Protein AF-A0A2E0WB86-F1 (afdb_monomer_lite)

Structure (mmCIF, N/CA/C/O backbone):
data_AF-A0A2E0WB86-F1
#
_entry.id   AF-A0A2E0WB86-F1
#
loop_
_atom_site.group_PDB
_atom_site.id
_atom_site.type_symbol
_atom_site.label_atom_id
_atom_site.label_alt_id
_atom_site.label_comp_id
_atom_site.label_asym_id
_atom_site.label_entity_id
_atom_site.label_seq_id
_atom_site.pdbx_PDB_ins_code
_atom_site.Cartn_x
_atom_site.Cartn_y
_atom_site.Cartn_z
_atom_site.occupancy
_atom_site.B_iso_or_equiv
_atom_site.auth_seq_id
_atom_site.auth_comp_id
_atom_site.auth_asym_id
_atom_site.auth_atom_id
_atom_site.pdbx_PDB_model_num
ATOM 1 N N . MET A 1 1 ? -30.553 -17.498 54.692 1.00 31.78 1 MET A N 1
ATOM 2 C CA . MET A 1 1 ? -30.313 -17.462 56.159 1.00 31.78 1 MET A CA 1
ATOM 3 C C . MET A 1 1 ? -30.747 -16.095 56.693 1.00 31.78 1 MET A C 1
ATOM 5 O O . MET A 1 1 ? -31.137 -15.266 55.881 1.00 31.78 1 MET A O 1
ATOM 9 N N . GLN A 1 2 ? -30.784 -15.882 58.012 1.00 31.53 2 GLN A N 1
ATOM 10 C CA . GLN A 1 2 ? -31.289 -14.647 58.645 1.00 31.53 2 GLN A CA 1
ATOM 11 C C . GLN A 1 2 ? -30.164 -13.761 59.216 1.00 31.53 2 GLN A C 1
ATOM 13 O O . GLN A 1 2 ? -29.021 -14.202 59.299 1.00 31.53 2 GLN A O 1
ATOM 18 N N . CYS A 1 3 ? -30.570 -12.569 59.682 1.00 25.78 3 CYS A N 1
ATOM 19 C CA . CYS A 1 3 ? -29.806 -11.513 60.366 1.00 25.78 3 CYS A CA 1
ATOM 20 C C . CYS A 1 3 ? -29.010 -10.561 59.445 1.00 25.78 3 CYS A C 1
ATOM 22 O O . CYS A 1 3 ? -28.331 -11.015 58.535 1.00 25.78 3 CYS A O 1
ATOM 24 N N . LEU A 1 4 ? -29.042 -9.235 59.649 1.00 28.69 4 LEU A N 1
ATOM 25 C CA . LEU A 1 4 ? -29.891 -8.422 60.548 1.00 28.69 4 LEU A CA 1
ATOM 26 C C . LEU A 1 4 ? -30.034 -6.980 59.998 1.00 28.69 4 LEU A C 1
ATOM 28 O O . LEU A 1 4 ? -29.258 -6.558 59.149 1.00 28.69 4 LEU A O 1
ATOM 32 N N . SER A 1 5 ? -31.035 -6.234 60.470 1.00 32.50 5 SER A N 1
ATOM 33 C CA . SER A 1 5 ? -31.425 -4.894 59.987 1.00 32.50 5 SER A CA 1
ATOM 34 C C . SER A 1 5 ? -31.181 -3.783 61.018 1.00 32.50 5 SER A C 1
ATOM 36 O O . SER A 1 5 ? -31.161 -4.105 62.202 1.00 32.50 5 SER A O 1
ATOM 38 N N . LEU A 1 6 ? -31.121 -2.512 60.570 1.00 29.22 6 LEU A N 1
ATOM 39 C CA . LEU A 1 6 ? -31.465 -1.211 61.225 1.00 29.22 6 LEU A CA 1
ATOM 40 C C . LEU A 1 6 ? -30.646 -0.075 60.543 1.00 29.22 6 LEU A C 1
ATOM 42 O O . LEU A 1 6 ? -29.539 -0.340 60.098 1.00 29.22 6 LEU A O 1
ATOM 46 N N . GLY A 1 7 ? -31.074 1.192 60.419 1.00 26.95 7 GLY A N 1
ATOM 47 C CA . GLY A 1 7 ? -32.365 1.828 60.723 1.00 26.95 7 GLY A CA 1
ATOM 48 C C . GLY A 1 7 ? -32.404 3.335 60.338 1.00 26.95 7 GLY A C 1
ATOM 49 O O . GLY A 1 7 ? -31.455 4.069 60.577 1.00 26.95 7 GLY A O 1
ATOM 50 N N . THR A 1 8 ? -33.515 3.773 59.735 1.00 27.72 8 THR A N 1
ATOM 51 C CA . THR A 1 8 ? -33.939 5.143 59.308 1.00 27.72 8 THR A CA 1
ATOM 52 C C . THR A 1 8 ? -34.270 6.132 60.462 1.00 27.72 8 THR A C 1
ATOM 54 O O . THR A 1 8 ? -34.317 5.649 61.594 1.00 27.72 8 THR A O 1
ATOM 57 N N . PRO A 1 9 ? -34.730 7.410 60.257 1.00 51.69 9 PRO A N 1
ATOM 58 C CA . PRO A 1 9 ? -34.671 8.379 59.118 1.00 51.69 9 PRO A CA 1
ATOM 59 C C . PRO A 1 9 ? -34.401 9.874 59.524 1.00 51.69 9 PRO A C 1
ATOM 61 O O . PRO A 1 9 ? -34.306 10.206 60.702 1.00 51.69 9 PRO A O 1
ATOM 64 N N . ALA A 1 10 ? -34.467 10.813 58.559 1.00 26.28 10 ALA A N 1
ATOM 65 C CA . ALA A 1 10 ? -34.878 12.221 58.774 1.00 26.28 10 ALA A CA 1
ATOM 66 C C . ALA A 1 10 ? -35.797 12.750 57.628 1.00 26.28 10 ALA A C 1
ATOM 68 O O . ALA A 1 10 ? -35.904 12.111 56.583 1.00 26.28 10 ALA A O 1
ATOM 69 N N . LYS A 1 11 ? -36.511 13.875 57.834 1.00 29.16 11 LYS A N 1
ATOM 70 C CA . LYS A 1 11 ? -37.524 14.506 56.932 1.00 29.16 11 LYS A CA 1
ATOM 71 C C . LYS A 1 11 ? -37.555 16.047 57.137 1.00 29.16 11 LYS A C 1
ATOM 73 O O . LYS A 1 11 ? -36.843 16.506 58.020 1.00 29.16 11 LYS A O 1
ATOM 78 N N . VAL A 1 12 ? -38.487 16.765 56.457 1.00 29.05 12 VAL A N 1
ATOM 79 C CA . VAL A 1 12 ? -38.992 18.161 56.725 1.00 29.05 12 VAL A CA 1
ATOM 80 C C . VAL A 1 12 ? -38.151 19.285 56.060 1.00 29.05 12 VAL A C 1
ATOM 82 O O . VAL A 1 12 ? -36.944 19.277 56.240 1.00 29.05 12 VAL A O 1
ATOM 85 N N . LEU A 1 13 ? -38.668 20.289 55.305 1.00 28.12 13 LEU A N 1
ATOM 86 C CA . LEU A 1 13 ? -40.004 20.600 54.710 1.00 28.12 13 LEU A CA 1
ATOM 87 C C . LEU A 1 13 ? -39.909 21.696 53.596 1.00 28.12 13 LEU A C 1
ATOM 89 O O . LEU A 1 13 ? -38.903 22.392 53.531 1.00 28.12 13 LEU A O 1
ATOM 93 N N . GLY A 1 14 ? -40.995 21.940 52.831 1.00 25.36 14 GLY A N 1
ATOM 94 C CA . GLY A 1 14 ? -41.225 23.130 51.962 1.00 25.36 14 GLY A CA 1
ATOM 95 C C . GLY A 1 14 ? -41.751 22.751 50.558 1.00 25.36 14 GLY A C 1
ATOM 96 O O . GLY A 1 14 ? -41.005 22.149 49.805 1.00 25.36 14 GLY A O 1
ATOM 97 N N . ILE A 1 15 ? -43.038 22.841 50.168 1.00 28.41 15 ILE A N 1
ATOM 98 C CA . ILE A 1 15 ? -44.017 23.962 50.080 1.00 28.41 15 ILE A CA 1
ATOM 99 C C . ILE A 1 15 ? -43.671 24.967 48.947 1.00 28.41 15 ILE A C 1
ATOM 101 O O . ILE A 1 15 ? -42.661 25.642 49.060 1.00 28.41 15 ILE A O 1
ATOM 105 N N . GLY A 1 16 ? -44.480 25.171 47.885 1.00 25.06 16 GLY A N 1
ATOM 106 C CA . GLY A 1 16 ? -45.662 24.411 47.421 1.00 25.06 16 GLY A CA 1
ATOM 107 C C . GLY A 1 16 ? -46.564 25.104 46.360 1.00 25.06 16 GLY A C 1
ATOM 108 O O . GLY A 1 16 ? -46.485 26.304 46.150 1.00 25.06 16 GLY A O 1
ATOM 109 N N . CYS A 1 17 ? -47.490 24.322 45.776 1.00 26.31 17 CYS A N 1
ATOM 110 C CA . CYS A 1 17 ? -48.859 24.676 45.320 1.00 26.31 17 CYS A CA 1
ATOM 111 C C . CYS A 1 17 ? -49.172 25.843 44.333 1.00 26.31 17 CYS A C 1
ATOM 113 O O . CYS A 1 17 ? -49.431 26.951 44.783 1.00 26.31 17 CYS A O 1
ATOM 115 N N . HIS A 1 18 ? -49.511 25.515 43.069 1.00 27.70 18 HIS A N 1
ATOM 116 C CA . HIS A 1 18 ? -50.850 25.673 42.410 1.00 27.70 18 HIS A CA 1
ATOM 117 C C . HIS A 1 18 ? -50.767 25.209 40.929 1.00 27.70 18 HIS A C 1
ATOM 119 O O . HIS A 1 18 ? -49.760 25.454 40.287 1.00 27.70 18 HIS A O 1
ATOM 125 N N . ARG A 1 19 ? -51.649 24.368 40.352 1.00 29.84 19 ARG A N 1
ATOM 126 C CA . ARG A 1 19 ? -53.124 24.364 40.132 1.00 29.84 19 ARG A CA 1
ATOM 127 C C . ARG A 1 19 ? -53.631 25.234 38.958 1.00 29.84 19 ARG A C 1
ATOM 129 O O . ARG A 1 19 ? -53.851 26.425 39.118 1.00 29.84 19 ARG A O 1
ATOM 136 N N . GLY A 1 20 ? -53.994 24.564 37.856 1.00 27.72 20 GLY A N 1
ATOM 137 C CA . GLY A 1 20 ? -54.897 25.021 36.780 1.00 27.72 20 GLY A CA 1
ATOM 138 C C . GLY A 1 20 ? -55.613 23.806 36.147 1.00 27.72 20 GLY A C 1
ATOM 139 O O . GLY A 1 20 ? -55.050 22.713 36.173 1.00 27.72 20 GLY A O 1
ATOM 140 N N . THR A 1 21 ? -56.874 23.917 35.683 1.00 30.95 21 THR A N 1
ATOM 141 C CA . THR A 1 21 ? -57.730 22.723 35.425 1.00 30.95 21 THR A CA 1
ATOM 142 C C . THR A 1 21 ? -58.799 22.839 34.315 1.00 30.95 21 THR A C 1
ATOM 144 O O . THR A 1 21 ? -59.614 23.755 34.362 1.00 30.95 21 THR A O 1
ATOM 147 N N . LYS A 1 22 ? -58.918 21.776 33.490 1.00 31.95 22 LYS A N 1
ATOM 148 C CA . LYS A 1 22 ? -60.128 21.203 32.820 1.00 31.95 22 LYS A CA 1
ATOM 149 C C . LYS A 1 22 ? -61.032 22.046 31.877 1.00 31.95 22 LYS A C 1
ATOM 151 O O . LYS A 1 22 ? -61.789 22.888 32.353 1.00 31.95 22 LYS A O 1
ATOM 156 N N . ARG A 1 23 ? -61.189 21.556 30.625 1.00 27.53 23 ARG A N 1
ATOM 157 C CA . ARG A 1 23 ? -62.429 21.041 29.938 1.00 27.53 23 ARG A CA 1
ATOM 158 C C . ARG A 1 23 ? -62.036 20.419 28.566 1.00 27.53 23 ARG A C 1
ATOM 160 O O . ARG A 1 23 ? -61.088 20.937 27.999 1.00 27.53 23 ARG A O 1
ATOM 167 N N . VAL A 1 24 ? -62.566 19.328 27.973 1.00 31.27 24 VAL A N 1
ATOM 168 C CA . VAL A 1 24 ? -63.649 18.318 28.209 1.00 31.27 24 VAL A CA 1
ATOM 169 C C . VAL A 1 24 ? -64.940 18.469 27.356 1.00 31.27 24 VAL A C 1
ATOM 171 O O . VAL A 1 24 ? -65.569 19.521 27.409 1.00 31.27 24 VAL A O 1
ATOM 174 N N . HIS A 1 25 ? -65.357 17.347 26.718 1.00 34.38 25 HIS A N 1
ATOM 175 C CA . HIS A 1 25 ? -66.559 17.040 25.880 1.00 34.38 25 HIS A CA 1
ATOM 176 C C . HIS A 1 25 ? -66.527 17.449 24.387 1.00 34.38 25 HIS A C 1
ATOM 178 O O . HIS A 1 25 ? -66.042 18.532 24.091 1.00 34.38 25 HIS A O 1
ATOM 184 N N . ASN A 1 26 ? -67.069 16.698 23.398 1.00 30.22 26 ASN A N 1
ATOM 185 C CA . ASN A 1 26 ? -67.575 15.295 23.224 1.00 30.22 26 ASN A CA 1
ATOM 186 C C . ASN A 1 26 ? -67.546 14.975 21.688 1.00 30.22 26 ASN A C 1
ATOM 188 O O . ASN A 1 26 ? -67.597 15.929 20.922 1.00 30.22 26 ASN A O 1
ATOM 192 N N . GLY A 1 27 ? -67.342 13.750 21.151 1.00 28.61 27 GLY A N 1
ATOM 193 C CA . GLY A 1 27 ? -68.252 12.565 21.074 1.00 28.61 27 GLY A CA 1
ATOM 194 C C . GLY A 1 27 ? -69.237 12.649 19.869 1.00 28.61 27 GLY A C 1
ATOM 195 O O . GLY A 1 27 ? -69.566 13.790 19.545 1.00 28.61 27 GLY A O 1
ATOM 196 N N . PRO A 1 28 ? -69.771 11.570 19.214 1.00 51.47 28 PRO A N 1
ATOM 197 C CA . PRO A 1 28 ? -69.693 10.093 19.421 1.00 51.47 28 PRO A CA 1
ATOM 198 C C . PRO A 1 28 ? -69.164 9.275 18.181 1.00 51.47 28 PRO A C 1
ATOM 200 O O . PRO A 1 28 ? -69.098 9.820 17.087 1.00 51.47 28 PRO A O 1
ATOM 203 N N . VAL A 1 29 ? -68.589 8.056 18.273 1.00 32.72 29 VAL A N 1
ATOM 204 C CA . VAL A 1 29 ? -69.119 6.653 18.419 1.00 32.72 29 VAL A CA 1
ATOM 205 C C . VAL A 1 29 ? -69.996 6.076 17.277 1.00 32.72 29 VAL A C 1
ATOM 207 O O . VAL A 1 29 ? -71.126 6.524 17.104 1.00 32.72 29 VAL A O 1
ATOM 210 N N . VAL A 1 30 ? -69.521 4.980 16.642 1.00 28.62 30 VAL A N 1
ATOM 211 C CA . VAL A 1 30 ? -70.274 3.810 16.095 1.00 28.62 30 VAL A CA 1
ATOM 212 C C . VAL A 1 30 ? -69.381 2.546 16.232 1.00 28.62 30 VAL A C 1
ATOM 214 O O . VAL A 1 30 ? -68.161 2.679 16.184 1.00 28.62 30 VAL A O 1
ATOM 217 N N . ASP A 1 31 ? -69.961 1.347 16.401 1.00 34.06 31 ASP A N 1
ATOM 218 C CA . ASP A 1 31 ? -69.295 0.083 16.799 1.00 34.06 31 ASP A CA 1
ATOM 219 C C . ASP A 1 31 ? -69.550 -1.118 15.841 1.00 34.06 31 ASP A C 1
ATOM 221 O O . ASP A 1 31 ? -70.699 -1.309 15.448 1.00 34.06 31 ASP A O 1
ATOM 225 N N . ILE A 1 32 ? -68.536 -2.004 15.660 1.00 35.03 32 ILE A N 1
ATOM 226 C CA . ILE A 1 32 ? -68.638 -3.505 15.551 1.00 35.03 32 ILE A CA 1
ATOM 227 C C . ILE A 1 32 ? -69.342 -4.081 14.264 1.00 35.03 32 ILE A C 1
ATOM 229 O O . ILE A 1 32 ? -70.044 -3.313 13.611 1.00 35.03 32 ILE A O 1
ATOM 233 N N . PRO A 1 33 ? -69.207 -5.374 13.802 1.00 47.34 33 PRO A N 1
ATOM 234 C CA . PRO A 1 33 ? -68.505 -6.592 14.300 1.00 47.34 33 PRO A CA 1
ATOM 235 C C . PRO A 1 33 ? -67.547 -7.345 13.315 1.00 47.34 33 PRO A C 1
ATOM 237 O O . PRO A 1 33 ? -67.449 -7.036 12.132 1.00 47.34 33 PRO A O 1
ATOM 240 N N . LEU A 1 34 ? -66.927 -8.440 13.803 1.00 41.31 34 LEU A N 1
ATOM 241 C CA . LEU A 1 34 ? -66.387 -9.588 13.025 1.00 41.31 34 LEU A CA 1
ATOM 242 C C . LEU A 1 34 ? -67.428 -10.730 12.905 1.00 41.31 34 LEU A C 1
ATOM 244 O O . LEU A 1 34 ? -68.248 -10.867 13.816 1.00 41.31 34 LEU A O 1
ATOM 248 N N . PRO A 1 35 ? -67.374 -11.604 11.868 1.00 48.62 35 PRO A N 1
ATOM 249 C CA . PRO A 1 35 ? -67.274 -13.054 12.165 1.00 48.62 35 PRO A CA 1
ATOM 250 C C . PRO A 1 35 ? -66.593 -13.984 11.112 1.00 48.62 35 PRO A C 1
ATOM 252 O O . PRO A 1 35 ? -66.731 -13.803 9.911 1.00 48.62 35 PRO A O 1
ATOM 255 N N . LEU A 1 36 ? -65.935 -15.033 11.638 1.00 33.34 36 LEU A N 1
ATOM 256 C CA . LEU A 1 36 ? -65.839 -16.477 11.266 1.00 33.34 36 LEU A CA 1
ATOM 257 C C . LEU A 1 36 ? -66.093 -17.039 9.823 1.00 33.34 36 LEU A C 1
ATOM 259 O O . LEU A 1 36 ? -66.898 -16.553 9.041 1.00 33.34 36 LEU A O 1
ATOM 263 N N . THR A 1 37 ? -65.437 -18.182 9.542 1.00 37.56 37 THR A N 1
ATOM 264 C CA . THR A 1 37 ? -65.433 -19.036 8.311 1.00 37.56 37 THR A CA 1
ATOM 265 C C . THR A 1 37 ? -66.414 -20.246 8.416 1.00 37.56 37 THR A C 1
ATOM 267 O O . THR A 1 37 ? -67.167 -20.256 9.394 1.00 37.56 37 THR A O 1
ATOM 270 N N . PRO A 1 38 ? -66.432 -21.327 7.566 1.00 54.91 38 PRO A N 1
ATOM 271 C CA . PRO A 1 38 ? -65.878 -21.664 6.217 1.00 54.91 38 PRO A CA 1
ATOM 272 C C . PRO A 1 38 ? -67.043 -22.136 5.256 1.00 54.91 38 PRO A C 1
ATOM 274 O O . PRO A 1 38 ? -68.085 -21.490 5.349 1.00 54.91 38 PRO A O 1
ATOM 277 N N . PRO A 1 39 ? -67.064 -23.242 4.433 1.00 59.91 39 PRO A N 1
ATOM 278 C CA . PRO A 1 39 ? -66.083 -24.074 3.672 1.00 59.91 39 PRO A CA 1
ATOM 279 C C . PRO A 1 39 ? -66.494 -24.381 2.170 1.00 59.91 39 PRO A C 1
ATOM 281 O O . PRO A 1 39 ? -67.358 -23.716 1.618 1.00 59.91 39 PRO A O 1
ATOM 284 N N . VAL A 1 40 ? -65.949 -25.472 1.567 1.00 29.69 40 VAL A N 1
ATOM 285 C CA . VAL A 1 40 ? -66.294 -26.211 0.293 1.00 29.69 40 VAL A CA 1
ATOM 286 C C . VAL A 1 40 ? -65.530 -25.788 -0.990 1.00 29.69 40 VAL A C 1
ATOM 288 O O . VAL A 1 40 ? -65.597 -24.625 -1.349 1.00 29.69 40 VAL A O 1
ATOM 291 N N . ARG A 1 41 ? -64.820 -26.605 -1.810 1.00 32.69 41 ARG A N 1
ATOM 292 C CA . ARG A 1 41 ? -64.335 -28.025 -1.890 1.00 32.69 41 ARG A CA 1
ATOM 293 C C . ARG A 1 41 ? -64.776 -28.752 -3.183 1.00 32.69 41 ARG A C 1
ATOM 295 O O . ARG A 1 41 ? -65.912 -29.206 -3.253 1.00 32.69 41 ARG A O 1
ATOM 302 N N . LEU A 1 42 ? -63.836 -29.039 -4.098 1.00 26.20 42 LEU A N 1
ATOM 303 C CA . LEU A 1 42 ? -63.855 -30.233 -4.971 1.00 26.20 42 LEU A CA 1
ATOM 304 C C . LEU A 1 42 ? -62.432 -30.628 -5.438 1.00 26.20 42 LEU A C 1
ATOM 306 O O . LEU A 1 42 ? -61.539 -29.790 -5.497 1.00 26.20 42 LEU A O 1
ATOM 310 N N . VAL A 1 43 ? -62.227 -31.931 -5.662 1.00 31.12 43 VAL A N 1
ATOM 311 C CA . VAL A 1 43 ? -60.961 -32.696 -5.833 1.00 31.12 43 VAL A CA 1
ATOM 312 C C . VAL A 1 43 ? -61.366 -33.936 -6.674 1.00 31.12 43 VAL A C 1
ATOM 314 O O . VAL A 1 43 ? -62.470 -34.419 -6.393 1.00 31.12 43 VAL A O 1
ATOM 317 N N . PRO A 1 44 ? -60.622 -34.462 -7.690 1.00 52.72 44 PRO A N 1
ATOM 318 C CA . PRO A 1 44 ? -59.355 -35.212 -7.493 1.00 52.72 44 PRO A CA 1
ATOM 319 C C . PRO A 1 44 ? -58.371 -35.185 -8.708 1.00 52.72 44 PRO A C 1
ATOM 321 O O . PRO A 1 44 ? -58.582 -34.392 -9.615 1.00 52.72 44 PRO A O 1
ATOM 324 N N . ASN A 1 45 ? -57.260 -35.941 -8.837 1.00 28.53 45 ASN A N 1
ATOM 325 C CA . ASN A 1 45 ? -56.682 -37.160 -8.209 1.00 28.53 45 ASN A CA 1
ATOM 326 C C . ASN A 1 45 ? -55.123 -37.011 -8.165 1.00 28.53 45 ASN A C 1
ATOM 328 O O . ASN A 1 45 ? -54.576 -36.379 -9.057 1.00 28.53 45 ASN A O 1
ATOM 332 N N . VAL A 1 46 ? -54.364 -37.402 -7.118 1.00 28.64 46 VAL A N 1
ATOM 333 C CA . VAL A 1 46 ? -53.858 -38.770 -6.770 1.00 28.64 46 VAL A CA 1
ATOM 334 C C . VAL A 1 46 ? -52.840 -39.312 -7.809 1.00 28.64 46 VAL A C 1
ATOM 336 O O . VAL A 1 46 ? -53.164 -39.325 -8.986 1.00 28.64 46 VAL A O 1
ATOM 339 N N . ARG A 1 47 ? -51.623 -39.803 -7.473 1.00 26.00 47 ARG A N 1
ATOM 340 C CA . ARG A 1 47 ? -51.108 -40.453 -6.232 1.00 26.00 47 ARG A CA 1
ATOM 341 C C . ARG A 1 47 ? -49.602 -40.180 -5.950 1.00 26.00 47 ARG A C 1
ATOM 343 O O . ARG A 1 47 ? -48.874 -39.754 -6.833 1.00 26.00 47 ARG A O 1
ATOM 350 N N . ARG A 1 48 ? -49.138 -40.496 -4.726 1.00 27.30 48 ARG A N 1
ATOM 351 C CA . ARG A 1 48 ? -47.715 -40.581 -4.294 1.00 27.30 48 ARG A CA 1
ATOM 352 C C . ARG A 1 48 ? -47.035 -41.884 -4.769 1.00 27.30 48 ARG A C 1
ATOM 354 O O . ARG A 1 48 ? -47.764 -42.860 -4.927 1.00 27.30 48 ARG A O 1
ATOM 361 N N . HIS A 1 49 ? -45.692 -41.941 -4.818 1.00 27.44 49 HIS A N 1
ATOM 362 C CA . HIS A 1 49 ? -44.856 -42.834 -3.967 1.00 27.44 49 HIS A CA 1
ATOM 363 C C . HIS A 1 49 ? -43.336 -42.800 -4.280 1.00 27.44 49 HIS A C 1
ATOM 365 O O . HIS A 1 49 ? -42.928 -43.068 -5.403 1.00 27.44 49 HIS A O 1
ATOM 371 N N . SER A 1 50 ? -42.508 -42.594 -3.247 1.00 33.19 50 SER A N 1
ATOM 372 C CA . SER A 1 50 ? -41.138 -43.149 -3.099 1.00 33.19 50 SER A CA 1
ATOM 373 C C . SER A 1 50 ? -41.230 -44.633 -2.639 1.00 33.19 50 SER A C 1
ATOM 375 O O . SER A 1 50 ? -42.339 -44.994 -2.209 1.00 33.19 50 SER A O 1
ATOM 377 N N . PRO A 1 51 ? -40.166 -45.496 -2.641 1.00 39.69 51 PRO A N 1
ATOM 378 C CA . PRO A 1 51 ? -38.789 -45.184 -2.177 1.00 39.69 51 PRO A CA 1
ATOM 379 C C . PRO A 1 51 ? -37.580 -45.990 -2.773 1.00 39.69 51 PRO A C 1
ATOM 381 O O . PRO A 1 51 ? -37.758 -46.912 -3.554 1.00 39.69 51 PRO A O 1
ATOM 384 N N . SER A 1 52 ? -36.360 -45.634 -2.320 1.00 25.11 52 SER A N 1
ATOM 385 C CA . SER A 1 52 ? -35.176 -46.459 -1.914 1.00 25.11 52 SER A CA 1
ATOM 386 C C . SER A 1 52 ? -34.715 -47.760 -2.627 1.00 25.11 52 SER A C 1
ATOM 388 O O . SER A 1 52 ? -35.535 -48.594 -2.987 1.00 25.11 52 SER A O 1
ATOM 390 N N . MET A 1 53 ? -33.396 -48.040 -2.499 1.00 24.58 53 MET A N 1
ATOM 391 C CA . MET A 1 53 ? -32.687 -49.344 -2.668 1.00 24.58 53 MET A CA 1
ATOM 392 C C . MET A 1 53 ? -32.452 -49.833 -4.121 1.00 24.58 53 MET A C 1
ATOM 394 O O . MET A 1 53 ? -33.269 -49.566 -4.990 1.00 24.58 53 MET A O 1
ATOM 398 N N . SER A 1 54 ? -31.388 -50.587 -4.470 1.00 23.72 54 SER A N 1
ATOM 399 C CA . SER A 1 54 ? -30.102 -50.928 -3.801 1.00 23.72 54 SER A CA 1
ATOM 400 C C . SER A 1 54 ? -29.135 -51.644 -4.788 1.00 23.72 54 SER A C 1
ATOM 402 O O . SER A 1 54 ? -29.575 -52.165 -5.808 1.00 23.72 54 SER A O 1
ATOM 404 N N . THR A 1 55 ? -27.856 -51.793 -4.404 1.00 24.58 55 THR A N 1
ATOM 405 C CA . THR A 1 55 ? -26.883 -52.844 -4.822 1.00 24.58 55 THR A CA 1
ATOM 406 C C . THR A 1 55 ? -26.405 -52.956 -6.284 1.00 24.58 55 THR A C 1
ATOM 408 O O . THR A 1 55 ? -27.021 -53.599 -7.125 1.00 24.58 55 THR A O 1
ATOM 411 N N . SER A 1 56 ? -25.178 -52.471 -6.498 1.00 27.27 56 SER A N 1
ATOM 412 C CA . SER A 1 56 ? -23.981 -53.224 -6.935 1.00 27.27 56 SER A CA 1
ATOM 413 C C . SER A 1 56 ? -24.110 -54.526 -7.756 1.00 27.27 56 SER A C 1
ATOM 415 O O . SER A 1 56 ? -24.580 -55.537 -7.238 1.00 27.27 56 SER A O 1
ATOM 417 N N . ALA A 1 57 ? -23.436 -54.581 -8.918 1.00 24.80 57 ALA A N 1
ATOM 418 C CA . ALA A 1 57 ? -22.825 -55.814 -9.446 1.00 24.80 57 ALA A CA 1
ATOM 419 C C . ALA A 1 57 ? -21.560 -55.542 -10.299 1.00 24.80 57 ALA A C 1
ATOM 421 O O . ALA A 1 57 ? -21.548 -54.710 -11.197 1.00 24.80 57 ALA A O 1
ATOM 422 N N . HIS A 1 58 ? -20.492 -56.262 -9.958 1.00 27.55 58 HIS A N 1
ATOM 423 C CA . HIS A 1 58 ? -19.097 -56.194 -10.426 1.00 27.55 58 HIS A CA 1
ATOM 424 C C . HIS A 1 58 ? -18.851 -57.064 -11.698 1.00 27.55 58 HIS A C 1
ATOM 426 O O . HIS A 1 58 ? -19.793 -57.705 -12.151 1.00 27.55 58 HIS A O 1
ATOM 432 N N . ILE A 1 59 ? -17.576 -57.216 -12.141 1.00 27.44 59 ILE A N 1
ATOM 433 C CA . ILE A 1 59 ? -17.038 -58.314 -13.022 1.00 27.44 59 ILE A CA 1
ATOM 434 C C . ILE A 1 59 ? -17.452 -58.232 -14.524 1.00 27.44 59 ILE A C 1
ATOM 436 O O . ILE A 1 59 ? -18.622 -58.043 -14.813 1.00 27.44 59 ILE A O 1
ATOM 440 N N . THR A 1 60 ? -16.626 -58.382 -15.585 1.00 27.56 60 THR A N 1
ATOM 441 C CA . THR A 1 60 ? -15.166 -58.581 -15.888 1.00 27.56 60 THR A CA 1
ATOM 442 C C . THR A 1 60 ? -14.927 -58.199 -17.380 1.00 27.56 60 THR A C 1
ATOM 444 O O . THR A 1 60 ? -15.906 -58.050 -18.098 1.00 27.56 60 THR A O 1
ATOM 447 N N . GLY A 1 61 ? -13.727 -58.083 -17.982 1.00 26.14 61 GLY A N 1
ATOM 448 C CA . GLY A 1 61 ? -12.331 -58.207 -17.515 1.00 26.14 61 GLY A CA 1
ATOM 449 C C . GLY A 1 61 ? -11.397 -58.964 -18.503 1.00 26.14 61 GLY A C 1
ATOM 450 O O . GLY A 1 61 ? -11.770 -60.031 -18.981 1.00 26.14 61 GLY A O 1
ATOM 451 N N . LYS A 1 62 ? -10.142 -58.486 -18.681 1.00 28.23 62 LYS A N 1
ATOM 452 C CA . LYS A 1 62 ? -9.013 -59.071 -19.481 1.00 28.23 62 LYS A CA 1
ATOM 453 C C . LYS A 1 62 ? -9.148 -58.940 -21.033 1.00 28.23 62 LYS A C 1
ATOM 455 O O . LYS A 1 62 ? -10.235 -58.651 -21.506 1.00 28.23 62 LYS A O 1
ATOM 460 N N . SER A 1 63 ? -8.103 -59.088 -21.878 1.00 26.98 63 SER A N 1
ATOM 461 C CA . SER A 1 63 ? -6.741 -59.645 -21.668 1.00 26.98 63 SER A CA 1
ATOM 462 C C . SER A 1 63 ? -5.634 -59.177 -22.661 1.00 26.98 63 SER A C 1
ATOM 464 O O . SER A 1 63 ? -5.893 -59.218 -23.857 1.00 26.98 63 SER A O 1
ATOM 466 N N . VAL A 1 64 ? -4.379 -59.019 -22.167 1.00 26.86 64 VAL A N 1
ATOM 467 C CA . VAL A 1 64 ? -3.094 -59.540 -22.765 1.00 26.86 64 VAL A CA 1
ATOM 468 C C . VAL A 1 64 ? -2.565 -58.836 -24.059 1.00 26.86 64 VAL A C 1
ATOM 470 O O . VAL A 1 64 ? -3.362 -58.372 -24.857 1.00 26.86 64 VAL A O 1
ATOM 473 N N . ARG A 1 65 ? -1.251 -58.640 -24.344 1.00 26.58 65 ARG A N 1
ATOM 474 C CA . ARG A 1 65 ? 0.007 -59.393 -24.047 1.00 26.58 65 ARG A CA 1
ATOM 475 C C . ARG A 1 65 ? 1.257 -58.474 -23.885 1.00 26.58 65 ARG A C 1
ATOM 477 O O . ARG A 1 65 ? 1.442 -57.597 -24.712 1.00 26.58 65 ARG A O 1
ATOM 484 N N . GLU A 1 66 ? 1.991 -58.481 -22.760 1.00 28.25 66 GLU A N 1
ATOM 485 C CA . GLU A 1 66 ? 3.278 -59.178 -22.424 1.00 28.25 66 GLU A CA 1
ATOM 486 C C . GLU A 1 66 ? 4.544 -58.910 -23.287 1.00 28.25 66 GLU A C 1
ATOM 488 O O . GLU A 1 66 ? 4.573 -59.292 -24.454 1.00 28.25 66 GLU A O 1
ATOM 493 N N . THR A 1 67 ? 5.656 -58.456 -22.663 1.00 25.20 67 THR A N 1
ATOM 494 C CA . THR A 1 67 ? 6.968 -59.180 -22.583 1.00 25.20 67 THR A CA 1
ATOM 495 C C . THR A 1 67 ? 8.004 -58.512 -21.627 1.00 25.20 67 THR A C 1
ATOM 497 O O . THR A 1 67 ? 7.897 -57.329 -21.328 1.00 25.20 67 THR A O 1
ATOM 500 N N . HIS A 1 68 ? 8.990 -59.286 -21.126 1.00 29.39 68 HIS A N 1
ATOM 501 C CA . HIS A 1 68 ? 10.102 -58.926 -20.194 1.00 29.39 68 HIS A CA 1
ATOM 502 C C . HIS A 1 68 ? 11.443 -59.553 -20.688 1.00 29.39 68 HIS A C 1
ATOM 504 O O . HIS A 1 68 ? 11.348 -60.470 -21.512 1.00 29.39 68 HIS A O 1
ATOM 510 N N . PRO A 1 69 ? 12.667 -59.111 -20.272 1.00 42.25 69 PRO A N 1
ATOM 511 C CA . PRO A 1 69 ? 13.353 -59.445 -18.980 1.00 42.25 69 PRO A CA 1
ATOM 512 C C . PRO A 1 69 ? 14.057 -58.222 -18.293 1.00 42.25 69 PRO A C 1
ATOM 514 O O . PRO A 1 69 ? 14.171 -57.178 -18.920 1.00 42.25 69 PRO A O 1
ATOM 517 N N . PHE A 1 70 ? 14.374 -58.156 -16.979 1.00 26.05 70 PHE A N 1
ATOM 518 C CA . PHE A 1 70 ? 15.429 -58.825 -16.152 1.00 26.05 70 PHE A CA 1
ATOM 519 C C . PHE A 1 70 ? 16.874 -58.685 -16.707 1.00 26.05 70 PHE A C 1
ATOM 521 O O . PHE A 1 70 ? 17.059 -58.896 -17.898 1.00 26.05 70 PHE A O 1
ATOM 528 N N . GLN A 1 71 ? 17.955 -58.361 -15.962 1.00 26.95 71 GLN A N 1
ATOM 529 C CA . GLN A 1 71 ? 18.341 -58.426 -14.515 1.00 26.95 71 GLN A CA 1
ATOM 530 C C . GLN A 1 71 ? 19.276 -57.205 -14.148 1.00 26.95 71 GLN A C 1
ATOM 532 O O . GLN A 1 71 ? 19.379 -56.330 -14.998 1.00 26.95 71 GLN A O 1
ATOM 537 N N . SER A 1 72 ? 19.985 -56.965 -13.014 1.00 24.48 72 SER A N 1
ATOM 538 C CA . SER A 1 72 ? 20.338 -57.625 -11.714 1.00 24.48 72 SER A CA 1
ATOM 539 C C . SER A 1 72 ? 20.880 -56.580 -10.663 1.00 24.48 72 SER A C 1
ATOM 541 O O . SER A 1 72 ? 20.720 -55.384 -10.867 1.00 24.48 72 SER A O 1
ATOM 543 N N . PHE A 1 73 ? 21.523 -57.009 -9.553 1.00 30.30 73 PHE A N 1
ATOM 544 C CA . PHE A 1 73 ? 22.109 -56.243 -8.400 1.00 30.30 73 PHE A CA 1
ATOM 545 C C . PHE A 1 73 ? 23.593 -56.681 -8.139 1.00 30.30 73 PHE A C 1
ATOM 547 O O . PHE A 1 73 ? 23.918 -57.729 -8.709 1.00 30.30 73 PHE A O 1
ATOM 554 N N . PRO A 1 74 ? 24.504 -56.010 -7.346 1.00 36.75 74 PRO A N 1
ATOM 555 C CA . PRO A 1 74 ? 24.376 -55.798 -5.867 1.00 36.75 74 PRO A CA 1
ATOM 556 C C . PRO A 1 74 ? 25.176 -54.653 -5.133 1.00 36.75 74 PRO A C 1
ATOM 558 O O . PRO A 1 74 ? 26.074 -54.051 -5.701 1.00 36.75 74 PRO A O 1
ATOM 561 N N . SER A 1 75 ? 24.836 -54.427 -3.839 1.00 26.28 75 SER A N 1
ATOM 562 C CA . SER A 1 75 ? 25.635 -54.100 -2.597 1.00 26.28 75 SER A CA 1
ATOM 563 C C . SER A 1 75 ? 26.972 -53.291 -2.632 1.00 26.28 75 SER A C 1
ATOM 565 O O . SER A 1 75 ? 27.720 -53.411 -3.587 1.00 26.28 75 SER A O 1
ATOM 567 N N . SER A 1 76 ? 27.467 -52.566 -1.602 1.00 25.75 76 SER A N 1
ATOM 568 C CA . SER A 1 76 ? 27.290 -52.569 -0.118 1.00 25.75 76 SER A CA 1
ATOM 569 C C . SER A 1 76 ? 27.969 -51.342 0.559 1.00 25.75 76 SER A C 1
ATOM 571 O O . SER A 1 76 ? 28.954 -50.855 0.009 1.00 25.75 76 SER A O 1
ATOM 573 N N . GLY A 1 77 ? 27.602 -50.955 1.798 1.00 25.03 77 GLY A N 1
ATOM 574 C CA . GLY A 1 77 ? 28.444 -50.099 2.674 1.00 25.03 77 GLY A CA 1
ATOM 575 C C . GLY A 1 77 ? 27.751 -49.565 3.949 1.00 25.03 77 GLY A C 1
ATOM 576 O O . GLY A 1 77 ? 26.611 -49.122 3.868 1.00 25.03 77 GLY A O 1
ATOM 577 N N . GLU A 1 78 ? 28.422 -49.601 5.112 1.00 27.50 78 GLU A N 1
ATOM 578 C CA . GLU A 1 78 ? 27.894 -49.178 6.437 1.00 27.50 78 GLU A CA 1
ATOM 579 C C . GLU A 1 78 ? 28.477 -47.830 6.951 1.00 27.50 78 GLU A C 1
ATOM 581 O O . GLU A 1 78 ? 29.534 -47.406 6.479 1.00 27.50 78 GLU A O 1
ATOM 586 N N . PRO A 1 79 ? 27.819 -47.142 7.918 1.00 35.94 79 PRO A N 1
ATOM 587 C CA . PRO A 1 79 ? 28.212 -45.809 8.408 1.00 35.94 79 PRO A CA 1
ATOM 588 C C . PRO A 1 79 ? 29.107 -45.817 9.669 1.00 35.94 79 PRO A C 1
ATOM 590 O O . PRO A 1 79 ? 28.999 -46.711 10.507 1.00 35.94 79 PRO A O 1
ATOM 593 N N . ILE A 1 80 ? 29.920 -44.763 9.879 1.00 24.20 80 ILE A N 1
ATOM 594 C CA . ILE A 1 80 ? 30.716 -44.567 11.114 1.00 24.20 80 ILE A CA 1
ATOM 595 C C . ILE A 1 80 ? 30.649 -43.118 11.656 1.00 24.20 80 ILE A C 1
ATOM 597 O O . ILE A 1 80 ? 31.191 -42.191 11.069 1.00 24.20 80 ILE A O 1
ATOM 601 N N . VAL A 1 81 ? 29.983 -42.998 12.812 1.00 21.88 81 VAL A N 1
ATOM 602 C CA . VAL A 1 81 ? 30.186 -42.153 14.022 1.00 21.88 81 VAL A CA 1
ATOM 603 C C . VAL A 1 81 ? 30.956 -40.803 13.964 1.00 21.88 81 VAL A C 1
ATOM 605 O O . VAL A 1 81 ? 32.070 -40.689 13.466 1.00 21.88 81 VAL A O 1
ATOM 608 N N . LEU A 1 82 ? 30.365 -39.810 14.651 1.00 27.12 82 LEU A N 1
ATOM 609 C CA . LEU A 1 82 ? 30.827 -38.435 14.955 1.00 27.12 82 LEU A CA 1
ATOM 610 C C . LEU A 1 82 ? 32.148 -38.337 15.768 1.00 27.12 82 LEU A C 1
ATOM 612 O O . LEU A 1 82 ? 32.545 -39.292 16.436 1.00 27.12 82 LEU A O 1
ATOM 616 N N . PRO A 1 83 ? 32.750 -37.130 15.871 1.00 26.89 83 PRO A N 1
ATOM 617 C CA . PRO A 1 83 ? 32.580 -36.380 17.130 1.00 26.89 83 PRO A CA 1
ATOM 618 C C . PRO A 1 83 ? 32.347 -34.856 16.979 1.00 26.89 83 PRO A C 1
ATOM 620 O O . PRO A 1 83 ? 32.517 -34.259 15.923 1.00 26.89 83 PRO A O 1
ATOM 623 N N . SER A 1 84 ? 31.947 -34.217 18.084 1.00 23.39 84 SER A N 1
ATOM 624 C CA . SER A 1 84 ? 31.464 -32.825 18.169 1.00 23.39 84 SER A CA 1
ATOM 625 C C . SER A 1 84 ? 32.530 -31.750 18.445 1.00 23.39 84 SER A C 1
ATOM 627 O O . SER A 1 84 ? 33.489 -32.025 19.171 1.00 23.39 84 SER A O 1
ATOM 629 N N . ARG A 1 85 ? 32.230 -30.477 18.119 1.00 22.64 85 ARG A N 1
ATOM 630 C CA . ARG A 1 85 ? 32.550 -29.309 18.982 1.00 22.64 85 ARG A CA 1
ATOM 631 C C . ARG A 1 85 ? 31.574 -28.130 18.777 1.00 22.64 85 ARG A C 1
ATOM 633 O O . ARG A 1 85 ? 30.558 -28.297 18.117 1.00 22.64 85 ARG A O 1
ATOM 640 N N . ARG A 1 86 ? 31.777 -27.016 19.499 1.00 21.91 86 ARG A N 1
ATOM 641 C CA . ARG A 1 86 ? 30.731 -26.042 19.894 1.00 21.91 86 ARG A CA 1
ATOM 642 C C . ARG A 1 86 ? 30.885 -24.635 19.290 1.00 21.91 86 ARG A C 1
ATOM 644 O O . ARG A 1 86 ? 31.998 -24.133 19.255 1.00 21.91 86 ARG A O 1
ATOM 651 N N . ARG A 1 87 ? 29.724 -23.978 19.115 1.00 23.64 87 ARG A N 1
ATOM 652 C CA . ARG A 1 87 ? 29.435 -22.521 19.189 1.00 23.64 87 ARG A CA 1
ATOM 653 C C . ARG A 1 87 ? 30.163 -21.562 18.228 1.00 23.64 87 ARG A C 1
ATOM 655 O O . ARG A 1 87 ? 31.321 -21.230 18.434 1.00 23.64 87 ARG A O 1
ATOM 662 N N . GLY A 1 88 ? 29.358 -20.929 17.377 1.00 23.22 88 GLY A N 1
ATOM 663 C CA . GLY A 1 88 ? 29.455 -19.519 16.987 1.00 23.22 88 GLY A CA 1
ATOM 664 C C . GLY A 1 88 ? 28.024 -18.991 16.815 1.00 23.22 88 GLY A C 1
ATOM 665 O O . GLY A 1 88 ? 27.185 -19.724 16.299 1.00 23.22 88 GLY A O 1
ATOM 666 N N . THR A 1 89 ? 27.701 -17.799 17.320 1.00 26.28 89 THR A N 1
ATOM 667 C CA . THR A 1 89 ? 26.341 -17.225 17.249 1.00 26.28 89 THR A CA 1
ATOM 668 C C . THR A 1 89 ? 26.335 -15.972 16.386 1.00 26.28 89 THR A C 1
ATOM 670 O O . THR A 1 89 ? 26.871 -14.952 16.811 1.00 26.28 89 THR A O 1
ATOM 673 N N . GLY A 1 90 ? 25.682 -16.042 15.228 1.00 23.72 90 GLY A N 1
ATOM 674 C CA . GLY A 1 90 ? 25.259 -14.886 14.438 1.00 23.72 90 GLY A CA 1
ATOM 675 C C . GLY A 1 90 ? 23.739 -14.912 14.284 1.00 23.72 90 GLY A C 1
ATOM 676 O O . GLY A 1 90 ? 23.161 -15.989 14.136 1.00 23.72 90 GLY A O 1
ATOM 677 N N . LYS A 1 91 ? 23.088 -13.749 14.373 1.00 23.50 91 LYS A N 1
ATOM 678 C CA . LYS A 1 91 ? 21.677 -13.580 14.001 1.00 23.50 91 LYS A CA 1
ATOM 679 C C . LYS A 1 91 ? 21.631 -12.899 12.639 1.00 23.50 91 LYS A C 1
ATOM 681 O O . LYS A 1 91 ? 21.958 -11.722 12.550 1.00 23.50 91 LYS A O 1
ATOM 686 N N . GLU A 1 92 ? 21.187 -13.616 11.619 1.00 25.00 92 GLU A N 1
ATOM 687 C CA . GLU A 1 92 ? 20.724 -13.003 10.374 1.00 25.00 92 GLU A CA 1
ATOM 688 C C . GLU A 1 92 ? 19.263 -12.572 10.557 1.00 25.00 92 GLU A C 1
ATOM 690 O O . GLU A 1 92 ? 18.482 -13.267 11.212 1.00 25.00 92 GLU A O 1
ATOM 695 N N . SER A 1 93 ? 18.897 -11.409 10.016 1.00 23.92 93 SER A N 1
ATOM 696 C CA . SER A 1 93 ? 17.574 -10.807 10.200 1.00 23.92 93 SER A CA 1
ATOM 697 C C . SER A 1 93 ? 16.929 -10.499 8.852 1.00 23.92 93 SER A C 1
ATOM 699 O O . SER A 1 93 ? 16.897 -9.350 8.418 1.00 23.92 93 SER A O 1
ATOM 701 N N . LEU A 1 94 ? 16.393 -11.528 8.190 1.00 24.41 94 LEU A N 1
ATOM 702 C CA . LEU A 1 94 ? 15.541 -11.326 7.019 1.00 24.41 94 LEU A CA 1
ATOM 703 C C . LEU A 1 94 ? 14.228 -10.661 7.453 1.00 24.41 94 LEU A C 1
ATOM 705 O O . LEU A 1 94 ? 13.425 -11.275 8.161 1.00 24.41 94 LEU A O 1
ATOM 709 N N . MET A 1 95 ? 13.982 -9.440 6.976 1.00 23.11 95 MET A N 1
ATOM 710 C CA . MET A 1 95 ? 12.638 -8.866 6.978 1.00 23.11 95 MET A CA 1
ATOM 711 C C . MET A 1 95 ? 11.804 -9.558 5.897 1.00 23.11 95 MET A C 1
ATOM 713 O O . MET A 1 95 ? 11.950 -9.299 4.707 1.00 23.11 95 MET A O 1
ATOM 717 N N . GLY A 1 96 ? 10.934 -10.464 6.330 1.00 23.36 96 GLY A N 1
ATOM 718 C CA . GLY A 1 96 ? 9.874 -11.051 5.519 1.00 23.36 96 GLY A CA 1
ATOM 719 C C . GLY A 1 96 ? 8.631 -11.179 6.387 1.00 23.36 96 GLY A C 1
ATOM 720 O O . GLY A 1 96 ? 8.715 -11.714 7.496 1.00 23.36 96 GLY A O 1
ATOM 721 N N . VAL A 1 97 ? 7.500 -10.653 5.909 1.00 23.23 97 VAL A N 1
ATOM 722 C CA . VAL A 1 97 ? 6.243 -10.608 6.669 1.00 23.23 97 VAL A CA 1
ATOM 723 C C . VAL A 1 97 ? 5.825 -12.028 7.052 1.00 23.23 97 VAL A C 1
ATOM 725 O O . VAL A 1 97 ? 5.620 -12.884 6.193 1.00 23.23 97 VAL A O 1
ATOM 728 N N . LYS A 1 98 ? 5.712 -12.292 8.357 1.00 23.53 98 LYS A N 1
ATOM 729 C CA . LYS A 1 98 ? 5.227 -13.567 8.892 1.00 23.53 98 LYS A CA 1
ATOM 730 C C . LYS A 1 98 ? 3.850 -13.376 9.503 1.00 23.53 98 LYS A C 1
ATOM 732 O O . LYS A 1 98 ? 3.701 -12.589 10.432 1.00 23.53 98 LYS A O 1
ATOM 737 N N . ALA A 1 99 ? 2.887 -14.165 9.033 1.00 22.30 99 ALA A N 1
ATOM 738 C CA . ALA A 1 99 ? 1.600 -14.318 9.697 1.00 22.30 99 ALA A CA 1
ATOM 739 C C . ALA A 1 99 ? 1.804 -14.711 11.173 1.00 22.30 99 ALA A C 1
ATOM 741 O O . ALA A 1 99 ? 2.593 -15.612 11.486 1.00 22.30 99 ALA A O 1
ATOM 742 N N . VAL A 1 100 ? 1.106 -14.022 12.077 1.00 22.48 100 VAL A N 1
ATOM 743 C CA . VAL A 1 100 ? 1.248 -14.213 13.525 1.00 22.48 100 VAL A CA 1
ATOM 744 C C . VAL A 1 100 ? 0.651 -15.561 13.920 1.00 22.48 100 VAL A C 1
ATOM 746 O O . VAL A 1 100 ? -0.556 -15.778 13.855 1.00 22.48 100 VAL A O 1
ATOM 749 N N . LYS A 1 101 ? 1.511 -16.490 14.343 1.00 21.88 101 LYS A N 1
ATOM 750 C CA . LYS A 1 101 ? 1.106 -17.825 14.787 1.00 21.88 101 LYS A CA 1
ATOM 751 C C . LYS A 1 101 ? 1.077 -17.860 16.315 1.00 21.88 101 LYS A C 1
ATOM 753 O O . LYS A 1 101 ? 2.130 -17.965 16.942 1.00 21.88 101 LYS A O 1
ATOM 758 N N . PHE A 1 102 ? -0.121 -17.744 16.894 1.00 19.94 102 PHE A N 1
ATOM 759 C CA . PHE A 1 102 ? -0.346 -17.757 18.345 1.00 19.94 102 PHE A CA 1
ATOM 760 C C . PHE A 1 102 ? 0.364 -18.936 19.027 1.00 19.94 102 PHE A C 1
ATOM 762 O O . PHE A 1 102 ? 0.212 -20.088 18.617 1.00 19.94 102 PHE A O 1
ATOM 769 N N . CYS A 1 103 ? 1.133 -18.647 20.081 1.00 21.36 103 CYS A N 1
ATOM 770 C CA . CYS A 1 103 ? 1.823 -19.663 20.872 1.00 21.36 103 CYS A CA 1
ATOM 771 C C . CYS A 1 103 ? 2.048 -19.167 22.312 1.00 21.36 103 CYS A C 1
ATOM 773 O O . CYS A 1 103 ? 2.988 -18.424 22.592 1.00 21.36 103 CYS A O 1
ATOM 775 N N . SER A 1 104 ? 1.154 -19.554 23.221 1.00 21.73 104 SER A N 1
ATOM 776 C CA . SER A 1 104 ? 1.162 -19.139 24.629 1.00 21.73 104 SER A CA 1
ATOM 777 C C . SER A 1 104 ? 2.338 -19.751 25.403 1.00 21.73 104 SER A C 1
ATOM 779 O O . SER A 1 104 ? 2.586 -20.953 25.300 1.00 21.73 104 SER A O 1
ATOM 781 N N . VAL A 1 105 ? 3.022 -18.965 26.243 1.00 21.39 105 VAL A N 1
ATOM 782 C CA . VAL A 1 105 ? 4.060 -19.462 27.169 1.00 21.39 105 VAL A CA 1
ATOM 783 C C . VAL A 1 105 ? 3.853 -18.872 28.565 1.00 21.39 105 VAL A C 1
ATOM 785 O O . VAL A 1 105 ? 3.602 -17.682 28.722 1.00 21.39 105 VAL A O 1
ATOM 788 N N . SER A 1 106 ? 3.927 -19.727 29.586 1.00 21.20 106 SER A N 1
ATOM 789 C CA . SER A 1 106 ? 3.556 -19.407 30.969 1.00 21.20 106 SER A CA 1
ATOM 790 C C . SER A 1 106 ? 4.617 -18.618 31.748 1.00 21.20 106 SER A C 1
ATOM 792 O O . SER A 1 106 ? 5.820 -18.764 31.531 1.00 21.20 106 SER A O 1
ATOM 794 N N . VAL A 1 107 ? 4.154 -17.854 32.741 1.00 20.55 107 VAL A N 1
ATOM 795 C CA . VAL A 1 107 ? 4.982 -17.112 33.706 1.00 20.55 107 VAL A CA 1
ATOM 796 C C . VAL A 1 107 ? 5.856 -18.050 34.549 1.00 20.55 107 VAL A C 1
ATOM 798 O O . VAL A 1 107 ? 5.352 -19.000 35.149 1.00 20.55 107 VAL A O 1
ATOM 801 N N . ILE A 1 108 ? 7.145 -17.721 34.694 1.00 21.16 108 ILE A N 1
ATOM 802 C CA . ILE A 1 108 ? 8.018 -18.236 35.762 1.00 21.16 108 ILE A CA 1
ATOM 803 C C . ILE A 1 108 ? 8.754 -17.054 36.404 1.00 21.16 108 ILE A C 1
ATOM 805 O O . ILE A 1 108 ? 9.349 -16.228 35.717 1.00 21.16 108 ILE A O 1
ATOM 809 N N . THR A 1 109 ? 8.705 -16.969 37.733 1.00 24.47 109 THR A N 1
ATOM 810 C CA . THR A 1 109 ? 9.291 -15.880 38.523 1.00 24.47 109 THR A CA 1
ATOM 811 C C . THR A 1 109 ? 10.788 -16.066 38.787 1.00 24.47 109 THR A C 1
ATOM 813 O O . THR A 1 109 ? 11.259 -17.163 39.084 1.00 24.47 109 THR A O 1
ATOM 816 N N . GLY A 1 110 ? 11.537 -14.959 38.767 1.00 21.14 110 GLY A N 1
ATOM 817 C CA . GLY A 1 110 ? 12.937 -14.904 39.189 1.00 21.14 110 GLY A CA 1
ATOM 818 C C . GLY A 1 110 ? 13.375 -13.462 39.446 1.00 21.14 110 GLY A C 1
ATOM 819 O O . GLY A 1 110 ? 13.347 -12.640 38.539 1.00 21.14 110 GLY A O 1
ATOM 820 N N . ALA A 1 111 ? 13.764 -13.146 40.681 1.00 21.69 111 ALA A N 1
ATOM 821 C CA . ALA A 1 111 ? 14.217 -11.813 41.092 1.00 21.69 111 ALA A CA 1
ATOM 822 C C . ALA A 1 111 ? 15.707 -11.831 41.459 1.00 21.69 111 ALA A C 1
ATOM 824 O O . ALA A 1 111 ? 16.169 -12.862 41.942 1.00 21.69 111 ALA A O 1
ATOM 825 N N . VAL A 1 112 ? 16.418 -10.694 41.333 1.00 19.94 112 VAL A N 1
ATOM 826 C CA . VAL A 1 112 ? 17.533 -10.300 42.231 1.00 19.94 112 VAL A CA 1
ATOM 827 C C . VAL A 1 112 ? 18.025 -8.852 41.981 1.00 19.94 112 VAL A C 1
ATOM 829 O O . VAL A 1 112 ? 18.458 -8.523 40.887 1.00 19.94 112 VAL A O 1
ATOM 832 N N . VAL A 1 113 ? 17.996 -8.046 43.057 1.00 21.44 113 VAL A N 1
ATOM 833 C CA . VAL A 1 113 ? 18.880 -6.908 43.441 1.00 21.44 113 VAL A CA 1
ATOM 834 C C . VAL A 1 113 ? 19.022 -5.657 42.539 1.00 21.44 113 VAL A C 1
ATOM 836 O O . VAL A 1 113 ? 19.373 -5.718 41.369 1.00 21.44 113 VAL A O 1
ATOM 839 N N . MET A 1 114 ? 18.871 -4.483 43.176 1.00 21.03 114 MET A N 1
ATOM 840 C CA . MET A 1 114 ? 19.186 -3.144 42.642 1.00 21.03 114 MET A CA 1
ATOM 841 C C . MET A 1 114 ? 20.645 -2.721 42.898 1.00 21.03 114 MET A C 1
ATOM 843 O O . MET A 1 114 ? 21.258 -3.151 43.875 1.00 21.03 114 MET A O 1
ATOM 847 N N . ALA A 1 115 ? 21.127 -1.738 42.132 1.00 21.94 115 ALA A N 1
ATOM 848 C CA . ALA A 1 115 ? 22.207 -0.832 42.532 1.00 21.94 115 ALA A CA 1
ATOM 849 C C . ALA A 1 115 ? 21.762 0.628 42.312 1.00 21.94 115 ALA A C 1
ATOM 851 O O . ALA A 1 115 ? 21.006 0.904 41.385 1.00 21.94 115 ALA A O 1
ATOM 852 N N . VAL A 1 116 ? 22.201 1.553 43.173 1.00 22.64 116 VAL A N 1
ATOM 853 C CA . VAL A 1 116 ? 21.777 2.968 43.179 1.00 22.64 116 VAL A CA 1
ATOM 854 C C . VAL A 1 116 ? 23.005 3.875 43.131 1.00 22.64 116 VAL A C 1
ATOM 856 O O . VAL A 1 116 ? 23.966 3.635 43.859 1.00 22.64 116 VAL A O 1
ATOM 859 N N . MET A 1 117 ? 22.946 4.949 42.339 1.00 21.86 117 MET A N 1
ATOM 860 C CA . MET A 1 117 ? 23.849 6.102 42.439 1.00 21.86 117 MET A CA 1
ATOM 861 C C . MET A 1 117 ? 23.049 7.408 42.346 1.00 21.86 117 MET A C 1
ATOM 863 O O . MET A 1 117 ? 21.998 7.453 41.712 1.00 21.86 117 MET A O 1
ATOM 867 N N . THR A 1 118 ? 23.532 8.457 43.013 1.00 22.42 118 THR A N 1
ATOM 868 C CA . THR A 1 118 ? 22.838 9.746 43.191 1.00 22.42 118 THR A CA 1
ATOM 869 C C . THR A 1 118 ? 23.589 10.900 42.515 1.00 22.42 118 THR A C 1
ATOM 871 O O . THR A 1 118 ? 24.819 10.919 42.594 1.00 22.42 118 THR A O 1
ATOM 874 N N . PRO A 1 119 ? 22.895 11.892 41.924 1.00 27.14 119 PRO A N 1
ATOM 875 C CA . PRO A 1 119 ? 23.522 13.080 41.337 1.00 27.14 119 PRO A CA 1
ATOM 876 C C . PRO A 1 119 ? 23.957 14.108 42.400 1.00 27.14 119 PRO A C 1
ATOM 878 O O . PRO A 1 119 ? 23.497 14.070 43.542 1.00 27.14 119 PRO A O 1
ATOM 881 N N . GLY A 1 120 ? 24.812 15.062 42.011 1.00 22.47 120 GLY A N 1
ATOM 882 C CA . GLY A 1 120 ? 25.266 16.175 42.856 1.00 22.47 120 GLY A CA 1
ATOM 883 C C . GLY A 1 120 ? 25.397 17.490 42.077 1.00 22.47 120 GLY A C 1
ATOM 884 O O . GLY A 1 120 ? 25.704 17.479 40.889 1.00 22.47 120 GLY A O 1
ATOM 885 N N . THR A 1 121 ? 25.148 18.620 42.746 1.00 26.47 121 THR A N 1
ATOM 886 C CA . THR A 1 121 ? 24.966 19.954 42.135 1.00 26.47 121 THR A CA 1
ATOM 887 C C . THR A 1 121 ? 25.958 21.004 42.649 1.00 26.47 121 THR A C 1
ATOM 889 O O . THR A 1 121 ? 26.020 21.225 43.858 1.00 26.47 121 THR A O 1
ATOM 892 N N . VAL A 1 122 ? 26.628 21.724 41.741 1.00 23.75 122 VAL A N 1
ATOM 893 C CA . VAL A 1 122 ? 27.315 23.025 41.949 1.00 23.75 122 VAL A CA 1
ATOM 894 C C . VAL A 1 122 ? 27.300 23.783 40.599 1.00 23.75 122 VAL A C 1
ATOM 896 O O . VAL A 1 122 ? 27.070 23.167 39.564 1.00 23.75 122 VAL A O 1
ATOM 899 N N . ALA A 1 123 ? 27.640 25.069 40.530 1.00 24.61 123 ALA A N 1
ATOM 900 C CA . ALA A 1 123 ? 26.736 26.215 40.693 1.00 24.61 123 ALA A CA 1
ATOM 901 C C . ALA A 1 123 ? 27.410 27.480 40.103 1.00 24.61 123 ALA A C 1
ATOM 903 O O . ALA A 1 123 ? 28.636 27.572 40.092 1.00 24.61 123 ALA A O 1
ATOM 904 N N . SER A 1 124 ? 26.633 28.447 39.605 1.00 27.91 124 SER A N 1
ATOM 905 C CA . SER A 1 124 ? 27.164 29.625 38.893 1.00 27.91 124 SER A CA 1
ATOM 906 C C . SER A 1 124 ? 27.819 30.669 39.811 1.00 27.91 124 SER A C 1
ATOM 908 O O . SER A 1 124 ? 27.384 30.876 40.943 1.00 27.91 124 SER A O 1
ATOM 910 N N . GLY A 1 125 ? 28.797 31.414 39.283 1.00 22.95 125 GLY A N 1
ATOM 911 C CA . GLY A 1 125 ? 29.360 32.604 39.929 1.00 22.95 125 GLY A CA 1
ATOM 912 C C . GLY A 1 125 ? 30.122 33.489 38.938 1.00 22.95 125 GLY A C 1
ATOM 913 O O . GLY A 1 125 ? 30.888 32.978 38.129 1.00 22.95 125 GLY A O 1
ATOM 914 N N . ALA A 1 126 ? 29.911 34.806 39.004 1.00 27.31 126 ALA A N 1
ATOM 915 C CA . ALA A 1 126 ? 30.546 35.800 38.134 1.00 27.31 126 ALA A CA 1
ATOM 916 C C . ALA A 1 126 ? 31.226 36.907 38.961 1.00 27.31 126 ALA A C 1
ATOM 918 O O . ALA A 1 126 ? 30.739 37.270 40.033 1.00 27.31 126 ALA A O 1
ATOM 919 N N . ILE A 1 127 ? 32.341 37.448 38.459 1.00 24.67 127 ILE A N 1
ATOM 920 C CA . ILE A 1 127 ? 33.106 38.564 39.046 1.00 24.67 127 ILE A CA 1
ATOM 921 C C . ILE A 1 127 ? 33.609 39.451 37.894 1.00 24.67 127 ILE A C 1
ATOM 923 O O . ILE A 1 127 ? 33.999 38.926 36.856 1.00 24.67 127 ILE A O 1
ATOM 927 N N . SER A 1 128 ? 33.619 40.780 38.065 1.00 27.17 128 SER A N 1
ATOM 928 C CA . SER A 1 128 ? 34.034 41.735 37.021 1.00 27.17 128 SER A CA 1
ATOM 929 C C . SER A 1 128 ? 34.911 42.881 37.541 1.00 27.17 128 SER A C 1
ATOM 931 O O . SER A 1 128 ? 34.537 43.540 38.509 1.00 27.17 128 SER A O 1
ATOM 933 N N . THR A 1 129 ? 35.993 43.180 36.817 1.00 25.06 129 THR A N 1
ATOM 934 C CA . THR A 1 129 ? 36.817 44.415 36.818 1.00 25.06 129 THR A CA 1
ATOM 935 C C . THR A 1 129 ? 37.728 44.347 35.582 1.00 25.06 129 THR A C 1
ATOM 937 O O . THR A 1 129 ? 38.188 43.253 35.278 1.00 25.06 129 THR A O 1
ATOM 940 N N . SER A 1 130 ? 38.096 45.410 34.862 1.00 24.69 130 SER A N 1
ATOM 941 C CA . SER A 1 130 ? 37.697 46.832 34.859 1.00 24.69 130 SER A CA 1
ATOM 942 C C . SER A 1 130 ? 38.235 47.475 33.565 1.00 24.69 130 SER A C 1
ATOM 944 O O . SER A 1 130 ? 39.264 47.024 33.071 1.00 24.69 130 SER A O 1
ATOM 946 N N . LEU A 1 131 ? 37.602 48.530 33.035 1.00 32.41 131 LEU A N 1
ATOM 947 C CA . LEU A 1 131 ? 38.115 49.235 31.847 1.00 32.41 131 LEU A CA 1
ATOM 948 C C . LEU A 1 131 ? 39.366 50.082 32.141 1.00 32.41 131 LEU A C 1
ATOM 950 O O . LEU A 1 131 ? 39.414 50.770 33.158 1.00 32.41 131 LEU A O 1
ATOM 954 N N . ASP A 1 132 ? 40.268 50.145 31.160 1.00 25.31 132 ASP A N 1
ATOM 955 C CA . ASP A 1 132 ? 40.915 51.393 30.728 1.00 25.31 132 ASP A CA 1
ATOM 956 C C . ASP A 1 132 ? 41.079 51.363 29.188 1.00 25.31 132 ASP A C 1
ATOM 958 O O . ASP A 1 132 ? 40.880 50.318 28.566 1.00 25.31 132 ASP A O 1
ATOM 962 N N . SER A 1 133 ? 41.359 52.502 28.551 1.00 31.03 133 SER A N 1
ATOM 963 C CA . SER A 1 133 ? 41.210 52.715 27.097 1.00 31.03 133 SER A CA 1
ATOM 964 C C . SER A 1 133 ? 42.490 53.233 26.426 1.00 31.03 133 SER A C 1
ATOM 966 O O . SER A 1 133 ? 43.178 54.066 27.011 1.00 31.03 133 SER A O 1
ATOM 968 N N . GLY A 1 134 ? 42.818 52.791 25.197 1.00 24.61 134 GLY A N 1
ATOM 969 C CA . GLY A 1 134 ? 44.092 53.207 24.572 1.00 24.61 134 GLY A CA 1
ATOM 970 C C . GLY A 1 134 ? 44.303 53.037 23.060 1.00 24.61 134 GLY A C 1
ATOM 971 O O . GLY A 1 134 ? 44.922 53.917 22.467 1.00 24.61 134 GLY A O 1
ATOM 972 N N . THR A 1 135 ? 43.803 51.982 22.407 1.00 24.16 135 THR A N 1
ATOM 973 C CA . THR A 1 135 ? 43.962 51.794 20.945 1.00 24.16 135 THR A CA 1
ATOM 974 C C . THR A 1 135 ? 42.905 50.842 20.389 1.00 24.16 135 THR A C 1
ATOM 976 O O . THR A 1 135 ? 42.610 49.832 21.020 1.00 24.16 135 THR A O 1
ATOM 979 N N . GLN A 1 136 ? 42.376 51.118 19.191 1.00 28.48 136 GLN A N 1
ATOM 980 C CA . GLN A 1 136 ? 41.632 50.112 18.427 1.00 28.48 136 GLN A CA 1
ATOM 981 C C . GLN A 1 136 ? 42.621 49.181 17.719 1.00 28.48 136 GLN A C 1
ATOM 983 O O . GLN A 1 136 ? 43.150 49.510 16.660 1.00 28.48 136 GLN A O 1
ATOM 988 N N . ALA A 1 137 ? 42.868 48.022 18.324 1.00 26.33 137 ALA A N 1
ATOM 989 C CA . ALA A 1 137 ? 43.130 46.815 17.551 1.00 26.33 137 ALA A CA 1
ATOM 990 C C . ALA A 1 137 ? 41.781 46.278 17.043 1.00 26.33 137 ALA A C 1
ATOM 992 O O . ALA A 1 137 ? 40.776 46.419 17.744 1.00 26.33 137 ALA A O 1
ATOM 993 N N . SER A 1 138 ? 41.758 45.673 15.854 1.00 33.41 138 SER A N 1
ATOM 994 C CA . SER A 1 138 ? 40.617 44.845 15.450 1.00 33.41 138 SER A CA 1
ATOM 995 C C . SER A 1 138 ? 40.557 43.616 16.363 1.00 33.41 138 SER A C 1
ATOM 997 O O . SER A 1 138 ? 41.596 43.040 16.695 1.00 33.41 138 SER A O 1
ATOM 999 N N . SER A 1 139 ? 39.363 43.263 16.828 1.00 31.62 139 SER A N 1
ATOM 1000 C CA . SER A 1 139 ? 39.131 42.149 17.745 1.00 31.62 139 SER A CA 1
ATOM 1001 C C . SER A 1 139 ? 38.966 40.842 16.973 1.00 31.62 139 SER A C 1
ATOM 1003 O O . SER A 1 139 ? 37.844 40.418 16.719 1.00 31.62 139 SER A O 1
ATOM 1005 N N . THR A 1 140 ? 40.073 40.176 16.631 1.00 45.19 140 THR A N 1
ATOM 1006 C CA . THR A 1 140 ? 40.021 38.812 16.077 1.00 45.19 140 THR A CA 1
ATOM 1007 C C . THR A 1 140 ? 39.222 37.890 16.998 1.00 45.19 140 THR A C 1
ATOM 1009 O O . THR A 1 140 ? 39.481 37.788 18.202 1.00 45.19 140 THR A O 1
ATOM 1012 N N . ALA A 1 141 ? 38.214 37.233 16.431 1.00 51.72 141 ALA A N 1
ATOM 1013 C CA . ALA A 1 141 ? 37.157 36.581 17.181 1.00 51.72 141 ALA A CA 1
ATOM 1014 C C . ALA A 1 141 ? 37.515 35.126 17.515 1.00 51.72 141 ALA A C 1
ATOM 1016 O O . ALA A 1 141 ? 37.002 34.179 16.935 1.00 51.72 141 ALA A O 1
ATOM 1017 N N . GLY A 1 142 ? 38.394 34.954 18.501 1.00 66.00 142 GLY A N 1
ATOM 1018 C CA . GLY A 1 142 ? 38.357 33.793 19.396 1.00 66.00 142 GLY A CA 1
ATOM 1019 C C . GLY A 1 142 ? 38.782 32.418 18.865 1.00 66.00 142 GLY A C 1
ATOM 1020 O O . GLY A 1 142 ? 38.740 31.484 19.663 1.00 66.00 142 GLY A O 1
ATOM 1021 N N . VAL A 1 143 ? 39.213 32.262 17.608 1.00 84.06 143 VAL A N 1
ATOM 1022 C CA . VAL A 1 143 ? 39.886 31.023 17.164 1.00 84.06 143 VAL A CA 1
ATOM 1023 C C . VAL A 1 143 ? 41.239 30.903 17.876 1.00 84.06 143 VAL A C 1
ATOM 1025 O O . VAL A 1 143 ? 42.013 31.860 17.932 1.00 84.06 143 VAL A O 1
ATOM 1028 N N . VAL A 1 144 ? 41.523 29.732 18.445 1.00 85.38 144 VAL A N 1
ATOM 1029 C CA . VAL A 1 144 ? 42.742 29.433 19.210 1.00 85.38 144 VAL A CA 1
ATOM 1030 C C . VAL A 1 144 ? 43.529 28.338 18.498 1.00 85.38 144 VAL A C 1
ATOM 1032 O O . VAL A 1 144 ? 42.994 27.251 18.287 1.00 85.38 144 VAL A O 1
ATOM 1035 N N . ASN A 1 145 ? 44.806 28.592 18.183 1.00 86.31 145 ASN A N 1
ATOM 1036 C CA . ASN A 1 145 ? 45.655 27.664 17.419 1.00 86.31 145 ASN A CA 1
ATOM 1037 C C . ASN A 1 145 ? 44.998 27.288 16.072 1.00 86.31 145 ASN A C 1
ATOM 1039 O O . ASN A 1 145 ? 44.797 26.112 15.776 1.00 86.31 145 ASN A O 1
ATOM 1043 N N . GLY A 1 146 ? 44.568 28.299 15.310 1.00 80.62 146 GLY A N 1
ATOM 1044 C CA . GLY A 1 146 ? 44.119 28.144 13.917 1.00 80.62 146 GLY A CA 1
ATOM 1045 C C . GLY A 1 146 ? 45.280 28.134 12.914 1.00 80.62 146 GLY A C 1
ATOM 1046 O O . GLY A 1 146 ? 45.118 27.643 11.808 1.00 80.62 146 GLY A O 1
ATOM 1047 N N . ASP A 1 147 ? 46.430 28.633 13.364 1.00 82.25 147 ASP A N 1
ATOM 1048 C CA . ASP A 1 147 ? 47.775 28.661 12.776 1.00 82.25 147 ASP A CA 1
ATOM 1049 C C . ASP A 1 147 ? 48.626 27.424 13.135 1.00 82.25 147 ASP A C 1
ATOM 1051 O O . ASP A 1 147 ? 49.802 27.366 12.807 1.00 82.25 147 ASP A O 1
ATOM 1055 N N . PHE A 1 148 ? 48.067 26.502 13.934 1.00 89.81 148 PHE A N 1
ATOM 1056 C CA . PHE A 1 148 ? 48.616 25.224 14.427 1.00 89.81 148 PHE A CA 1
ATOM 1057 C C . PHE A 1 148 ? 50.063 25.175 15.010 1.00 89.81 148 PHE A C 1
ATOM 1059 O O . PHE A 1 148 ? 50.499 24.136 15.528 1.00 89.81 148 PHE A O 1
ATOM 1066 N N . GLU A 1 149 ? 50.768 26.308 15.074 1.00 85.69 149 GLU A N 1
ATOM 1067 C CA . GLU A 1 149 ? 52.159 26.496 15.516 1.00 85.69 149 GLU A CA 1
ATOM 1068 C C . GLU A 1 149 ? 52.437 26.127 16.985 1.00 85.69 149 GLU A C 1
ATOM 1070 O O . GLU A 1 149 ? 53.594 26.017 17.403 1.00 85.69 149 GLU A O 1
ATOM 1075 N N . THR A 1 150 ? 51.416 25.837 17.806 1.00 78.81 150 THR A N 1
ATOM 1076 C CA . THR A 1 150 ? 51.651 25.274 19.155 1.00 78.81 150 THR A CA 1
ATOM 1077 C C . THR A 1 150 ? 52.203 23.841 19.130 1.00 78.81 150 THR A C 1
ATOM 1079 O O . THR A 1 150 ? 52.475 23.264 20.189 1.00 78.81 150 THR A O 1
ATOM 1082 N N . ARG A 1 151 ? 52.413 23.271 17.934 1.00 78.62 151 ARG A N 1
ATOM 1083 C CA . ARG A 1 151 ? 52.885 21.899 17.687 1.00 78.62 151 ARG A CA 1
ATOM 1084 C C . ARG A 1 151 ? 51.894 20.845 18.188 1.00 78.62 151 ARG A C 1
ATOM 1086 O O . ARG A 1 151 ? 52.268 19.757 18.634 1.00 78.62 151 ARG A O 1
ATOM 1093 N N . SER A 1 152 ? 50.608 21.180 18.104 1.00 81.25 152 SER A N 1
ATOM 1094 C CA . SER A 1 152 ? 49.473 20.305 18.377 1.00 81.25 152 SER A CA 1
ATOM 1095 C C . SER A 1 152 ? 48.249 20.768 17.585 1.00 81.25 152 SER A C 1
ATOM 1097 O O . SER A 1 152 ? 48.115 21.950 17.288 1.00 81.25 152 SER A O 1
ATOM 1099 N N . VAL A 1 153 ? 47.311 19.857 17.316 1.00 83.06 153 VAL A N 1
ATOM 1100 C CA . VAL A 1 153 ? 45.948 20.244 16.905 1.00 83.06 153 VAL A CA 1
ATOM 1101 C C . VAL A 1 153 ? 45.111 20.745 18.092 1.00 83.06 153 VAL A C 1
ATOM 1103 O O . VAL A 1 153 ? 44.117 21.429 17.898 1.00 83.06 153 VAL A O 1
ATOM 1106 N N . SER A 1 154 ? 45.516 20.468 19.338 1.00 80.69 154 SER A N 1
ATOM 1107 C CA . SER A 1 154 ? 44.851 20.987 20.543 1.00 80.69 154 SER A CA 1
ATOM 1108 C C . SER A 1 154 ? 44.895 22.530 20.580 1.00 80.69 154 SER A C 1
ATOM 1110 O O . SER A 1 154 ? 45.978 23.085 20.403 1.00 80.69 154 SER A O 1
ATOM 1112 N N . PRO A 1 155 ? 43.779 23.241 20.850 1.00 80.94 155 PRO A N 1
ATOM 1113 C CA . PRO A 1 155 ? 42.566 22.763 21.511 1.00 80.94 155 PRO A CA 1
ATOM 1114 C C . PRO A 1 155 ? 41.419 22.372 20.564 1.00 80.94 155 PRO A C 1
ATOM 1116 O O . PRO A 1 155 ? 40.291 22.228 21.033 1.00 80.94 155 PRO A O 1
ATOM 1119 N N . TRP A 1 156 ? 41.670 22.181 19.263 1.00 91.75 156 TRP A N 1
ATOM 1120 C CA . TRP A 1 156 ? 40.686 21.541 18.388 1.00 91.75 156 TRP A CA 1
ATOM 1121 C C . TRP A 1 156 ? 40.442 20.091 18.831 1.00 91.75 156 TRP A C 1
ATOM 1123 O O . TRP A 1 156 ? 41.354 19.371 19.245 1.00 91.75 156 TRP A O 1
ATOM 1133 N N . ILE A 1 157 ? 39.184 19.676 18.744 1.00 89.06 157 ILE A N 1
ATOM 1134 C CA . ILE A 1 157 ? 38.703 18.327 19.025 1.00 89.06 157 ILE A CA 1
ATOM 1135 C C . ILE A 1 157 ? 38.741 17.545 17.713 1.00 89.06 157 ILE A C 1
ATOM 1137 O O . ILE A 1 157 ? 38.131 17.972 16.735 1.00 89.06 157 ILE A O 1
ATOM 1141 N N . ASP A 1 158 ? 39.433 16.406 17.696 1.00 91.31 158 ASP A N 1
ATOM 1142 C CA . ASP A 1 158 ? 39.326 15.437 16.602 1.00 91.31 158 ASP A CA 1
ATOM 1143 C C . ASP A 1 158 ? 38.004 14.663 16.743 1.00 91.31 158 ASP A C 1
ATOM 1145 O O . ASP A 1 158 ? 37.787 13.960 17.732 1.00 91.31 158 ASP A O 1
ATOM 1149 N N . ASP A 1 159 ? 37.120 14.844 15.762 1.00 91.38 159 ASP A N 1
ATOM 1150 C CA . ASP A 1 159 ? 35.821 14.171 15.605 1.00 91.38 159 ASP A CA 1
ATOM 1151 C C . ASP A 1 159 ? 35.830 13.286 14.340 1.00 91.38 159 ASP A C 1
ATOM 1153 O O . ASP A 1 159 ? 34.808 13.044 13.694 1.00 91.38 159 ASP A O 1
ATOM 1157 N N . SER A 1 160 ? 37.020 12.825 13.933 1.00 90.38 160 SER A N 1
ATOM 1158 C CA . SER A 1 160 ? 37.179 11.894 12.818 1.00 90.38 160 SER A CA 1
ATOM 1159 C C . SER A 1 160 ? 36.477 10.560 13.090 1.00 90.38 160 SER A C 1
ATOM 1161 O O . SER A 1 160 ? 36.443 10.038 14.205 1.00 90.38 160 SER A O 1
ATOM 1163 N N . THR A 1 161 ? 35.916 9.981 12.033 1.00 80.88 161 THR A N 1
ATOM 1164 C CA . THR A 1 161 ? 35.096 8.761 12.074 1.00 80.88 161 THR A CA 1
ATOM 1165 C C . THR A 1 161 ? 35.735 7.635 11.261 1.00 80.88 161 THR A C 1
ATOM 1167 O O . THR A 1 161 ? 36.612 7.879 10.436 1.00 80.88 161 THR A O 1
ATOM 1170 N N . GLY A 1 162 ? 35.300 6.387 11.466 1.00 88.25 162 GLY A N 1
ATOM 1171 C CA . GLY A 1 162 ? 35.836 5.231 10.731 1.00 88.25 162 GLY A CA 1
ATOM 1172 C C . GLY A 1 162 ? 37.340 5.044 10.960 1.00 88.25 162 GLY A C 1
ATOM 1173 O O . GLY A 1 162 ? 37.799 5.074 12.101 1.00 88.25 162 GLY A O 1
ATOM 1174 N N . ASN A 1 163 ? 38.098 4.863 9.877 1.00 87.19 163 ASN A N 1
ATOM 1175 C CA . ASN A 1 163 ? 39.564 4.814 9.879 1.00 87.19 163 ASN A CA 1
ATOM 1176 C C . ASN A 1 163 ? 40.227 6.149 9.462 1.00 87.19 163 ASN A C 1
ATOM 1178 O O . ASN A 1 163 ? 41.417 6.167 9.147 1.00 87.19 163 ASN A O 1
ATOM 1182 N N . ALA A 1 164 ? 39.477 7.256 9.427 1.00 92.88 164 ALA A N 1
ATOM 1183 C CA . ALA A 1 164 ? 40.017 8.582 9.124 1.00 92.88 164 ALA A CA 1
ATOM 1184 C C . ALA A 1 164 ? 40.756 9.198 10.324 1.00 92.88 164 ALA A C 1
ATOM 1186 O O . ALA A 1 164 ? 40.625 8.732 11.456 1.00 92.88 164 ALA A O 1
ATOM 1187 N N . SER A 1 165 ? 41.531 10.260 10.088 1.00 90.12 165 SER A N 1
ATOM 1188 C CA . SER A 1 165 ? 42.242 10.966 11.165 1.00 90.12 165 SER A CA 1
ATOM 1189 C C . SER A 1 165 ? 42.565 12.424 10.838 1.00 90.12 165 SER A C 1
ATOM 1191 O O . SER A 1 165 ? 42.772 12.775 9.672 1.00 90.12 165 SER A O 1
ATOM 1193 N N . ALA A 1 166 ? 42.686 13.246 11.883 1.00 92.06 166 ALA A N 1
ATOM 1194 C CA . ALA A 1 166 ? 43.316 14.558 11.826 1.00 92.06 166 ALA A CA 1
ATOM 1195 C C . ALA A 1 166 ? 44.696 14.503 12.505 1.00 92.06 166 ALA A C 1
ATOM 1197 O O . ALA A 1 166 ? 44.821 14.101 13.660 1.00 92.06 166 ALA A O 1
ATOM 1198 N N . ASN A 1 167 ? 45.753 14.899 11.796 1.00 88.56 167 ASN A N 1
ATOM 1199 C CA . ASN A 1 167 ? 47.122 14.917 12.321 1.00 88.56 167 ASN A CA 1
ATOM 1200 C C . ASN A 1 167 ? 47.783 16.271 12.061 1.00 88.56 167 ASN A C 1
ATOM 1202 O O . ASN A 1 167 ? 47.384 16.998 11.159 1.00 88.56 167 ASN A O 1
ATOM 1206 N N . LEU A 1 168 ? 48.836 16.584 12.812 1.00 90.38 168 LEU A N 1
ATOM 1207 C CA . LEU A 1 168 ? 49.711 17.712 12.501 1.00 90.38 168 LEU A CA 1
ATOM 1208 C C . LEU A 1 168 ? 50.842 17.264 11.562 1.00 90.38 168 LEU A C 1
ATOM 1210 O O . LEU A 1 168 ? 51.401 16.181 11.755 1.00 90.38 168 LEU A O 1
ATOM 1214 N N . ILE A 1 169 ? 51.218 18.109 10.603 1.00 88.25 169 ILE A N 1
ATOM 1215 C CA . ILE A 1 169 ? 52.443 17.974 9.801 1.00 88.25 169 ILE A CA 1
ATOM 1216 C C . ILE A 1 169 ? 53.339 19.208 10.009 1.00 88.25 169 ILE A C 1
ATOM 1218 O O . ILE A 1 169 ? 52.812 20.285 10.245 1.00 88.25 169 ILE A O 1
ATOM 1222 N N . GLU A 1 170 ? 54.668 19.055 9.948 1.00 85.81 170 GLU A N 1
ATOM 1223 C CA . GLU A 1 170 ? 55.652 20.161 9.952 1.00 85.81 170 GLU A CA 1
ATOM 1224 C C . GLU A 1 170 ? 56.322 20.196 8.568 1.00 85.81 170 GLU A C 1
ATOM 1226 O O . GLU A 1 170 ? 56.984 19.224 8.186 1.00 85.81 170 GLU A O 1
ATOM 1231 N N . GLU A 1 171 ? 56.158 21.280 7.804 1.00 70.94 171 GLU A N 1
ATOM 1232 C CA . GLU A 1 171 ? 56.751 21.445 6.469 1.00 70.94 171 GLU A CA 1
ATOM 1233 C C . GLU A 1 171 ? 57.514 22.770 6.363 1.00 70.94 171 GLU A C 1
ATOM 1235 O O . GLU A 1 171 ? 56.997 23.835 6.668 1.00 70.94 171 GLU A O 1
ATOM 1240 N N . ALA A 1 172 ? 58.792 22.698 5.968 1.00 71.31 172 ALA A N 1
ATOM 1241 C CA . ALA A 1 172 ? 59.761 23.811 5.928 1.00 71.31 172 ALA A CA 1
ATOM 1242 C C . ALA A 1 172 ? 60.013 24.584 7.251 1.00 71.31 172 ALA A C 1
ATOM 1244 O O . ALA A 1 172 ? 61.039 25.262 7.353 1.00 71.31 172 ALA A O 1
ATOM 1245 N N . GLY A 1 173 ? 59.161 24.429 8.265 1.00 69.38 173 GLY A N 1
ATOM 1246 C CA . GLY A 1 173 ? 59.220 25.092 9.568 1.00 69.38 173 GLY A CA 1
ATOM 1247 C C . GLY A 1 173 ? 57.843 25.492 10.114 1.00 69.38 173 GLY A C 1
ATOM 1248 O O . GLY A 1 173 ? 57.749 25.656 11.328 1.00 69.38 173 GLY A O 1
ATOM 1249 N N . ASP A 1 174 ? 56.831 25.591 9.242 1.00 75.62 174 ASP A N 1
ATOM 1250 C CA . ASP A 1 174 ? 55.416 25.817 9.579 1.00 75.62 174 ASP A CA 1
ATOM 1251 C C . ASP A 1 174 ? 54.713 24.489 9.916 1.00 75.62 174 ASP A C 1
ATOM 1253 O O . ASP A 1 174 ? 55.166 23.414 9.493 1.00 75.62 174 ASP A O 1
ATOM 1257 N N . HIS A 1 175 ? 53.596 24.551 10.649 1.00 84.12 175 HIS A N 1
ATOM 1258 C CA . HIS A 1 175 ? 52.788 23.384 11.012 1.00 84.12 175 HIS A CA 1
ATOM 1259 C C . HIS A 1 175 ? 51.331 23.531 10.570 1.00 84.12 175 HIS A C 1
ATOM 1261 O O . HIS A 1 175 ? 50.660 24.441 11.026 1.00 84.12 175 HIS A O 1
ATOM 1267 N N . ALA A 1 176 ? 50.806 22.562 9.813 1.00 89.56 176 ALA A N 1
ATOM 1268 C CA . ALA A 1 176 ? 49.421 22.566 9.326 1.00 89.56 176 ALA A CA 1
ATOM 1269 C C . ALA A 1 176 ? 48.628 21.331 9.791 1.00 89.56 176 ALA A C 1
ATOM 1271 O O . ALA A 1 176 ? 49.198 20.270 10.087 1.00 89.56 176 ALA A O 1
ATOM 1272 N N . ALA A 1 177 ? 47.295 21.427 9.802 1.00 92.31 177 ALA A N 1
ATOM 1273 C CA . ALA A 1 177 ? 46.409 20.298 10.078 1.00 92.31 177 ALA A CA 1
ATOM 1274 C C . ALA A 1 177 ? 46.157 19.458 8.813 1.00 92.31 177 ALA A C 1
ATOM 1276 O O . ALA A 1 177 ? 45.442 19.866 7.900 1.00 92.31 177 ALA A O 1
ATOM 1277 N N . LEU A 1 178 ? 46.707 18.244 8.778 1.00 95.31 178 LEU A N 1
ATOM 1278 C CA . LEU A 1 178 ? 46.439 17.233 7.759 1.00 95.31 178 LEU A CA 1
ATOM 1279 C C . LEU A 1 178 ? 45.176 16.437 8.117 1.00 95.31 178 LEU A C 1
ATOM 1281 O O . LEU A 1 178 ? 45.202 15.578 9.003 1.00 95.31 178 LEU A O 1
ATOM 1285 N N . LEU A 1 179 ? 44.092 16.669 7.376 1.00 97.06 179 LEU A N 1
ATOM 1286 C CA . LEU A 1 179 ? 42.909 15.810 7.392 1.00 97.06 179 LEU A CA 1
ATOM 1287 C C . LEU A 1 179 ? 43.080 14.677 6.370 1.00 97.06 179 LEU A C 1
ATOM 1289 O O . LEU A 1 179 ? 43.264 14.919 5.175 1.00 97.06 179 LEU A O 1
ATOM 1293 N N . ALA A 1 180 ? 43.000 13.433 6.842 1.00 95.44 180 ALA A N 1
ATOM 1294 C CA . ALA A 1 180 ? 43.128 12.220 6.038 1.00 95.44 180 ALA A CA 1
ATOM 1295 C C . ALA A 1 180 ? 41.831 11.385 6.130 1.00 95.44 180 ALA A C 1
ATOM 1297 O O . ALA A 1 180 ? 41.668 10.627 7.094 1.00 95.44 180 ALA A O 1
ATOM 1298 N N . PRO A 1 181 ? 40.881 11.543 5.185 1.00 91.19 181 PRO A N 1
ATOM 1299 C CA . PRO A 1 181 ? 39.653 10.748 5.142 1.00 91.19 181 PRO A CA 1
ATOM 1300 C C . PRO A 1 181 ? 39.921 9.281 4.761 1.00 91.19 181 PRO A C 1
ATOM 1302 O O . PRO A 1 181 ? 40.971 8.938 4.221 1.00 91.19 181 PRO A O 1
ATOM 1305 N N . ALA A 1 182 ? 38.940 8.415 5.016 1.00 89.12 182 ALA A N 1
ATOM 1306 C CA . ALA A 1 182 ? 38.964 6.987 4.687 1.00 89.12 182 ALA A CA 1
ATOM 1307 C C . ALA A 1 182 ? 37.673 6.569 3.956 1.00 89.12 182 ALA A C 1
ATOM 1309 O O . ALA A 1 182 ? 36.717 7.339 3.886 1.00 89.12 182 ALA A O 1
ATOM 1310 N N . ASP A 1 183 ? 37.591 5.345 3.429 1.00 83.81 183 ASP A N 1
ATOM 1311 C CA . ASP A 1 183 ? 36.382 4.856 2.731 1.00 83.81 183 ASP A CA 1
ATOM 1312 C C . ASP A 1 183 ? 35.145 4.737 3.642 1.00 83.81 183 ASP A C 1
ATOM 1314 O O . ASP A 1 183 ? 34.000 4.835 3.184 1.00 83.81 183 ASP A O 1
ATOM 1318 N N . ASP A 1 184 ? 35.372 4.554 4.944 1.00 81.19 184 ASP A N 1
ATOM 1319 C CA . ASP A 1 184 ? 34.353 4.443 5.988 1.00 81.19 184 ASP A CA 1
ATOM 1320 C C . ASP A 1 184 ? 34.230 5.701 6.872 1.00 81.19 184 ASP A C 1
ATOM 1322 O O . ASP A 1 184 ? 33.310 5.777 7.689 1.00 81.19 184 ASP A O 1
ATOM 1326 N N . GLY A 1 185 ? 35.107 6.696 6.690 1.00 81.00 185 GLY A N 1
ATOM 1327 C CA . GLY A 1 185 ? 35.390 7.719 7.698 1.00 81.00 185 GLY A CA 1
ATOM 1328 C C . GLY A 1 185 ? 35.636 9.130 7.164 1.00 81.00 185 GLY A C 1
ATOM 1329 O O . GLY A 1 185 ? 36.450 9.330 6.263 1.00 81.00 185 GLY A O 1
ATOM 1330 N N . ASN A 1 186 ? 34.944 10.120 7.732 1.00 92.81 186 ASN A N 1
ATOM 1331 C CA . ASN A 1 186 ? 35.269 11.539 7.547 1.00 92.81 186 ASN A CA 1
ATOM 1332 C C . ASN A 1 186 ? 36.424 11.911 8.487 1.00 92.81 186 ASN A C 1
ATOM 1334 O O . ASN A 1 186 ? 36.377 11.526 9.655 1.00 92.81 186 ASN A O 1
ATOM 1338 N N . ALA A 1 187 ? 37.387 12.713 8.031 1.00 94.44 187 ALA A N 1
ATOM 1339 C CA . ALA A 1 187 ? 38.329 13.388 8.928 1.00 94.44 187 ALA A CA 1
ATOM 1340 C C . ALA A 1 187 ? 37.754 14.755 9.328 1.00 94.44 187 ALA A C 1
ATOM 1342 O O . ALA A 1 187 ? 37.328 15.502 8.443 1.00 94.44 187 ALA A O 1
ATOM 1343 N N . ARG A 1 188 ? 37.710 15.083 10.627 1.00 96.25 188 ARG A N 1
ATOM 1344 C CA . ARG A 1 188 ? 37.066 16.311 11.135 1.00 96.25 188 ARG A CA 1
ATOM 1345 C C . ARG A 1 188 ? 37.792 16.874 12.360 1.00 96.25 188 ARG A C 1
ATOM 1347 O O . ARG A 1 188 ? 37.990 16.159 13.335 1.00 96.25 188 ARG A O 1
ATOM 1354 N N . LEU A 1 189 ? 38.108 18.168 12.337 1.00 95.50 189 LEU A N 1
ATOM 1355 C CA . LEU A 1 189 ? 38.484 18.951 13.522 1.00 95.50 189 LEU A CA 1
ATOM 1356 C C . LEU A 1 189 ? 37.350 19.914 13.889 1.00 95.50 189 LEU A C 1
ATOM 1358 O O . LEU A 1 189 ? 36.692 20.452 13.000 1.00 95.50 189 LEU A O 1
ATOM 1362 N N . ILE A 1 190 ? 37.131 20.146 15.185 1.00 95.31 190 ILE A N 1
ATOM 1363 C CA . ILE A 1 190 ? 36.074 21.019 15.721 1.00 95.31 190 ILE A CA 1
ATOM 1364 C C . ILE A 1 190 ? 36.628 21.953 16.805 1.00 95.31 190 ILE A C 1
ATOM 1366 O O . ILE A 1 190 ? 37.381 21.514 17.672 1.00 95.31 190 ILE A O 1
ATOM 1370 N N . GLN A 1 191 ? 36.206 23.218 16.829 1.00 91.88 191 GLN A N 1
ATOM 1371 C CA . GLN A 1 191 ? 36.455 24.138 17.940 1.00 91.88 191 GLN A CA 1
ATOM 1372 C C . GLN A 1 191 ? 35.227 25.011 18.226 1.00 91.88 191 GLN A C 1
ATOM 1374 O O . GLN A 1 191 ? 34.621 25.566 17.313 1.00 91.88 191 GLN A O 1
ATOM 1379 N N . VAL A 1 192 ? 34.861 25.152 19.504 1.00 91.75 192 VAL A N 1
ATOM 1380 C CA . VAL A 1 192 ? 33.790 26.067 19.931 1.00 91.75 192 VAL A CA 1
ATOM 1381 C C . VAL A 1 192 ? 34.390 27.435 20.249 1.00 91.75 192 VAL A C 1
ATOM 1383 O O . VAL A 1 192 ? 35.306 27.533 21.066 1.00 91.75 192 VAL A O 1
ATOM 1386 N N . VAL A 1 193 ? 33.870 28.478 19.604 1.00 88.94 193 VAL A N 1
ATOM 1387 C CA . VAL A 1 193 ? 34.413 29.843 19.597 1.00 88.94 193 VAL A CA 1
ATOM 1388 C C . VAL A 1 193 ? 33.342 30.846 20.061 1.00 88.94 193 VAL A C 1
ATOM 1390 O O . VAL A 1 193 ? 32.204 30.782 19.587 1.00 88.94 193 VAL A O 1
ATOM 1393 N N . PRO A 1 194 ? 33.657 31.774 20.988 1.00 86.12 194 PRO A N 1
ATOM 1394 C CA . PRO A 1 194 ? 32.718 32.799 21.441 1.00 86.12 194 PRO A CA 1
ATOM 1395 C C . PRO A 1 194 ? 32.526 33.899 20.386 1.00 86.12 194 PRO A C 1
ATOM 1397 O O . PRO A 1 194 ? 33.487 34.348 19.765 1.00 86.12 194 PRO A O 1
ATOM 1400 N N . VAL A 1 195 ? 31.291 34.382 20.234 1.00 89.31 195 VAL A N 1
ATOM 1401 C CA . VAL A 1 195 ? 30.909 35.414 19.252 1.00 89.31 195 VAL A CA 1
ATOM 1402 C C . VAL A 1 195 ? 29.907 36.419 19.821 1.00 89.31 195 VAL A C 1
ATOM 1404 O O . VAL A 1 195 ? 29.224 36.165 20.812 1.00 89.31 195 VAL A O 1
ATOM 1407 N N . SER A 1 196 ? 29.797 37.571 19.165 1.00 85.81 196 SER A N 1
ATOM 1408 C CA . SER A 1 196 ? 28.738 38.553 19.390 1.00 85.81 196 SER A CA 1
ATOM 1409 C C . SER A 1 196 ? 27.453 38.141 18.662 1.00 85.81 196 SER A C 1
ATOM 1411 O O . SER A 1 196 ? 27.494 37.619 17.547 1.00 85.81 196 SER A O 1
ATOM 1413 N N . SER A 1 197 ? 26.297 38.413 19.268 1.00 85.19 197 SER A N 1
ATOM 1414 C CA . SER A 1 197 ? 24.980 38.191 18.655 1.00 85.19 197 SER A CA 1
ATOM 1415 C C . SER A 1 197 ? 24.614 39.291 17.650 1.00 85.19 197 SER A C 1
ATOM 1417 O O . SER A 1 197 ? 24.994 40.441 17.866 1.00 85.19 197 SER A O 1
ATOM 1419 N N . ASP A 1 198 ? 23.815 38.977 16.624 1.00 82.44 198 ASP A N 1
ATOM 1420 C CA . ASP A 1 198 ? 23.424 39.913 15.546 1.00 82.44 198 ASP A CA 1
ATOM 1421 C C . ASP A 1 198 ? 24.628 40.621 14.885 1.00 82.44 198 ASP A C 1
ATOM 1423 O O . ASP A 1 198 ? 24.611 41.815 14.582 1.00 82.44 198 ASP A O 1
ATOM 1427 N N . THR A 1 199 ? 25.716 39.870 14.704 1.00 83.69 199 THR A N 1
ATOM 1428 C CA . THR A 1 199 ? 27.002 40.351 14.186 1.00 83.69 199 THR A CA 1
ATOM 1429 C C . THR A 1 199 ? 27.401 39.548 12.951 1.00 83.69 199 THR A C 1
ATOM 1431 O O . THR A 1 199 ? 27.126 38.353 12.855 1.00 83.69 199 THR A O 1
ATOM 1434 N N . GLU A 1 200 ? 27.991 40.224 11.969 1.00 86.94 200 GLU A N 1
ATOM 1435 C CA . GLU A 1 200 ? 28.439 39.631 10.707 1.00 86.94 200 GLU A CA 1
ATOM 1436 C C . GLU A 1 200 ? 29.922 39.270 10.788 1.00 86.94 200 GLU A C 1
ATOM 1438 O O . GLU A 1 200 ? 30.737 40.071 11.252 1.00 86.94 200 GLU A O 1
ATOM 1443 N N . TYR A 1 201 ? 30.232 38.051 10.359 1.00 85.94 201 TYR A N 1
ATOM 1444 C CA . TYR A 1 201 ? 31.507 37.376 10.526 1.00 85.94 201 TYR A CA 1
ATOM 1445 C C . TYR A 1 201 ? 32.024 36.816 9.201 1.00 85.94 201 TYR A C 1
ATOM 1447 O O . TYR A 1 201 ? 31.253 36.333 8.368 1.00 85.94 201 TYR A O 1
ATOM 1455 N N . PHE A 1 202 ? 33.346 36.817 9.068 1.00 87.44 202 PHE A N 1
ATOM 1456 C CA . PHE A 1 202 ? 34.088 36.175 7.990 1.00 87.44 202 PHE A CA 1
ATOM 1457 C C . PHE A 1 202 ? 34.983 35.093 8.601 1.00 87.44 202 PHE A C 1
ATOM 1459 O O . PHE A 1 202 ? 35.761 35.385 9.510 1.00 87.44 202 PHE A O 1
ATOM 1466 N N . LEU A 1 203 ? 34.840 33.854 8.129 1.00 91.06 203 LEU A N 1
ATOM 1467 C CA . LEU A 1 203 ? 35.675 32.707 8.490 1.00 91.06 203 LEU A CA 1
ATOM 1468 C C . LEU A 1 203 ? 36.562 32.347 7.296 1.00 91.06 203 LEU A C 1
ATOM 1470 O O . LEU A 1 203 ? 36.045 32.018 6.230 1.00 91.06 203 LEU A O 1
ATOM 1474 N N . ASP A 1 204 ? 37.875 32.406 7.474 1.00 89.38 204 ASP A N 1
ATOM 1475 C CA . ASP A 1 204 ? 38.872 32.155 6.430 1.00 89.38 204 ASP A CA 1
ATOM 1476 C C . ASP A 1 204 ? 39.882 31.084 6.874 1.00 89.38 204 ASP A C 1
ATOM 1478 O O . ASP A 1 204 ? 40.011 30.819 8.072 1.00 89.38 204 ASP A O 1
ATOM 1482 N N . ALA A 1 205 ? 40.554 30.445 5.914 1.00 89.00 205 ALA A N 1
ATOM 1483 C CA . ALA A 1 205 ? 41.589 29.432 6.139 1.00 89.00 205 ALA A CA 1
ATOM 1484 C C . ALA A 1 205 ? 42.391 29.156 4.855 1.00 89.00 205 ALA A C 1
ATOM 1486 O O . ALA A 1 205 ? 41.834 29.104 3.756 1.00 89.00 205 ALA A O 1
ATOM 1487 N N . ALA A 1 206 ? 43.684 28.867 4.991 1.00 86.19 206 ALA A N 1
ATOM 1488 C CA . ALA A 1 206 ? 44.480 28.290 3.914 1.00 86.19 206 ALA A CA 1
ATOM 1489 C C . ALA A 1 206 ? 44.125 26.802 3.728 1.00 86.19 206 ALA A C 1
ATOM 1491 O O . ALA A 1 206 ? 44.004 26.063 4.704 1.00 86.19 206 ALA A O 1
ATOM 1492 N N . ILE A 1 207 ? 43.967 26.343 2.478 1.00 88.81 207 ILE A N 1
ATOM 1493 C CA . ILE A 1 207 ? 43.640 24.944 2.148 1.00 88.81 207 ILE A CA 1
ATOM 1494 C C . ILE A 1 207 ? 44.530 24.450 0.996 1.00 88.81 207 ILE A C 1
ATOM 1496 O O . ILE A 1 207 ? 44.477 24.993 -0.107 1.00 88.81 207 ILE A O 1
ATOM 1500 N N . GLU A 1 208 ? 45.292 23.371 1.212 1.00 88.69 208 GLU A N 1
ATOM 1501 C CA . GLU A 1 208 ? 46.075 22.691 0.166 1.00 88.69 208 GLU A CA 1
ATOM 1502 C C . GLU A 1 208 ? 45.580 21.250 -0.043 1.00 88.69 208 GLU A C 1
ATOM 1504 O O . GLU A 1 208 ? 45.727 20.383 0.822 1.00 88.69 208 GLU A O 1
ATOM 1509 N N . SER A 1 209 ? 45.012 20.961 -1.218 1.00 87.19 209 SER A N 1
ATOM 1510 C CA . SER A 1 209 ? 44.582 19.600 -1.564 1.00 87.19 209 SER A CA 1
ATOM 1511 C C . SER A 1 209 ? 45.771 18.684 -1.864 1.00 87.19 209 SER A C 1
ATOM 1513 O O . SER A 1 209 ? 46.593 18.964 -2.735 1.00 87.19 209 SER A O 1
ATOM 1515 N N . ARG A 1 210 ? 45.800 17.520 -1.206 1.00 85.50 210 ARG A N 1
ATOM 1516 C CA . ARG A 1 210 ? 46.735 16.410 -1.458 1.00 85.50 210 ARG A CA 1
ATOM 1517 C C . ARG A 1 210 ? 45.977 15.143 -1.868 1.00 85.50 210 ARG A C 1
ATOM 1519 O O . ARG A 1 210 ? 46.252 14.050 -1.374 1.00 85.50 210 ARG A O 1
ATOM 1526 N N . GLY A 1 211 ? 44.984 15.312 -2.744 1.00 74.12 211 GLY A N 1
ATOM 1527 C CA . GLY A 1 211 ? 44.110 14.251 -3.268 1.00 74.12 211 GLY A CA 1
ATOM 1528 C C . GLY A 1 211 ? 42.714 14.193 -2.635 1.00 74.12 211 GLY A C 1
ATOM 1529 O O . GLY A 1 211 ? 41.804 13.623 -3.231 1.00 74.12 211 GLY A O 1
ATOM 1530 N N . ALA A 1 212 ? 42.510 14.834 -1.480 1.00 84.94 212 ALA A N 1
ATOM 1531 C CA . ALA A 1 212 ? 41.183 15.104 -0.928 1.00 84.94 212 ALA A CA 1
ATOM 1532 C C . ALA A 1 212 ? 40.870 16.609 -0.964 1.00 84.94 212 ALA A C 1
ATOM 1534 O O . ALA A 1 212 ? 41.770 17.450 -0.948 1.00 84.94 212 ALA A O 1
ATOM 1535 N N . THR A 1 213 ? 39.586 16.947 -0.988 1.00 89.62 213 THR A N 1
ATOM 1536 C CA . THR A 1 213 ? 39.063 18.301 -0.765 1.00 89.62 213 THR A CA 1
ATOM 1537 C C . THR A 1 213 ? 38.465 18.425 0.634 1.00 89.62 213 THR A C 1
ATOM 1539 O O . THR A 1 213 ? 37.831 17.491 1.141 1.00 89.62 213 THR A O 1
ATOM 1542 N N . ALA A 1 214 ? 38.681 19.591 1.243 1.00 88.06 214 ALA A N 1
ATOM 1543 C CA . ALA A 1 214 ? 38.075 19.994 2.503 1.00 88.06 214 ALA A CA 1
ATOM 1544 C C . ALA A 1 214 ? 36.863 20.901 2.275 1.00 88.06 214 ALA A C 1
ATOM 1546 O O . ALA A 1 214 ? 36.743 21.559 1.242 1.00 88.06 214 ALA A O 1
ATOM 1547 N N . VAL A 1 215 ? 36.028 20.983 3.303 1.00 92.50 215 VAL A N 1
ATOM 1548 C CA . VAL A 1 215 ? 35.150 22.118 3.572 1.00 92.50 215 VAL A CA 1
ATOM 1549 C C . VAL A 1 215 ? 35.505 22.704 4.937 1.00 92.50 215 VAL A C 1
ATOM 1551 O O . VAL A 1 215 ? 35.889 21.977 5.859 1.00 92.50 215 VAL A O 1
ATOM 1554 N N . VAL A 1 216 ? 35.360 24.017 5.068 1.00 93.50 216 VAL A N 1
ATOM 1555 C CA . VAL A 1 216 ? 35.433 24.746 6.338 1.00 93.50 216 VAL A CA 1
ATOM 1556 C C . VAL A 1 216 ? 34.055 25.331 6.609 1.00 93.50 216 VAL A C 1
ATOM 1558 O O . VAL A 1 216 ? 33.386 25.816 5.693 1.00 93.50 216 VAL A O 1
ATOM 1561 N N . GLY A 1 217 ? 33.596 25.242 7.854 1.00 91.00 217 GLY A N 1
ATOM 1562 C CA . GLY A 1 217 ? 32.229 25.602 8.190 1.00 91.00 217 GLY A CA 1
ATOM 1563 C C . GLY A 1 217 ? 32.013 26.027 9.631 1.00 91.00 217 GLY A C 1
ATOM 1564 O O . GLY A 1 217 ? 32.859 25.864 10.509 1.00 91.00 217 GLY A O 1
ATOM 1565 N N . VAL A 1 218 ? 30.828 26.585 9.850 1.00 92.12 218 VAL A N 1
ATOM 1566 C CA . VAL A 1 218 ? 30.327 27.088 11.124 1.00 92.12 218 VAL A CA 1
ATOM 1567 C C . VAL A 1 218 ? 28.959 26.485 11.421 1.00 92.12 218 VAL A C 1
ATOM 1569 O O . VAL A 1 218 ? 28.172 26.190 10.520 1.00 92.12 218 VAL A O 1
ATOM 1572 N N . LYS A 1 219 ? 28.664 26.294 12.702 1.00 91.31 219 LYS A N 1
ATOM 1573 C CA . LYS A 1 219 ? 27.403 25.760 13.199 1.00 91.31 219 LYS A CA 1
ATOM 1574 C C . LYS A 1 219 ? 26.977 26.465 14.483 1.00 91.31 219 LYS A C 1
ATOM 1576 O O . LYS A 1 219 ? 27.803 26.956 15.249 1.00 91.31 219 LYS A O 1
ATOM 1581 N N . GLY A 1 220 ? 25.669 26.556 14.702 1.00 82.06 220 GLY A N 1
ATOM 1582 C CA . GLY A 1 220 ? 25.064 27.267 15.828 1.00 82.06 220 GLY A CA 1
ATOM 1583 C C . GLY A 1 220 ? 24.765 28.748 15.565 1.00 82.06 220 GLY A C 1
ATOM 1584 O O . GLY A 1 220 ? 24.039 29.356 16.351 1.00 82.06 220 GLY A O 1
ATOM 1585 N N . HIS A 1 221 ? 25.275 29.334 14.473 1.00 83.25 221 HIS A N 1
ATOM 1586 C CA . HIS A 1 221 ? 25.344 30.792 14.303 1.00 83.25 221 HIS A CA 1
ATOM 1587 C C . HIS A 1 221 ? 23.982 31.504 14.315 1.00 83.25 221 HIS A C 1
ATOM 1589 O O . HIS A 1 221 ? 23.880 32.576 14.908 1.00 83.25 221 HIS A O 1
ATOM 1595 N N . GLN A 1 222 ? 22.923 30.920 13.744 1.00 77.12 222 GLN A N 1
ATOM 1596 C CA . GLN A 1 222 ? 21.556 31.464 13.828 1.00 77.12 222 GLN A CA 1
ATOM 1597 C C . GLN A 1 222 ? 20.620 30.665 14.750 1.00 77.12 222 GLN A C 1
ATOM 1599 O O . GLN A 1 222 ? 19.445 31.000 14.893 1.00 77.12 222 GLN A O 1
ATOM 1604 N N . GLY A 1 223 ? 21.160 29.665 15.446 1.00 52.78 223 GLY A N 1
ATOM 1605 C CA . GLY A 1 223 ? 20.448 28.738 16.321 1.00 52.78 223 GLY A CA 1
ATOM 1606 C C . GLY A 1 223 ? 21.162 27.386 16.354 1.00 52.78 223 GLY A C 1
ATOM 1607 O O . GLY A 1 223 ? 21.871 27.042 15.412 1.00 52.78 223 GLY A O 1
ATOM 1608 N N . LYS A 1 224 ? 20.975 26.603 17.425 1.00 52.12 224 LYS A N 1
ATOM 1609 C CA . LYS A 1 224 ? 21.804 25.427 17.782 1.00 52.12 224 LYS A CA 1
ATOM 1610 C C . LYS A 1 224 ? 22.096 24.418 16.651 1.00 52.12 224 LYS A C 1
ATOM 1612 O O . LYS A 1 224 ? 23.139 23.771 16.695 1.00 52.12 224 LYS A O 1
ATOM 1617 N N . TRP A 1 225 ? 21.191 24.263 15.686 1.00 44.22 225 TRP A N 1
ATOM 1618 C CA . TRP A 1 225 ? 21.325 23.303 14.583 1.00 44.22 225 TRP A CA 1
ATOM 1619 C C . TRP A 1 225 ? 21.750 23.918 13.245 1.00 44.22 225 TRP A C 1
ATOM 1621 O O . TRP A 1 225 ? 22.227 23.174 12.395 1.00 44.22 225 TRP A O 1
ATOM 1631 N N . THR A 1 226 ? 21.652 25.244 13.095 1.00 62.53 226 THR A N 1
ATOM 1632 C CA . THR A 1 226 ? 22.022 25.953 11.856 1.00 62.53 226 THR A CA 1
ATOM 1633 C C . THR A 1 226 ? 23.472 25.671 11.488 1.00 62.53 226 THR A C 1
ATOM 1635 O O . THR A 1 226 ? 24.343 25.762 12.356 1.00 62.53 226 THR A O 1
ATOM 1638 N N . GLN A 1 227 ? 23.735 25.313 10.232 1.00 77.75 227 GLN A N 1
ATOM 1639 C CA . GLN A 1 227 ? 25.061 24.921 9.751 1.00 77.75 227 GLN A CA 1
ATOM 1640 C C . GLN A 1 227 ? 25.323 25.493 8.353 1.00 77.75 227 GLN A C 1
ATOM 1642 O O . GLN A 1 227 ? 24.470 25.420 7.472 1.00 77.75 227 GLN A O 1
ATOM 1647 N N . LEU A 1 228 ? 26.528 26.025 8.150 1.00 78.75 228 LEU A N 1
ATOM 1648 C CA . LEU A 1 228 ? 27.011 26.549 6.877 1.00 78.75 228 LEU A CA 1
ATOM 1649 C C . LEU A 1 228 ? 28.449 26.061 6.645 1.00 78.75 228 LEU A C 1
ATOM 1651 O O . LEU A 1 228 ? 29.253 26.075 7.574 1.00 78.75 228 LEU A O 1
ATOM 1655 N N . GLU A 1 229 ? 28.779 25.639 5.426 1.00 84.12 229 GLU A N 1
ATOM 1656 C CA . GLU A 1 229 ? 30.121 25.191 5.022 1.00 84.12 229 GLU A CA 1
ATOM 1657 C C . GLU A 1 229 ? 30.432 25.612 3.582 1.00 84.12 229 GLU A C 1
ATOM 1659 O O . GLU A 1 229 ? 29.523 25.799 2.773 1.00 84.12 229 GLU A O 1
ATOM 1664 N N . SER A 1 230 ? 31.720 25.760 3.265 1.00 79.75 230 SER A N 1
ATOM 1665 C CA . SER A 1 230 ? 32.205 26.033 1.911 1.00 79.75 230 SER A CA 1
ATOM 1666 C C . SER A 1 230 ? 33.596 25.435 1.677 1.00 79.75 230 SER A C 1
ATOM 1668 O O . SER A 1 230 ? 34.367 25.235 2.616 1.00 79.75 230 SER A O 1
ATOM 1670 N N . ALA A 1 231 ? 33.916 25.166 0.409 1.00 73.06 231 ALA A N 1
ATOM 1671 C CA . ALA A 1 231 ? 35.276 24.894 -0.071 1.00 73.06 231 ALA A CA 1
ATOM 1672 C C . ALA A 1 231 ? 35.936 26.137 -0.713 1.00 73.06 231 ALA A C 1
ATOM 1674 O O . ALA A 1 231 ? 37.125 26.119 -1.017 1.00 73.06 231 ALA A O 1
ATOM 1675 N N . GLU A 1 232 ? 35.168 27.213 -0.914 1.00 78.44 232 GLU A N 1
ATOM 1676 C CA . GLU A 1 232 ? 35.625 28.531 -1.371 1.00 78.44 232 GLU A CA 1
ATOM 1677 C C . GLU A 1 232 ? 35.510 29.521 -0.196 1.00 78.44 232 GLU A C 1
ATOM 1679 O O . GLU A 1 232 ? 34.435 29.653 0.396 1.00 78.44 232 GLU A O 1
ATOM 1684 N N . LEU A 1 233 ? 36.611 30.183 0.171 1.00 83.44 233 LEU A N 1
ATOM 1685 C CA . LEU A 1 233 ? 36.728 31.046 1.357 1.00 83.44 233 LEU A CA 1
ATOM 1686 C C . LEU A 1 233 ? 37.128 32.487 0.967 1.00 83.44 233 LEU A C 1
ATOM 1688 O O . LEU A 1 233 ? 37.686 32.675 -0.119 1.00 83.44 233 LEU A O 1
ATOM 1692 N N . PRO A 1 234 ? 36.831 33.511 1.799 1.00 82.94 234 PRO A N 1
ATOM 1693 C CA . PRO A 1 234 ? 36.220 33.450 3.135 1.00 82.94 234 PRO A CA 1
ATOM 1694 C C . PRO A 1 234 ? 34.711 33.153 3.144 1.00 82.94 234 PRO A C 1
ATOM 1696 O O . PRO A 1 234 ? 33.929 33.684 2.353 1.00 82.94 234 PRO A O 1
ATOM 1699 N N . LEU A 1 235 ? 34.280 32.353 4.119 1.00 86.06 235 LEU A N 1
ATOM 1700 C CA . LEU A 1 235 ? 32.881 32.047 4.398 1.00 86.06 235 LEU A CA 1
ATOM 1701 C C . LEU A 1 235 ? 32.236 33.174 5.219 1.00 86.06 235 LEU A C 1
ATOM 1703 O O . LEU A 1 235 ? 32.575 33.383 6.384 1.00 86.06 235 LEU A O 1
ATOM 1707 N N . THR A 1 236 ? 31.280 33.888 4.623 1.00 89.88 236 THR A N 1
ATOM 1708 C CA . THR A 1 236 ? 30.551 34.984 5.288 1.00 89.88 236 THR A CA 1
ATOM 1709 C C . THR A 1 236 ? 29.265 34.477 5.940 1.00 89.88 236 THR A C 1
ATOM 1711 O O . THR A 1 236 ? 28.464 33.809 5.286 1.00 89.88 236 THR A O 1
ATOM 1714 N N . PHE A 1 237 ? 29.021 34.828 7.205 1.00 88.38 237 PHE A N 1
ATOM 1715 C CA . PHE A 1 237 ? 27.777 34.502 7.911 1.00 88.38 237 PHE A CA 1
ATOM 1716 C C . PHE A 1 237 ? 27.410 35.559 8.962 1.00 88.38 237 PHE A C 1
ATOM 1718 O O . PHE A 1 237 ? 28.263 36.270 9.482 1.00 88.38 237 PHE A O 1
ATOM 1725 N N . ARG A 1 238 ? 26.126 35.644 9.328 1.00 89.94 238 ARG A N 1
ATOM 1726 C CA . ARG A 1 238 ? 25.640 36.511 10.419 1.00 89.94 238 ARG A CA 1
ATOM 1727 C C . ARG A 1 238 ? 25.101 35.672 11.573 1.00 89.94 238 ARG A C 1
ATOM 1729 O O . ARG A 1 238 ? 24.433 34.665 11.322 1.00 89.94 238 ARG A O 1
ATOM 1736 N N . THR A 1 239 ? 25.363 36.076 12.814 1.00 86.56 239 THR A N 1
ATOM 1737 C CA . THR A 1 239 ? 24.797 35.441 14.015 1.00 86.56 239 THR A CA 1
ATOM 1738 C C . THR A 1 239 ? 23.375 35.931 14.312 1.00 86.56 239 THR A C 1
ATOM 1740 O O . THR A 1 239 ? 23.026 37.066 13.995 1.00 86.56 239 THR A O 1
ATOM 1743 N N . SER A 1 240 ? 22.540 35.108 14.954 1.00 77.56 240 SER A N 1
ATOM 1744 C CA . SER A 1 240 ? 21.224 35.540 15.460 1.00 77.56 240 SER A CA 1
ATOM 1745 C C . SER A 1 240 ? 21.344 36.351 16.752 1.00 77.56 240 SER A C 1
ATOM 1747 O O . SER A 1 240 ? 22.303 36.216 17.518 1.00 77.56 240 SER A O 1
ATOM 1749 N N . ALA A 1 241 ? 20.316 37.147 17.054 1.00 70.38 241 ALA A N 1
ATOM 1750 C CA . ALA A 1 241 ? 20.146 37.743 18.375 1.00 70.38 241 ALA A CA 1
ATOM 1751 C C . ALA A 1 241 ? 20.082 36.645 19.459 1.00 70.38 241 ALA A C 1
ATOM 1753 O O . ALA A 1 241 ? 19.286 35.713 19.364 1.00 70.38 241 ALA A O 1
ATOM 1754 N N . GLY A 1 242 ? 20.919 36.758 20.495 1.00 69.44 242 GLY A N 1
ATOM 1755 C CA . GLY A 1 242 ? 21.029 35.772 21.577 1.00 69.44 242 GLY A CA 1
ATOM 1756 C C . GLY A 1 242 ? 22.030 34.626 21.358 1.00 69.44 242 GLY A C 1
ATOM 1757 O O . GLY A 1 242 ? 22.241 33.860 22.295 1.00 69.44 242 GLY A O 1
ATOM 1758 N N . VAL A 1 243 ? 22.679 34.513 20.192 1.00 83.50 243 VAL A N 1
ATOM 1759 C CA . VAL A 1 243 ? 23.794 33.564 19.987 1.00 83.50 243 VAL A CA 1
ATOM 1760 C C . VAL A 1 243 ? 25.101 34.184 20.487 1.00 83.50 243 VAL A C 1
ATOM 1762 O O . VAL A 1 243 ? 25.449 35.288 20.078 1.00 83.50 243 VAL A O 1
ATOM 1765 N N . THR A 1 244 ? 25.813 33.483 21.375 1.00 85.25 244 THR A N 1
ATOM 1766 C CA . THR A 1 244 ? 27.070 33.957 21.997 1.00 85.25 244 THR A CA 1
ATOM 1767 C C . THR A 1 244 ? 28.269 33.024 21.794 1.00 85.25 244 THR A C 1
ATOM 1769 O O . THR A 1 244 ? 29.376 33.330 22.229 1.00 85.25 244 THR A O 1
ATOM 1772 N N . GLU A 1 245 ? 28.057 31.869 21.166 1.00 86.69 245 GLU A N 1
ATOM 1773 C CA . GLU A 1 245 ? 29.078 30.867 20.846 1.00 86.69 245 GLU A CA 1
ATOM 1774 C C . GLU A 1 245 ? 28.664 30.091 19.588 1.00 86.69 245 GLU A C 1
ATOM 1776 O O . GLU A 1 245 ? 27.472 29.965 19.297 1.00 86.69 245 GLU A O 1
ATOM 1781 N N . ILE A 1 246 ? 29.651 29.596 18.843 1.00 90.81 246 ILE A N 1
ATOM 1782 C CA . ILE A 1 246 ? 29.495 28.813 17.608 1.00 90.81 246 ILE A CA 1
ATOM 1783 C C . ILE A 1 246 ? 30.483 27.646 17.583 1.00 90.81 246 ILE A C 1
ATOM 1785 O O . ILE A 1 246 ? 31.539 27.703 18.204 1.00 90.81 246 ILE A O 1
ATOM 1789 N N . GLU A 1 247 ? 30.156 26.597 16.836 1.00 94.06 247 GLU A N 1
ATOM 1790 C CA . GLU A 1 247 ? 31.034 25.465 16.530 1.00 94.06 247 GLU A CA 1
ATOM 1791 C C . GLU A 1 247 ? 31.652 25.695 15.139 1.00 94.06 247 GLU A C 1
ATOM 1793 O O . GLU A 1 247 ? 30.936 25.654 14.142 1.00 94.06 247 GLU A O 1
ATOM 1798 N N . ILE A 1 248 ? 32.960 25.946 15.054 1.00 95.44 248 ILE A N 1
ATOM 1799 C CA . ILE A 1 248 ? 33.713 25.922 13.790 1.00 95.44 248 ILE A CA 1
ATOM 1800 C C . ILE A 1 248 ? 34.221 24.499 13.565 1.00 95.44 248 ILE A C 1
ATOM 1802 O O . ILE A 1 248 ? 34.671 23.844 14.507 1.00 95.44 248 ILE A O 1
ATOM 1806 N N . TYR A 1 249 ? 34.173 24.020 12.326 1.00 95.75 249 TYR A N 1
ATOM 1807 C CA . TYR A 1 249 ? 34.707 22.715 11.952 1.00 95.75 249 TYR A CA 1
ATOM 1808 C C . TYR A 1 249 ? 35.430 22.748 10.605 1.00 95.75 249 TYR A C 1
ATOM 1810 O O . TYR A 1 249 ? 35.071 23.480 9.683 1.00 95.75 249 TYR A O 1
ATOM 1818 N N . LEU A 1 250 ? 36.455 21.906 10.512 1.00 97.12 250 LEU A N 1
ATOM 1819 C CA . LEU A 1 250 ? 37.278 21.666 9.332 1.00 97.12 250 LEU A CA 1
ATOM 1820 C C . LEU A 1 250 ? 37.061 20.197 8.961 1.00 97.12 250 LEU A C 1
ATOM 1822 O O . LEU A 1 250 ? 37.241 19.339 9.828 1.00 97.12 250 LEU A O 1
ATOM 1826 N N . GLN A 1 251 ? 36.639 19.876 7.736 1.00 96.19 251 GLN A N 1
ATOM 1827 C CA . GLN A 1 251 ? 36.228 18.506 7.408 1.00 96.19 251 GLN A CA 1
ATOM 1828 C C . GLN A 1 251 ? 36.636 18.056 6.003 1.00 96.19 251 GLN A C 1
ATOM 1830 O O . GLN A 1 251 ? 36.352 18.726 5.015 1.00 96.19 251 GLN A O 1
ATOM 1835 N N . ALA A 1 252 ? 37.197 16.849 5.907 1.00 94.69 252 ALA A N 1
ATOM 1836 C CA . ALA A 1 252 ? 37.353 16.109 4.660 1.00 94.69 252 ALA A CA 1
ATOM 1837 C C . ALA A 1 252 ? 36.386 14.913 4.646 1.00 94.69 252 ALA A C 1
ATOM 1839 O O . ALA A 1 252 ? 36.416 14.049 5.528 1.00 94.69 252 ALA A O 1
ATOM 1840 N N . TRP A 1 253 ? 35.509 14.864 3.642 1.00 90.00 253 TRP A N 1
ATOM 1841 C CA . TRP A 1 253 ? 34.509 13.804 3.490 1.00 90.00 253 TRP A CA 1
ATOM 1842 C C . TRP A 1 253 ? 35.139 12.450 3.123 1.00 90.00 253 TRP A C 1
ATOM 1844 O O . TRP A 1 253 ? 36.148 12.394 2.415 1.00 90.00 253 TRP A O 1
ATOM 1854 N N . LYS A 1 254 ? 34.519 11.363 3.597 1.00 84.81 254 LYS A N 1
ATOM 1855 C CA . LYS A 1 254 ? 34.901 9.967 3.327 1.00 84.81 254 LYS A CA 1
ATOM 1856 C C . LYS A 1 254 ? 34.877 9.585 1.844 1.00 84.81 254 LYS A C 1
ATOM 1858 O O . LYS A 1 254 ? 34.194 10.223 1.048 1.00 84.81 254 LYS A O 1
ATOM 1863 N N . ARG A 1 255 ? 35.559 8.483 1.503 1.00 82.06 255 ARG A N 1
ATOM 1864 C CA . ARG A 1 255 ? 35.726 7.950 0.128 1.00 82.06 255 ARG A CA 1
ATOM 1865 C C . ARG A 1 255 ? 36.478 8.897 -0.826 1.00 82.06 255 ARG A C 1
ATOM 1867 O O . ARG A 1 255 ? 36.305 8.823 -2.039 1.00 82.06 255 ARG A O 1
ATOM 1874 N N . GLN A 1 256 ? 37.327 9.771 -0.281 1.00 90.38 256 GLN A N 1
ATOM 1875 C CA . GLN A 1 256 ? 38.314 10.555 -1.033 1.00 90.38 256 GLN A CA 1
ATOM 1876 C C . GLN A 1 256 ? 39.705 9.922 -0.888 1.00 90.38 256 GLN A C 1
ATOM 1878 O O . GLN A 1 256 ? 40.027 9.373 0.164 1.00 90.38 256 GLN A O 1
ATOM 1883 N N . THR A 1 257 ? 40.544 10.000 -1.925 1.00 77.81 257 THR A N 1
ATOM 1884 C CA . THR A 1 257 ? 41.850 9.318 -1.959 1.00 77.81 257 THR A CA 1
ATOM 1885 C C . THR A 1 257 ? 43.005 10.305 -1.809 1.00 77.81 257 THR A C 1
ATOM 1887 O O . THR A 1 257 ? 43.462 10.898 -2.781 1.00 77.81 257 THR A O 1
ATOM 1890 N N . GLY A 1 258 ? 43.510 10.445 -0.585 1.00 85.00 258 GLY A N 1
ATOM 1891 C CA . GLY A 1 258 ? 44.623 11.334 -0.260 1.00 85.00 258 GLY A CA 1
ATOM 1892 C C . GLY A 1 258 ? 44.380 12.052 1.059 1.00 85.00 258 GLY A C 1
ATOM 1893 O O . GLY A 1 258 ? 43.727 11.515 1.950 1.00 85.00 258 GLY A O 1
ATOM 1894 N N . GLY A 1 259 ? 44.889 13.274 1.172 1.00 89.69 259 GLY A N 1
ATOM 1895 C CA . GLY A 1 259 ? 44.608 14.161 2.297 1.00 89.69 259 GLY A CA 1
ATOM 1896 C C . GLY A 1 259 ? 44.403 15.603 1.852 1.00 89.69 259 GLY A C 1
ATOM 1897 O O . GLY A 1 259 ? 44.384 15.905 0.656 1.00 89.69 259 GLY A O 1
ATOM 1898 N N . VAL A 1 260 ? 44.255 16.491 2.823 1.00 94.19 260 VAL A N 1
ATOM 1899 C CA . VAL A 1 260 ? 44.166 17.941 2.631 1.00 94.19 260 VAL A CA 1
ATOM 1900 C C . VAL A 1 260 ? 44.794 18.631 3.837 1.00 94.19 260 VAL A C 1
ATOM 1902 O O . VAL A 1 260 ? 44.543 18.221 4.972 1.00 94.19 260 VAL A O 1
ATOM 1905 N N . LEU A 1 261 ? 45.650 19.623 3.592 1.00 91.88 261 LEU A N 1
ATOM 1906 C CA . LEU A 1 261 ? 46.179 20.497 4.637 1.00 91.88 261 LEU A CA 1
ATOM 1907 C C . LEU A 1 261 ? 45.240 21.683 4.826 1.00 91.88 261 LEU A C 1
ATOM 1909 O O . LEU A 1 261 ? 44.726 22.218 3.842 1.00 91.88 261 LEU A O 1
ATOM 1913 N N . ILE A 1 262 ? 45.040 22.081 6.078 1.00 92.81 262 ILE A N 1
ATOM 1914 C CA . ILE A 1 262 ? 44.291 23.275 6.464 1.00 92.81 262 ILE A CA 1
ATOM 1915 C C . ILE A 1 262 ? 45.112 24.031 7.509 1.00 92.81 262 ILE A C 1
ATOM 1917 O O . ILE A 1 262 ? 45.651 23.413 8.431 1.00 92.81 262 ILE A O 1
ATOM 1921 N N . ASP A 1 263 ? 45.214 25.344 7.344 1.00 87.25 263 ASP A N 1
ATOM 1922 C CA . ASP A 1 263 ? 46.042 26.231 8.165 1.00 87.25 263 ASP A CA 1
ATOM 1923 C C . ASP A 1 263 ? 45.457 27.657 8.201 1.00 87.25 263 ASP A C 1
ATOM 1925 O O . ASP A 1 263 ? 44.451 27.922 7.537 1.00 87.25 263 ASP A O 1
ATOM 1929 N N . ASP A 1 264 ? 46.067 28.573 8.957 1.00 87.69 264 ASP A N 1
ATOM 1930 C CA . ASP A 1 264 ? 45.696 29.999 9.044 1.00 87.69 264 ASP A CA 1
ATOM 1931 C C . ASP A 1 264 ? 44.181 30.237 9.291 1.00 87.69 264 ASP A C 1
ATOM 1933 O O . ASP A 1 264 ? 43.557 31.141 8.731 1.00 87.69 264 ASP A O 1
ATOM 1937 N N . VAL A 1 265 ? 43.549 29.410 10.135 1.00 92.38 265 VAL A N 1
ATOM 1938 C CA . VAL A 1 265 ? 42.099 29.483 10.389 1.00 92.38 265 VAL A CA 1
ATOM 1939 C C . VAL A 1 265 ? 41.753 30.716 11.235 1.00 92.38 265 VAL A C 1
ATOM 1941 O O . VAL A 1 265 ? 42.067 30.777 12.427 1.00 92.38 265 VAL A O 1
ATOM 1944 N N . VAL A 1 266 ? 41.056 31.688 10.641 1.00 86.56 266 VAL A N 1
ATOM 1945 C CA . VAL A 1 266 ? 40.770 33.005 11.240 1.00 86.56 266 VAL A CA 1
ATOM 1946 C C . VAL A 1 266 ? 39.278 33.337 11.191 1.00 86.56 266 VAL A C 1
ATOM 1948 O O . VAL A 1 266 ? 38.612 33.131 10.182 1.00 86.56 266 VAL A O 1
ATOM 1951 N N . LEU A 1 267 ? 38.763 33.924 12.278 1.00 89.44 267 LEU A N 1
ATOM 1952 C CA . LEU A 1 267 ? 37.424 34.517 12.352 1.00 89.44 267 LEU A CA 1
ATOM 1953 C C . LEU A 1 267 ? 37.521 36.022 12.671 1.00 89.44 267 LEU A C 1
ATOM 1955 O O . LEU A 1 267 ? 38.151 36.407 13.663 1.00 89.44 267 LEU A O 1
ATOM 1959 N N . SER A 1 268 ? 36.875 36.875 11.873 1.00 80.94 268 SER A N 1
ATOM 1960 C CA . SER A 1 268 ? 36.816 38.335 12.078 1.00 80.94 268 SER A CA 1
ATOM 1961 C C . SER A 1 268 ? 35.390 38.885 11.988 1.00 80.94 268 SER A C 1
ATOM 1963 O O . SER A 1 268 ? 34.570 38.367 11.232 1.00 80.94 268 SER A O 1
ATOM 1965 N N . ASP A 1 269 ? 35.082 39.940 12.752 1.00 77.62 269 ASP A N 1
ATOM 1966 C CA . ASP A 1 269 ? 33.806 40.659 12.689 1.00 77.62 269 ASP A CA 1
ATOM 1967 C C . ASP A 1 269 ? 33.868 41.936 11.834 1.00 77.62 269 ASP A C 1
ATOM 1969 O O . ASP A 1 269 ? 34.824 42.711 11.878 1.00 77.62 269 ASP A O 1
ATOM 1973 N N . GLY A 1 270 ? 32.802 42.172 11.059 1.00 59.34 270 GLY A N 1
ATOM 1974 C CA . GLY A 1 270 ? 32.412 43.477 10.499 1.00 59.34 270 GLY A CA 1
ATOM 1975 C C . GLY A 1 270 ? 33.400 44.224 9.586 1.00 59.34 270 GLY A C 1
ATOM 1976 O O . GLY A 1 270 ? 33.075 45.320 9.127 1.00 59.34 270 GLY A O 1
ATOM 1977 N N . THR A 1 271 ? 34.583 43.674 9.315 1.00 43.53 271 THR A N 1
ATOM 1978 C CA . THR A 1 271 ? 35.629 44.289 8.489 1.00 43.53 271 THR A CA 1
ATOM 1979 C C . THR A 1 271 ? 36.389 43.229 7.699 1.00 43.53 271 THR A C 1
ATOM 1981 O O . THR A 1 271 ? 36.902 42.269 8.270 1.00 43.53 271 THR A O 1
ATOM 1984 N N . GLU A 1 272 ? 36.475 43.444 6.386 1.00 39.41 272 GLU A N 1
ATOM 1985 C CA . GLU A 1 272 ? 37.265 42.647 5.442 1.00 39.41 272 GLU A CA 1
ATOM 1986 C C . GLU A 1 272 ? 38.733 42.559 5.917 1.00 39.41 272 GLU A C 1
ATOM 1988 O O . GLU A 1 272 ? 39.327 43.601 6.235 1.00 39.41 272 GLU A O 1
ATOM 1993 N N . PRO A 1 273 ? 39.332 41.355 6.013 1.00 39.56 273 PRO A N 1
ATOM 1994 C CA . PRO A 1 273 ? 40.736 41.223 6.382 1.00 39.56 273 PRO A CA 1
ATOM 1995 C C . PRO A 1 273 ? 41.627 41.876 5.310 1.00 39.56 273 PRO A C 1
ATOM 1997 O O . PRO A 1 273 ? 41.304 41.829 4.121 1.00 39.56 273 PRO A O 1
ATOM 2000 N N . PRO A 1 274 ? 42.758 42.502 5.685 1.00 35.03 274 PRO A N 1
ATOM 2001 C CA . PRO A 1 274 ? 43.672 43.061 4.697 1.00 35.03 274 PRO A CA 1
ATOM 2002 C C . PRO A 1 274 ? 44.213 41.932 3.800 1.00 35.03 274 PRO A C 1
ATOM 2004 O O . PRO A 1 274 ? 44.615 40.895 4.332 1.00 35.03 274 PRO A O 1
ATOM 2007 N N . PRO A 1 275 ? 44.264 42.114 2.466 1.00 40.12 275 PRO A N 1
ATOM 2008 C CA . PRO A 1 275 ? 44.698 41.059 1.555 1.00 40.12 275 PRO A CA 1
ATOM 2009 C C . PRO A 1 275 ? 46.133 40.608 1.873 1.00 40.12 275 PRO A C 1
ATOM 2011 O O . PRO A 1 275 ? 46.955 41.444 2.276 1.00 40.12 275 PRO A O 1
ATOM 2014 N N . PRO A 1 276 ? 46.457 39.314 1.681 1.00 34.06 276 PRO A N 1
ATOM 2015 C CA . PRO A 1 276 ? 47.726 38.737 2.108 1.00 34.06 276 PRO A CA 1
ATOM 2016 C C . PRO A 1 276 ? 48.921 39.496 1.524 1.00 34.06 276 PRO A C 1
ATOM 2018 O O . PRO A 1 276 ? 49.014 39.752 0.321 1.00 34.06 276 PRO A O 1
ATOM 2021 N N . SER A 1 277 ? 49.845 39.878 2.407 1.00 30.25 277 SER A N 1
ATOM 2022 C CA . SER A 1 277 ? 51.037 40.644 2.041 1.00 30.25 277 SER A CA 1
ATOM 2023 C C . SER A 1 277 ? 51.947 39.804 1.130 1.00 30.25 277 SER A C 1
ATOM 2025 O O . SER A 1 277 ? 52.237 38.658 1.473 1.00 30.25 277 SER A O 1
ATOM 2027 N N . PRO A 1 278 ? 52.430 40.329 -0.012 1.00 28.92 278 PRO A N 1
ATOM 2028 C CA . PRO A 1 278 ? 53.146 39.526 -1.001 1.00 28.92 278 PRO A CA 1
ATOM 2029 C C . PRO A 1 278 ? 54.541 39.097 -0.516 1.00 28.92 278 PRO A C 1
ATOM 2031 O O . PRO A 1 278 ? 55.518 39.847 -0.610 1.00 28.92 278 PRO A O 1
ATOM 2034 N N . THR A 1 279 ? 54.637 37.856 -0.039 1.00 28.19 279 THR A N 1
ATOM 2035 C CA . THR A 1 279 ? 55.895 37.140 0.226 1.00 28.19 279 THR A CA 1
ATOM 2036 C C . THR A 1 279 ? 56.674 36.946 -1.093 1.00 28.19 279 THR A C 1
ATOM 2038 O O . THR A 1 279 ? 56.065 36.657 -2.125 1.00 28.19 279 THR A O 1
ATOM 2041 N N . PRO A 1 280 ? 58.003 37.181 -1.132 1.00 27.98 280 PRO A N 1
ATOM 2042 C CA . PRO A 1 280 ? 58.672 37.581 -2.373 1.00 27.98 280 PRO A CA 1
ATOM 2043 C C . PRO A 1 280 ? 58.998 36.437 -3.344 1.00 27.98 280 PRO A C 1
ATOM 2045 O O . PRO A 1 280 ? 59.666 35.464 -2.993 1.00 27.98 280 PRO A O 1
ATOM 2048 N N . THR A 1 281 ? 58.643 36.633 -4.616 1.00 30.44 281 THR A N 1
ATOM 2049 C CA . THR A 1 281 ? 59.059 35.783 -5.742 1.00 30.44 281 THR A CA 1
ATOM 2050 C C . THR A 1 281 ? 60.585 35.819 -5.949 1.00 30.44 281 THR A C 1
ATOM 2052 O O . THR A 1 281 ? 61.147 36.913 -6.045 1.00 30.44 281 THR A O 1
ATOM 2055 N N . PRO A 1 282 ? 61.277 34.669 -6.079 1.00 30.91 282 PRO A N 1
ATOM 2056 C CA . PRO A 1 282 ? 62.696 34.629 -6.440 1.00 30.91 282 PRO A CA 1
ATOM 2057 C C . PRO A 1 282 ? 62.949 34.955 -7.928 1.00 30.91 282 PRO A C 1
ATOM 2059 O O . PRO A 1 282 ? 62.107 34.706 -8.790 1.00 30.91 282 PRO A O 1
ATOM 2062 N N . ASP A 1 283 ? 64.136 35.498 -8.226 1.00 30.06 283 ASP A N 1
ATOM 2063 C CA . ASP A 1 283 ? 64.524 36.040 -9.543 1.00 30.06 283 ASP A CA 1
ATOM 2064 C C . ASP A 1 283 ? 64.501 35.016 -10.711 1.00 30.06 283 ASP A C 1
ATOM 2066 O O . ASP A 1 283 ? 65.043 33.910 -10.584 1.00 30.06 283 ASP A O 1
ATOM 2070 N N . PRO A 1 284 ? 63.990 35.387 -11.906 1.00 33.22 284 PRO A N 1
ATOM 2071 C CA . PRO A 1 284 ? 64.009 34.533 -13.093 1.00 33.22 284 PRO A CA 1
ATOM 2072 C C . PRO A 1 284 ? 65.370 34.554 -13.817 1.00 33.22 284 PRO A C 1
ATOM 2074 O O . PRO A 1 284 ? 65.823 35.583 -14.324 1.00 33.22 284 PRO A O 1
ATOM 2077 N N . THR A 1 285 ? 66.012 33.391 -13.967 1.00 29.19 285 THR A N 1
ATOM 2078 C CA . THR A 1 285 ? 67.317 33.280 -14.656 1.00 29.19 285 THR A CA 1
ATOM 2079 C C . THR A 1 285 ? 67.187 33.189 -16.189 1.00 29.19 285 THR A C 1
ATOM 2081 O O . THR A 1 285 ? 67.275 32.120 -16.778 1.00 29.19 285 THR A O 1
ATOM 2084 N N . ALA A 1 286 ? 67.016 34.362 -16.807 1.00 27.78 286 ALA A N 1
ATOM 2085 C CA . ALA A 1 286 ? 67.584 34.826 -18.086 1.00 27.78 286 ALA A CA 1
ATOM 2086 C C . ALA A 1 286 ? 67.589 33.955 -19.382 1.00 27.78 286 ALA A C 1
ATOM 2088 O O . ALA A 1 286 ? 68.319 32.973 -19.502 1.00 27.78 286 ALA A O 1
ATOM 2089 N N . THR A 1 287 ? 67.057 34.570 -20.460 1.00 29.73 287 THR A N 1
ATOM 2090 C CA . THR A 1 287 ? 67.364 34.367 -21.912 1.00 29.73 287 THR A CA 1
ATOM 2091 C C . THR A 1 287 ? 66.927 33.038 -22.576 1.00 29.73 287 THR A C 1
ATOM 2093 O O . THR A 1 287 ? 66.818 32.016 -21.918 1.00 29.73 287 THR A O 1
ATOM 2096 N N . VAL A 1 288 ? 66.616 32.969 -23.886 1.00 29.34 288 VAL A N 1
ATOM 2097 C CA . VAL A 1 288 ? 67.058 33.768 -25.063 1.00 29.34 288 VAL A CA 1
ATOM 2098 C C . VAL A 1 288 ? 65.888 34.177 -25.995 1.00 29.34 288 VAL A C 1
ATOM 2100 O O . VAL A 1 288 ? 64.974 33.393 -26.220 1.00 29.34 288 VAL A O 1
ATOM 2103 N N . GLU A 1 289 ? 65.974 35.371 -26.600 1.00 35.25 289 GLU A N 1
ATOM 2104 C CA . GLU A 1 289 ? 65.120 35.899 -27.695 1.00 35.25 289 GLU A CA 1
ATOM 2105 C C . GLU A 1 289 ? 65.887 35.837 -29.049 1.00 35.25 289 GLU A C 1
ATOM 2107 O O . GLU A 1 289 ? 67.125 35.845 -29.012 1.00 35.25 289 GLU A O 1
ATOM 2112 N N . PRO A 1 290 ? 65.238 35.783 -30.241 1.00 36.97 290 PRO A N 1
ATOM 2113 C CA . PRO A 1 290 ? 64.973 37.051 -30.953 1.00 36.97 290 PRO A CA 1
ATOM 2114 C C . PRO A 1 290 ? 63.733 37.129 -31.894 1.00 36.97 290 PRO A C 1
ATOM 2116 O O . PRO A 1 290 ? 63.462 36.237 -32.696 1.00 36.97 290 PRO A O 1
ATOM 2119 N N . SER A 1 291 ? 63.082 38.296 -31.845 1.00 29.17 291 SER A N 1
ATOM 2120 C CA . SER A 1 291 ? 62.463 39.157 -32.887 1.00 29.17 291 SER A CA 1
ATOM 2121 C C . SER A 1 291 ? 62.829 38.975 -34.389 1.00 29.17 291 SER A C 1
ATOM 2123 O O . SER A 1 291 ? 63.899 38.427 -34.669 1.00 29.17 291 SER A O 1
ATOM 2125 N N . PRO A 1 292 ? 62.108 39.611 -35.369 1.00 46.34 292 PRO A N 1
ATOM 2126 C CA . PRO A 1 292 ? 60.839 40.388 -35.301 1.00 46.34 292 PRO A CA 1
ATOM 2127 C C . PRO A 1 292 ? 59.806 40.176 -36.467 1.00 46.34 292 PRO A C 1
ATOM 2129 O O . PRO A 1 292 ? 59.979 39.358 -37.365 1.00 46.34 292 PRO A O 1
ATOM 2132 N N . GLU A 1 293 ? 58.743 40.999 -36.423 1.00 38.19 293 GLU A N 1
ATOM 2133 C CA . GLU A 1 293 ? 57.638 41.314 -37.375 1.00 38.19 293 GLU A CA 1
ATOM 2134 C C . GLU A 1 293 ? 58.053 41.783 -38.814 1.00 38.19 293 GLU A C 1
ATOM 2136 O O . GLU A 1 293 ? 59.247 42.044 -39.007 1.00 38.19 293 GLU A O 1
ATOM 2141 N N . PRO A 1 294 ? 57.142 41.930 -39.836 1.00 41.12 294 PRO A N 1
ATOM 2142 C CA . PRO A 1 294 ? 56.155 43.050 -39.891 1.00 41.12 294 PRO A CA 1
ATOM 2143 C C . PRO A 1 294 ? 54.792 42.888 -40.663 1.00 41.12 294 PRO A C 1
ATOM 2145 O O . PRO A 1 294 ? 54.766 42.563 -41.848 1.00 41.12 294 PRO A O 1
ATOM 2148 N N . THR A 1 295 ? 53.681 43.261 -40.001 1.00 30.97 295 THR A N 1
ATOM 2149 C CA . THR A 1 295 ? 52.688 44.343 -40.315 1.00 30.97 295 THR A CA 1
ATOM 2150 C C . THR A 1 295 ? 51.899 44.504 -41.664 1.00 30.97 295 THR A C 1
ATOM 2152 O O . THR A 1 295 ? 52.440 44.352 -42.754 1.00 30.97 295 THR A O 1
ATOM 2155 N N . LEU A 1 296 ? 50.666 45.074 -41.547 1.00 30.69 296 LEU A N 1
ATOM 2156 C CA . LEU A 1 296 ? 49.775 45.768 -42.547 1.00 30.69 296 LEU A CA 1
ATOM 2157 C C . LEU A 1 296 ? 48.839 44.883 -43.436 1.00 30.69 296 LEU A C 1
ATOM 2159 O O . LEU A 1 296 ? 49.202 43.762 -43.755 1.00 30.69 296 LEU A O 1
ATOM 2163 N N . THR A 1 297 ? 47.629 45.272 -43.916 1.00 29.36 297 THR A N 1
ATOM 2164 C CA . THR A 1 297 ? 46.787 46.516 -43.852 1.00 29.36 297 THR A CA 1
ATOM 2165 C C . THR A 1 297 ? 45.264 46.201 -44.023 1.00 29.36 297 THR A C 1
ATOM 2167 O O . THR A 1 297 ? 44.917 45.051 -44.263 1.00 29.36 297 THR A O 1
ATOM 2170 N N . ALA A 1 298 ? 44.353 47.198 -43.954 1.00 30.81 298 ALA A N 1
ATOM 2171 C CA . ALA A 1 298 ? 42.874 47.038 -43.986 1.00 30.81 298 ALA A CA 1
ATOM 2172 C C . ALA A 1 298 ? 42.144 47.561 -45.265 1.00 30.81 298 ALA A C 1
ATOM 2174 O O . ALA A 1 298 ? 42.725 48.320 -46.040 1.00 30.81 298 ALA A O 1
ATOM 2175 N N . GLY A 1 299 ? 40.850 47.217 -45.447 1.00 28.06 299 GLY A N 1
ATOM 2176 C CA . GLY A 1 299 ? 39.940 47.712 -46.513 1.00 28.06 299 GLY A CA 1
ATOM 2177 C C . GLY A 1 299 ? 38.438 47.359 -46.284 1.00 28.06 299 GLY A C 1
ATOM 2178 O O . GLY A 1 299 ? 38.184 46.515 -45.428 1.00 28.06 299 GLY A O 1
ATOM 2179 N N . PRO A 1 300 ? 37.440 48.006 -46.950 1.00 46.34 300 PRO A N 1
ATOM 2180 C CA . PRO A 1 300 ? 36.113 48.252 -46.330 1.00 46.34 300 PRO A CA 1
ATOM 2181 C C . PRO A 1 300 ? 34.819 47.833 -47.099 1.00 46.34 300 PRO A C 1
ATOM 2183 O O . PRO A 1 300 ? 34.868 47.548 -48.289 1.00 46.34 300 PRO A O 1
ATOM 2186 N N . SER A 1 301 ? 33.679 47.886 -46.369 1.00 36.34 301 SER A N 1
ATOM 2187 C CA . SER A 1 301 ? 32.249 48.226 -46.696 1.00 36.34 301 SER A CA 1
ATOM 2188 C C . SER A 1 301 ? 31.764 48.404 -48.163 1.00 36.34 301 SER A C 1
ATOM 2190 O O . SER A 1 301 ? 32.535 48.926 -48.970 1.00 36.34 301 SER A O 1
ATOM 2192 N N . PRO A 1 302 ? 30.459 48.157 -48.502 1.00 38.38 302 PRO A N 1
ATOM 2193 C CA . PRO A 1 302 ? 29.294 48.752 -47.793 1.00 38.38 302 PRO A CA 1
ATOM 2194 C C . PRO A 1 302 ? 27.936 47.977 -47.746 1.00 38.38 302 PRO A C 1
ATOM 2196 O O . PRO A 1 302 ? 27.763 46.922 -48.346 1.00 38.38 302 PRO A O 1
ATOM 2199 N N . GLU A 1 303 ? 26.963 48.590 -47.054 1.00 39.12 303 GLU A N 1
ATOM 2200 C CA . GLU A 1 303 ? 25.507 48.297 -46.957 1.00 39.12 303 GLU A CA 1
ATOM 2201 C C . GLU A 1 303 ? 24.715 48.697 -48.240 1.00 39.12 303 GLU A C 1
ATOM 2203 O O . GLU A 1 303 ? 25.246 49.490 -49.031 1.00 39.12 303 GLU A O 1
ATOM 2208 N N . PRO A 1 304 ? 23.470 48.203 -48.488 1.00 32.94 304 PRO A N 1
ATOM 2209 C CA . PRO A 1 304 ? 22.265 48.976 -48.082 1.00 32.94 304 PRO A CA 1
ATOM 2210 C C . PRO A 1 304 ? 20.948 48.180 -47.799 1.00 32.94 304 PRO A C 1
ATOM 2212 O O . PRO A 1 304 ? 20.774 47.041 -48.225 1.00 32.94 304 PRO A O 1
ATOM 2215 N N . SER A 1 305 ? 19.966 48.855 -47.181 1.00 27.75 305 SER A N 1
ATOM 2216 C CA . SER A 1 305 ? 18.534 48.472 -47.002 1.00 27.75 305 SER A CA 1
ATOM 2217 C C . SER A 1 305 ? 17.597 49.296 -47.948 1.00 27.75 305 SER A C 1
ATOM 2219 O O . SER A 1 305 ? 18.152 50.147 -48.656 1.00 27.75 305 SER A O 1
ATOM 2221 N N . PRO A 1 306 ? 16.230 49.202 -47.990 1.00 54.09 306 PRO A N 1
ATOM 2222 C CA . PRO A 1 306 ? 15.258 48.296 -47.324 1.00 54.09 306 PRO A CA 1
ATOM 2223 C C . PRO A 1 306 ? 14.061 47.772 -48.207 1.00 54.09 306 PRO A C 1
ATOM 2225 O O . PRO A 1 306 ? 13.948 48.112 -49.381 1.00 54.09 306 PRO A O 1
ATOM 2228 N N . SER A 1 307 ? 13.095 47.086 -47.556 1.00 29.19 307 SER A N 1
ATOM 2229 C CA . SER A 1 307 ? 11.624 47.033 -47.837 1.00 29.19 307 SER A CA 1
ATOM 2230 C C . SER A 1 307 ? 11.027 46.057 -48.883 1.00 29.19 307 SER A C 1
ATOM 2232 O O . SER A 1 307 ? 11.162 46.266 -50.085 1.00 29.19 307 SER A O 1
ATOM 2234 N N . ASP A 1 308 ? 10.283 45.028 -48.431 1.00 28.73 308 ASP A N 1
ATOM 2235 C CA . ASP A 1 308 ? 8.792 44.987 -48.393 1.00 28.73 308 ASP A CA 1
ATOM 2236 C C . ASP A 1 308 ? 8.263 43.646 -47.793 1.00 28.73 308 ASP A C 1
ATOM 2238 O O . ASP A 1 308 ? 9.016 42.681 -47.658 1.00 28.73 308 ASP A O 1
ATOM 2242 N N . GLU A 1 309 ? 6.992 43.589 -47.359 1.00 31.20 309 GLU A N 1
ATOM 2243 C CA . GLU A 1 309 ? 6.414 42.495 -46.537 1.00 31.20 309 GLU A CA 1
ATOM 2244 C C . GLU A 1 309 ? 6.055 41.185 -47.294 1.00 31.20 309 GLU A C 1
ATOM 2246 O O . GLU A 1 309 ? 5.641 41.227 -48.457 1.00 31.20 309 GLU A O 1
ATOM 2251 N N . PRO A 1 310 ? 6.106 40.007 -46.628 1.00 35.06 310 PRO A N 1
ATOM 2252 C CA . PRO A 1 310 ? 5.617 38.737 -47.170 1.00 35.06 310 PRO A CA 1
ATOM 2253 C C . PRO A 1 310 ? 4.105 38.522 -46.952 1.00 35.06 310 PRO A C 1
ATOM 2255 O O . PRO A 1 310 ? 3.523 38.964 -45.965 1.00 35.06 310 PRO A O 1
ATOM 2258 N N . THR A 1 311 ? 3.474 37.745 -47.839 1.00 29.45 311 THR A N 1
ATOM 2259 C CA . THR A 1 311 ? 2.101 37.227 -47.647 1.00 29.45 311 THR A CA 1
ATOM 2260 C C . THR A 1 311 ? 2.143 35.794 -47.110 1.00 29.45 311 THR A C 1
ATOM 2262 O O . THR A 1 311 ? 3.010 35.015 -47.502 1.00 29.45 311 THR A O 1
ATOM 2265 N N . SER A 1 312 ? 1.243 35.452 -46.185 1.00 30.05 312 SER A N 1
ATOM 2266 C CA . SER A 1 312 ? 1.326 34.228 -45.377 1.00 30.05 312 SER A CA 1
ATOM 2267 C C . SER A 1 312 ? 0.670 32.988 -46.003 1.00 30.05 312 SER A C 1
ATOM 2269 O O . SER A 1 312 ? -0.416 33.051 -46.580 1.00 30.05 312 SER A O 1
ATOM 2271 N N . ASP A 1 313 ? 1.319 31.834 -45.811 1.00 29.55 313 ASP A N 1
ATOM 2272 C CA . ASP A 1 313 ? 0.766 30.495 -46.048 1.00 29.55 313 ASP A CA 1
ATOM 2273 C C . ASP A 1 313 ? 0.164 29.954 -44.731 1.00 29.55 313 ASP A C 1
ATOM 2275 O O . ASP A 1 313 ? 0.889 29.844 -43.738 1.00 29.55 313 ASP A O 1
ATOM 2279 N N . PRO A 1 314 ? -1.141 29.626 -44.670 1.00 35.53 314 PRO A N 1
ATOM 2280 C CA . PRO A 1 314 ? -1.823 29.236 -43.436 1.00 35.53 314 PRO A CA 1
ATOM 2281 C C . PRO A 1 314 ? -1.662 27.741 -43.082 1.00 35.53 314 PRO A C 1
ATOM 2283 O O . PRO A 1 314 ? -2.608 27.128 -42.585 1.00 35.53 314 PRO A O 1
ATOM 2286 N N . SER A 1 315 ? -0.504 27.128 -43.363 1.00 36.25 315 SER A N 1
ATOM 2287 C CA . SER A 1 315 ? -0.266 25.688 -43.133 1.00 36.25 315 SER A CA 1
ATOM 2288 C C . SER A 1 315 ? 0.988 25.324 -42.319 1.00 36.25 315 SER A C 1
ATOM 2290 O O . SER A 1 315 ? 1.178 24.149 -41.998 1.00 36.25 315 SER A O 1
ATOM 2292 N N . ALA A 1 316 ? 1.808 26.299 -41.914 1.00 35.94 316 ALA A N 1
ATOM 2293 C CA . ALA A 1 316 ? 2.924 26.080 -40.987 1.00 35.94 316 ALA A CA 1
ATOM 2294 C C . ALA A 1 316 ? 2.485 26.251 -39.511 1.00 35.94 316 ALA A C 1
ATOM 2296 O O . ALA A 1 316 ? 1.703 27.160 -39.221 1.00 35.94 316 ALA A O 1
ATOM 2297 N N . PRO A 1 317 ? 2.987 25.434 -38.558 1.00 38.53 317 PRO A N 1
ATOM 2298 C CA . PRO A 1 317 ? 2.810 25.702 -37.131 1.00 38.53 317 PRO A CA 1
ATOM 2299 C C . PRO A 1 317 ? 3.575 26.971 -36.729 1.00 38.53 317 PRO A C 1
ATOM 2301 O O . PRO A 1 317 ? 4.626 27.272 -37.297 1.00 38.53 317 PRO A O 1
ATOM 2304 N N . ALA A 1 318 ? 3.068 27.700 -35.732 1.00 43.38 318 ALA A N 1
ATOM 2305 C CA . ALA A 1 318 ? 3.721 28.908 -35.238 1.00 43.38 318 ALA A CA 1
ATOM 2306 C C . ALA A 1 318 ? 5.112 28.581 -34.663 1.00 43.38 318 ALA A C 1
ATOM 2308 O O . ALA A 1 318 ? 5.250 27.797 -33.719 1.00 43.38 318 ALA A O 1
ATOM 2309 N N . ALA A 1 319 ? 6.144 29.179 -35.258 1.00 57.53 319 ALA A N 1
ATOM 2310 C CA . ALA A 1 319 ? 7.502 29.143 -34.738 1.00 57.53 319 ALA A CA 1
ATOM 2311 C C . ALA A 1 319 ? 7.682 30.214 -33.653 1.00 57.53 319 ALA A C 1
ATOM 2313 O O . ALA A 1 319 ? 7.059 31.275 -33.699 1.00 57.53 319 ALA A O 1
ATOM 2314 N N . LEU A 1 320 ? 8.553 29.929 -32.691 1.00 67.19 320 LEU A N 1
ATOM 2315 C CA . LEU A 1 320 ? 8.980 30.884 -31.668 1.00 67.19 320 LEU A CA 1
ATOM 2316 C C . LEU A 1 320 ? 9.908 31.945 -32.306 1.00 67.19 320 LEU A C 1
ATOM 2318 O O . LEU A 1 320 ? 10.692 31.589 -33.187 1.00 67.19 320 LEU A O 1
ATOM 2322 N N . ASP A 1 321 ? 9.852 33.216 -31.878 1.00 67.00 321 ASP A N 1
ATOM 2323 C CA . ASP A 1 321 ? 10.687 34.317 -32.424 1.00 67.00 321 ASP A CA 1
ATOM 2324 C C . ASP A 1 321 ? 12.153 34.222 -31.953 1.00 67.00 321 ASP A C 1
ATOM 2326 O O . ASP A 1 321 ? 12.655 35.053 -31.195 1.00 67.00 321 ASP A O 1
ATOM 2330 N N . LEU A 1 322 ? 12.836 33.157 -32.379 1.00 76.69 322 LEU A N 1
ATOM 2331 C CA . LEU A 1 322 ? 14.263 32.953 -32.164 1.00 76.69 322 LEU A CA 1
ATOM 2332 C C . LEU A 1 322 ? 15.064 33.709 -33.221 1.00 76.69 322 LEU A C 1
ATOM 2334 O O . LEU A 1 322 ? 15.067 33.354 -34.403 1.00 76.69 322 LEU A O 1
ATOM 2338 N N . ARG A 1 323 ? 15.788 34.742 -32.796 1.00 78.00 323 ARG A N 1
ATOM 2339 C CA . ARG A 1 323 ? 16.503 35.636 -33.715 1.00 78.00 323 ARG A CA 1
ATOM 2340 C C . ARG A 1 323 ? 17.913 35.128 -33.967 1.00 78.00 323 ARG A C 1
ATOM 2342 O O . ARG A 1 323 ? 18.612 34.763 -33.022 1.00 78.00 323 ARG A O 1
ATOM 2349 N N . ASN A 1 324 ? 18.320 35.102 -35.242 1.00 82.88 324 ASN A N 1
ATOM 2350 C CA . ASN A 1 324 ? 19.612 34.558 -35.686 1.00 82.88 324 ASN A CA 1
ATOM 2351 C C . ASN A 1 324 ? 19.867 33.139 -35.113 1.00 82.88 324 ASN A C 1
ATOM 2353 O O . ASN A 1 324 ? 20.949 32.810 -34.632 1.00 82.88 324 ASN A O 1
ATOM 2357 N N . ALA A 1 325 ? 18.827 32.297 -35.100 1.00 82.50 325 ALA A N 1
ATOM 2358 C CA . ALA A 1 325 ? 18.854 30.959 -34.498 1.00 82.50 325 ALA A CA 1
ATOM 2359 C C . ALA A 1 325 ? 19.720 29.944 -35.272 1.00 82.50 325 ALA A C 1
ATOM 2361 O O . ALA A 1 325 ? 20.027 28.874 -34.762 1.00 82.50 325 ALA A O 1
ATOM 2362 N N . ASN A 1 326 ? 20.090 30.287 -36.504 1.00 81.00 326 ASN A N 1
ATOM 2363 C CA . ASN A 1 326 ? 20.962 29.562 -37.429 1.00 81.00 326 ASN A CA 1
ATOM 2364 C C . ASN A 1 326 ? 22.353 30.220 -37.570 1.00 81.00 326 ASN A C 1
ATOM 2366 O O . ASN A 1 326 ? 23.061 29.938 -38.532 1.00 81.00 326 ASN A O 1
ATOM 2370 N N . PHE A 1 327 ? 22.675 31.179 -36.692 1.00 85.00 327 PHE A N 1
ATOM 2371 C CA . PHE A 1 327 ? 23.967 31.866 -36.559 1.00 85.00 327 PHE A CA 1
ATOM 2372 C C . PHE A 1 327 ? 24.569 32.480 -37.843 1.00 85.00 327 PHE A C 1
ATOM 2374 O O . PHE A 1 327 ? 25.758 32.813 -37.868 1.00 85.00 327 PHE A O 1
ATOM 2381 N N . SER A 1 328 ? 23.777 32.683 -38.906 1.00 78.62 328 SER A N 1
ATOM 2382 C CA . SER A 1 328 ? 24.247 33.243 -40.185 1.00 78.62 328 SER A CA 1
ATOM 2383 C C . SER A 1 328 ? 24.829 34.643 -40.039 1.00 78.62 328 SER A C 1
ATOM 2385 O O . SER A 1 328 ? 25.777 34.990 -40.740 1.00 78.62 328 SER A O 1
ATOM 2387 N N . ASP A 1 329 ? 24.304 35.412 -39.087 1.00 80.94 329 ASP A N 1
ATOM 2388 C CA . ASP A 1 329 ? 24.697 36.791 -38.802 1.00 80.94 329 ASP A CA 1
ATOM 2389 C C . ASP A 1 329 ? 25.630 36.859 -37.575 1.00 80.94 329 ASP A C 1
ATOM 2391 O O . ASP A 1 329 ? 25.686 37.831 -36.818 1.00 80.94 329 ASP A O 1
ATOM 2395 N N . GLY A 1 330 ? 26.393 35.783 -37.350 1.00 80.19 330 GLY A N 1
ATOM 2396 C CA . GLY A 1 330 ? 27.332 35.669 -36.242 1.00 80.19 330 GLY A CA 1
ATOM 2397 C C . GLY A 1 330 ? 26.613 35.412 -34.918 1.00 80.19 330 GLY A C 1
ATOM 2398 O O . GLY A 1 330 ? 25.730 34.563 -34.825 1.00 80.19 330 GLY A O 1
ATOM 2399 N N . ARG A 1 331 ? 26.986 36.163 -33.876 1.00 79.38 331 ARG A N 1
ATOM 2400 C CA . ARG A 1 331 ? 26.310 36.152 -32.563 1.00 79.38 331 ARG A CA 1
ATOM 2401 C C . ARG A 1 331 ? 25.339 37.322 -32.374 1.00 79.38 331 ARG A C 1
ATOM 2403 O O . ARG A 1 331 ? 25.053 37.680 -31.234 1.00 79.38 331 ARG A O 1
ATOM 2410 N N . ASP A 1 332 ? 24.850 37.950 -33.445 1.00 75.38 332 ASP A N 1
ATOM 2411 C CA . ASP A 1 332 ? 23.820 38.975 -33.258 1.00 75.38 332 ASP A CA 1
ATOM 2412 C C . ASP A 1 332 ? 22.571 38.368 -32.595 1.00 75.38 332 ASP A C 1
ATOM 2414 O O . ASP A 1 332 ? 22.276 37.183 -32.767 1.00 75.38 332 ASP A O 1
ATOM 2418 N N . HIS A 1 333 ? 21.907 39.156 -31.751 1.00 76.31 333 HIS A N 1
ATOM 2419 C CA . HIS A 1 333 ? 20.865 38.735 -30.806 1.00 76.31 333 HIS A CA 1
ATOM 2420 C C . HIS A 1 333 ? 21.231 37.611 -29.799 1.00 76.31 333 HIS A C 1
ATOM 2422 O O . HIS A 1 333 ? 20.361 37.210 -29.023 1.00 76.31 333 HIS A O 1
ATOM 2428 N N . TRP A 1 334 ? 22.488 37.150 -29.716 1.00 85.88 334 TRP A N 1
ATOM 2429 C CA . TRP A 1 334 ? 22.947 36.141 -28.743 1.00 85.88 334 TRP A CA 1
ATOM 2430 C C . TRP A 1 334 ? 24.060 36.682 -27.831 1.00 85.88 334 TRP A C 1
ATOM 2432 O O . TRP A 1 334 ? 25.221 36.826 -28.218 1.00 85.88 334 TRP A O 1
ATOM 2442 N N . GLN A 1 335 ? 23.718 36.955 -26.571 1.00 85.69 335 GLN A N 1
ATOM 2443 C CA . GLN A 1 335 ? 24.653 37.447 -25.557 1.00 85.69 335 GLN A CA 1
ATOM 2444 C C . GLN A 1 335 ? 25.655 36.354 -25.159 1.00 85.69 335 GLN A C 1
ATOM 2446 O O . GLN A 1 335 ? 25.291 35.189 -25.018 1.00 85.69 335 GLN A O 1
ATOM 2451 N N . ASN A 1 336 ? 26.921 36.715 -24.933 1.00 86.38 336 ASN A N 1
ATOM 2452 C CA . ASN A 1 336 ? 27.932 35.771 -24.452 1.00 86.38 336 ASN A CA 1
ATOM 2453 C C . ASN A 1 336 ? 27.820 35.589 -22.931 1.00 86.38 336 ASN A C 1
ATOM 2455 O O . ASN A 1 336 ? 28.124 36.516 -22.187 1.00 86.38 336 ASN A O 1
ATOM 2459 N N . GLY A 1 337 ? 27.437 34.392 -22.488 1.00 80.75 337 GLY A N 1
ATOM 2460 C CA . GLY A 1 337 ? 27.392 33.994 -21.077 1.00 80.75 337 GLY A CA 1
ATOM 2461 C C . GLY A 1 337 ? 28.598 33.169 -20.612 1.00 80.75 337 GLY A C 1
ATOM 2462 O O . GLY A 1 337 ? 28.583 32.670 -19.491 1.00 80.75 337 GLY A O 1
ATOM 2463 N N . SER A 1 338 ? 29.604 32.967 -21.470 1.00 83.75 338 SER A N 1
ATOM 2464 C CA . SER A 1 338 ? 30.795 32.159 -21.160 1.00 83.75 338 SER A CA 1
ATOM 2465 C C . SER A 1 338 ? 31.636 32.760 -20.027 1.00 83.75 338 SER A C 1
ATOM 2467 O O . SER A 1 338 ? 31.877 33.968 -20.015 1.00 83.75 338 SER A O 1
ATOM 2469 N N . HIS A 1 339 ? 32.132 31.921 -19.115 1.00 78.94 339 HIS A N 1
ATOM 2470 C CA . HIS A 1 339 ? 32.954 32.328 -17.963 1.00 78.94 339 HIS A CA 1
ATOM 2471 C C . HIS A 1 339 ? 34.122 31.354 -17.711 1.00 78.94 339 HIS A C 1
ATOM 2473 O O . HIS A 1 339 ? 34.265 30.359 -18.413 1.00 78.94 339 HIS A O 1
ATOM 2479 N N . GLY A 1 340 ? 34.987 31.628 -16.724 1.00 68.94 340 GLY A N 1
ATOM 2480 C CA . GLY A 1 340 ? 36.059 30.699 -16.312 1.00 68.94 340 GLY A CA 1
ATOM 2481 C C . GLY A 1 340 ? 37.136 30.423 -17.375 1.00 68.94 340 GLY A C 1
ATOM 2482 O O . GLY A 1 340 ? 37.761 29.367 -17.372 1.00 68.94 340 GLY A O 1
ATOM 2483 N N . GLY A 1 341 ? 37.328 31.344 -18.324 1.00 73.88 341 GLY A N 1
ATOM 2484 C CA . GLY A 1 341 ? 38.243 31.179 -19.461 1.00 73.88 341 GLY A CA 1
ATOM 2485 C C . GLY A 1 341 ? 37.645 30.447 -20.669 1.00 73.88 341 GLY A C 1
ATOM 2486 O O . GLY A 1 341 ? 38.263 30.447 -21.731 1.00 73.88 341 GLY A O 1
ATOM 2487 N N . ALA A 1 342 ? 36.437 29.889 -20.548 1.00 88.38 342 ALA A N 1
ATOM 2488 C CA . ALA A 1 342 ? 35.700 29.340 -21.679 1.00 88.38 342 ALA A CA 1
ATOM 2489 C C . ALA A 1 342 ? 35.238 30.431 -22.654 1.00 88.38 342 ALA A C 1
ATOM 2491 O O . ALA A 1 342 ? 35.102 31.609 -22.308 1.00 88.38 342 ALA A O 1
ATOM 2492 N N . SER A 1 343 ? 34.955 30.030 -23.891 1.00 86.56 343 SER A N 1
ATOM 2493 C CA . SER A 1 343 ? 34.572 30.945 -24.965 1.00 86.56 343 SER A CA 1
ATOM 2494 C C . SER A 1 343 ? 33.497 30.371 -25.880 1.00 86.56 343 SER A C 1
ATOM 2496 O O . SER A 1 343 ? 33.430 29.174 -26.138 1.00 86.56 343 SER A O 1
ATOM 2498 N N . ALA A 1 344 ? 32.673 31.268 -26.412 1.00 90.56 344 ALA A N 1
ATOM 2499 C CA . ALA A 1 344 ? 31.739 30.988 -27.487 1.00 90.56 344 ALA A CA 1
ATOM 2500 C C . ALA A 1 344 ? 32.093 31.877 -28.682 1.00 90.56 344 ALA A C 1
ATOM 2502 O O . ALA A 1 344 ? 32.284 33.087 -28.521 1.00 90.56 344 ALA A O 1
ATOM 2503 N N . THR A 1 345 ? 32.158 31.305 -29.876 1.00 88.56 345 THR A N 1
ATOM 2504 C CA . THR A 1 345 ? 32.389 32.019 -31.139 1.00 88.56 345 THR A CA 1
ATOM 2505 C C . THR A 1 345 ? 31.399 31.536 -32.192 1.00 88.56 345 THR A C 1
ATOM 2507 O O . THR A 1 345 ? 30.792 30.481 -32.046 1.00 88.56 345 THR A O 1
ATOM 2510 N N . VAL A 1 346 ? 31.204 32.318 -33.250 1.00 86.50 346 VAL A N 1
ATOM 2511 C CA . VAL A 1 346 ? 30.507 31.863 -34.458 1.00 86.50 346 VAL A CA 1
ATOM 2512 C C . VAL A 1 346 ? 31.435 32.121 -35.631 1.00 86.50 346 VAL A C 1
ATOM 2514 O O . VAL A 1 346 ? 31.988 33.217 -35.734 1.00 86.50 346 VAL A O 1
ATOM 2517 N N . ASP A 1 347 ? 31.598 31.122 -36.492 1.00 81.31 347 ASP A N 1
ATOM 2518 C CA . ASP A 1 347 ? 32.303 31.234 -37.768 1.00 81.31 347 ASP A CA 1
ATOM 2519 C C . ASP A 1 347 ? 31.510 30.492 -38.851 1.00 81.31 347 ASP A C 1
ATOM 2521 O O . ASP A 1 347 ? 30.920 29.449 -38.580 1.00 81.31 347 ASP A O 1
ATOM 2525 N N . ALA A 1 348 ? 31.456 31.057 -40.058 1.00 78.94 348 ALA A N 1
ATOM 2526 C CA . ALA A 1 348 ? 30.745 30.525 -41.228 1.00 78.94 348 ALA A CA 1
ATOM 2527 C C . ALA A 1 348 ? 29.284 30.041 -41.007 1.00 78.94 348 ALA A C 1
ATOM 2529 O O . ALA A 1 348 ? 28.789 29.236 -41.794 1.00 78.94 348 ALA A O 1
ATOM 2530 N N . GLY A 1 349 ? 28.584 30.540 -39.979 1.00 78.88 349 GLY A N 1
ATOM 2531 C CA . GLY A 1 349 ? 27.224 30.115 -39.613 1.00 78.88 349 GLY A CA 1
ATOM 2532 C C . GLY A 1 349 ? 27.141 29.026 -38.534 1.00 78.88 349 GLY A C 1
ATOM 2533 O O . GLY A 1 349 ? 26.052 28.548 -38.254 1.00 78.88 349 GLY A O 1
ATOM 2534 N N . VAL A 1 350 ? 28.261 28.636 -37.913 1.00 85.75 350 VAL A N 1
ATOM 2535 C CA . VAL A 1 350 ? 28.315 27.579 -36.889 1.00 85.75 350 VAL A CA 1
ATOM 2536 C C . VAL A 1 350 ? 28.709 28.161 -35.533 1.00 85.75 350 VAL A C 1
ATOM 2538 O O . VAL A 1 350 ? 29.810 28.697 -35.369 1.00 85.75 350 VAL A O 1
ATOM 2541 N N . LEU A 1 351 ? 27.840 28.008 -34.531 1.00 90.12 351 LEU A N 1
ATOM 2542 C CA . LEU A 1 351 ? 28.151 28.305 -33.134 1.00 90.12 351 LEU A CA 1
ATOM 2543 C C . LEU A 1 351 ? 29.127 27.257 -32.592 1.00 90.12 351 LEU A C 1
ATOM 2545 O O . LEU A 1 351 ? 28.837 26.065 -32.541 1.00 90.12 351 LEU A O 1
ATOM 2549 N N . THR A 1 352 ? 30.290 27.728 -32.161 1.00 89.75 352 THR A N 1
ATOM 2550 C CA . THR A 1 352 ? 31.375 26.933 -31.589 1.00 89.75 352 THR A CA 1
ATOM 2551 C C . THR A 1 352 ? 31.494 27.268 -30.103 1.00 89.75 352 THR A C 1
ATOM 2553 O O . THR A 1 352 ? 31.763 28.414 -29.734 1.00 89.75 352 THR A O 1
ATOM 2556 N N . LEU A 1 353 ? 31.272 26.273 -29.246 1.00 90.50 353 LEU A N 1
ATOM 2557 C CA . LEU A 1 353 ? 31.347 26.376 -27.790 1.00 90.50 353 LEU A CA 1
ATOM 2558 C C . LEU A 1 353 ? 32.603 25.644 -27.314 1.00 90.50 353 LEU A C 1
ATOM 2560 O O . LEU A 1 353 ? 32.709 24.428 -27.442 1.00 90.50 353 LEU A O 1
ATOM 2564 N N . ASN A 1 354 ? 33.555 26.408 -26.786 1.00 89.75 354 ASN A N 1
ATOM 2565 C CA . ASN A 1 354 ? 34.852 25.942 -26.313 1.00 89.75 354 ASN A CA 1
ATOM 2566 C C . ASN A 1 354 ? 34.908 26.095 -24.778 1.00 89.75 354 ASN A C 1
ATOM 2568 O O . ASN A 1 354 ? 35.266 27.181 -24.295 1.00 89.75 354 ASN A O 1
ATOM 2572 N N . PRO A 1 355 ? 34.458 25.078 -24.013 1.00 86.62 355 PRO A N 1
ATOM 2573 C CA . PRO A 1 355 ? 34.554 25.059 -22.555 1.00 86.62 355 PRO A CA 1
ATOM 2574 C C . PRO A 1 355 ? 36.017 25.021 -22.083 1.00 86.62 355 PRO A C 1
ATOM 2576 O O . PRO A 1 355 ? 36.954 24.930 -22.872 1.00 86.62 355 PRO A O 1
ATOM 2579 N N . SER A 1 356 ? 36.220 25.125 -20.774 1.00 84.31 356 SER A N 1
ATOM 2580 C CA . SER A 1 356 ? 37.517 24.927 -20.121 1.00 84.31 356 SER A CA 1
ATOM 2581 C C . SER A 1 356 ? 37.326 24.145 -18.823 1.00 84.31 356 SER A C 1
ATOM 2583 O O . SER A 1 356 ? 36.208 24.044 -18.313 1.00 84.31 356 SER A O 1
ATOM 2585 N N . ASP A 1 357 ? 38.405 23.637 -18.225 1.00 77.88 357 ASP A N 1
ATOM 2586 C CA . ASP A 1 357 ? 38.330 22.917 -16.942 1.00 77.88 357 ASP A CA 1
ATOM 2587 C C . ASP A 1 357 ? 37.683 23.764 -15.822 1.00 77.88 357 ASP A C 1
ATOM 2589 O O . ASP A 1 357 ? 36.984 23.243 -14.954 1.00 77.88 357 ASP A O 1
ATOM 2593 N N . GLY A 1 358 ? 37.844 25.092 -15.884 1.00 63.62 358 GLY A N 1
ATOM 2594 C CA . GLY A 1 358 ? 37.240 26.055 -14.956 1.00 63.62 358 GLY A CA 1
ATOM 2595 C C . GLY A 1 358 ? 35.971 26.766 -15.452 1.00 63.62 358 GLY A C 1
ATOM 2596 O O . GLY A 1 358 ? 35.412 27.572 -14.706 1.00 63.62 358 GLY A O 1
ATOM 2597 N N . GLY A 1 359 ? 35.508 26.530 -16.685 1.00 75.75 359 GLY A N 1
ATOM 2598 C CA . GLY A 1 359 ? 34.575 27.433 -17.366 1.00 75.75 359 GLY A CA 1
ATOM 2599 C C . GLY A 1 359 ? 33.560 26.771 -18.297 1.00 75.75 359 GLY A C 1
ATOM 2600 O O . GLY A 1 359 ? 33.899 25.946 -19.141 1.00 75.75 359 GLY A O 1
ATOM 2601 N N . THR A 1 360 ? 32.299 27.185 -18.176 1.00 87.06 360 THR A N 1
ATOM 2602 C CA . THR A 1 360 ? 31.215 26.800 -19.090 1.00 87.06 360 THR A CA 1
ATOM 2603 C C . THR A 1 360 ? 31.167 27.796 -20.252 1.00 87.06 360 THR A C 1
ATOM 2605 O O . THR A 1 360 ? 31.123 29.011 -20.035 1.00 87.06 360 THR A O 1
ATOM 2608 N N . ALA A 1 361 ? 31.149 27.299 -21.490 1.00 88.75 361 ALA A N 1
ATOM 2609 C CA . ALA A 1 361 ? 30.914 28.114 -22.682 1.00 88.75 361 ALA A CA 1
ATOM 2610 C C . ALA A 1 361 ? 29.403 28.259 -22.896 1.00 88.75 361 ALA A C 1
ATOM 2612 O O . ALA A 1 361 ? 28.717 27.249 -23.002 1.00 88.75 361 ALA A O 1
ATOM 2613 N N . ARG A 1 362 ? 28.865 29.484 -22.961 1.00 91.62 362 ARG A N 1
ATOM 2614 C CA . ARG A 1 362 ? 27.409 29.738 -23.024 1.00 91.62 362 ARG A CA 1
ATOM 2615 C C . ARG A 1 362 ? 27.067 30.932 -23.913 1.00 91.62 362 ARG A C 1
ATOM 2617 O O . ARG A 1 362 ? 27.744 31.960 -23.865 1.00 91.62 362 ARG A O 1
ATOM 2624 N N . VAL A 1 363 ? 25.964 30.831 -24.651 1.00 88.19 363 VAL A N 1
ATOM 2625 C CA . VAL A 1 363 ? 25.253 31.966 -25.267 1.00 88.19 363 VAL A CA 1
ATOM 2626 C C . VAL A 1 363 ? 23.808 32.034 -24.775 1.00 88.19 363 VAL A C 1
ATOM 2628 O O . VAL A 1 363 ? 23.230 31.008 -24.419 1.00 88.19 363 VAL A O 1
ATOM 2631 N N . ILE A 1 364 ? 23.242 33.241 -24.711 1.00 90.31 364 ILE A N 1
ATOM 2632 C CA . ILE A 1 364 ? 21.956 33.540 -24.061 1.00 90.31 364 ILE A CA 1
ATOM 2633 C C . ILE A 1 364 ? 21.114 34.474 -24.945 1.00 90.31 364 ILE A C 1
ATOM 2635 O O . ILE A 1 364 ? 21.630 35.463 -25.465 1.00 90.31 364 ILE A O 1
ATOM 2639 N N . GLN A 1 365 ? 19.817 34.202 -25.067 1.00 88.50 365 GLN A N 1
ATOM 2640 C CA . GLN A 1 365 ? 18.820 35.057 -25.716 1.00 88.50 365 GLN A CA 1
ATOM 2641 C C . GLN A 1 365 ? 17.575 35.137 -24.818 1.00 88.50 365 GLN A C 1
ATOM 2643 O O . GLN A 1 365 ? 17.131 34.123 -24.288 1.00 88.50 365 GLN A O 1
ATOM 2648 N N . GLN A 1 366 ? 17.011 36.333 -24.631 1.00 87.62 366 GLN A N 1
ATOM 2649 C CA . GLN A 1 366 ? 15.672 36.473 -24.041 1.00 87.62 366 GLN A CA 1
ATOM 2650 C C . GLN A 1 366 ? 14.642 36.287 -25.155 1.00 87.62 366 GLN A C 1
ATOM 2652 O O . GLN A 1 366 ? 14.811 36.846 -26.241 1.00 87.62 366 GLN A O 1
ATOM 2657 N N . VAL A 1 367 ? 13.624 35.465 -24.909 1.00 87.88 367 VAL A N 1
ATOM 2658 C CA . VAL A 1 367 ? 12.688 34.996 -25.936 1.00 87.88 367 VAL A CA 1
ATOM 2659 C C . VAL A 1 367 ? 11.254 35.199 -25.468 1.00 87.88 367 VAL A C 1
ATOM 2661 O O . VAL A 1 367 ? 10.853 34.688 -24.422 1.00 87.88 367 VAL A O 1
ATOM 2664 N N . THR A 1 368 ? 10.469 35.928 -26.260 1.00 86.81 368 THR A N 1
ATOM 2665 C CA . THR A 1 368 ? 9.034 36.125 -26.021 1.00 86.81 368 THR A CA 1
ATOM 2666 C C . THR A 1 368 ? 8.273 34.816 -26.221 1.00 86.81 368 THR A C 1
ATOM 2668 O O . THR A 1 368 ? 8.451 34.146 -27.234 1.00 86.81 368 THR A O 1
ATOM 2671 N N . VAL A 1 369 ? 7.398 34.476 -25.276 1.00 85.62 369 VAL A N 1
ATOM 2672 C CA . VAL A 1 369 ? 6.570 33.261 -25.280 1.00 85.62 369 VAL A CA 1
ATOM 2673 C C . VAL A 1 369 ? 5.100 33.594 -25.028 1.00 85.62 369 VAL A C 1
ATOM 2675 O O . VAL A 1 369 ? 4.764 34.623 -24.442 1.00 85.62 369 VAL A O 1
ATOM 2678 N N . GLU A 1 370 ? 4.214 32.703 -25.455 1.00 82.56 370 GLU A N 1
ATOM 2679 C CA . GLU A 1 370 ? 2.805 32.719 -25.076 1.00 82.56 370 GLU A CA 1
ATOM 2680 C C . GLU A 1 370 ? 2.627 32.111 -23.672 1.00 82.56 370 GLU A C 1
ATOM 2682 O O . GLU A 1 370 ? 3.232 31.072 -23.380 1.00 82.56 370 GLU A O 1
ATOM 2687 N N . PRO A 1 371 ? 1.786 32.703 -22.807 1.00 80.69 371 PRO A N 1
ATOM 2688 C CA . PRO A 1 371 ? 1.418 32.104 -21.529 1.00 80.69 371 PRO A CA 1
ATOM 2689 C C . PRO A 1 371 ? 0.617 30.803 -21.672 1.00 80.69 371 PRO A C 1
ATOM 2691 O O . PRO A 1 371 ? -0.273 30.702 -22.514 1.00 80.69 371 PRO A O 1
ATOM 2694 N N . ASN A 1 372 ? 0.841 29.854 -20.762 1.00 74.19 372 ASN A N 1
ATOM 2695 C CA . ASN A 1 372 ? 0.145 28.566 -20.658 1.00 74.19 372 ASN A CA 1
ATOM 2696 C C . ASN A 1 372 ? 0.244 27.681 -21.918 1.00 74.19 372 ASN A C 1
ATOM 2698 O O . ASN A 1 372 ? -0.652 26.872 -22.192 1.00 74.19 372 ASN A O 1
ATOM 2702 N N . SER A 1 373 ? 1.355 27.797 -22.643 1.00 81.69 373 SER A N 1
ATOM 2703 C CA . SER A 1 373 ? 1.643 27.098 -23.896 1.00 81.69 373 SER A CA 1
AT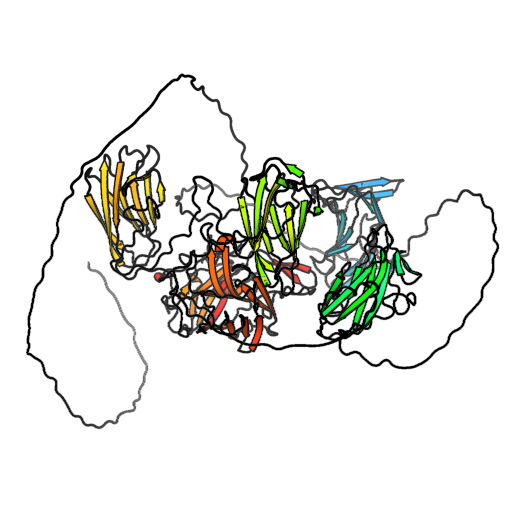OM 2704 C C . SER A 1 373 ? 2.801 26.109 -23.742 1.00 81.69 373 SER A C 1
ATOM 2706 O O . SER A 1 373 ? 3.764 26.342 -23.009 1.00 81.69 373 SER A O 1
ATOM 2708 N N . ASP A 1 374 ? 2.710 24.985 -24.450 1.00 80.50 374 ASP A N 1
ATOM 2709 C CA . ASP A 1 374 ? 3.808 24.023 -24.577 1.00 80.50 374 ASP A CA 1
ATOM 2710 C C . ASP A 1 374 ? 4.747 24.449 -25.708 1.00 80.50 374 ASP A C 1
ATOM 2712 O O . ASP A 1 374 ? 4.299 24.971 -26.729 1.00 80.50 374 ASP A O 1
ATOM 2716 N N . TYR A 1 375 ? 6.036 24.162 -25.563 1.00 82.00 375 TYR A N 1
ATOM 2717 C CA . TYR A 1 375 ? 7.064 24.448 -26.557 1.00 82.00 375 TYR A CA 1
ATOM 2718 C C . TYR A 1 375 ? 8.027 23.275 -26.710 1.00 82.00 375 TYR A C 1
ATOM 2720 O O . TYR A 1 375 ? 8.402 22.628 -25.730 1.00 82.00 375 TYR A O 1
ATOM 2728 N N . THR A 1 376 ? 8.479 23.050 -27.945 1.00 80.62 376 THR A N 1
ATOM 2729 C CA . THR A 1 376 ? 9.563 22.106 -28.253 1.00 80.62 376 THR A CA 1
ATOM 2730 C C . THR A 1 376 ? 10.710 22.836 -28.936 1.00 80.62 376 THR A C 1
ATOM 2732 O O . THR A 1 376 ? 10.495 23.484 -29.961 1.00 80.62 376 THR A O 1
ATOM 2735 N N . ILE A 1 377 ? 11.924 22.702 -28.401 1.00 84.62 377 ILE A N 1
ATOM 2736 C CA . ILE A 1 377 ? 13.164 23.235 -28.975 1.00 84.62 377 ILE A CA 1
ATOM 2737 C C . ILE A 1 377 ? 14.082 22.077 -29.379 1.00 84.62 377 ILE A C 1
ATOM 2739 O O . ILE A 1 377 ? 14.283 21.145 -28.604 1.00 84.62 377 ILE A O 1
ATOM 2743 N N . PHE A 1 378 ? 14.660 22.159 -30.575 1.00 80.81 378 PHE A N 1
ATOM 2744 C CA . PHE A 1 378 ? 15.614 21.216 -31.159 1.00 80.81 378 PHE A CA 1
ATOM 2745 C C . PHE A 1 378 ? 16.955 21.910 -31.408 1.00 80.81 378 PHE A C 1
ATOM 2747 O O . PHE A 1 378 ? 16.977 23.007 -31.969 1.00 80.81 378 PHE A O 1
ATOM 2754 N N . LEU A 1 379 ? 18.051 21.257 -31.019 1.00 84.69 379 LEU A N 1
ATOM 2755 C CA . LEU A 1 379 ? 19.427 21.711 -31.222 1.00 84.69 379 LEU A CA 1
ATOM 2756 C C . LEU A 1 379 ? 20.085 20.894 -32.344 1.00 84.69 379 LEU A C 1
ATOM 2758 O O . LEU A 1 379 ? 20.338 19.701 -32.179 1.00 84.69 379 LEU A O 1
ATOM 2762 N N . ASP A 1 380 ? 20.373 21.531 -33.477 1.00 81.19 380 ASP A N 1
ATOM 2763 C CA . ASP A 1 380 ? 21.020 20.888 -34.623 1.00 81.19 380 ASP A CA 1
ATOM 2764 C C . ASP A 1 380 ? 22.547 20.998 -34.495 1.00 81.19 380 ASP A C 1
ATOM 2766 O O . ASP A 1 380 ? 23.110 22.095 -34.509 1.00 81.19 380 ASP A O 1
ATOM 2770 N N . ARG A 1 381 ? 23.230 19.856 -34.353 1.00 76.38 381 ARG A N 1
ATOM 2771 C CA . ARG A 1 381 ? 24.693 19.785 -34.195 1.00 76.38 381 ARG A CA 1
ATOM 2772 C C . ARG A 1 381 ? 25.416 19.693 -35.536 1.00 76.38 381 ARG A C 1
ATOM 2774 O O . ARG A 1 381 ? 25.084 18.839 -36.353 1.00 76.38 381 ARG A O 1
ATOM 2781 N N . ALA A 1 382 ? 26.469 20.497 -35.681 1.00 65.81 382 ALA A N 1
ATOM 2782 C CA . ALA A 1 382 ? 27.314 20.540 -36.878 1.00 65.81 382 ALA A CA 1
ATOM 2783 C C . ALA A 1 382 ? 28.182 19.282 -37.054 1.00 65.81 382 ALA A C 1
ATOM 2785 O O . ALA A 1 382 ? 28.539 18.906 -38.170 1.00 65.81 382 ALA A O 1
ATOM 2786 N N . ASP A 1 383 ? 28.534 18.628 -35.943 1.00 62.22 383 ASP A N 1
ATOM 2787 C CA . ASP A 1 383 ? 29.224 17.339 -35.941 1.00 62.22 383 ASP A CA 1
ATOM 2788 C C . ASP A 1 383 ? 28.560 16.384 -34.929 1.00 62.22 383 ASP A C 1
ATOM 2790 O O . ASP A 1 383 ? 28.730 16.557 -33.720 1.00 62.22 383 ASP A O 1
ATOM 2794 N N . PRO A 1 384 ? 27.810 15.362 -35.385 1.00 53.12 384 PRO A N 1
ATOM 2795 C CA . PRO A 1 384 ? 27.226 14.341 -34.517 1.00 53.12 384 PRO A CA 1
ATOM 2796 C C . PRO A 1 384 ? 28.248 13.288 -34.037 1.00 53.12 384 PRO A C 1
ATOM 2798 O O . PRO A 1 384 ? 27.844 12.232 -33.555 1.00 53.12 384 PRO A O 1
ATOM 2801 N N . ARG A 1 385 ? 29.558 13.528 -34.204 1.00 48.62 385 ARG A N 1
ATOM 2802 C CA . ARG A 1 385 ? 30.657 12.678 -33.708 1.00 48.62 385 ARG A CA 1
ATOM 2803 C C . ARG A 1 385 ? 31.652 13.411 -32.804 1.00 48.62 385 ARG A C 1
ATOM 2805 O O . ARG A 1 385 ? 32.600 12.778 -32.351 1.00 48.62 385 ARG A O 1
ATOM 2812 N N . GLY A 1 386 ? 31.472 14.711 -32.562 1.00 48.78 386 GLY A N 1
ATOM 2813 C CA . GLY A 1 386 ? 32.278 15.445 -31.583 1.00 48.78 386 GLY A CA 1
ATOM 2814 C C . GLY A 1 386 ? 31.920 15.018 -30.158 1.00 48.78 386 GLY A C 1
ATOM 2815 O O . GLY A 1 386 ? 30.740 14.919 -29.830 1.00 48.78 386 GLY A O 1
ATOM 2816 N N . GLU A 1 387 ? 32.923 14.771 -29.313 1.00 56.00 387 GLU A N 1
ATOM 2817 C CA . GLU A 1 387 ? 32.728 14.167 -27.981 1.00 56.00 387 GLU A CA 1
ATOM 2818 C C . GLU A 1 387 ? 32.203 15.161 -26.918 1.00 56.00 387 GLU A C 1
ATOM 2820 O O . GLU A 1 387 ? 31.802 14.760 -25.826 1.00 56.00 387 GLU A O 1
ATOM 2825 N N . ALA A 1 388 ? 32.138 16.460 -27.239 1.00 65.88 388 ALA A N 1
ATOM 2826 C CA . ALA A 1 388 ? 31.613 17.505 -26.358 1.00 65.88 388 ALA A CA 1
ATOM 2827 C C . ALA A 1 388 ? 30.120 17.795 -26.578 1.00 65.88 388 ALA A C 1
ATOM 2829 O O . ALA A 1 388 ? 29.671 18.165 -27.668 1.00 65.88 388 ALA A O 1
ATOM 2830 N N . ALA A 1 389 ? 29.351 17.691 -25.495 1.00 73.88 389 ALA A N 1
ATOM 2831 C CA . ALA A 1 389 ? 27.911 17.880 -25.493 1.00 73.88 389 ALA A CA 1
ATOM 2832 C C . ALA A 1 389 ? 27.514 19.357 -25.292 1.00 73.88 389 ALA A C 1
ATOM 2834 O O . ALA A 1 389 ? 27.691 19.926 -24.212 1.00 73.88 389 ALA A O 1
ATOM 2835 N N . ALA A 1 390 ? 26.906 19.956 -26.321 1.00 82.75 390 ALA A N 1
ATOM 2836 C CA . ALA A 1 390 ? 26.138 21.196 -26.194 1.00 82.75 390 ALA A CA 1
ATOM 2837 C C . ALA A 1 390 ? 24.708 20.902 -25.709 1.00 82.75 390 ALA A C 1
ATOM 2839 O O . ALA A 1 390 ? 24.065 20.000 -26.235 1.00 82.75 390 ALA A O 1
ATOM 2840 N N . TYR A 1 391 ? 24.204 21.697 -24.768 1.00 87.81 391 TYR A N 1
ATOM 2841 C CA . TYR A 1 391 ? 22.882 21.592 -24.150 1.00 87.81 391 TYR A CA 1
ATOM 2842 C C . TYR A 1 391 ? 22.085 22.874 -24.374 1.00 87.81 391 TYR A C 1
ATOM 2844 O O . TYR A 1 391 ? 22.629 23.975 -24.228 1.00 87.81 391 TYR A O 1
ATOM 2852 N N . VAL A 1 392 ? 20.787 22.741 -24.658 1.00 90.12 392 VAL A N 1
ATOM 2853 C CA . VAL A 1 392 ? 19.836 23.858 -24.664 1.00 90.12 392 VAL A CA 1
ATOM 2854 C C . VAL A 1 392 ? 19.058 23.902 -23.349 1.00 90.12 392 VAL A C 1
ATOM 2856 O O . VAL A 1 392 ? 18.580 22.880 -22.858 1.00 90.12 392 VAL A O 1
ATOM 2859 N N . ARG A 1 393 ? 18.932 25.104 -22.779 1.00 91.69 393 ARG A N 1
ATOM 2860 C CA . ARG A 1 393 ? 18.334 25.353 -21.465 1.00 91.69 393 ARG A CA 1
ATOM 2861 C C . ARG A 1 393 ? 17.425 26.574 -21.480 1.00 91.69 393 ARG A C 1
ATOM 2863 O O . ARG A 1 393 ? 17.842 27.633 -21.953 1.00 91.69 393 ARG A O 1
ATOM 2870 N N . VAL A 1 394 ? 16.232 26.438 -20.907 1.00 90.44 394 VAL A N 1
ATOM 2871 C CA . VAL A 1 394 ? 15.251 27.514 -20.694 1.00 90.44 394 VAL A CA 1
ATOM 2872 C C . VAL A 1 394 ? 15.131 27.809 -19.202 1.00 90.44 394 VAL A C 1
ATOM 2874 O O . VAL A 1 394 ? 15.006 26.889 -18.397 1.00 90.44 394 VAL A O 1
ATOM 2877 N N . LYS A 1 395 ? 15.128 29.093 -18.835 1.00 86.88 395 LYS A N 1
ATOM 2878 C CA . LYS A 1 395 ? 14.900 29.592 -17.475 1.00 86.88 395 LYS A CA 1
ATOM 2879 C C . LYS A 1 395 ? 13.713 30.556 -17.428 1.00 86.88 395 LYS A C 1
ATOM 2881 O O . LYS A 1 395 ? 13.539 31.386 -18.316 1.00 86.88 395 LYS A O 1
ATOM 2886 N N . GLY A 1 396 ? 12.928 30.475 -16.354 1.00 81.56 396 GLY A N 1
ATOM 2887 C CA . GLY A 1 396 ? 11.830 31.393 -16.039 1.00 81.56 396 GLY A CA 1
ATOM 2888 C C . GLY A 1 396 ? 10.435 30.906 -16.440 1.00 81.56 396 GLY A C 1
ATOM 2889 O O . GLY A 1 396 ? 9.454 31.550 -16.079 1.00 81.56 396 GLY A O 1
ATOM 2890 N N . HIS A 1 397 ? 10.326 29.780 -17.154 1.00 80.44 397 HIS A N 1
ATOM 2891 C CA . HIS A 1 397 ? 9.094 29.367 -17.836 1.00 80.44 397 HIS A CA 1
ATOM 2892 C C . HIS A 1 397 ? 7.892 29.091 -16.915 1.00 80.44 397 HIS A C 1
ATOM 2894 O O . HIS A 1 397 ? 6.760 29.274 -17.343 1.00 80.44 397 HIS A O 1
ATOM 2900 N N . GLN A 1 398 ? 8.108 28.684 -15.665 1.00 68.31 398 GLN A N 1
ATOM 2901 C CA . GLN A 1 398 ? 7.070 28.511 -14.636 1.00 68.31 398 GLN A CA 1
ATOM 2902 C C . GLN A 1 398 ? 7.363 29.388 -13.405 1.00 68.31 398 GLN A C 1
ATOM 2904 O O . GLN A 1 398 ? 7.112 29.012 -12.263 1.00 68.31 398 GLN A O 1
ATOM 2909 N N . GLY A 1 399 ? 7.955 30.564 -13.635 1.00 50.06 399 GLY A N 1
ATOM 2910 C CA . GLY A 1 399 ? 8.374 31.501 -12.595 1.00 50.06 399 GLY A CA 1
ATOM 2911 C C . GLY A 1 399 ? 9.894 31.630 -12.474 1.00 50.06 399 GLY A C 1
ATOM 2912 O O . GLY A 1 399 ? 10.663 30.800 -12.959 1.00 50.06 399 GLY A O 1
ATOM 2913 N N . LYS A 1 400 ? 10.333 32.705 -11.807 1.00 46.56 400 LYS A N 1
ATOM 2914 C CA . LYS A 1 400 ? 11.667 33.340 -11.915 1.00 46.56 400 LYS A CA 1
ATOM 2915 C C . LYS A 1 400 ? 12.908 32.433 -11.787 1.00 46.56 400 LYS A C 1
ATOM 2917 O O . LYS A 1 400 ? 13.964 32.791 -12.307 1.00 46.56 400 LYS A O 1
ATOM 2922 N N . TRP A 1 401 ? 12.803 31.295 -11.104 1.00 45.94 401 TRP A N 1
ATOM 2923 C CA . TRP A 1 401 ? 13.920 30.370 -10.853 1.00 45.94 401 TRP A CA 1
ATOM 2924 C C . TRP A 1 401 ? 13.731 28.969 -11.447 1.00 45.94 401 TRP A C 1
ATOM 2926 O O . TRP A 1 401 ? 14.585 28.115 -11.245 1.00 45.94 401 TRP A O 1
ATOM 2936 N N . THR A 1 402 ? 12.646 28.733 -12.185 1.00 49.69 402 THR A N 1
ATOM 2937 C CA . THR A 1 402 ? 12.415 27.455 -12.877 1.00 49.69 402 THR A CA 1
ATOM 2938 C C . THR A 1 402 ? 13.393 27.294 -14.036 1.00 49.69 402 THR A C 1
ATOM 2940 O O . THR A 1 402 ? 13.627 28.248 -14.780 1.00 49.69 402 THR A O 1
ATOM 2943 N N . GLU A 1 403 ? 13.994 26.114 -14.175 1.00 73.25 403 GLU A N 1
ATOM 2944 C CA . GLU A 1 403 ? 14.983 25.803 -15.211 1.00 73.25 403 GLU A CA 1
ATOM 2945 C C . GLU A 1 403 ? 14.725 24.401 -15.773 1.00 73.25 403 GLU A C 1
ATOM 2947 O O . GLU A 1 403 ? 14.462 23.466 -15.018 1.00 73.25 403 GLU A O 1
ATOM 2952 N N . ALA A 1 404 ? 14.816 24.259 -17.096 1.00 61.44 404 ALA A N 1
ATOM 2953 C CA . ALA A 1 404 ? 14.700 22.986 -17.801 1.00 61.44 404 ALA A CA 1
ATOM 2954 C C . ALA A 1 404 ? 15.774 22.902 -18.898 1.00 61.44 404 ALA A C 1
ATOM 2956 O O . ALA A 1 404 ? 16.022 23.882 -19.604 1.00 61.44 404 ALA A O 1
ATOM 2957 N N . GLU A 1 405 ? 16.420 21.743 -19.037 1.00 85.31 405 GLU A N 1
ATOM 2958 C CA . GLU A 1 405 ? 17.608 21.538 -19.877 1.00 85.31 405 GLU A CA 1
ATOM 2959 C C . GLU A 1 405 ? 17.544 20.201 -20.622 1.00 85.31 405 GLU A C 1
ATOM 2961 O O . GLU A 1 405 ? 17.066 19.209 -20.075 1.00 85.31 405 GLU A O 1
ATOM 2966 N N . HIS A 1 406 ? 18.039 20.159 -21.861 1.00 84.00 406 HIS A N 1
ATOM 2967 C CA . HIS A 1 406 ? 18.305 18.902 -22.561 1.00 84.00 406 HIS A CA 1
ATOM 2968 C C . HIS A 1 406 ? 19.423 19.064 -23.596 1.00 84.00 406 HIS A C 1
ATOM 2970 O O . HIS A 1 406 ? 19.572 20.104 -24.233 1.00 84.00 406 HIS A O 1
ATOM 2976 N N . GLU A 1 407 ? 20.169 17.985 -23.816 1.00 74.62 407 GLU A N 1
ATOM 2977 C CA . GLU A 1 407 ? 21.247 17.904 -24.802 1.00 74.62 407 GLU A CA 1
ATOM 2978 C C . GLU A 1 407 ? 20.831 18.204 -26.266 1.00 74.62 407 GLU A C 1
ATOM 2980 O O . GLU A 1 407 ? 21.576 18.859 -26.987 1.00 74.62 407 GLU A O 1
ATOM 2985 N N . SER A 1 408 ? 19.648 17.759 -26.720 1.00 71.25 408 SER A N 1
ATOM 2986 C CA . SER A 1 408 ? 19.278 17.824 -28.154 1.00 71.25 408 SER A CA 1
ATOM 2987 C C . SER A 1 408 ? 17.823 18.216 -28.428 1.00 71.25 408 SER A C 1
ATOM 2989 O O . SER A 1 408 ? 17.535 18.823 -29.461 1.00 71.25 408 SER A O 1
ATOM 2991 N N . ARG A 1 409 ? 16.887 17.885 -27.525 1.00 79.94 409 ARG A N 1
ATOM 2992 C CA . ARG A 1 409 ? 15.471 18.261 -27.642 1.00 79.94 409 ARG A CA 1
ATOM 2993 C C . ARG A 1 409 ? 14.883 18.596 -26.274 1.00 79.94 409 ARG A C 1
ATOM 2995 O O . ARG A 1 409 ? 14.649 17.696 -25.475 1.00 79.94 409 ARG A O 1
ATOM 3002 N N . LEU A 1 410 ? 14.595 19.870 -26.035 1.00 84.31 410 LEU A N 1
ATOM 3003 C CA . LEU A 1 410 ? 13.975 20.354 -24.804 1.00 84.31 410 LEU A CA 1
ATOM 3004 C C . LEU A 1 410 ? 12.476 20.587 -25.020 1.00 84.31 410 LEU A C 1
ATOM 3006 O O . LEU A 1 410 ? 12.084 21.311 -25.934 1.00 84.31 410 LEU A O 1
ATOM 3010 N N . LEU A 1 411 ? 11.646 19.991 -24.164 1.00 84.25 411 LEU A N 1
ATOM 3011 C CA . LEU A 1 411 ? 10.221 20.300 -24.051 1.00 84.25 411 LEU A CA 1
ATOM 3012 C C . LEU A 1 411 ? 10.010 21.098 -22.765 1.00 84.25 411 LEU A C 1
ATOM 3014 O O . LEU A 1 411 ? 10.514 20.705 -21.715 1.00 84.25 411 LEU A O 1
ATOM 3018 N N . PHE A 1 412 ? 9.251 22.189 -22.828 1.00 82.69 412 PHE A N 1
ATOM 3019 C CA . PHE A 1 412 ? 8.858 22.952 -21.643 1.00 82.69 412 PHE A CA 1
ATOM 3020 C C . PHE A 1 412 ? 7.462 23.554 -21.821 1.00 82.69 412 PHE A C 1
ATOM 3022 O O . PHE A 1 412 ? 6.990 23.737 -22.941 1.00 82.69 412 PHE A O 1
ATOM 3029 N N . ARG A 1 413 ? 6.799 23.868 -20.705 1.00 85.38 413 ARG A N 1
ATOM 3030 C CA . ARG A 1 413 ? 5.481 24.516 -20.675 1.00 85.38 413 ARG A CA 1
ATOM 3031 C C . ARG A 1 413 ? 5.565 25.821 -19.898 1.00 85.38 413 ARG A C 1
ATOM 3033 O O . ARG A 1 413 ? 6.148 25.826 -18.811 1.00 85.38 413 ARG A O 1
ATOM 3040 N N . THR A 1 414 ? 4.991 26.895 -20.426 1.00 78.19 414 THR A N 1
ATOM 3041 C CA . THR A 1 414 ? 4.930 28.198 -19.751 1.00 78.19 414 THR A CA 1
ATOM 3042 C C . THR A 1 414 ? 3.792 28.271 -18.728 1.00 78.19 414 THR A C 1
ATOM 3044 O O . THR A 1 414 ? 2.776 27.589 -18.870 1.00 78.19 414 THR A O 1
ATOM 3047 N N . SER A 1 415 ? 3.951 29.099 -17.693 1.00 83.31 415 SER A N 1
ATOM 3048 C CA . SER A 1 415 ? 2.855 29.585 -16.840 1.00 83.31 415 SER A CA 1
ATOM 3049 C C . SER A 1 415 ? 2.243 30.862 -17.442 1.00 83.31 415 SER A C 1
ATOM 3051 O O . SER A 1 415 ? 2.220 31.036 -18.655 1.00 83.31 415 SER A O 1
ATOM 3053 N N . ASP A 1 416 ? 1.780 31.786 -16.608 1.00 81.06 416 ASP A N 1
ATOM 3054 C CA . ASP A 1 416 ? 1.416 33.172 -16.919 1.00 81.06 416 ASP A CA 1
ATOM 3055 C C . ASP A 1 416 ? 2.528 34.046 -17.560 1.00 81.06 416 ASP A C 1
ATOM 3057 O O . ASP A 1 416 ? 2.244 35.167 -17.988 1.00 81.06 416 ASP A O 1
ATOM 3061 N N . VAL A 1 417 ? 3.775 33.567 -17.645 1.00 73.75 417 VAL A N 1
ATOM 3062 C CA . VAL A 1 417 ? 4.925 34.333 -18.167 1.00 73.75 417 VAL A CA 1
ATOM 3063 C C . VAL A 1 417 ? 4.892 34.567 -19.684 1.00 73.75 417 VAL A C 1
ATOM 3065 O O . VAL A 1 417 ? 4.459 33.717 -20.458 1.00 73.75 417 VAL A O 1
ATOM 3068 N N . THR A 1 418 ? 5.428 35.716 -20.112 1.00 85.19 418 THR A N 1
ATOM 3069 C CA . THR A 1 418 ? 5.498 36.149 -21.525 1.00 85.19 418 THR A CA 1
ATOM 3070 C C . THR A 1 418 ? 6.920 36.230 -22.098 1.00 85.19 418 THR A C 1
ATOM 3072 O O . THR A 1 418 ? 7.097 36.576 -23.263 1.00 85.19 418 THR A O 1
ATOM 3075 N N . GLU A 1 419 ? 7.953 35.964 -21.297 1.00 84.88 419 GLU A N 1
ATOM 3076 C CA . GLU A 1 419 ? 9.366 35.997 -21.703 1.00 84.88 419 GLU A CA 1
ATOM 3077 C C . GLU A 1 419 ? 10.159 34.955 -20.900 1.00 84.88 419 GLU A C 1
ATOM 3079 O O . GLU A 1 419 ? 9.872 34.736 -19.721 1.00 84.88 419 GLU A O 1
ATOM 3084 N N . VAL A 1 420 ? 11.136 34.301 -21.536 1.00 87.00 420 VAL A N 1
ATOM 3085 C CA . VAL A 1 420 ? 12.037 33.320 -20.907 1.00 87.00 420 VAL A CA 1
ATOM 3086 C C . VAL A 1 420 ? 13.488 33.523 -21.341 1.00 87.00 420 VAL A C 1
ATOM 3088 O O . VAL A 1 420 ? 13.763 33.907 -22.479 1.00 87.00 420 VAL A O 1
ATOM 3091 N N . GLU A 1 421 ? 14.427 33.189 -20.455 1.00 91.06 421 GLU A N 1
ATOM 3092 C CA . GLU A 1 421 ? 15.854 33.166 -20.780 1.00 91.06 421 GLU A CA 1
ATOM 3093 C C . GLU A 1 421 ? 16.201 31.821 -21.426 1.00 91.06 421 GLU A C 1
ATOM 3095 O O . GLU A 1 421 ? 16.271 30.789 -20.756 1.00 91.06 421 GLU A O 1
ATOM 3100 N N . LEU A 1 422 ? 16.445 31.834 -22.733 1.00 91.12 422 LEU A N 1
ATOM 3101 C CA . LEU A 1 422 ? 16.940 30.697 -23.497 1.00 91.12 422 LEU A CA 1
ATOM 3102 C C . LEU A 1 422 ? 18.466 30.748 -23.589 1.00 91.12 422 LEU A C 1
ATOM 3104 O O . LEU A 1 422 ? 19.071 31.811 -23.718 1.00 91.12 422 LEU A O 1
ATOM 3108 N N . SER A 1 423 ? 19.120 29.591 -23.557 1.00 90.81 423 SER A N 1
ATOM 3109 C CA . SER A 1 423 ? 20.572 29.514 -23.706 1.00 90.81 423 SER A CA 1
ATOM 3110 C C . SER A 1 423 ? 21.052 28.193 -24.282 1.00 90.81 423 SER A C 1
ATOM 3112 O O . SER A 1 423 ? 20.408 27.162 -24.103 1.00 90.81 423 SER A O 1
ATOM 3114 N N . ILE A 1 424 ? 22.211 28.239 -24.936 1.00 91.38 424 ILE A N 1
ATOM 3115 C CA . ILE A 1 424 ? 22.935 27.075 -25.453 1.00 91.38 424 ILE A CA 1
ATOM 3116 C C . ILE A 1 424 ? 24.319 27.081 -24.805 1.00 91.38 424 ILE A C 1
ATOM 3118 O O . ILE A 1 424 ? 24.963 28.135 -24.757 1.00 91.38 424 ILE A O 1
ATOM 3122 N N . HIS A 1 425 ? 24.773 25.944 -24.280 1.00 90.75 425 HIS A N 1
ATOM 3123 C CA . HIS A 1 425 ? 26.030 25.869 -23.534 1.00 90.75 425 HIS A CA 1
ATOM 3124 C C . HIS A 1 425 ? 26.714 24.501 -23.554 1.00 90.75 425 HIS A C 1
ATOM 3126 O O . HIS A 1 425 ? 26.065 23.485 -23.764 1.00 90.75 425 HIS A O 1
ATOM 3132 N N . ALA A 1 426 ? 28.026 24.496 -23.321 1.00 88.00 426 ALA A N 1
ATOM 3133 C CA . ALA A 1 426 ? 28.853 23.317 -23.086 1.00 88.00 426 ALA A CA 1
ATOM 3134 C C . ALA A 1 426 ? 29.539 23.473 -21.719 1.00 88.00 426 ALA A C 1
ATOM 3136 O O . ALA A 1 426 ? 30.103 24.531 -21.417 1.00 88.00 426 ALA A O 1
ATOM 3137 N N . TRP A 1 427 ? 29.427 22.449 -20.874 1.00 84.31 427 TRP A N 1
ATOM 3138 C CA . TRP A 1 427 ? 29.769 22.515 -19.450 1.00 84.31 427 TRP A CA 1
ATOM 3139 C C . TRP A 1 427 ? 31.282 22.495 -19.188 1.00 84.31 427 TRP A C 1
ATOM 3141 O O . TRP A 1 427 ? 32.043 21.885 -19.940 1.00 84.31 427 TRP A O 1
ATOM 3151 N N . LYS A 1 428 ? 31.715 23.141 -18.093 1.00 79.75 428 LYS A N 1
ATOM 3152 C CA . LYS A 1 428 ? 33.114 23.105 -17.634 1.00 79.75 428 LYS A CA 1
ATOM 3153 C C . LYS A 1 428 ? 33.641 21.674 -17.480 1.00 79.75 428 LYS A C 1
ATOM 3155 O O . LYS A 1 428 ? 32.903 20.783 -17.065 1.00 79.75 428 LYS A O 1
ATOM 3160 N N . GLY A 1 429 ? 34.916 21.464 -17.799 1.00 72.12 429 GLY A N 1
ATOM 3161 C CA . GLY A 1 429 ? 35.575 20.153 -17.739 1.00 72.12 429 GLY A CA 1
ATOM 3162 C C . GLY A 1 429 ? 35.314 19.224 -18.931 1.00 72.12 429 GLY A C 1
ATOM 3163 O O . GLY A 1 429 ? 36.011 18.217 -19.055 1.00 72.12 429 GLY A O 1
ATOM 3164 N N . GLN A 1 430 ? 34.390 19.551 -19.846 1.00 83.06 430 GLN A N 1
ATOM 3165 C CA . GLN A 1 430 ? 34.367 18.899 -21.161 1.00 83.06 430 GLN A CA 1
ATOM 3166 C C . GLN A 1 430 ? 35.692 19.189 -21.886 1.00 83.06 430 GLN A C 1
ATOM 3168 O O . GLN A 1 430 ? 36.110 20.341 -21.972 1.00 83.06 430 GLN A O 1
ATOM 3173 N N . GLN A 1 431 ? 36.351 18.142 -22.385 1.00 67.56 431 GLN A N 1
ATOM 3174 C CA . GLN A 1 431 ? 37.708 18.221 -22.949 1.00 67.56 431 GLN A CA 1
ATOM 3175 C C . GLN A 1 431 ? 37.738 18.609 -24.441 1.00 67.56 431 GLN A C 1
ATOM 3177 O O . GLN A 1 431 ? 38.814 18.770 -25.013 1.00 67.56 431 GLN A O 1
ATOM 3182 N N . ASP A 1 432 ? 36.568 18.758 -25.065 1.00 77.06 432 ASP A N 1
ATOM 3183 C CA . ASP A 1 432 ? 36.394 18.956 -26.505 1.00 77.06 432 ASP A CA 1
ATOM 3184 C C . ASP A 1 432 ? 35.486 20.155 -26.830 1.00 77.06 432 ASP A C 1
ATOM 3186 O O . ASP A 1 432 ? 34.859 20.759 -25.957 1.00 77.06 432 ASP A O 1
ATOM 3190 N N . ILE A 1 433 ? 35.403 20.501 -28.118 1.00 80.56 433 ILE A N 1
ATOM 3191 C CA . ILE A 1 433 ? 34.672 21.677 -28.611 1.00 80.56 433 ILE A CA 1
ATOM 3192 C C . ILE A 1 433 ? 33.322 21.267 -29.211 1.00 80.56 433 ILE A C 1
ATOM 3194 O O . ILE A 1 433 ? 33.271 20.617 -30.257 1.00 80.56 433 ILE A O 1
ATOM 3198 N N . ALA A 1 434 ? 32.221 21.723 -28.612 1.00 84.75 434 ALA A N 1
ATOM 3199 C CA . ALA A 1 434 ? 30.876 21.461 -29.120 1.00 84.75 434 ALA A CA 1
ATOM 3200 C C . ALA A 1 434 ? 30.498 22.436 -30.254 1.00 84.75 434 ALA A C 1
ATOM 3202 O O . ALA A 1 434 ? 30.839 23.623 -30.214 1.00 84.75 434 ALA A O 1
ATOM 3203 N N . ARG A 1 435 ? 29.775 21.955 -31.277 1.00 85.50 435 ARG A N 1
ATOM 3204 C CA . ARG A 1 435 ? 29.401 22.745 -32.468 1.00 85.50 435 ARG A CA 1
ATOM 3205 C C . ARG A 1 435 ? 27.922 22.603 -32.832 1.00 85.50 435 ARG A C 1
ATOM 3207 O O . ARG A 1 435 ? 27.406 21.491 -32.931 1.00 85.50 435 ARG A O 1
ATOM 3214 N N . VAL A 1 436 ? 27.264 23.732 -33.079 1.00 87.62 436 VAL A N 1
ATOM 3215 C CA . VAL A 1 436 ? 25.822 23.848 -33.340 1.00 87.62 436 VAL A CA 1
ATOM 3216 C C . VAL A 1 436 ? 25.597 24.646 -34.625 1.00 87.62 436 VAL A C 1
ATOM 3218 O O . VAL A 1 436 ? 26.082 25.770 -34.738 1.00 87.62 436 VAL A O 1
ATOM 3221 N N . ASP A 1 437 ? 24.846 24.074 -35.565 1.00 81.75 437 ASP A N 1
ATOM 3222 C CA . ASP A 1 437 ? 24.434 24.735 -36.811 1.00 81.75 437 ASP A CA 1
ATOM 3223 C C . ASP A 1 437 ? 23.199 25.617 -36.592 1.00 81.75 437 ASP A C 1
ATOM 3225 O O . ASP A 1 437 ? 23.121 26.733 -37.100 1.00 81.75 437 ASP A O 1
ATOM 3229 N N . ALA A 1 438 ? 22.204 25.118 -35.848 1.00 83.12 438 ALA A N 1
ATOM 3230 C CA . ALA A 1 438 ? 20.940 25.823 -35.669 1.00 83.12 438 ALA A CA 1
ATOM 3231 C C . ALA A 1 438 ? 20.177 25.429 -34.397 1.00 83.12 438 ALA A C 1
ATOM 3233 O O . ALA A 1 438 ? 20.388 24.374 -33.797 1.00 83.12 438 ALA A O 1
ATOM 3234 N N . LEU A 1 439 ? 19.225 26.285 -34.030 1.00 86.00 439 LEU A N 1
ATOM 3235 C CA . LEU A 1 439 ? 18.185 26.034 -33.046 1.00 86.00 439 LEU A CA 1
ATOM 3236 C C . LEU A 1 439 ? 16.810 26.197 -33.713 1.00 86.00 439 LEU A C 1
ATOM 3238 O O . LEU A 1 439 ? 16.541 27.210 -34.357 1.00 86.00 439 LEU A O 1
ATOM 3242 N N . ARG A 1 440 ? 15.920 25.213 -33.557 1.00 81.31 440 ARG A N 1
ATOM 3243 C CA . ARG A 1 440 ? 14.550 25.242 -34.102 1.00 81.31 440 ARG A CA 1
ATOM 3244 C C . ARG A 1 440 ? 13.540 25.116 -32.972 1.00 81.31 440 ARG A C 1
ATOM 3246 O O . ARG A 1 440 ? 13.621 24.163 -32.204 1.00 81.31 440 ARG A O 1
ATOM 3253 N N . ALA A 1 441 ? 12.586 26.040 -32.872 1.00 77.94 441 ALA A N 1
ATOM 3254 C CA . ALA A 1 441 ? 11.591 26.038 -31.800 1.00 77.94 441 ALA A CA 1
ATOM 3255 C C . ALA A 1 441 ? 10.164 26.244 -32.313 1.00 77.94 441 ALA A C 1
ATOM 3257 O O . ALA A 1 441 ? 9.907 27.086 -33.175 1.00 77.94 441 ALA A O 1
ATOM 3258 N N . TYR A 1 442 ? 9.241 25.472 -31.745 1.00 78.25 442 TYR A N 1
ATOM 3259 C CA . TYR A 1 442 ? 7.865 25.345 -32.212 1.00 78.25 442 TYR A CA 1
ATOM 3260 C C . TYR A 1 442 ? 6.875 25.418 -31.050 1.00 78.25 442 TYR A C 1
ATOM 3262 O O . TYR A 1 442 ? 7.142 24.879 -29.973 1.00 78.25 442 TYR A O 1
ATOM 3270 N N . LEU A 1 443 ? 5.720 26.038 -31.298 1.00 72.88 443 LEU A N 1
ATOM 3271 C CA . LEU A 1 443 ? 4.565 25.987 -30.408 1.00 72.88 443 LEU A CA 1
ATOM 3272 C C . LEU A 1 443 ? 3.940 24.577 -30.435 1.00 72.88 443 LEU A C 1
ATOM 3274 O O . LEU A 1 443 ? 3.630 24.039 -31.501 1.00 72.88 443 LEU A O 1
ATOM 3278 N N . GLY A 1 444 ? 3.738 23.994 -29.256 1.00 58.91 444 GLY A N 1
ATOM 3279 C CA . GLY A 1 444 ? 3.235 22.637 -29.049 1.00 58.91 444 GLY A CA 1
ATOM 3280 C C . GLY A 1 444 ? 4.320 21.552 -28.984 1.00 58.91 444 GLY A C 1
ATOM 3281 O O . GLY A 1 444 ? 5.473 21.741 -29.378 1.00 58.91 444 GLY A O 1
ATOM 3282 N N . ASN A 1 445 ? 3.925 20.371 -28.498 1.00 56.41 445 ASN A N 1
ATOM 3283 C CA . ASN A 1 445 ? 4.736 19.153 -28.559 1.00 56.41 445 ASN A CA 1
ATOM 3284 C C . ASN A 1 445 ? 4.656 18.546 -29.971 1.00 56.41 445 ASN A C 1
ATOM 3286 O O . ASN A 1 445 ? 3.706 17.822 -30.283 1.00 56.41 445 ASN A O 1
ATOM 3290 N N . ILE A 1 446 ? 5.628 18.873 -30.831 1.00 45.72 446 ILE A N 1
ATOM 3291 C CA . ILE A 1 446 ? 5.709 18.357 -32.204 1.00 45.72 446 ILE A CA 1
ATOM 3292 C C . ILE A 1 446 ? 7.084 17.753 -32.504 1.00 45.72 446 ILE A C 1
ATOM 3294 O O . ILE A 1 446 ? 8.115 18.245 -32.051 1.00 45.72 446 ILE A O 1
ATOM 3298 N N . SER A 1 447 ? 7.096 16.696 -33.317 1.00 44.41 447 SER A N 1
ATOM 3299 C CA . SER A 1 447 ? 8.316 16.110 -33.880 1.00 44.41 447 SER A CA 1
ATOM 3300 C C . SER A 1 447 ? 8.510 16.616 -35.318 1.00 44.41 447 SER A C 1
ATOM 3302 O O . SER A 1 447 ? 7.523 16.678 -36.059 1.00 44.41 447 SER A O 1
ATOM 3304 N N . PRO A 1 448 ? 9.729 16.996 -35.749 1.00 32.44 448 PRO A N 1
ATOM 3305 C CA . PRO A 1 448 ? 9.959 17.531 -37.083 1.00 32.44 448 PRO A CA 1
ATOM 3306 C C . PRO A 1 448 ? 9.709 16.461 -38.148 1.00 32.44 448 PRO A C 1
ATOM 3308 O O . PRO A 1 448 ? 10.381 15.431 -38.195 1.00 32.44 448 PRO A O 1
ATOM 3311 N N . GLN A 1 449 ? 8.769 16.738 -39.050 1.00 36.69 449 GLN A N 1
ATOM 3312 C CA . GLN A 1 449 ? 8.588 15.945 -40.261 1.00 36.69 449 GLN A CA 1
ATOM 3313 C C . GLN A 1 449 ? 9.878 16.006 -41.106 1.00 36.69 449 GLN A C 1
ATOM 3315 O O . GLN A 1 449 ? 10.408 17.105 -41.301 1.00 36.69 449 GLN A O 1
ATOM 3320 N N . PRO A 1 450 ? 10.390 14.878 -41.634 1.00 30.94 450 PRO A N 1
ATOM 3321 C CA . PRO A 1 450 ? 11.599 14.889 -42.449 1.00 30.94 450 PRO A CA 1
ATOM 3322 C C . PRO A 1 450 ? 11.411 15.731 -43.717 1.00 30.94 450 PRO A C 1
ATOM 3324 O O . PRO A 1 450 ? 10.401 15.623 -44.417 1.00 30.94 450 PRO A O 1
ATOM 3327 N N . THR A 1 451 ? 12.411 16.559 -44.021 1.00 29.58 451 THR A N 1
ATOM 3328 C CA . THR A 1 451 ? 12.457 17.403 -45.221 1.00 29.58 451 THR A CA 1
ATOM 3329 C C . THR A 1 451 ? 12.319 16.539 -46.483 1.00 29.58 451 THR A C 1
ATOM 3331 O O . THR A 1 451 ? 13.018 15.527 -46.592 1.00 29.58 451 THR A O 1
ATOM 3334 N N . PRO A 1 452 ? 11.458 16.894 -47.458 1.00 26.28 452 PRO A N 1
ATOM 3335 C CA . PRO A 1 452 ? 11.251 16.072 -48.647 1.00 26.28 452 PRO A CA 1
ATOM 3336 C C . PRO A 1 452 ? 12.539 15.955 -49.473 1.00 26.28 452 PRO A C 1
ATOM 3338 O O . PRO A 1 452 ? 13.011 16.928 -50.061 1.00 26.28 452 PRO A O 1
ATOM 3341 N N . SER A 1 453 ? 13.098 14.744 -49.525 1.00 28.66 453 SER A N 1
ATOM 3342 C CA . SER A 1 453 ? 14.296 14.441 -50.311 1.00 28.66 453 SER A CA 1
ATOM 3343 C C . SER A 1 453 ? 14.044 14.658 -51.809 1.00 28.66 453 SER A C 1
ATOM 3345 O O . SER A 1 453 ? 12.998 14.279 -52.345 1.00 28.66 453 SER A O 1
ATOM 3347 N N . SER A 1 454 ? 15.011 15.265 -52.497 1.00 27.98 454 SER A N 1
ATOM 3348 C CA . SER A 1 454 ? 14.924 15.678 -53.900 1.00 27.98 454 SER A CA 1
ATOM 3349 C C . SER A 1 454 ? 15.014 14.493 -54.874 1.00 27.98 454 SER A C 1
ATOM 3351 O O . SER A 1 454 ? 16.040 14.233 -55.503 1.00 27.98 454 SER A O 1
ATOM 3353 N N . SER A 1 455 ? 13.897 13.776 -55.020 1.00 27.73 455 SER A N 1
ATOM 3354 C CA . SER A 1 455 ? 13.733 12.695 -55.998 1.00 27.73 455 SER A CA 1
ATOM 3355 C C . SER A 1 455 ? 13.986 13.188 -57.441 1.00 27.73 455 SER A C 1
ATOM 3357 O O . SER A 1 455 ? 13.523 14.274 -57.802 1.00 27.73 455 SER A O 1
ATOM 3359 N N . PRO A 1 456 ? 14.731 12.439 -58.281 1.00 31.44 456 PRO A N 1
ATOM 3360 C CA . PRO A 1 456 ? 15.253 12.955 -59.545 1.00 31.44 456 PRO A CA 1
ATOM 3361 C C . PRO A 1 456 ? 14.206 13.131 -60.659 1.00 31.44 456 PRO A C 1
ATOM 3363 O O . PRO A 1 456 ? 13.239 12.383 -60.791 1.00 31.44 456 PRO A O 1
ATOM 3366 N N . THR A 1 457 ? 14.486 14.116 -61.515 1.00 27.34 457 THR A N 1
ATOM 3367 C CA . THR A 1 457 ? 13.723 14.595 -62.678 1.00 27.34 457 THR A CA 1
ATOM 3368 C C . THR A 1 457 ? 12.957 13.531 -63.479 1.00 27.34 457 THR A C 1
ATOM 3370 O O . THR A 1 457 ? 13.548 12.682 -64.151 1.00 27.34 457 THR A O 1
ATOM 3373 N N . ALA A 1 458 ? 11.630 13.673 -63.543 1.00 26.84 458 ALA A N 1
ATOM 3374 C CA . ALA A 1 458 ? 10.784 12.913 -64.461 1.00 26.84 458 ALA A CA 1
ATOM 3375 C C . ALA A 1 458 ? 11.004 13.325 -65.933 1.00 26.84 458 ALA A C 1
ATOM 3377 O O . ALA A 1 458 ? 11.056 14.510 -66.266 1.00 26.84 458 ALA A O 1
ATOM 3378 N N . THR A 1 459 ? 11.071 12.344 -66.839 1.00 27.56 459 THR A N 1
ATOM 3379 C CA . THR A 1 459 ? 11.100 12.574 -68.297 1.00 27.56 459 THR A CA 1
ATOM 3380 C C . THR A 1 459 ? 9.678 12.562 -68.872 1.00 27.56 459 THR A C 1
ATOM 3382 O O . THR A 1 459 ? 8.853 11.740 -68.484 1.00 27.56 459 THR A O 1
ATOM 3385 N N . GLN A 1 460 ? 9.376 13.482 -69.794 1.00 29.31 460 GLN A N 1
ATOM 3386 C CA . GLN A 1 460 ? 8.016 13.724 -70.294 1.00 29.31 460 GLN A CA 1
ATOM 3387 C C . GLN A 1 460 ? 7.521 12.687 -71.323 1.00 29.31 460 GLN A C 1
ATOM 3389 O O . GLN A 1 460 ? 8.265 12.266 -72.210 1.00 29.31 460 GLN A O 1
ATOM 3394 N N . SER A 1 461 ? 6.212 12.406 -71.316 1.00 26.19 461 SER A N 1
ATOM 3395 C CA . SER A 1 461 ? 5.439 12.080 -72.530 1.00 26.19 461 SER A CA 1
ATOM 3396 C C . SER A 1 461 ? 3.937 12.384 -72.356 1.00 26.19 461 SER A C 1
ATOM 3398 O O . SER A 1 461 ? 3.434 12.264 -71.239 1.00 26.19 461 SER A O 1
ATOM 3400 N N . PRO A 1 462 ? 3.209 12.805 -73.415 1.00 36.44 462 PRO A N 1
ATOM 3401 C CA . PRO A 1 462 ? 1.863 13.367 -73.273 1.00 36.44 462 PRO A CA 1
ATOM 3402 C C . PRO A 1 462 ? 0.690 12.417 -73.606 1.00 36.44 462 PRO A C 1
ATOM 3404 O O . PRO A 1 462 ? 0.710 11.710 -74.605 1.00 36.44 462 PRO A O 1
ATOM 3407 N N . SER A 1 463 ? -0.377 12.534 -72.803 1.00 30.42 463 SER A N 1
ATOM 3408 C CA . SER A 1 463 ? -1.820 12.518 -73.147 1.00 30.42 463 SER A CA 1
ATOM 3409 C C . SER A 1 463 ? -2.373 11.598 -74.259 1.00 30.42 463 SER A C 1
ATOM 3411 O O . SER A 1 463 ? -2.105 11.815 -75.439 1.00 30.42 463 SER A O 1
ATOM 3413 N N . THR A 1 464 ? -3.359 10.743 -73.923 1.00 30.64 464 THR A N 1
ATOM 3414 C CA . THR A 1 464 ? -4.770 10.913 -74.381 1.00 30.64 464 THR A CA 1
ATOM 3415 C C . THR A 1 464 ? -5.786 9.974 -73.679 1.00 30.64 464 THR A C 1
ATOM 3417 O O . THR A 1 464 ? -5.413 9.043 -72.976 1.00 30.64 464 THR A O 1
ATOM 3420 N N . SER A 1 465 ? -7.083 10.291 -73.830 1.00 29.05 465 SER A N 1
ATOM 3421 C CA . SER A 1 465 ? -8.306 9.623 -73.297 1.00 29.05 465 SER A CA 1
ATOM 3422 C C . SER A 1 465 ? -8.724 8.368 -74.131 1.00 29.05 465 SER A C 1
ATOM 3424 O O . SER A 1 465 ? -8.055 8.153 -75.144 1.00 29.05 465 SER A O 1
ATOM 3426 N N . PRO A 1 466 ? -9.816 7.584 -73.856 1.00 40.19 466 PRO A N 1
ATOM 3427 C CA . PRO A 1 466 ? -10.932 7.786 -72.902 1.00 40.19 466 PRO A CA 1
ATOM 3428 C C . PRO A 1 466 ? -11.491 6.544 -72.134 1.00 40.19 466 PRO A C 1
ATOM 3430 O O . PRO A 1 466 ? -11.057 5.407 -72.297 1.00 40.19 466 PRO A O 1
ATOM 3433 N N . THR A 1 467 ? -12.527 6.794 -71.319 1.00 35.50 467 THR A N 1
ATOM 3434 C CA . THR A 1 467 ? -13.332 5.864 -70.485 1.00 35.50 467 THR A CA 1
ATOM 3435 C C . THR A 1 467 ? -14.318 4.965 -71.265 1.00 35.50 467 THR A C 1
ATOM 3437 O O . THR A 1 467 ? -14.891 5.410 -72.261 1.00 35.50 467 THR A O 1
ATOM 3440 N N . PRO A 1 468 ? -14.609 3.744 -70.766 1.00 38.03 468 PRO A N 1
ATOM 3441 C CA . PRO A 1 468 ? -16.008 3.328 -70.508 1.00 38.03 468 PRO A CA 1
ATOM 3442 C C . PRO A 1 468 ? -16.174 2.592 -69.148 1.00 38.03 468 PRO A C 1
ATOM 3444 O O . PRO A 1 468 ? -15.390 1.715 -68.809 1.00 38.03 468 PRO A O 1
ATOM 3447 N N . THR A 1 469 ? -17.070 3.034 -68.254 1.00 28.22 469 THR A N 1
ATOM 3448 C CA . THR A 1 469 ? -18.480 2.582 -68.092 1.00 28.22 469 THR A CA 1
ATOM 3449 C C . THR A 1 469 ? -18.648 1.317 -67.230 1.00 28.22 469 THR A C 1
ATOM 3451 O O . THR A 1 469 ? -18.173 0.245 -67.579 1.00 28.22 469 THR A O 1
ATOM 3454 N N . ALA A 1 470 ? -19.396 1.435 -66.125 1.00 39.31 470 ALA A N 1
ATOM 3455 C CA . ALA A 1 470 ? -19.723 0.334 -65.210 1.00 39.31 470 ALA A CA 1
ATOM 3456 C C . ALA A 1 470 ? -21.032 -0.398 -65.581 1.00 39.31 470 ALA A C 1
ATOM 3458 O O . ALA A 1 470 ? -21.904 0.160 -66.247 1.00 39.31 470 ALA A O 1
ATOM 3459 N N . THR A 1 471 ? -21.207 -1.639 -65.114 1.00 28.58 471 THR A N 1
ATOM 3460 C CA . THR A 1 471 ? -22.466 -2.411 -65.210 1.00 28.58 471 THR A CA 1
ATOM 3461 C C . THR A 1 471 ? -22.599 -3.363 -64.007 1.00 28.58 471 THR A C 1
ATOM 3463 O O . THR A 1 471 ? -21.654 -4.105 -63.745 1.00 28.58 471 THR A O 1
ATOM 3466 N N . PRO A 1 472 ? -23.730 -3.369 -63.269 1.00 49.59 472 PRO A N 1
ATOM 3467 C CA . PRO A 1 472 ? -23.933 -4.233 -62.102 1.00 49.59 472 PRO A CA 1
ATOM 3468 C C . PRO A 1 472 ? -24.689 -5.534 -62.434 1.00 49.59 472 PRO A C 1
ATOM 3470 O O . PRO A 1 472 ? -25.674 -5.518 -63.169 1.00 49.59 472 PRO A O 1
ATOM 3473 N N . THR A 1 473 ? -24.278 -6.655 -61.830 1.00 31.33 473 THR A N 1
ATOM 3474 C CA . THR A 1 473 ? -25.011 -7.947 -61.832 1.00 31.33 473 THR A CA 1
ATOM 3475 C C . THR A 1 473 ? -24.661 -8.753 -60.552 1.00 31.33 473 THR A C 1
ATOM 3477 O O . THR A 1 473 ? -23.826 -8.274 -59.785 1.00 31.33 473 THR A O 1
ATOM 3480 N N . PRO A 1 474 ? -25.366 -9.844 -60.178 1.00 33.16 474 PRO A N 1
ATOM 3481 C CA . PRO A 1 474 ? -26.193 -9.804 -58.970 1.00 33.16 474 PRO A CA 1
ATOM 3482 C C . PRO A 1 474 ? -25.701 -10.687 -57.807 1.00 33.16 474 PRO A C 1
ATOM 3484 O O . PRO A 1 474 ? -24.849 -11.557 -57.967 1.00 33.16 474 PRO A O 1
ATOM 3487 N N . SER A 1 475 ? -26.319 -10.499 -56.636 1.00 40.00 475 SER A N 1
ATOM 3488 C CA . SER A 1 475 ? -26.117 -11.332 -55.442 1.00 40.00 475 SER A CA 1
ATOM 3489 C C . SER A 1 475 ? -26.679 -12.760 -55.616 1.00 40.00 475 SER A C 1
ATOM 3491 O O . SER A 1 475 ? -27.836 -12.905 -56.022 1.00 40.00 475 SER A O 1
ATOM 3493 N N . PRO A 1 476 ? -25.904 -13.811 -55.278 1.00 34.94 476 PRO A N 1
ATOM 3494 C CA . PRO A 1 476 ? -26.399 -15.167 -55.054 1.00 34.94 476 PRO A CA 1
ATOM 3495 C C . PRO A 1 476 ? -26.758 -15.408 -53.573 1.00 34.94 476 PRO A C 1
ATOM 3497 O O . PRO A 1 476 ? -26.202 -14.784 -52.670 1.00 34.94 476 PRO A O 1
ATOM 3500 N N . THR A 1 477 ? -27.689 -16.330 -53.322 1.00 31.50 477 THR A N 1
ATOM 3501 C CA . THR A 1 477 ? -28.268 -16.591 -51.991 1.00 31.50 477 THR A CA 1
ATOM 3502 C C . THR A 1 477 ? -27.332 -17.357 -51.044 1.00 31.50 477 THR A C 1
ATOM 3504 O O . THR A 1 477 ? -26.617 -18.269 -51.454 1.00 31.50 477 THR A O 1
ATOM 3507 N N . GLN A 1 478 ? -27.404 -17.006 -49.759 1.00 30.48 478 GLN A N 1
ATOM 3508 C CA . GLN A 1 478 ? -26.717 -17.632 -48.625 1.00 30.48 478 GLN A CA 1
ATOM 3509 C C . GLN A 1 478 ? -27.065 -19.130 -48.438 1.00 30.48 478 GLN A C 1
ATOM 3511 O O . GLN A 1 478 ? -28.251 -19.466 -48.395 1.00 30.48 478 GLN A O 1
ATOM 3516 N N . PRO A 1 479 ? -26.071 -20.017 -48.231 1.00 29.53 479 PRO A N 1
ATOM 3517 C CA . PRO A 1 479 ? -26.253 -21.304 -47.563 1.00 29.53 479 PRO A CA 1
ATOM 3518 C C . PRO A 1 479 ? -26.171 -21.168 -46.028 1.00 29.53 479 PRO A C 1
ATOM 3520 O O . PRO A 1 479 ? -25.555 -20.248 -45.493 1.00 29.53 479 PRO A O 1
ATOM 3523 N N . GLU A 1 480 ? -26.802 -22.106 -45.326 1.00 31.88 480 GLU A N 1
ATOM 3524 C CA . GLU A 1 480 ? -26.916 -22.168 -43.860 1.00 31.88 480 GLU A CA 1
ATOM 3525 C C . GLU A 1 480 ? -25.537 -22.269 -43.160 1.00 31.88 480 GLU A C 1
ATOM 3527 O O . GLU A 1 480 ? -24.652 -22.967 -43.670 1.00 31.88 480 GLU A O 1
ATOM 3532 N N . PRO A 1 481 ? -25.308 -21.581 -42.019 1.00 29.64 481 PRO A N 1
ATOM 3533 C CA . PRO A 1 481 ? -23.993 -21.537 -41.383 1.00 29.64 481 PRO A CA 1
ATOM 3534 C C . PRO A 1 481 ? -23.597 -22.905 -40.818 1.00 29.64 481 PRO A C 1
ATOM 3536 O O . PRO A 1 481 ? -24.109 -23.362 -39.797 1.00 29.64 481 PRO A O 1
ATOM 3539 N N . THR A 1 482 ? -22.622 -23.541 -41.467 1.00 29.48 482 THR A N 1
ATOM 3540 C CA . THR A 1 482 ? -21.835 -24.606 -40.835 1.00 29.48 482 THR A CA 1
ATOM 3541 C C . THR A 1 482 ? -21.010 -23.977 -39.717 1.00 29.48 482 THR A C 1
ATOM 3543 O O . THR A 1 482 ? -20.467 -22.893 -39.918 1.00 29.48 482 THR A O 1
ATOM 3546 N N . ALA A 1 483 ? -20.923 -24.630 -38.555 1.00 33.09 483 ALA A N 1
ATOM 3547 C CA . ALA A 1 483 ? -20.157 -24.114 -37.424 1.00 33.09 483 ALA A CA 1
ATOM 3548 C C . ALA A 1 483 ? -18.698 -23.862 -37.837 1.00 33.09 483 ALA A C 1
ATOM 3550 O O . ALA A 1 483 ? -17.961 -24.799 -38.156 1.00 33.09 483 ALA A O 1
ATOM 3551 N N . GLU A 1 484 ? -18.310 -22.589 -37.855 1.00 27.91 484 GLU A N 1
ATOM 3552 C CA . GLU A 1 484 ? -16.937 -22.168 -38.095 1.00 27.91 484 GLU A CA 1
ATOM 3553 C C . GLU A 1 484 ? -16.063 -22.710 -36.953 1.00 27.91 484 GLU A C 1
ATOM 3555 O O . GLU A 1 484 ? -16.461 -22.602 -35.787 1.00 27.91 484 GLU A O 1
ATOM 3560 N N . PRO A 1 485 ? -14.914 -23.352 -37.238 1.00 28.97 485 PRO A N 1
ATOM 3561 C CA . PRO A 1 485 ? -14.012 -23.758 -36.174 1.00 28.97 485 PRO A CA 1
ATOM 3562 C C . PRO A 1 485 ? -13.557 -22.499 -35.439 1.00 28.97 485 PRO A C 1
ATOM 3564 O O . PRO A 1 485 ? -13.025 -21.589 -36.075 1.00 28.97 485 PRO A O 1
ATOM 3567 N N . THR A 1 486 ? -13.759 -22.454 -34.117 1.00 30.17 486 THR A N 1
ATOM 3568 C CA . THR A 1 486 ? -13.252 -21.374 -33.261 1.00 30.17 486 THR A CA 1
ATOM 3569 C C . THR A 1 486 ? -11.812 -21.076 -33.667 1.00 30.17 486 THR A C 1
ATOM 3571 O O . THR A 1 486 ? -11.014 -22.024 -33.688 1.00 30.17 486 THR A O 1
ATOM 3574 N N . PRO A 1 487 ? -11.467 -19.825 -34.031 1.00 26.34 487 PRO A N 1
ATOM 3575 C CA . PRO A 1 487 ? -10.134 -19.521 -34.517 1.00 26.34 487 PRO A CA 1
ATOM 3576 C C . PRO A 1 487 ? -9.134 -19.959 -33.453 1.00 26.34 487 PRO A C 1
ATOM 3578 O O . PRO A 1 487 ? -9.161 -19.471 -32.323 1.00 26.34 487 PRO A O 1
ATOM 3581 N N . THR A 1 488 ? -8.282 -20.926 -33.806 1.00 29.16 488 THR A N 1
ATOM 3582 C CA . THR A 1 488 ? -7.123 -21.265 -32.980 1.00 29.16 488 THR A CA 1
ATOM 3583 C C . THR A 1 488 ? -6.366 -19.960 -32.772 1.00 29.16 488 THR A C 1
ATOM 3585 O O . THR A 1 488 ? -6.090 -19.304 -33.782 1.00 29.16 488 THR A O 1
ATOM 3588 N N . PRO A 1 489 ? -6.092 -19.537 -31.524 1.00 31.33 489 PRO A N 1
ATOM 3589 C CA . PRO A 1 489 ? -5.465 -18.249 -31.284 1.00 31.33 489 PRO A CA 1
ATOM 3590 C C . PRO A 1 489 ? -4.168 -18.194 -32.083 1.00 31.33 489 PRO A C 1
ATOM 3592 O O . PRO A 1 489 ? -3.297 -19.053 -31.924 1.00 31.33 489 PRO A O 1
ATOM 3595 N N . THR A 1 490 ? -4.080 -17.221 -32.994 1.00 33.78 490 THR A N 1
ATOM 3596 C CA . THR A 1 490 ? -2.851 -16.943 -33.732 1.00 33.78 490 THR A CA 1
ATOM 3597 C C . THR A 1 490 ? -1.748 -16.775 -32.700 1.00 33.78 490 THR A C 1
ATOM 3599 O O . THR A 1 490 ? -1.915 -15.986 -31.770 1.00 33.78 490 THR A O 1
ATOM 3602 N N . ALA A 1 491 ? -0.659 -17.537 -32.834 1.00 36.91 491 ALA A N 1
ATOM 3603 C CA . ALA A 1 491 ? 0.464 -17.417 -31.915 1.00 36.91 491 ALA A CA 1
ATOM 3604 C C . ALA A 1 491 ? 0.884 -15.936 -31.839 1.00 36.91 491 ALA A C 1
ATOM 3606 O O . ALA A 1 491 ? 0.970 -15.301 -32.899 1.00 36.91 491 ALA A O 1
ATOM 3607 N N . PRO A 1 492 ? 1.076 -15.372 -30.631 1.00 43.31 492 PRO A N 1
ATOM 3608 C CA . PRO A 1 492 ? 1.409 -13.964 -30.485 1.00 43.31 492 PRO A CA 1
ATOM 3609 C C . PRO A 1 492 ? 2.636 -13.625 -31.328 1.00 43.31 492 PRO A C 1
ATOM 3611 O O . PRO A 1 492 ? 3.638 -14.340 -31.302 1.00 43.31 492 PRO A O 1
ATOM 3614 N N . VAL A 1 493 ? 2.536 -12.545 -32.102 1.00 45.50 493 VAL A N 1
ATOM 3615 C CA . VAL A 1 493 ? 3.662 -12.043 -32.888 1.00 45.50 493 VAL A CA 1
ATOM 3616 C C . VAL A 1 493 ? 4.619 -11.365 -31.915 1.00 45.50 493 VAL A C 1
ATOM 3618 O O . VAL A 1 493 ? 4.303 -10.296 -31.393 1.00 45.50 493 VAL A O 1
ATOM 3621 N N . ASP A 1 494 ? 5.752 -12.014 -31.656 1.00 60.50 494 ASP A N 1
ATOM 3622 C CA . ASP A 1 494 ? 6.846 -11.459 -30.858 1.00 60.50 494 ASP A CA 1
ATOM 3623 C C . ASP A 1 494 ? 7.371 -10.192 -31.548 1.00 60.50 494 ASP A C 1
ATOM 3625 O O . ASP A 1 494 ? 7.737 -10.216 -32.729 1.00 60.50 494 ASP A O 1
ATOM 3629 N N . SER A 1 495 ? 7.284 -9.049 -30.868 1.00 56.94 495 SER A N 1
ATOM 3630 C CA . SER A 1 495 ? 7.202 -7.744 -31.530 1.00 56.94 495 SER A CA 1
ATOM 3631 C C . SER A 1 495 ? 8.565 -7.092 -31.778 1.00 56.94 495 SER A C 1
ATOM 3633 O O . SER A 1 495 ? 8.731 -5.899 -31.540 1.00 56.94 495 SER A O 1
ATOM 3635 N N . GLY A 1 496 ? 9.531 -7.871 -32.267 1.00 71.19 496 GLY A N 1
ATOM 3636 C CA . GLY A 1 496 ? 10.820 -7.353 -32.732 1.00 71.19 496 GLY A CA 1
ATOM 3637 C C . GLY A 1 496 ? 11.807 -6.982 -31.625 1.00 71.19 496 GLY A C 1
ATOM 3638 O O . GLY A 1 496 ? 12.468 -5.953 -31.737 1.00 71.19 496 GLY A O 1
ATOM 3639 N N . VAL A 1 497 ? 11.922 -7.808 -30.579 1.00 87.81 497 VAL A N 1
ATOM 3640 C CA . VAL A 1 497 ? 13.105 -7.779 -29.705 1.00 87.81 497 VAL A CA 1
ATOM 3641 C C . VAL A 1 497 ? 14.265 -8.439 -30.459 1.00 87.81 497 VAL A C 1
ATOM 3643 O O . VAL A 1 497 ? 14.253 -9.650 -30.693 1.00 87.81 497 VAL A O 1
ATOM 3646 N N . ASP A 1 498 ? 15.259 -7.654 -30.869 1.00 88.31 498 ASP A N 1
ATOM 3647 C CA . ASP A 1 498 ? 16.442 -8.166 -31.560 1.00 88.31 498 ASP A CA 1
ATOM 3648 C C . ASP A 1 498 ? 17.292 -9.000 -30.589 1.00 88.31 498 ASP A C 1
ATOM 3650 O O . ASP A 1 498 ? 17.646 -8.542 -29.501 1.00 88.31 498 ASP A O 1
ATOM 3654 N N . ASN A 1 499 ? 17.654 -10.225 -30.996 1.00 90.38 499 ASN A N 1
ATOM 3655 C CA . ASN A 1 499 ? 18.523 -11.123 -30.221 1.00 90.38 499 ASN A CA 1
ATOM 3656 C C . ASN A 1 499 ? 18.025 -11.330 -28.765 1.00 90.38 499 ASN A C 1
ATOM 3658 O O . ASN A 1 499 ? 18.779 -11.224 -27.797 1.00 90.38 499 ASN A O 1
ATOM 3662 N N . SER A 1 500 ? 16.728 -11.623 -28.626 1.00 89.81 500 SER A N 1
ATOM 3663 C CA . SER A 1 500 ? 15.992 -11.799 -27.361 1.00 89.81 500 SER A CA 1
ATOM 3664 C C . SER A 1 500 ? 16.562 -12.838 -26.387 1.00 89.81 500 SER A C 1
ATOM 3666 O O . SER A 1 500 ? 16.326 -12.727 -25.183 1.00 89.81 500 SER A O 1
ATOM 3668 N N . GLY A 1 501 ? 17.300 -13.830 -26.897 1.00 90.25 501 GLY A N 1
ATOM 3669 C CA . GLY A 1 501 ? 17.971 -14.880 -26.120 1.00 90.25 501 GLY A CA 1
ATOM 3670 C C . GLY A 1 501 ? 19.503 -14.838 -26.169 1.00 90.25 501 GLY A C 1
ATOM 3671 O O . GLY A 1 501 ? 20.146 -15.847 -25.924 1.00 90.25 501 GLY A O 1
ATOM 3672 N N . PHE A 1 502 ? 20.112 -13.710 -26.553 1.00 95.31 502 PHE A N 1
ATOM 3673 C CA . PHE A 1 502 ? 21.573 -13.490 -26.523 1.00 95.31 502 PHE A CA 1
ATOM 3674 C C . PHE A 1 502 ? 22.452 -14.492 -27.316 1.00 95.31 502 PHE A C 1
ATOM 3676 O O . PHE A 1 502 ? 23.678 -14.497 -27.173 1.00 95.31 502 PHE A O 1
ATOM 3683 N N . GLU A 1 503 ? 21.860 -15.307 -28.196 1.00 94.38 503 GLU A N 1
ATOM 3684 C CA . GLU A 1 503 ? 22.545 -16.302 -29.038 1.00 94.38 503 GLU A CA 1
ATOM 3685 C C . GLU A 1 503 ? 23.549 -15.673 -30.024 1.00 94.38 503 GLU A C 1
ATOM 3687 O O . GLU A 1 503 ? 24.576 -16.280 -30.328 1.00 94.38 503 GLU A O 1
ATOM 3692 N N . ASP A 1 504 ? 23.292 -14.442 -30.489 1.00 93.06 504 ASP A N 1
ATOM 3693 C CA . ASP A 1 504 ? 24.236 -13.627 -31.281 1.00 93.06 504 ASP A CA 1
ATOM 3694 C C . ASP A 1 504 ? 24.990 -12.611 -30.391 1.00 93.06 504 ASP A C 1
ATOM 3696 O O . ASP A 1 504 ? 25.360 -11.501 -30.783 1.00 93.06 504 ASP A O 1
ATOM 3700 N N . GLY A 1 505 ? 25.195 -12.990 -29.128 1.00 92.31 505 GLY A N 1
ATOM 3701 C CA . GLY A 1 505 ? 25.891 -12.214 -28.114 1.00 92.31 505 GLY A CA 1
ATOM 3702 C C . GLY A 1 505 ? 25.108 -10.984 -27.668 1.00 92.31 505 GLY A C 1
ATOM 3703 O O . GLY A 1 505 ? 23.986 -11.102 -27.189 1.00 92.31 505 GLY A O 1
ATOM 3704 N N . LEU A 1 506 ? 25.711 -9.799 -27.800 1.00 93.38 506 LEU A N 1
ATOM 3705 C CA . LEU A 1 506 ? 25.084 -8.511 -27.463 1.00 93.38 506 LEU A CA 1
ATOM 3706 C C . LEU A 1 506 ? 24.659 -7.712 -28.708 1.00 93.38 506 LEU A C 1
ATOM 3708 O O . LEU A 1 506 ? 24.351 -6.527 -28.601 1.00 93.38 506 LEU A O 1
ATOM 3712 N N . ASN A 1 507 ? 24.631 -8.326 -29.897 1.00 91.69 507 ASN A N 1
ATOM 3713 C CA . ASN A 1 507 ? 24.085 -7.663 -31.081 1.00 91.69 507 ASN A CA 1
ATOM 3714 C C . ASN A 1 507 ? 22.616 -7.277 -30.823 1.00 91.69 507 ASN A C 1
ATOM 3716 O O . ASN A 1 507 ? 21.884 -8.033 -30.188 1.00 91.69 507 ASN A O 1
ATOM 3720 N N . GLY A 1 508 ? 22.213 -6.079 -31.254 1.00 86.75 508 GLY A N 1
ATOM 3721 C CA . GLY A 1 508 ? 20.902 -5.492 -30.940 1.00 86.75 508 GLY A CA 1
ATOM 3722 C C . GLY A 1 508 ? 20.794 -4.817 -29.563 1.00 86.75 508 GLY A C 1
ATOM 3723 O O . GLY A 1 508 ? 19.812 -4.120 -29.324 1.00 86.75 508 GLY A O 1
ATOM 3724 N N . TRP A 1 509 ? 21.774 -4.962 -28.664 1.00 95.06 509 TRP A N 1
ATOM 3725 C CA . TRP A 1 509 ? 21.717 -4.408 -27.305 1.00 95.06 509 TRP A CA 1
ATOM 3726 C C . TRP A 1 509 ? 22.769 -3.319 -27.062 1.00 95.06 509 TRP A C 1
ATOM 3728 O O . TRP A 1 509 ? 23.962 -3.506 -27.303 1.00 95.06 509 TRP A O 1
ATOM 3738 N N . THR A 1 510 ? 22.333 -2.186 -26.513 1.00 96.44 510 THR A N 1
ATOM 3739 C CA . THR A 1 510 ? 23.206 -1.100 -26.053 1.00 96.44 510 THR A CA 1
ATOM 3740 C C . THR A 1 510 ? 23.689 -1.403 -24.638 1.00 96.44 510 THR A C 1
ATOM 3742 O O . THR A 1 510 ? 22.876 -1.651 -23.752 1.00 96.44 510 THR A O 1
ATOM 3745 N N . VAL A 1 511 ? 25.002 -1.348 -24.393 1.00 95.75 511 VAL A N 1
ATOM 3746 C CA . VAL A 1 511 ? 25.560 -1.354 -23.029 1.00 95.75 511 VAL A CA 1
ATOM 3747 C C . VAL A 1 511 ? 25.630 0.090 -22.539 1.00 95.75 511 VAL A C 1
ATOM 3749 O O . VAL A 1 511 ? 26.470 0.856 -23.003 1.00 95.75 511 VAL A O 1
ATOM 3752 N N . GLU A 1 512 ? 24.752 0.467 -21.612 1.00 91.25 512 GLU A N 1
ATOM 3753 C CA . GLU A 1 512 ? 24.719 1.822 -21.040 1.00 91.25 512 GLU A CA 1
ATOM 3754 C C . GLU A 1 512 ? 25.714 1.988 -19.884 1.00 91.25 512 GLU A C 1
ATOM 3756 O O . GLU A 1 512 ? 26.223 3.079 -19.646 1.00 91.25 512 GLU A O 1
ATOM 3761 N N . SER A 1 513 ? 25.989 0.914 -19.135 1.00 92.12 513 SER A N 1
ATOM 3762 C CA . SER A 1 513 ? 26.943 0.933 -18.018 1.00 92.12 513 SER A CA 1
ATOM 3763 C C . SER A 1 513 ? 27.478 -0.458 -17.668 1.00 92.12 513 SER A C 1
ATOM 3765 O O . SER A 1 513 ? 26.823 -1.479 -17.900 1.00 92.12 513 SER A O 1
ATOM 3767 N N . GLY A 1 514 ? 28.677 -0.489 -17.079 1.00 91.56 514 GLY A N 1
ATOM 3768 C CA . GLY A 1 514 ? 29.337 -1.703 -16.600 1.00 91.56 514 GLY A CA 1
ATOM 3769 C C . GLY A 1 514 ? 29.920 -2.590 -17.706 1.00 91.56 514 GLY A C 1
ATOM 3770 O O . GLY A 1 514 ? 30.303 -2.131 -18.780 1.00 91.56 514 GLY A O 1
ATOM 3771 N N . THR A 1 515 ? 30.047 -3.891 -17.432 1.00 92.19 515 THR A N 1
ATOM 3772 C CA . THR A 1 515 ? 30.541 -4.879 -18.408 1.00 92.19 515 THR A CA 1
ATOM 3773 C C . THR A 1 515 ? 29.746 -6.182 -18.290 1.00 92.19 515 THR A C 1
ATOM 3775 O O . THR A 1 515 ? 30.085 -7.034 -17.462 1.00 92.19 515 THR A O 1
ATOM 3778 N N . PRO A 1 516 ? 28.678 -6.343 -19.093 1.00 95.12 516 PRO A N 1
ATOM 3779 C CA . PRO A 1 516 ? 27.951 -7.601 -19.227 1.00 95.12 516 PRO A CA 1
ATOM 3780 C C . PRO A 1 516 ? 28.847 -8.746 -19.719 1.00 95.12 516 PRO A C 1
ATOM 3782 O O . PRO A 1 516 ? 29.859 -8.528 -20.390 1.00 95.12 516 PRO A O 1
ATOM 3785 N N . LYS A 1 517 ? 28.447 -9.983 -19.426 1.00 95.31 517 LYS A N 1
ATOM 3786 C CA . LYS A 1 517 ? 29.089 -11.212 -19.913 1.00 95.31 517 LYS A CA 1
ATOM 3787 C C . LYS A 1 517 ? 28.053 -12.148 -20.521 1.00 95.31 517 LYS A C 1
ATOM 3789 O O . LYS A 1 517 ? 26.878 -12.059 -20.200 1.00 95.31 517 LYS A O 1
ATOM 3794 N N . LEU A 1 518 ? 28.505 -13.087 -21.344 1.00 96.06 518 LEU A N 1
ATOM 3795 C CA . LEU A 1 518 ? 27.675 -14.163 -21.888 1.00 96.06 518 LEU A CA 1
ATOM 3796 C C . LEU A 1 518 ? 28.039 -15.477 -21.190 1.00 96.06 518 LEU A C 1
ATOM 3798 O O . LEU A 1 518 ? 29.225 -15.785 -21.036 1.00 96.06 518 LEU A O 1
ATOM 3802 N N . VAL A 1 519 ? 27.035 -16.244 -20.766 1.00 95.06 519 VAL A N 1
ATOM 3803 C CA . VAL A 1 519 ? 27.200 -17.522 -20.057 1.00 95.06 519 VAL A CA 1
ATOM 3804 C C . VAL A 1 519 ? 26.360 -18.625 -20.697 1.00 95.06 519 VAL A C 1
ATOM 3806 O O . VAL A 1 519 ? 25.236 -18.388 -21.117 1.00 95.06 519 VAL A O 1
ATOM 3809 N N . GLY A 1 520 ? 26.884 -19.854 -20.732 1.00 89.94 520 GLY A N 1
ATOM 3810 C CA . GLY A 1 520 ? 26.181 -21.034 -21.264 1.00 89.94 520 GLY A CA 1
ATOM 3811 C C . GLY A 1 520 ? 25.257 -21.733 -20.259 1.00 89.94 520 GLY A C 1
ATOM 3812 O O . GLY A 1 520 ? 25.139 -22.955 -20.279 1.00 89.94 520 GLY A O 1
ATOM 3813 N N . ASP A 1 521 ? 24.689 -20.975 -19.324 1.00 86.75 521 ASP A N 1
ATOM 3814 C CA . ASP A 1 521 ? 23.762 -21.436 -18.284 1.00 86.75 521 ASP A CA 1
ATOM 3815 C C . ASP A 1 521 ? 22.480 -20.619 -18.434 1.00 86.75 521 ASP A C 1
ATOM 3817 O O . ASP A 1 521 ? 22.306 -19.586 -17.787 1.00 86.75 521 ASP A O 1
ATOM 3821 N N . ALA A 1 522 ? 21.649 -21.068 -19.372 1.00 89.44 522 ALA A N 1
ATOM 3822 C CA . ALA A 1 522 ? 20.461 -20.397 -19.875 1.00 89.44 522 ALA A CA 1
ATOM 3823 C C . ALA A 1 522 ? 19.242 -21.340 -19.787 1.00 89.44 522 ALA A C 1
ATOM 3825 O O . ALA A 1 522 ? 19.411 -22.564 -19.855 1.00 89.44 522 ALA A O 1
ATOM 3826 N N . PRO A 1 523 ? 18.021 -20.816 -19.582 1.00 87.19 523 PRO A N 1
ATOM 3827 C CA . PRO A 1 523 ? 16.806 -21.621 -19.520 1.00 87.19 523 PRO A CA 1
ATOM 3828 C C . PRO A 1 523 ? 16.337 -22.088 -20.906 1.00 87.19 523 PRO A C 1
ATOM 3830 O O . PRO A 1 523 ? 15.725 -23.153 -20.992 1.00 87.19 523 PRO A O 1
ATOM 3833 N N . GLU A 1 524 ? 16.634 -21.340 -21.973 1.00 84.75 524 GLU A N 1
ATOM 3834 C CA . GLU A 1 524 ? 16.531 -21.786 -23.369 1.00 84.75 524 GLU A CA 1
ATOM 3835 C C . GLU A 1 524 ? 17.851 -21.506 -24.120 1.00 84.75 524 GLU A C 1
ATOM 3837 O O . GLU A 1 524 ? 18.822 -21.052 -23.522 1.00 84.75 524 GLU A O 1
ATOM 3842 N N . GLY A 1 525 ? 17.938 -21.870 -25.405 1.00 89.06 525 GLY A N 1
ATOM 3843 C CA . GLY A 1 525 ? 19.132 -21.611 -26.222 1.00 89.06 525 GLY A CA 1
ATOM 3844 C C . GLY A 1 525 ? 20.428 -22.284 -25.734 1.00 89.06 525 GLY A C 1
ATOM 3845 O O . GLY A 1 525 ? 20.444 -23.445 -25.310 1.00 89.06 525 GLY A O 1
ATOM 3846 N N . ALA A 1 526 ? 21.529 -21.550 -25.873 1.00 91.44 526 ALA A N 1
ATOM 3847 C CA . ALA A 1 526 ? 22.892 -21.880 -25.474 1.00 91.44 526 ALA A CA 1
ATOM 3848 C C . ALA A 1 526 ? 23.632 -20.694 -24.810 1.00 91.44 526 ALA A C 1
ATOM 3850 O O . ALA A 1 526 ? 24.760 -20.887 -24.342 1.00 91.44 526 ALA A O 1
ATOM 3851 N N . ALA A 1 527 ? 23.030 -19.501 -24.752 1.00 93.94 527 ALA A N 1
ATOM 3852 C CA . ALA A 1 527 ? 23.564 -18.298 -24.123 1.00 93.94 527 ALA A CA 1
ATOM 3853 C C . ALA A 1 527 ? 22.519 -17.580 -23.246 1.00 93.94 527 ALA A C 1
ATOM 3855 O O . ALA A 1 527 ? 21.327 -17.601 -23.509 1.00 93.94 527 ALA A O 1
ATOM 3856 N N . ALA A 1 528 ? 22.992 -16.915 -22.195 1.00 96.62 528 ALA A N 1
ATOM 3857 C CA . ALA A 1 528 ? 22.254 -15.927 -21.413 1.00 96.62 528 ALA A CA 1
ATOM 3858 C C . ALA A 1 528 ? 23.214 -14.802 -21.009 1.00 96.62 528 ALA A C 1
ATOM 3860 O O . ALA A 1 528 ? 24.434 -15.014 -20.955 1.00 96.62 528 ALA A O 1
ATOM 3861 N N . VAL A 1 529 ? 22.692 -13.616 -20.691 1.00 97.62 529 VAL A N 1
ATOM 3862 C CA . VAL A 1 529 ? 23.531 -12.490 -20.257 1.00 97.62 529 VAL A CA 1
ATOM 3863 C C . VAL A 1 529 ? 23.668 -12.451 -18.732 1.00 97.62 529 VAL A C 1
ATOM 3865 O O . VAL A 1 529 ? 22.680 -12.516 -18.006 1.00 97.62 529 VAL A O 1
ATOM 3868 N N . GLU A 1 530 ? 24.905 -12.353 -18.240 1.00 98.12 530 GLU A N 1
ATOM 3869 C CA . GLU A 1 530 ? 25.267 -12.152 -16.832 1.00 98.12 530 GLU A CA 1
ATOM 3870 C C . GLU A 1 530 ? 25.662 -10.685 -16.603 1.00 98.12 530 GLU A C 1
ATOM 3872 O O . GLU A 1 530 ? 26.565 -10.159 -17.261 1.00 98.12 530 GLU A O 1
ATOM 3877 N N . LEU A 1 531 ? 25.026 -10.038 -15.626 1.00 98.00 531 LEU A N 1
ATOM 3878 C CA . LEU A 1 531 ? 25.337 -8.690 -15.157 1.00 98.00 531 LEU A CA 1
ATOM 3879 C C . LEU A 1 531 ? 25.891 -8.771 -13.729 1.00 98.00 531 LEU A C 1
ATOM 3881 O O . LEU A 1 531 ? 25.224 -9.288 -12.832 1.00 98.00 531 LEU A O 1
ATOM 3885 N N . ILE A 1 532 ? 27.101 -8.251 -13.507 1.00 96.31 532 ILE A N 1
ATOM 3886 C CA . ILE A 1 532 ? 27.768 -8.288 -12.195 1.00 96.31 532 ILE A CA 1
ATOM 3887 C C . ILE A 1 532 ? 27.880 -6.862 -11.641 1.00 96.31 532 ILE A C 1
ATOM 3889 O O . ILE A 1 532 ? 28.763 -6.118 -12.082 1.00 96.31 532 ILE A O 1
ATOM 3893 N N . PRO A 1 533 ? 27.001 -6.454 -10.709 1.00 94.69 533 PRO A N 1
ATOM 3894 C CA . PRO A 1 533 ? 27.086 -5.146 -10.077 1.00 94.69 533 PRO A CA 1
ATOM 3895 C C . PRO A 1 533 ? 28.262 -5.090 -9.095 1.00 94.69 533 PRO A C 1
ATOM 3897 O O . PRO A 1 533 ? 28.783 -6.115 -8.652 1.00 94.69 533 PRO A O 1
ATOM 3900 N N . ALA A 1 534 ? 28.667 -3.876 -8.731 1.00 91.75 534 ALA A N 1
ATOM 3901 C CA . ALA A 1 534 ? 29.590 -3.636 -7.623 1.00 91.75 534 ALA A CA 1
ATOM 3902 C C . ALA A 1 534 ? 29.309 -2.273 -6.970 1.00 91.75 534 ALA A C 1
ATOM 3904 O O . ALA A 1 534 ? 28.423 -1.531 -7.409 1.00 91.75 534 ALA A O 1
ATOM 3905 N N . SER A 1 535 ? 30.080 -1.928 -5.938 1.00 89.88 535 SER A N 1
ATOM 3906 C CA . SER A 1 535 ? 30.096 -0.605 -5.311 1.00 89.88 535 SER A CA 1
ATOM 3907 C C . SER A 1 535 ? 30.219 0.498 -6.367 1.00 89.88 535 SER A C 1
ATOM 3909 O O . SER A 1 535 ? 31.173 0.510 -7.143 1.00 89.88 535 SER A O 1
ATOM 3911 N N . ASN A 1 536 ? 29.249 1.415 -6.403 1.00 86.62 536 ASN A N 1
ATOM 3912 C CA . ASN A 1 536 ? 29.142 2.510 -7.381 1.00 86.62 536 ASN A CA 1
ATOM 3913 C C . ASN A 1 536 ? 29.114 2.079 -8.873 1.00 86.62 536 ASN A C 1
ATOM 3915 O O . ASN A 1 536 ? 29.300 2.915 -9.755 1.00 86.62 536 ASN A O 1
ATOM 3919 N N . ASN A 1 537 ? 28.902 0.792 -9.177 1.00 88.81 537 ASN A N 1
ATOM 3920 C CA . ASN A 1 537 ? 28.899 0.245 -10.536 1.00 88.81 537 ASN A CA 1
ATOM 3921 C C . ASN A 1 537 ? 27.597 -0.519 -10.805 1.00 88.81 537 ASN A C 1
ATOM 3923 O O . ASN A 1 537 ? 27.467 -1.708 -10.494 1.00 88.81 537 ASN A O 1
ATOM 3927 N N . THR A 1 538 ? 26.637 0.189 -11.397 1.00 93.06 538 THR A N 1
ATOM 3928 C CA . THR A 1 538 ? 25.459 -0.411 -12.032 1.00 93.06 538 THR A CA 1
ATOM 3929 C C . THR A 1 538 ? 25.880 -1.011 -13.371 1.00 93.06 538 THR A C 1
ATOM 3931 O O . THR A 1 538 ? 26.715 -0.443 -14.072 1.00 93.06 538 THR A O 1
ATOM 3934 N N . VAL A 1 539 ? 25.296 -2.151 -13.737 1.00 97.31 539 VAL A N 1
ATOM 3935 C CA . VAL A 1 539 ? 25.433 -2.722 -15.082 1.00 97.31 539 VAL A CA 1
ATOM 3936 C C . VAL A 1 539 ? 24.066 -2.674 -15.750 1.00 97.31 539 VAL A C 1
ATOM 3938 O O . VAL A 1 539 ? 23.112 -3.237 -15.209 1.00 97.31 539 VAL A O 1
ATOM 3941 N N . ARG A 1 540 ? 23.954 -2.000 -16.899 1.00 96.75 540 ARG A N 1
ATOM 3942 C CA . ARG A 1 540 ? 22.679 -1.783 -17.602 1.00 96.75 540 ARG A CA 1
ATOM 3943 C C . ARG A 1 540 ? 22.821 -2.007 -19.105 1.00 96.75 540 ARG A C 1
ATOM 3945 O O . ARG A 1 540 ? 23.763 -1.525 -19.733 1.00 96.75 540 ARG A O 1
ATOM 3952 N N . LEU A 1 541 ? 21.853 -2.734 -19.648 1.00 97.00 541 LEU A N 1
ATOM 3953 C CA . LEU A 1 541 ? 21.607 -2.951 -21.068 1.00 97.00 541 LEU A CA 1
ATOM 3954 C C . LEU A 1 541 ? 20.283 -2.291 -21.452 1.00 97.00 541 LEU A C 1
ATOM 3956 O O . LEU A 1 541 ? 19.354 -2.280 -20.640 1.00 97.00 541 LEU A O 1
ATOM 3960 N N . SER A 1 542 ? 20.164 -1.831 -22.693 1.00 96.31 542 SER A N 1
ATOM 3961 C CA . SER A 1 542 ? 18.895 -1.364 -23.257 1.00 96.31 542 SER A CA 1
ATOM 3962 C C . SER A 1 542 ? 18.732 -1.696 -24.737 1.00 96.31 542 SER A C 1
ATOM 3964 O O . SER A 1 542 ? 19.703 -2.003 -25.435 1.00 96.31 542 SER A O 1
ATOM 3966 N N . GLN A 1 543 ? 17.485 -1.665 -25.207 1.00 94.25 543 GLN A N 1
ATOM 3967 C CA . GLN A 1 543 ? 17.138 -1.867 -26.610 1.00 94.25 543 GLN A CA 1
ATOM 3968 C C . GLN A 1 543 ? 15.861 -1.090 -26.980 1.00 94.25 543 GLN A C 1
ATOM 3970 O O . GLN A 1 543 ? 14.824 -1.294 -26.339 1.00 94.25 543 GLN A O 1
ATOM 3975 N N . PRO A 1 544 ? 15.885 -0.266 -28.045 1.00 92.00 544 PRO A N 1
ATOM 3976 C CA . PRO A 1 544 ? 14.677 0.305 -28.624 1.00 92.00 544 PRO A CA 1
ATOM 3977 C C . PRO A 1 544 ? 13.925 -0.754 -29.448 1.00 92.00 544 PRO A C 1
ATOM 3979 O O . PRO A 1 544 ? 14.419 -1.225 -30.471 1.00 92.00 544 PRO A O 1
ATOM 3982 N N . VAL A 1 545 ? 12.711 -1.099 -29.025 1.00 92.00 545 VAL A N 1
ATOM 3983 C CA . VAL A 1 545 ? 11.809 -2.041 -29.707 1.00 92.00 545 VAL A CA 1
ATOM 3984 C C . VAL A 1 545 ? 10.774 -1.241 -30.490 1.00 92.00 545 VAL A C 1
ATOM 3986 O O . VAL A 1 545 ? 9.981 -0.511 -29.897 1.00 92.00 545 VAL A O 1
ATOM 3989 N N . GLY A 1 546 ? 10.793 -1.353 -31.820 1.00 89.69 546 GLY A N 1
ATOM 3990 C CA . GLY A 1 546 ? 9.971 -0.552 -32.735 1.00 89.69 546 GLY A CA 1
ATOM 3991 C C . GLY A 1 546 ? 8.951 -1.356 -33.546 1.00 89.69 546 GLY A C 1
ATOM 3992 O O . GLY A 1 546 ? 8.973 -2.581 -33.586 1.00 89.69 546 GLY A O 1
ATOM 3993 N N . GLY A 1 547 ? 8.060 -0.648 -34.246 1.00 87.50 547 GLY A N 1
ATOM 3994 C CA . GLY A 1 547 ? 7.002 -1.259 -35.065 1.00 87.50 547 GLY A CA 1
ATOM 3995 C C . GLY A 1 547 ? 5.712 -1.561 -34.296 1.00 87.50 547 GLY A C 1
ATOM 3996 O O . GLY A 1 547 ? 4.850 -2.280 -34.799 1.00 87.50 547 GLY A O 1
ATOM 3997 N N . LEU A 1 548 ? 5.567 -0.997 -33.097 1.00 92.06 548 LEU A N 1
ATOM 3998 C CA . LEU A 1 548 ? 4.375 -1.115 -32.266 1.00 92.06 548 LEU A CA 1
ATOM 3999 C C . LEU A 1 548 ? 3.219 -0.262 -32.825 1.00 92.06 548 LEU A C 1
ATOM 4001 O O . LEU A 1 548 ? 3.421 0.666 -33.618 1.00 92.06 548 LEU A O 1
ATOM 4005 N N . GLU A 1 549 ? 1.994 -0.557 -32.392 1.00 93.88 549 GLU A N 1
ATOM 4006 C CA . GLU A 1 549 ? 0.827 0.295 -32.640 1.00 93.88 549 GLU A CA 1
ATOM 4007 C C . GLU A 1 549 ? 0.589 1.248 -31.454 1.00 93.88 549 GLU A C 1
ATOM 4009 O O . GLU A 1 549 ? 0.717 0.817 -30.304 1.00 93.88 549 GLU A O 1
ATOM 4014 N N . PRO A 1 550 ? 0.204 2.520 -31.681 1.00 93.50 550 PRO A N 1
ATOM 4015 C CA . PRO A 1 550 ? -0.116 3.455 -30.600 1.00 93.50 550 PRO A CA 1
ATOM 4016 C C . PRO A 1 550 ? -1.330 3.014 -29.771 1.00 93.50 550 PRO A C 1
ATOM 4018 O O . PRO A 1 550 ? -2.188 2.265 -30.247 1.00 93.50 550 PRO A O 1
ATOM 4021 N N . LYS A 1 551 ? -1.440 3.520 -28.536 1.00 92.12 551 LYS A N 1
ATOM 4022 C CA . LYS A 1 551 ? -2.529 3.249 -27.574 1.00 92.12 551 LYS A CA 1
ATOM 4023 C C . LYS A 1 551 ? -2.811 1.771 -27.263 1.00 92.12 551 LYS A C 1
ATOM 4025 O O . LYS A 1 551 ? -3.882 1.444 -26.746 1.00 92.12 551 LYS A O 1
ATOM 4030 N N . THR A 1 552 ? -1.890 0.877 -27.591 1.00 91.75 552 THR A N 1
ATOM 4031 C CA . THR A 1 552 ? -2.107 -0.571 -27.585 1.00 91.75 552 THR A CA 1
ATOM 4032 C C . THR A 1 552 ? -1.481 -1.187 -26.338 1.00 91.75 552 THR A C 1
ATOM 4034 O O . THR A 1 552 ? -0.405 -0.770 -25.910 1.00 91.75 552 THR A O 1
ATOM 4037 N N . LYS A 1 553 ? -2.170 -2.163 -25.729 1.00 92.12 553 LYS A N 1
ATOM 4038 C CA . LYS A 1 553 ? -1.641 -2.929 -24.593 1.00 92.12 553 LYS A CA 1
ATOM 4039 C C . LYS A 1 553 ? -0.590 -3.920 -25.085 1.00 92.12 553 LYS A C 1
ATOM 4041 O O . LYS A 1 553 ? -0.840 -4.642 -26.049 1.00 92.12 553 LYS A O 1
ATOM 4046 N N . TYR A 1 554 ? 0.528 -3.996 -24.380 1.00 92.88 554 TYR A N 1
ATOM 4047 C CA . TYR A 1 554 ? 1.583 -4.980 -24.583 1.00 92.88 554 TYR A CA 1
ATOM 4048 C C . TYR A 1 554 ? 1.967 -5.620 -23.246 1.00 92.88 554 TYR A C 1
ATOM 4050 O O . TYR A 1 554 ? 1.899 -4.974 -22.202 1.00 92.88 554 TYR A O 1
ATOM 4058 N N . THR A 1 555 ? 2.410 -6.872 -23.278 1.00 93.00 555 THR A N 1
ATOM 4059 C CA . THR A 1 555 ? 3.107 -7.531 -22.170 1.00 93.00 555 THR A CA 1
ATOM 4060 C C . THR A 1 555 ? 4.606 -7.513 -22.454 1.00 93.00 555 THR A C 1
ATOM 4062 O O . THR A 1 555 ? 5.029 -7.983 -23.509 1.00 93.00 555 THR A O 1
ATOM 4065 N N . PHE A 1 556 ? 5.408 -7.009 -21.513 1.00 94.06 556 PHE A N 1
ATOM 4066 C CA . PHE A 1 556 ? 6.854 -7.253 -21.480 1.00 94.06 556 PHE A CA 1
ATOM 4067 C C . PHE A 1 556 ? 7.098 -8.471 -20.586 1.00 94.06 556 PHE A C 1
ATOM 4069 O O . PHE A 1 556 ? 6.658 -8.468 -19.436 1.00 94.06 556 PHE A O 1
ATOM 4076 N N . ALA A 1 557 ? 7.772 -9.498 -21.104 1.00 93.88 557 ALA A N 1
ATOM 4077 C CA . ALA A 1 557 ? 8.208 -10.675 -20.356 1.00 93.88 557 ALA A CA 1
ATOM 4078 C C . ALA A 1 557 ? 9.719 -10.908 -20.504 1.00 93.88 557 ALA A C 1
ATOM 4080 O O . ALA A 1 557 ? 10.308 -10.578 -21.530 1.00 93.88 557 ALA A O 1
ATOM 4081 N N . VAL A 1 558 ? 10.334 -11.486 -19.474 1.00 94.44 558 VAL A N 1
ATOM 4082 C CA . VAL A 1 558 ? 11.754 -11.856 -19.446 1.00 94.44 558 VAL A CA 1
ATOM 4083 C C . VAL A 1 558 ? 11.967 -13.027 -18.483 1.00 94.44 558 VAL A C 1
ATOM 4085 O O . VAL A 1 558 ? 11.330 -13.088 -17.426 1.00 94.44 558 VAL A O 1
ATOM 4088 N N . LYS A 1 559 ? 12.873 -13.957 -18.801 1.00 94.44 559 LYS A N 1
ATOM 4089 C CA . LYS A 1 559 ? 13.368 -14.936 -17.824 1.00 94.44 559 LYS A CA 1
ATOM 4090 C C . LYS A 1 559 ? 14.573 -14.372 -17.085 1.00 94.44 559 LYS A C 1
ATOM 4092 O O . LYS A 1 559 ? 15.469 -13.774 -17.675 1.00 94.44 559 LYS A O 1
ATOM 4097 N N . THR A 1 560 ? 14.621 -14.572 -15.773 1.00 95.75 560 THR A N 1
ATOM 4098 C CA . THR A 1 560 ? 15.710 -14.051 -14.939 1.00 95.75 560 THR A CA 1
ATOM 4099 C C . THR A 1 560 ? 15.992 -14.932 -13.725 1.00 95.75 560 THR A C 1
ATOM 4101 O O . THR A 1 560 ? 15.178 -15.774 -13.341 1.00 95.75 560 THR A O 1
ATOM 4104 N N . ARG A 1 561 ? 17.181 -14.754 -13.143 1.00 94.81 561 ARG A N 1
ATOM 4105 C CA . ARG A 1 561 ? 17.610 -15.302 -11.850 1.00 94.81 561 ARG A CA 1
ATOM 4106 C C . ARG A 1 561 ? 18.713 -14.425 -11.248 1.00 94.81 561 ARG A C 1
ATOM 4108 O O . ARG A 1 561 ? 19.346 -13.634 -11.947 1.00 94.81 561 ARG A O 1
ATOM 4115 N N . THR A 1 562 ? 19.016 -14.641 -9.975 1.00 95.88 562 THR A N 1
ATOM 4116 C CA . THR A 1 562 ? 20.060 -13.931 -9.222 1.00 95.88 562 THR A CA 1
ATOM 4117 C C . THR A 1 562 ? 20.886 -14.891 -8.365 1.00 95.88 562 THR A C 1
ATOM 4119 O O . THR A 1 562 ? 20.333 -15.786 -7.724 1.00 95.88 562 THR A O 1
ATOM 4122 N N . THR A 1 563 ? 22.196 -14.676 -8.280 1.00 95.38 563 THR A N 1
ATOM 4123 C CA . THR A 1 563 ? 23.079 -15.291 -7.273 1.00 95.38 563 THR A CA 1
ATOM 4124 C C . THR A 1 563 ? 23.475 -14.251 -6.226 1.00 95.38 563 THR A C 1
ATOM 4126 O O . THR A 1 563 ? 23.643 -13.084 -6.555 1.00 95.38 563 THR A O 1
ATOM 4129 N N . GLY A 1 564 ? 23.644 -14.659 -4.964 1.00 90.50 564 GLY A N 1
ATOM 4130 C CA . GLY A 1 564 ? 23.913 -13.722 -3.863 1.00 90.50 564 GLY A CA 1
ATOM 4131 C C . GLY A 1 564 ? 22.678 -12.913 -3.445 1.00 90.50 564 GLY A C 1
ATOM 4132 O O . GLY A 1 564 ? 21.548 -13.342 -3.678 1.00 90.50 564 GLY A O 1
ATOM 4133 N N . ASP A 1 565 ? 22.898 -11.758 -2.812 1.00 89.69 565 ASP A N 1
ATOM 4134 C CA . ASP A 1 565 ? 21.838 -10.799 -2.464 1.00 89.69 565 ASP A CA 1
ATOM 4135 C C . ASP A 1 565 ? 21.943 -9.545 -3.347 1.00 89.69 565 ASP A C 1
ATOM 4137 O O . ASP A 1 565 ? 22.378 -8.473 -2.926 1.00 89.69 565 ASP A O 1
ATOM 4141 N N . VAL A 1 566 ? 21.596 -9.732 -4.621 1.00 93.00 566 VAL A N 1
ATOM 4142 C CA . VAL A 1 566 ? 21.527 -8.680 -5.643 1.00 93.00 566 VAL A CA 1
ATOM 4143 C C . VAL A 1 566 ? 20.153 -8.719 -6.303 1.00 93.00 566 VAL A C 1
ATOM 4145 O O . VAL A 1 566 ? 19.540 -9.783 -6.398 1.00 93.00 566 VAL A O 1
ATOM 4148 N N . TRP A 1 567 ? 19.666 -7.571 -6.766 1.00 91.94 567 TRP A N 1
ATOM 4149 C CA . TRP A 1 567 ? 18.363 -7.464 -7.418 1.00 91.94 567 TRP A CA 1
ATOM 4150 C C . TRP A 1 567 ? 18.523 -7.325 -8.928 1.00 91.94 567 TRP A C 1
ATOM 4152 O O . TRP A 1 567 ? 19.244 -6.451 -9.413 1.00 91.94 567 TRP A O 1
ATOM 4162 N N . ALA A 1 568 ? 17.816 -8.183 -9.657 1.00 95.06 568 ALA A N 1
ATOM 4163 C CA . ALA A 1 568 ? 17.549 -7.999 -11.070 1.00 95.06 568 ALA A CA 1
ATOM 4164 C C . ALA A 1 568 ? 16.468 -6.927 -11.216 1.00 95.06 568 ALA A C 1
ATOM 4166 O O . ALA A 1 568 ? 15.411 -7.051 -10.599 1.00 95.06 568 ALA A O 1
ATOM 4167 N N . SER A 1 569 ? 16.707 -5.909 -12.037 1.00 95.62 569 SER A N 1
ATOM 4168 C CA . SER A 1 569 ? 15.731 -4.862 -12.350 1.00 95.62 569 SER A CA 1
ATOM 4169 C C . SER A 1 569 ? 15.562 -4.749 -13.859 1.00 95.62 569 SER A C 1
ATOM 4171 O O . SER A 1 569 ? 16.539 -4.779 -14.601 1.00 95.62 569 SER A O 1
ATOM 4173 N N . PHE A 1 570 ? 14.330 -4.609 -14.328 1.00 96.81 570 PHE A N 1
ATOM 4174 C CA . PHE A 1 570 ? 14.020 -4.502 -15.753 1.00 96.81 570 PHE A CA 1
ATOM 4175 C C . PHE A 1 570 ? 12.779 -3.636 -15.949 1.00 96.81 570 PHE A C 1
ATOM 4177 O O . PHE A 1 570 ? 11.923 -3.552 -15.064 1.00 96.81 570 PHE A O 1
ATOM 4184 N N . GLY A 1 571 ? 12.674 -2.970 -17.093 1.00 95.31 571 GLY A N 1
ATOM 4185 C CA . GLY A 1 571 ? 11.563 -2.062 -17.340 1.00 95.31 571 GLY A CA 1
ATOM 4186 C C . GLY A 1 571 ? 11.379 -1.660 -18.792 1.00 95.31 571 GLY A C 1
ATOM 4187 O O . GLY A 1 571 ? 12.167 -2.021 -19.664 1.00 95.31 571 GLY A O 1
ATOM 4188 N N . VAL A 1 572 ? 10.305 -0.907 -19.007 1.00 94.19 572 VAL A N 1
ATOM 4189 C CA . VAL A 1 572 ? 9.962 -0.248 -20.261 1.00 94.19 572 VAL A CA 1
ATOM 4190 C C . VAL A 1 572 ? 9.742 1.242 -19.996 1.00 94.19 572 VAL A C 1
ATOM 4192 O O . VAL A 1 572 ? 9.024 1.650 -19.076 1.00 94.19 572 VAL A O 1
ATOM 4195 N N . GLU A 1 573 ? 10.404 2.062 -20.793 1.00 91.69 573 GLU A N 1
ATOM 4196 C CA . GLU A 1 573 ? 10.482 3.514 -20.665 1.00 91.69 573 GLU A CA 1
ATOM 4197 C C . GLU A 1 573 ? 10.512 4.133 -22.070 1.00 91.69 573 GLU A C 1
ATOM 4199 O O . GLU A 1 573 ? 10.911 3.472 -23.023 1.00 91.69 573 GLU A O 1
ATOM 4204 N N . GLN A 1 574 ? 10.127 5.408 -22.202 1.00 88.94 574 GLN A N 1
ATOM 4205 C CA . GLN A 1 574 ? 9.991 6.105 -23.497 1.00 88.94 574 GLN A CA 1
ATOM 4206 C C . GLN A 1 574 ? 8.891 5.487 -24.397 1.00 88.94 574 GLN A C 1
ATOM 4208 O O . GLN A 1 574 ? 8.643 4.287 -24.374 1.00 88.94 574 GLN A O 1
ATOM 4213 N N . GLY A 1 575 ? 8.127 6.318 -25.115 1.00 86.75 575 GLY A N 1
ATOM 4214 C CA . GLY A 1 575 ? 7.010 5.878 -25.977 1.00 86.75 575 GLY A CA 1
ATOM 4215 C C . GLY A 1 575 ? 5.831 5.152 -25.291 1.00 86.75 575 GLY A C 1
ATOM 4216 O O . GLY A 1 575 ? 4.805 4.903 -25.920 1.00 86.75 575 GLY A O 1
ATOM 4217 N N . VAL A 1 576 ? 5.922 4.845 -23.995 1.00 88.81 576 VAL A N 1
ATOM 4218 C CA . VAL A 1 576 ? 4.845 4.287 -23.163 1.00 88.81 576 VAL A CA 1
ATOM 4219 C C . VAL A 1 576 ? 4.008 5.369 -22.484 1.00 88.81 576 VAL A C 1
ATOM 4221 O O . VAL A 1 576 ? 4.500 6.454 -22.177 1.00 88.81 576 VAL A O 1
ATOM 4224 N N . GLN A 1 577 ? 2.737 5.065 -22.206 1.00 88.50 577 GLN A N 1
ATOM 4225 C CA . GLN A 1 577 ? 1.799 5.997 -21.571 1.00 88.50 577 GLN A CA 1
ATOM 4226 C C . GLN A 1 577 ? 2.242 6.418 -20.161 1.00 88.50 577 GLN A C 1
ATOM 4228 O O . GLN A 1 577 ? 2.116 7.592 -19.818 1.00 88.50 577 GLN A O 1
ATOM 4233 N N . LYS A 1 578 ? 2.780 5.482 -19.366 1.00 85.12 578 LYS A N 1
ATOM 4234 C CA . LYS A 1 578 ? 3.617 5.760 -18.187 1.00 85.12 578 LYS A CA 1
ATOM 4235 C C . LYS A 1 578 ? 4.766 4.733 -18.142 1.00 85.12 578 LYS A C 1
ATOM 4237 O O . LYS A 1 578 ? 4.500 3.562 -18.420 1.00 85.12 578 LYS A O 1
ATOM 4242 N N . PRO A 1 579 ? 6.014 5.128 -17.812 1.00 86.88 579 PRO A N 1
ATOM 4243 C CA . PRO A 1 579 ? 7.119 4.190 -17.595 1.00 86.88 579 PRO A CA 1
ATOM 4244 C C . PRO A 1 579 ? 6.792 3.164 -16.509 1.00 86.88 579 PRO A C 1
ATOM 4246 O O . PRO A 1 579 ? 6.113 3.493 -15.535 1.00 86.88 579 PRO A O 1
ATOM 4249 N N . LYS A 1 580 ? 7.273 1.927 -16.669 1.00 87.00 580 LYS A N 1
ATOM 4250 C CA . LYS A 1 580 ? 6.955 0.823 -15.755 1.00 87.00 580 LYS A CA 1
ATOM 4251 C C . LYS A 1 580 ? 8.107 -0.170 -15.657 1.00 87.00 580 LYS A C 1
ATOM 4253 O O . LYS A 1 580 ? 8.747 -0.496 -16.654 1.00 87.00 580 LYS A O 1
ATOM 4258 N N . SER A 1 581 ? 8.374 -0.651 -14.450 1.00 90.12 581 SER A N 1
ATOM 4259 C CA . SER A 1 581 ? 9.501 -1.535 -14.153 1.00 90.12 581 SER A CA 1
ATOM 4260 C C . SER A 1 581 ? 9.162 -2.540 -13.060 1.00 90.12 581 SER A C 1
ATOM 4262 O O . SER A 1 581 ? 8.204 -2.371 -12.311 1.00 90.12 581 SER A O 1
ATOM 4264 N N . ASN A 1 582 ? 9.946 -3.610 -12.980 1.00 90.31 582 ASN A N 1
ATOM 4265 C CA . ASN A 1 582 ? 9.819 -4.666 -11.984 1.00 90.31 582 ASN A CA 1
ATOM 4266 C C . ASN A 1 582 ? 11.222 -5.058 -11.484 1.00 90.31 582 ASN A C 1
ATOM 4268 O O . ASN A 1 582 ? 12.227 -4.777 -12.142 1.00 90.31 582 ASN A O 1
ATOM 4272 N N . SER A 1 583 ? 11.314 -5.650 -10.292 1.00 91.44 583 SER A N 1
ATOM 4273 C CA . SER A 1 583 ? 12.574 -6.140 -9.727 1.00 91.44 583 SER A CA 1
ATOM 4274 C C . SER A 1 583 ? 12.386 -7.445 -8.956 1.00 91.44 583 SER A C 1
ATOM 4276 O O . SER A 1 583 ? 11.394 -7.632 -8.258 1.00 91.44 583 SER A O 1
ATOM 4278 N N . VAL A 1 584 ? 13.361 -8.348 -9.058 1.00 91.44 584 VAL A N 1
ATOM 4279 C CA . VAL A 1 584 ? 13.313 -9.691 -8.463 1.00 91.44 584 VAL A CA 1
ATOM 4280 C C . VAL A 1 584 ? 14.678 -10.133 -7.933 1.00 91.44 584 VAL A C 1
ATOM 4282 O O . VAL A 1 584 ? 15.727 -9.738 -8.438 1.00 91.44 584 VAL A O 1
ATOM 4285 N N . ARG A 1 585 ? 14.648 -10.997 -6.916 1.00 91.44 585 ARG A N 1
ATOM 4286 C CA . ARG A 1 585 ? 15.799 -11.720 -6.370 1.00 91.44 585 ARG A CA 1
ATOM 4287 C C . ARG A 1 585 ? 15.391 -13.173 -6.108 1.00 91.44 585 ARG A C 1
ATOM 4289 O O . ARG A 1 585 ? 14.848 -13.491 -5.050 1.00 91.44 585 ARG A O 1
ATOM 4296 N N . GLU A 1 586 ? 15.611 -14.041 -7.093 1.00 88.12 586 GLU A N 1
ATOM 4297 C CA . GLU A 1 586 ? 15.242 -15.465 -7.085 1.00 88.12 586 GLU A CA 1
ATOM 4298 C C . GLU A 1 586 ? 16.415 -16.330 -7.567 1.00 88.12 586 GLU A C 1
ATOM 4300 O O . GLU A 1 586 ? 17.047 -16.038 -8.577 1.00 88.12 586 GLU A O 1
ATOM 4305 N N . SER A 1 587 ? 16.718 -17.419 -6.856 1.00 90.56 587 SER A N 1
ATOM 4306 C CA . SER A 1 587 ? 17.893 -18.270 -7.122 1.00 90.56 587 SER A CA 1
ATOM 4307 C C . SER A 1 587 ? 17.689 -19.331 -8.210 1.00 90.56 587 SER A C 1
ATOM 4309 O O . SER A 1 587 ? 18.569 -20.163 -8.437 1.00 90.56 587 SER A O 1
ATOM 4311 N N . GLN A 1 588 ? 16.532 -19.338 -8.870 1.00 90.50 588 GLN A N 1
ATOM 4312 C CA . GLN A 1 588 ? 16.168 -20.230 -9.971 1.00 90.50 588 GLN A CA 1
ATOM 4313 C C . GLN A 1 588 ? 15.674 -19.381 -11.141 1.00 90.50 588 GLN A C 1
ATOM 4315 O O . GLN A 1 588 ? 15.139 -18.299 -10.919 1.00 90.50 588 GLN A O 1
ATOM 4320 N N . TRP A 1 589 ? 15.836 -19.879 -12.367 1.00 91.56 589 TRP A N 1
ATOM 4321 C CA . TRP A 1 589 ? 15.267 -19.241 -13.553 1.00 91.56 589 TRP A CA 1
ATOM 4322 C C . TRP A 1 589 ? 13.737 -19.191 -13.449 1.00 91.56 589 TRP A C 1
ATOM 4324 O O . TRP A 1 589 ? 13.093 -20.237 -13.351 1.00 91.56 589 TRP A O 1
ATOM 4334 N N . SER A 1 590 ? 13.163 -17.988 -13.485 1.00 89.00 590 SER A N 1
ATOM 4335 C CA . SER A 1 590 ? 11.715 -17.775 -13.535 1.00 89.00 590 SER A CA 1
ATOM 4336 C C . SER A 1 590 ? 11.344 -16.710 -14.568 1.00 89.00 590 SER A C 1
ATOM 4338 O O . SER A 1 590 ? 12.111 -15.783 -14.828 1.00 89.00 590 SER A O 1
ATOM 4340 N N . GLU A 1 591 ? 10.170 -16.858 -15.184 1.00 91.19 591 GLU A N 1
ATOM 4341 C CA . GLU A 1 591 ? 9.584 -15.814 -16.027 1.00 91.19 591 GLU A CA 1
ATOM 4342 C C . GLU A 1 591 ? 8.981 -14.727 -15.131 1.00 91.19 591 GLU A C 1
ATOM 4344 O O . GLU A 1 591 ? 8.178 -15.024 -14.240 1.00 91.19 591 GLU A O 1
ATOM 4349 N N . LYS A 1 592 ? 9.344 -13.469 -15.386 1.00 91.81 592 LYS A N 1
ATOM 4350 C CA . LYS A 1 592 ? 8.687 -12.282 -14.835 1.00 91.81 592 LYS A CA 1
ATOM 4351 C C . LYS A 1 592 ? 8.183 -11.408 -15.972 1.00 91.81 592 LYS A C 1
ATOM 4353 O O . LYS A 1 592 ? 8.766 -11.374 -17.052 1.00 91.81 592 LYS A O 1
ATOM 4358 N N . ARG A 1 593 ? 7.079 -10.708 -15.727 1.00 91.50 593 ARG A N 1
ATOM 4359 C CA . ARG A 1 593 ? 6.385 -9.902 -16.735 1.00 91.50 593 ARG A CA 1
ATOM 4360 C C . ARG A 1 593 ? 5.445 -8.887 -16.100 1.00 91.50 593 ARG A C 1
ATOM 4362 O O . ARG A 1 593 ? 5.198 -8.956 -14.898 1.00 91.50 593 ARG A O 1
ATOM 4369 N N . PHE A 1 594 ? 4.968 -7.949 -16.908 1.00 91.44 594 PHE A N 1
ATOM 4370 C CA . PHE A 1 594 ? 3.883 -7.018 -16.588 1.00 91.44 594 PHE A CA 1
ATOM 4371 C C . PHE A 1 594 ? 3.321 -6.413 -17.887 1.00 91.44 594 PHE A C 1
ATOM 4373 O O . PHE A 1 594 ? 3.966 -6.475 -18.938 1.00 91.44 594 PHE A O 1
ATOM 4380 N N . THR A 1 595 ? 2.140 -5.789 -17.827 1.00 91.62 595 THR A N 1
ATOM 4381 C CA . THR A 1 595 ? 1.565 -5.077 -18.983 1.00 91.62 595 THR A CA 1
ATOM 4382 C C . THR A 1 595 ? 1.917 -3.591 -18.989 1.00 91.62 595 THR A C 1
ATOM 4384 O O . THR A 1 595 ? 2.023 -2.952 -17.942 1.00 91.62 595 THR A O 1
ATOM 4387 N N . PHE A 1 596 ? 2.064 -3.016 -20.178 1.00 91.00 596 PHE A N 1
ATOM 4388 C CA . PHE A 1 596 ? 2.202 -1.582 -20.422 1.00 91.00 596 PHE A CA 1
ATOM 4389 C C . PHE A 1 596 ? 1.311 -1.165 -21.599 1.00 91.00 596 PHE A C 1
ATOM 4391 O O . PHE A 1 596 ? 0.782 -2.015 -22.317 1.00 91.00 596 PHE A O 1
ATOM 4398 N N . HIS A 1 597 ? 1.119 0.137 -21.805 1.00 92.00 597 HIS A N 1
ATOM 4399 C CA . HIS A 1 597 ? 0.487 0.662 -23.018 1.00 92.00 597 HIS A CA 1
ATOM 4400 C C . HIS A 1 597 ? 1.432 1.612 -23.750 1.00 92.00 597 HIS A C 1
ATOM 4402 O O . HIS A 1 597 ? 2.096 2.437 -23.119 1.00 92.00 597 HIS A O 1
ATOM 4408 N N . THR A 1 598 ? 1.466 1.532 -25.080 1.00 92.19 598 THR A N 1
ATOM 4409 C CA . THR A 1 598 ? 2.081 2.575 -25.912 1.00 92.19 598 THR A CA 1
ATOM 4410 C C . THR A 1 598 ? 1.313 3.891 -25.773 1.00 92.19 598 THR A C 1
ATOM 4412 O O . THR A 1 598 ? 0.108 3.918 -25.498 1.00 92.19 598 THR A O 1
ATOM 4415 N N . GLY A 1 599 ? 2.024 5.003 -25.941 1.00 88.69 599 GLY A N 1
ATOM 4416 C CA . GLY A 1 599 ? 1.475 6.348 -25.863 1.00 88.69 599 GLY A CA 1
ATOM 4417 C C . GLY A 1 599 ? 0.509 6.682 -27.006 1.00 88.69 599 GLY A C 1
ATOM 4418 O O . GLY A 1 599 ? 0.074 5.834 -27.790 1.00 88.69 599 GLY A O 1
ATOM 4419 N N . LYS A 1 600 ? 0.106 7.954 -27.085 1.00 88.56 600 LYS A N 1
ATOM 4420 C CA . LYS A 1 600 ? -0.961 8.401 -27.995 1.00 88.56 600 LYS A CA 1
ATOM 4421 C C . LYS A 1 600 ? -0.590 8.253 -29.477 1.00 88.56 600 LYS A C 1
ATOM 4423 O O . LYS A 1 600 ? -1.497 8.023 -30.278 1.00 88.56 600 LYS A O 1
ATOM 4428 N N . ASN A 1 601 ? 0.688 8.415 -29.822 1.00 90.31 601 ASN A N 1
ATOM 4429 C CA . ASN A 1 601 ? 1.190 8.475 -31.203 1.00 90.31 601 ASN A CA 1
ATOM 4430 C C . ASN A 1 601 ? 2.340 7.481 -31.467 1.00 90.31 601 ASN A C 1
ATOM 4432 O O . ASN A 1 601 ? 2.826 7.382 -32.592 1.00 90.31 601 ASN A O 1
ATOM 4436 N N . ASP A 1 602 ? 2.791 6.805 -30.419 1.00 91.06 602 ASP A N 1
ATOM 4437 C CA . ASP A 1 602 ? 4.121 6.226 -30.272 1.00 91.06 602 ASP A CA 1
ATOM 4438 C C . ASP A 1 602 ? 4.163 4.789 -30.820 1.00 91.06 602 ASP A C 1
ATOM 4440 O O . ASP A 1 602 ? 3.197 4.035 -30.672 1.00 91.06 602 ASP A O 1
ATOM 4444 N N . ARG A 1 603 ? 5.258 4.416 -31.497 1.00 91.62 603 ARG A N 1
ATOM 4445 C CA . ARG A 1 603 ? 5.398 3.134 -32.226 1.00 91.62 603 ARG A CA 1
ATOM 4446 C C . ARG A 1 603 ? 6.639 2.344 -31.811 1.00 91.62 603 ARG A C 1
ATOM 4448 O O . ARG A 1 603 ? 7.049 1.405 -32.495 1.00 91.62 603 ARG A O 1
ATOM 4455 N N . ASP A 1 604 ? 7.228 2.748 -30.703 1.00 91.00 604 ASP A N 1
ATOM 4456 C CA . ASP A 1 604 ? 8.550 2.369 -30.247 1.00 91.00 604 ASP A CA 1
ATOM 4457 C C . ASP A 1 604 ? 8.639 2.595 -28.735 1.00 91.00 604 ASP A C 1
ATOM 4459 O O . ASP A 1 604 ? 7.962 3.473 -28.201 1.00 91.00 604 ASP A O 1
ATOM 4463 N N . VAL A 1 605 ? 9.425 1.769 -28.045 1.00 93.19 605 VAL A N 1
ATOM 4464 C CA . VAL A 1 605 ? 9.707 1.867 -26.602 1.00 93.19 605 VAL A CA 1
ATOM 4465 C C . VAL A 1 605 ? 11.151 1.457 -26.330 1.00 93.19 605 VAL A C 1
ATOM 4467 O O . VAL A 1 605 ? 11.705 0.657 -27.079 1.00 93.19 605 VAL A O 1
ATOM 4470 N N . ASN A 1 606 ? 11.759 1.942 -25.248 1.00 94.62 606 ASN A N 1
ATOM 4471 C CA . ASN A 1 606 ? 13.052 1.444 -24.780 1.00 94.62 606 ASN A CA 1
ATOM 4472 C C . ASN A 1 606 ? 12.834 0.381 -23.692 1.00 94.62 606 ASN A C 1
ATOM 4474 O O . ASN A 1 606 ? 12.227 0.658 -22.654 1.00 94.62 606 ASN A O 1
ATOM 4478 N N . LEU A 1 607 ? 13.330 -0.835 -23.917 1.00 96.19 607 LEU A N 1
ATOM 4479 C CA . LEU A 1 607 ? 13.490 -1.838 -22.864 1.00 96.19 607 LEU A CA 1
ATOM 4480 C C . LEU A 1 607 ? 14.814 -1.611 -22.139 1.00 96.19 607 LEU A C 1
ATOM 4482 O O . LEU A 1 607 ? 15.805 -1.256 -22.775 1.00 96.19 607 LEU A O 1
ATOM 4486 N N . TYR A 1 608 ? 14.869 -1.917 -20.842 1.00 96.94 608 TYR A N 1
ATOM 4487 C CA . TYR A 1 608 ? 16.137 -2.027 -20.119 1.00 96.94 608 TYR A CA 1
ATOM 4488 C C . TYR A 1 608 ? 16.216 -3.273 -19.233 1.00 96.94 608 TYR A C 1
ATOM 4490 O O . TYR A 1 608 ? 15.218 -3.732 -18.671 1.00 96.94 608 TYR A O 1
ATOM 4498 N N . LEU A 1 609 ? 17.442 -3.774 -19.066 1.00 98.25 609 LEU A N 1
ATOM 4499 C CA . LEU A 1 609 ? 17.831 -4.869 -18.177 1.00 98.25 609 LEU A CA 1
ATOM 4500 C C . LEU A 1 609 ? 19.008 -4.398 -17.313 1.00 98.25 609 LEU A C 1
ATOM 4502 O O . LEU A 1 609 ? 19.986 -3.867 -17.835 1.00 98.25 609 LEU A O 1
ATOM 4506 N N . GLN A 1 610 ? 18.927 -4.559 -15.995 1.00 97.56 610 GLN A N 1
ATOM 4507 C CA . GLN A 1 610 ? 19.826 -3.887 -15.057 1.00 97.56 610 GLN A CA 1
ATOM 4508 C C . GLN A 1 610 ? 20.161 -4.751 -13.834 1.00 97.56 610 GLN A C 1
ATOM 4510 O O . GLN A 1 610 ? 19.289 -5.379 -13.232 1.00 97.56 610 GLN A O 1
ATOM 4515 N N . ALA A 1 611 ? 21.423 -4.698 -13.411 1.00 96.75 611 ALA A N 1
ATOM 4516 C CA . ALA A 1 611 ? 21.852 -5.022 -12.055 1.00 96.75 611 ALA A CA 1
ATOM 4517 C C . ALA A 1 611 ? 22.300 -3.725 -11.376 1.00 96.75 611 ALA A C 1
ATOM 4519 O O . ALA A 1 611 ? 23.295 -3.120 -11.782 1.00 96.75 611 ALA A O 1
ATOM 4520 N N . TYR A 1 612 ? 21.541 -3.262 -10.381 1.00 91.56 612 TYR A N 1
ATOM 4521 C CA . TYR A 1 612 ? 21.854 -2.012 -9.689 1.00 91.56 612 TYR A CA 1
ATOM 4522 C C . TYR A 1 612 ? 23.089 -2.163 -8.790 1.00 91.56 612 TYR A C 1
ATOM 4524 O O . TYR A 1 612 ? 23.296 -3.214 -8.182 1.00 91.56 612 TYR A O 1
ATOM 4532 N N . GLN A 1 613 ? 23.893 -1.102 -8.710 1.00 88.25 613 GLN A N 1
ATOM 4533 C CA . GLN A 1 613 ? 25.076 -1.000 -7.850 1.00 88.25 613 GLN A CA 1
ATOM 4534 C C . GLN A 1 613 ? 24.819 -1.461 -6.406 1.00 88.25 613 GLN A C 1
ATOM 4536 O O . GLN A 1 613 ? 23.824 -1.089 -5.781 1.00 88.25 613 GLN A O 1
ATOM 4541 N N . THR A 1 614 ? 25.733 -2.265 -5.862 1.00 90.25 614 THR A N 1
ATOM 4542 C CA . THR A 1 614 ? 25.633 -2.823 -4.507 1.00 90.25 614 THR A CA 1
ATOM 4543 C C . THR A 1 614 ? 26.997 -3.290 -4.004 1.00 90.25 614 THR A C 1
ATOM 4545 O O . THR A 1 614 ? 27.828 -3.760 -4.778 1.00 90.25 614 THR A O 1
ATOM 4548 N N . ASP A 1 615 ? 27.210 -3.182 -2.692 1.00 89.94 615 ASP A N 1
ATOM 4549 C CA . ASP A 1 615 ? 28.404 -3.686 -2.002 1.00 89.94 615 ASP A CA 1
ATOM 4550 C C . ASP A 1 615 ? 28.340 -5.213 -1.759 1.00 89.94 615 ASP A C 1
ATOM 4552 O O . ASP A 1 615 ? 29.305 -5.815 -1.283 1.00 89.94 615 ASP A O 1
ATOM 4556 N N . VAL A 1 616 ? 27.206 -5.863 -2.064 1.00 90.25 616 VAL A N 1
ATOM 4557 C CA . VAL A 1 616 ? 27.005 -7.305 -1.849 1.00 90.25 616 VAL A CA 1
ATOM 4558 C C . VAL A 1 616 ? 27.346 -8.112 -3.101 1.00 90.25 616 VAL A C 1
ATOM 4560 O O . VAL A 1 616 ? 26.841 -7.852 -4.189 1.00 90.25 616 VAL A O 1
ATOM 4563 N N . ALA A 1 617 ? 28.177 -9.142 -2.934 1.00 91.00 617 ALA A N 1
ATOM 4564 C CA . ALA A 1 617 ? 28.600 -10.010 -4.026 1.00 91.00 617 ALA A CA 1
ATOM 4565 C C . ALA A 1 617 ? 27.447 -10.867 -4.584 1.00 91.00 617 ALA A C 1
ATOM 4567 O O . ALA A 1 617 ? 26.767 -11.584 -3.843 1.00 91.00 617 ALA A O 1
ATOM 4568 N N . GLY A 1 618 ? 27.299 -10.854 -5.909 1.00 94.44 618 GLY A N 1
ATOM 4569 C CA . GLY A 1 618 ? 26.324 -11.646 -6.649 1.00 94.44 618 GLY A CA 1
ATOM 4570 C C . GLY A 1 618 ? 26.308 -11.300 -8.138 1.00 94.44 618 GLY A C 1
ATOM 4571 O O . GLY A 1 618 ? 27.032 -10.406 -8.573 1.00 94.44 618 GLY A O 1
ATOM 4572 N N . SER A 1 619 ? 25.469 -11.997 -8.902 1.00 96.19 619 SER A N 1
ATOM 4573 C CA . SER A 1 619 ? 25.237 -11.752 -10.331 1.00 96.19 619 SER A CA 1
ATOM 4574 C C . SER A 1 619 ? 23.740 -11.810 -10.643 1.00 96.19 619 SER A C 1
ATOM 4576 O O . SER A 1 619 ? 23.014 -12.646 -10.102 1.00 96.19 619 SER A O 1
ATOM 4578 N N . VAL A 1 620 ? 23.285 -10.968 -11.564 1.00 97.75 620 VAL A N 1
ATOM 4579 C CA . VAL A 1 620 ? 21.963 -11.045 -12.202 1.00 97.75 620 VAL A CA 1
ATOM 4580 C C . VAL A 1 620 ? 22.109 -11.748 -13.548 1.00 97.75 620 VAL A C 1
ATOM 4582 O O . VAL A 1 620 ? 23.112 -11.556 -14.230 1.00 97.75 620 VAL A O 1
ATOM 4585 N N . PHE A 1 621 ? 21.110 -12.529 -13.955 1.00 97.88 621 PHE A N 1
ATOM 4586 C CA . PHE A 1 621 ? 21.067 -13.150 -15.277 1.00 97.88 621 PHE A CA 1
ATOM 4587 C C . PHE A 1 621 ? 19.737 -12.856 -15.977 1.00 97.88 621 PHE A C 1
ATOM 4589 O O . PHE A 1 621 ? 18.695 -12.827 -15.316 1.00 97.88 621 PHE A O 1
ATOM 4596 N N . PHE A 1 622 ? 19.772 -12.681 -17.299 1.00 97.62 622 PHE A N 1
ATOM 4597 C CA . PHE A 1 622 ? 18.591 -12.490 -18.147 1.00 97.62 622 PHE A CA 1
ATOM 4598 C C . PHE A 1 622 ? 18.662 -13.355 -19.418 1.00 97.62 622 PHE A C 1
ATOM 4600 O O . PHE A 1 622 ? 19.747 -13.583 -19.955 1.00 97.62 622 PHE A O 1
ATOM 4607 N N . ASP A 1 623 ? 17.499 -13.819 -19.873 1.00 96.00 623 ASP A N 1
ATOM 4608 C CA . ASP A 1 623 ? 17.256 -14.565 -21.117 1.00 96.00 623 ASP A CA 1
ATOM 4609 C C . ASP A 1 623 ? 15.779 -14.377 -21.548 1.00 96.00 623 ASP A C 1
ATOM 4611 O O . ASP A 1 623 ? 14.966 -13.899 -20.751 1.00 96.00 623 ASP A O 1
ATOM 4615 N N . ASP A 1 624 ? 15.416 -14.779 -22.769 1.00 93.38 624 ASP A N 1
ATOM 4616 C CA . ASP A 1 624 ? 14.032 -14.884 -23.262 1.00 93.38 624 ASP A CA 1
ATOM 4617 C C . ASP A 1 624 ? 13.223 -13.583 -23.079 1.00 93.38 624 ASP A C 1
ATOM 4619 O O . ASP A 1 624 ? 12.153 -13.539 -22.464 1.00 93.38 624 ASP A O 1
ATOM 4623 N N . VAL A 1 625 ? 13.800 -12.488 -23.580 1.00 94.81 625 VAL A N 1
ATOM 4624 C CA . VAL A 1 625 ? 13.244 -11.130 -23.535 1.00 94.81 625 VAL A CA 1
ATOM 4625 C C . VAL A 1 625 ? 12.198 -10.969 -24.643 1.00 94.81 625 VAL A C 1
ATOM 4627 O O . VAL A 1 625 ? 12.537 -11.029 -25.820 1.00 94.81 625 VAL A O 1
ATOM 4630 N N . ARG A 1 626 ? 10.932 -10.720 -24.301 1.00 92.50 626 ARG A N 1
ATOM 4631 C CA . ARG A 1 626 ? 9.828 -10.649 -25.278 1.00 92.50 626 ARG A CA 1
ATOM 4632 C C . ARG A 1 626 ? 8.914 -9.459 -25.044 1.00 92.50 626 ARG A C 1
ATOM 4634 O O . ARG A 1 626 ? 8.565 -9.151 -23.901 1.00 92.50 626 ARG A O 1
ATOM 4641 N N . VAL A 1 627 ? 8.426 -8.868 -26.131 1.00 93.56 627 VAL A N 1
ATOM 4642 C CA . VAL A 1 627 ? 7.320 -7.900 -26.110 1.00 93.56 627 VAL A CA 1
ATOM 4643 C C . VAL A 1 627 ? 6.204 -8.443 -26.990 1.00 93.56 627 VAL A C 1
ATOM 4645 O O . VAL A 1 627 ? 6.424 -8.844 -28.128 1.00 93.56 627 VAL A O 1
ATOM 4648 N N . VAL A 1 628 ? 4.995 -8.518 -26.437 1.00 91.75 628 VAL A N 1
ATOM 4649 C CA . VAL A 1 628 ? 3.858 -9.202 -27.066 1.00 91.75 628 VAL A CA 1
ATOM 4650 C C . VAL A 1 628 ? 2.614 -8.333 -26.979 1.00 91.75 628 VAL A C 1
ATOM 4652 O O . VAL A 1 628 ? 2.294 -7.817 -25.913 1.00 91.75 628 VAL A O 1
ATOM 4655 N N . ALA A 1 629 ? 1.899 -8.168 -28.093 1.00 91.50 629 ALA A N 1
ATOM 4656 C CA . ALA A 1 629 ? 0.644 -7.419 -28.122 1.00 91.50 629 ALA A CA 1
ATOM 4657 C C . ALA A 1 629 ? -0.462 -8.148 -27.337 1.00 91.50 629 ALA A C 1
ATOM 4659 O O . ALA A 1 629 ? -0.712 -9.333 -27.557 1.00 91.50 629 ALA A O 1
ATOM 4660 N N . GLY A 1 630 ? -1.157 -7.421 -26.461 1.00 89.50 630 GLY A N 1
ATOM 4661 C CA . GLY A 1 630 ? -2.154 -7.972 -25.546 1.00 89.50 630 GLY A CA 1
ATOM 4662 C C . GLY A 1 630 ? -1.542 -8.640 -24.310 1.00 89.50 630 GLY A C 1
ATOM 4663 O O . GLY A 1 630 ? -0.496 -8.223 -23.811 1.00 89.50 630 GLY A O 1
ATOM 4664 N N . ASP A 1 631 ? -2.242 -9.651 -23.800 1.00 86.31 631 ASP A N 1
ATOM 4665 C CA . ASP A 1 631 ? -1.872 -10.423 -22.611 1.00 86.31 631 ASP A CA 1
ATOM 4666 C C . ASP A 1 631 ? -1.163 -11.729 -22.988 1.00 86.31 631 ASP A C 1
ATOM 4668 O O . ASP A 1 631 ? -1.513 -12.376 -23.979 1.00 86.31 631 ASP A O 1
ATOM 4672 N N . LEU A 1 632 ? -0.204 -12.155 -22.163 1.00 85.12 632 LEU A N 1
ATOM 4673 C CA . LEU A 1 632 ? 0.358 -13.506 -22.222 1.00 85.12 632 LEU A CA 1
ATOM 4674 C C . LEU A 1 632 ? -0.380 -14.441 -21.249 1.00 85.12 632 LEU A C 1
ATOM 4676 O O . LEU A 1 632 ? -0.569 -14.066 -20.091 1.00 85.12 632 LEU A O 1
ATOM 4680 N N . PRO A 1 633 ? -0.731 -15.680 -21.651 1.00 81.62 633 PRO A N 1
ATOM 4681 C CA . PRO A 1 633 ? -1.363 -16.649 -20.752 1.00 81.62 633 PRO A CA 1
ATOM 4682 C C . PRO A 1 633 ? -0.452 -16.966 -19.561 1.00 81.62 633 PRO A C 1
ATOM 4684 O O . PRO A 1 633 ? 0.776 -16.895 -19.689 1.00 81.62 633 PRO A O 1
ATOM 4687 N N . ALA A 1 634 ? -1.028 -17.298 -18.402 1.00 81.94 634 ALA A N 1
ATOM 4688 C CA . ALA A 1 634 ? -0.273 -17.710 -17.215 1.00 81.94 634 ALA A CA 1
ATOM 4689 C C . ALA A 1 634 ? 0.775 -18.802 -17.553 1.00 81.94 634 ALA A C 1
ATOM 4691 O O . ALA A 1 634 ? 0.442 -19.779 -18.237 1.00 81.94 634 ALA A O 1
ATOM 4692 N N . PRO A 1 635 ? 2.039 -18.668 -17.106 1.00 83.75 635 PRO A N 1
ATOM 4693 C CA . PRO A 1 635 ? 3.052 -19.685 -17.333 1.00 83.75 635 PRO A CA 1
ATOM 4694 C C . PRO A 1 635 ? 2.717 -20.935 -16.502 1.00 83.75 635 PRO A C 1
ATOM 4696 O O . PRO A 1 635 ? 2.111 -20.831 -15.427 1.00 83.75 635 PRO A O 1
ATOM 4699 N N . PRO A 1 636 ? 3.102 -22.138 -16.959 1.00 83.62 636 PRO A N 1
ATOM 4700 C CA . PRO A 1 636 ? 2.882 -23.353 -16.187 1.00 83.62 636 PRO A CA 1
ATOM 4701 C C . PRO A 1 636 ? 3.680 -23.314 -14.870 1.00 83.62 636 PRO A C 1
ATOM 4703 O O . PRO A 1 636 ? 4.799 -22.791 -14.850 1.00 83.62 636 PRO A O 1
ATOM 4706 N N . PRO A 1 637 ? 3.160 -23.902 -13.777 1.00 84.44 637 PRO A N 1
ATOM 4707 C CA . PRO A 1 637 ? 3.922 -24.045 -12.544 1.00 84.44 637 PRO A CA 1
ATOM 4708 C C . PRO A 1 637 ? 5.164 -24.931 -12.755 1.00 84.44 637 PRO A C 1
ATOM 4710 O O . PRO A 1 637 ? 5.175 -25.775 -13.661 1.00 84.44 637 PRO A O 1
ATOM 4713 N N . PRO A 1 638 ? 6.204 -24.796 -11.907 1.00 80.50 638 PRO A N 1
ATOM 4714 C CA . PRO A 1 638 ? 7.395 -25.639 -11.963 1.00 80.50 638 PRO A CA 1
ATOM 4715 C C . PRO A 1 638 ? 7.057 -27.136 -11.984 1.00 80.50 638 PRO A C 1
ATOM 4717 O O . PRO A 1 638 ? 6.118 -27.585 -11.328 1.00 80.50 638 PRO A O 1
ATOM 4720 N N . ALA A 1 639 ? 7.834 -27.929 -12.726 1.00 79.38 639 ALA A N 1
ATOM 4721 C CA . ALA A 1 639 ? 7.517 -29.333 -12.982 1.00 79.38 639 ALA A CA 1
ATOM 4722 C C . ALA A 1 639 ? 7.354 -30.156 -11.685 1.00 79.38 639 ALA A C 1
ATOM 4724 O O . ALA A 1 639 ? 8.317 -30.401 -10.959 1.00 79.38 639 ALA A O 1
ATOM 4725 N N . GLY A 1 640 ? 6.126 -30.618 -11.421 1.00 80.81 640 GLY A N 1
ATOM 4726 C CA . GLY A 1 640 ? 5.766 -31.366 -10.208 1.00 80.81 640 GLY A CA 1
ATOM 4727 C C . GLY A 1 640 ? 5.192 -30.520 -9.062 1.00 80.81 640 GLY A C 1
ATOM 4728 O O . GLY A 1 640 ? 4.866 -31.084 -8.020 1.00 80.81 640 GLY A O 1
ATOM 4729 N N . ALA A 1 641 ? 5.036 -29.208 -9.252 1.00 83.56 641 ALA A N 1
ATOM 4730 C CA . ALA A 1 641 ? 4.338 -28.294 -8.352 1.00 83.56 641 ALA A CA 1
ATOM 4731 C C . ALA A 1 641 ? 2.989 -27.833 -8.941 1.00 83.56 641 ALA A C 1
ATOM 4733 O O . ALA A 1 641 ? 2.691 -28.047 -10.117 1.00 83.56 641 ALA A O 1
ATOM 4734 N N . SER A 1 642 ? 2.187 -27.166 -8.113 1.00 85.75 642 SER A N 1
ATOM 4735 C CA . SER A 1 642 ? 1.067 -26.318 -8.528 1.00 85.75 642 SER A CA 1
ATOM 4736 C C . SER A 1 642 ? 1.367 -24.868 -8.148 1.00 85.75 642 SER A C 1
ATOM 4738 O O . SER A 1 642 ? 2.202 -24.617 -7.274 1.00 85.75 642 SER A O 1
ATOM 4740 N N . TRP A 1 643 ? 0.672 -23.912 -8.762 1.00 87.44 643 TRP A N 1
ATOM 4741 C CA . TRP A 1 643 ? 0.632 -22.557 -8.218 1.00 87.44 643 TRP A CA 1
ATOM 4742 C C . TRP A 1 643 ? -0.120 -22.541 -6.871 1.00 87.44 643 TRP A C 1
ATOM 4744 O O . TRP A 1 643 ? -0.955 -23.422 -6.630 1.00 87.44 643 TRP A O 1
ATOM 4754 N N . PRO A 1 644 ? 0.200 -21.602 -5.962 1.00 87.62 644 PRO A N 1
ATOM 4755 C CA . PRO A 1 644 ? -0.636 -21.313 -4.806 1.00 87.62 644 PRO A CA 1
ATOM 4756 C C . PRO A 1 644 ? -1.829 -20.460 -5.250 1.00 87.62 644 PRO A C 1
ATOM 4758 O O . PRO A 1 644 ? -1.611 -19.419 -5.857 1.00 87.62 644 PRO A O 1
ATOM 4761 N N . SER A 1 645 ? -3.046 -20.882 -4.916 1.00 86.19 645 SER A N 1
ATOM 4762 C CA . SER A 1 645 ? -4.286 -20.147 -5.204 1.00 86.19 645 SER A CA 1
ATOM 4763 C C . SER A 1 645 ? -4.669 -19.179 -4.081 1.00 86.19 645 SER A C 1
ATOM 4765 O O . SER A 1 645 ? -4.166 -19.288 -2.956 1.00 86.19 645 SER A O 1
ATOM 4767 N N . ALA A 1 646 ? -5.618 -18.284 -4.366 1.00 86.12 646 ALA A N 1
ATOM 4768 C CA . ALA A 1 646 ? -6.235 -17.410 -3.372 1.00 86.12 646 ALA A CA 1
ATOM 4769 C C . ALA A 1 646 ? -6.876 -18.186 -2.194 1.00 86.12 646 ALA A C 1
ATOM 4771 O O . ALA A 1 646 ? -7.373 -19.303 -2.378 1.00 86.12 646 ALA A O 1
ATOM 4772 N N . PRO A 1 647 ? -6.892 -17.614 -0.972 1.00 83.69 647 PRO A N 1
ATOM 4773 C CA . PRO A 1 647 ? -7.580 -18.210 0.170 1.00 83.69 647 PRO A CA 1
ATOM 4774 C C . PRO A 1 647 ? -9.100 -18.253 -0.050 1.00 83.69 647 PRO A C 1
ATOM 4776 O O . PRO A 1 647 ? -9.698 -17.298 -0.543 1.00 83.69 647 PRO A O 1
ATOM 4779 N N . GLU A 1 648 ? -9.748 -19.338 0.381 1.00 83.31 648 GLU A N 1
ATOM 4780 C CA . GLU A 1 648 ? -11.213 -19.429 0.390 1.00 83.31 648 GLU A CA 1
ATOM 4781 C C . GLU A 1 648 ? -11.802 -18.392 1.363 1.00 83.31 648 GLU A C 1
ATOM 4783 O O . GLU A 1 648 ? -11.599 -18.474 2.582 1.00 83.31 648 GLU A O 1
ATOM 4788 N N . THR A 1 649 ? -12.538 -17.419 0.821 1.00 86.69 649 THR A N 1
ATOM 4789 C CA . THR A 1 649 ? -13.229 -16.391 1.602 1.00 86.69 649 THR A CA 1
ATOM 4790 C C . THR A 1 649 ? -14.474 -16.962 2.282 1.00 86.69 649 THR A C 1
ATOM 4792 O O . THR A 1 649 ? -15.185 -17.811 1.745 1.00 86.69 649 THR A O 1
ATOM 4795 N N . ILE A 1 650 ? -14.734 -16.507 3.507 1.00 88.44 650 ILE A N 1
ATOM 4796 C CA . ILE A 1 650 ? -15.817 -17.018 4.354 1.00 88.44 650 ILE A CA 1
ATOM 4797 C C . ILE A 1 650 ? -17.034 -16.098 4.219 1.00 88.44 650 ILE A C 1
ATOM 4799 O O . ILE A 1 650 ? -16.897 -14.878 4.255 1.00 88.44 650 ILE A O 1
ATOM 4803 N N . SER A 1 651 ? -18.224 -16.687 4.098 1.00 92.56 651 SER A N 1
ATOM 4804 C CA . SER A 1 651 ? -19.515 -16.004 4.240 1.00 92.56 651 SER A CA 1
ATOM 4805 C C . SER A 1 651 ? -20.158 -16.333 5.584 1.00 92.56 651 SER A C 1
ATOM 4807 O O . SER A 1 651 ? -19.989 -17.449 6.081 1.00 92.56 651 SER A O 1
ATOM 4809 N N . LEU A 1 652 ? -20.966 -15.424 6.131 1.00 94.06 652 LEU A N 1
ATOM 4810 C CA . LEU A 1 652 ? -21.726 -15.689 7.352 1.00 94.06 652 LEU A CA 1
ATOM 4811 C C . LEU A 1 652 ? -22.716 -16.854 7.115 1.00 94.06 652 LEU A C 1
ATOM 4813 O O . LEU A 1 652 ? -23.540 -16.771 6.198 1.00 94.06 652 LEU A O 1
ATOM 4817 N N . PRO A 1 653 ? -22.652 -17.948 7.896 1.00 94.56 653 PRO A N 1
ATOM 4818 C CA . PRO A 1 653 ? -23.508 -19.107 7.692 1.00 94.56 653 PRO A CA 1
ATOM 4819 C C . PRO A 1 653 ? -24.959 -18.790 8.061 1.00 94.56 653 PRO A C 1
ATOM 4821 O O . PRO A 1 653 ? -25.254 -18.110 9.042 1.00 94.56 653 PRO A O 1
ATOM 4824 N N . THR A 1 654 ? -25.895 -19.345 7.294 1.00 95.69 654 THR A N 1
ATOM 4825 C CA . THR A 1 654 ? -27.320 -19.301 7.652 1.00 95.69 654 THR A CA 1
ATOM 4826 C C . THR A 1 654 ? -27.632 -20.332 8.747 1.00 95.69 654 THR A C 1
ATOM 4828 O O . THR A 1 654 ? -26.986 -21.386 8.777 1.00 95.69 654 THR A O 1
ATOM 4831 N N . PRO A 1 655 ? -28.619 -20.100 9.634 1.00 97.12 655 PRO A N 1
ATOM 4832 C CA . PRO A 1 655 ? -28.966 -21.052 10.690 1.00 97.12 655 PRO A CA 1
ATOM 4833 C C . PRO A 1 655 ? -29.256 -22.458 10.140 1.00 97.12 655 PRO A C 1
ATOM 4835 O O . PRO A 1 655 ? -30.098 -22.635 9.259 1.00 97.12 655 PRO A O 1
ATOM 4838 N N . GLY A 1 656 ? -28.554 -23.462 10.665 1.00 96.88 656 GLY A N 1
ATOM 4839 C CA . GLY A 1 656 ? -28.599 -24.854 10.212 1.00 96.88 656 GLY A CA 1
ATOM 4840 C C . GLY A 1 656 ? -27.614 -25.227 9.095 1.00 96.88 656 GLY A C 1
ATOM 4841 O O . GLY A 1 656 ? -27.553 -26.403 8.740 1.00 96.88 656 GLY A O 1
ATOM 4842 N N . SER A 1 657 ? -26.838 -24.281 8.550 1.00 96.94 657 SER A N 1
ATOM 4843 C CA . SER A 1 657 ? -25.718 -24.578 7.638 1.00 96.94 657 SER A CA 1
ATOM 4844 C C . SER A 1 657 ? -24.422 -24.897 8.399 1.00 96.94 657 SER A C 1
ATOM 4846 O O . SER A 1 657 ? -24.306 -24.616 9.590 1.00 96.94 657 SER A O 1
ATOM 4848 N N . GLU A 1 658 ? -23.479 -25.564 7.736 1.00 96.06 658 GLU A N 1
ATOM 4849 C CA . GLU A 1 658 ? -22.244 -26.099 8.327 1.00 96.06 658 GLU A CA 1
ATOM 4850 C C . GLU A 1 658 ? -21.194 -25.000 8.590 1.00 96.06 658 GLU A C 1
ATOM 4852 O O . GLU A 1 658 ? -20.979 -24.149 7.730 1.00 96.06 658 GLU A O 1
ATOM 4857 N N . ILE A 1 659 ? -20.524 -25.031 9.751 1.00 95.94 659 ILE A N 1
ATOM 4858 C CA . ILE A 1 659 ? -19.390 -24.138 10.077 1.00 95.94 659 ILE A CA 1
ATOM 4859 C C . ILE A 1 659 ? -18.049 -24.819 9.743 1.00 95.94 659 ILE A C 1
ATOM 4861 O O . ILE A 1 659 ? -17.068 -24.146 9.430 1.00 95.94 659 ILE A O 1
ATOM 4865 N N . VAL A 1 660 ? -17.979 -26.154 9.805 1.00 96.19 660 VAL A N 1
ATOM 4866 C CA . VAL A 1 660 ? -16.735 -26.907 9.591 1.00 96.19 660 VAL A CA 1
ATOM 4867 C C . VAL A 1 660 ? -16.389 -26.986 8.100 1.00 96.19 660 VAL A C 1
ATOM 4869 O O . VAL A 1 660 ? -17.061 -27.663 7.319 1.00 96.19 660 VAL A O 1
ATOM 4872 N N . ARG A 1 661 ? -15.283 -26.355 7.694 1.00 94.19 661 ARG A N 1
ATOM 4873 C CA . ARG A 1 661 ? -14.798 -26.387 6.303 1.00 94.19 661 ARG A CA 1
ATOM 4874 C C . ARG A 1 661 ? -14.043 -27.685 6.020 1.00 94.19 661 ARG A C 1
ATOM 4876 O O . ARG A 1 661 ? -13.223 -28.109 6.835 1.00 94.19 661 ARG A O 1
ATOM 4883 N N . ASN A 1 662 ? -14.314 -28.323 4.876 1.00 94.94 662 ASN A N 1
ATOM 4884 C CA . ASN A 1 662 ? -13.756 -29.640 4.510 1.00 94.94 662 ASN A CA 1
ATOM 4885 C C . ASN A 1 662 ? -13.873 -30.667 5.669 1.00 94.94 662 ASN A C 1
ATOM 4887 O O . ASN A 1 662 ? -12.937 -31.398 5.993 1.00 94.94 662 ASN A O 1
ATOM 4891 N N . GLY A 1 663 ? -15.025 -30.680 6.353 1.00 96.56 663 GLY A N 1
ATOM 4892 C CA . GLY A 1 663 ? -15.278 -31.541 7.515 1.00 96.56 663 GLY A CA 1
ATOM 4893 C C . GLY A 1 663 ? -15.379 -33.037 7.195 1.00 96.56 663 GLY A C 1
ATOM 4894 O O . GLY A 1 663 ? -15.305 -33.852 8.108 1.00 96.56 663 GLY A O 1
ATOM 4895 N N . ASP A 1 664 ? -15.524 -33.409 5.920 1.00 96.62 664 ASP A N 1
ATOM 4896 C CA . ASP A 1 664 ? -15.509 -34.791 5.415 1.00 96.62 664 ASP A CA 1
ATOM 4897 C C . ASP A 1 664 ? -14.149 -35.210 4.819 1.00 96.62 664 ASP A C 1
ATOM 4899 O O . ASP A 1 664 ? -14.022 -36.292 4.242 1.00 96.62 664 ASP A O 1
ATOM 4903 N N . PHE A 1 665 ? -13.141 -34.332 4.913 1.00 96.50 665 PHE A N 1
ATOM 4904 C CA . PHE A 1 665 ? -11.793 -34.499 4.362 1.00 96.50 665 PHE A CA 1
ATOM 4905 C C . PHE A 1 665 ? -11.757 -34.917 2.875 1.00 96.50 665 PHE A C 1
ATOM 4907 O O . PHE A 1 665 ? -10.778 -35.511 2.400 1.00 96.50 665 PHE A O 1
ATOM 4914 N N . SER A 1 666 ? -12.817 -34.618 2.114 1.00 95.12 666 SER A N 1
ATOM 4915 C CA . SER A 1 666 ? -12.930 -34.946 0.688 1.00 95.12 666 SER A CA 1
ATOM 4916 C C . SER A 1 666 ? -11.893 -34.207 -0.161 1.00 95.12 666 SER A C 1
ATOM 4918 O O . SER A 1 666 ? -11.416 -34.750 -1.160 1.00 95.12 666 SER A O 1
ATOM 4920 N N . GLN A 1 667 ? -11.475 -33.018 0.283 1.00 92.00 667 GLN A N 1
ATOM 4921 C CA . GLN A 1 667 ? -10.435 -32.187 -0.330 1.00 92.00 667 GLN A CA 1
ATOM 4922 C C . GLN A 1 667 ? -9.040 -32.421 0.288 1.00 92.00 667 GLN A C 1
ATOM 4924 O O . GLN A 1 667 ? -8.146 -31.586 0.163 1.00 92.00 667 GLN A O 1
ATOM 4929 N N . GLY A 1 668 ? -8.826 -33.547 0.978 1.00 93.06 668 GLY A N 1
ATOM 4930 C CA . GLY A 1 668 ? -7.588 -33.785 1.719 1.00 93.06 668 GLY A CA 1
ATOM 4931 C C . GLY A 1 668 ? -7.592 -33.042 3.055 1.00 93.06 668 GLY A C 1
ATOM 4932 O O . GLY A 1 668 ? -8.603 -33.024 3.752 1.00 93.06 668 GLY A O 1
ATOM 4933 N N . ASP A 1 669 ? -6.464 -32.438 3.416 1.00 91.75 669 ASP A N 1
ATOM 4934 C CA . ASP A 1 669 ? -6.267 -31.599 4.605 1.00 91.75 669 ASP A CA 1
ATOM 4935 C C . ASP A 1 669 ? -6.474 -30.090 4.345 1.00 91.75 669 ASP A C 1
ATOM 4937 O O . ASP A 1 669 ? -6.135 -29.262 5.189 1.00 91.75 669 ASP A O 1
ATOM 4941 N N . ALA A 1 670 ? -7.102 -29.717 3.221 1.00 90.00 670 ALA A N 1
ATOM 4942 C CA . ALA A 1 670 ? -7.538 -28.344 2.959 1.00 90.00 670 ALA A CA 1
ATOM 4943 C C . ALA A 1 670 ? -8.344 -27.766 4.143 1.00 90.00 670 ALA A C 1
ATOM 4945 O O . ALA A 1 670 ? -9.156 -28.463 4.754 1.00 90.00 670 ALA A O 1
ATOM 4946 N N . SER A 1 671 ? -8.100 -26.499 4.487 1.00 89.38 671 SER A N 1
ATOM 4947 C CA . SER A 1 671 ? -8.678 -25.807 5.654 1.00 89.38 671 SER A CA 1
ATOM 4948 C C . SER A 1 671 ? -8.380 -26.429 7.038 1.00 89.38 671 SER A C 1
ATOM 4950 O O . SER A 1 671 ? -8.942 -25.972 8.034 1.00 89.38 671 SER A O 1
ATOM 4952 N N . TRP A 1 672 ? -7.463 -27.401 7.156 1.00 94.06 672 TRP A N 1
ATOM 4953 C CA . TRP A 1 672 ? -7.016 -27.981 8.434 1.00 94.06 672 TRP A CA 1
ATOM 4954 C C . TRP A 1 672 ? -5.497 -27.863 8.629 1.00 94.06 672 TRP A C 1
ATOM 4956 O O . TRP A 1 672 ? -4.701 -28.250 7.779 1.00 94.06 672 TRP A O 1
ATOM 4966 N N . VAL A 1 673 ? -5.058 -27.402 9.804 1.00 95.50 673 VAL A N 1
ATOM 4967 C CA . VAL A 1 673 ? -3.636 -27.411 10.185 1.00 95.50 673 VAL A CA 1
ATOM 4968 C C . VAL A 1 673 ? -3.306 -28.754 10.834 1.00 95.50 673 VAL A C 1
ATOM 4970 O O . VAL A 1 673 ? -3.585 -28.970 12.016 1.00 95.50 673 VAL A O 1
ATOM 4973 N N . VAL A 1 674 ? -2.716 -29.660 10.052 1.00 95.75 674 VAL A N 1
ATOM 4974 C CA . VAL A 1 674 ? -2.376 -31.033 10.462 1.00 95.75 674 VAL A CA 1
ATOM 4975 C C . VAL A 1 674 ? -0.891 -31.157 10.838 1.00 95.75 674 VAL A C 1
ATOM 4977 O O . VAL A 1 674 ? -0.014 -30.731 10.093 1.00 95.75 674 VAL A O 1
ATOM 4980 N N . ASP A 1 675 ? -0.593 -31.788 11.979 1.00 95.31 675 ASP A N 1
ATOM 4981 C CA . ASP A 1 675 ? 0.756 -32.228 12.367 1.00 95.31 675 ASP A CA 1
ATOM 4982 C C . ASP A 1 675 ? 0.742 -33.700 12.807 1.00 95.31 675 ASP A C 1
ATOM 4984 O O . ASP A 1 675 ? -0.145 -34.143 13.541 1.00 95.31 675 ASP A O 1
ATOM 4988 N N . LEU A 1 676 ? 1.740 -34.463 12.347 1.00 93.62 676 LEU A N 1
ATOM 4989 C CA . LEU A 1 676 ? 1.839 -35.924 12.492 1.00 93.62 676 LEU A CA 1
ATOM 4990 C C . LEU A 1 676 ? 0.551 -36.673 12.080 1.00 93.62 676 LEU A C 1
ATOM 4992 O O . LEU A 1 676 ? 0.171 -37.699 12.656 1.00 93.62 676 LEU A O 1
ATOM 4996 N N . GLY A 1 677 ? -0.112 -36.150 11.050 1.00 94.12 677 GLY A N 1
ATOM 4997 C CA . GLY A 1 677 ? -1.317 -36.708 10.458 1.00 94.12 677 GLY A CA 1
ATOM 4998 C C . GLY A 1 677 ? -1.234 -36.821 8.941 1.00 94.12 677 GLY A C 1
ATOM 4999 O O . GLY A 1 677 ? -0.286 -36.347 8.317 1.00 94.12 677 GLY A O 1
ATOM 5000 N N . ARG A 1 678 ? -2.230 -37.484 8.352 1.00 95.94 678 ARG A N 1
ATOM 5001 C CA . ARG A 1 678 ? -2.440 -37.556 6.902 1.00 95.94 678 ARG A CA 1
ATOM 5002 C C . ARG A 1 678 ? -3.899 -37.881 6.596 1.00 95.94 678 ARG A C 1
ATOM 5004 O O . ARG A 1 678 ? -4.451 -38.796 7.204 1.00 95.94 678 ARG A O 1
ATOM 5011 N N . VAL A 1 679 ? -4.480 -37.214 5.601 1.00 96.44 679 VAL A N 1
ATOM 5012 C CA . VAL A 1 679 ? -5.759 -37.625 5.002 1.00 96.44 679 VAL A CA 1
ATOM 5013 C C . VAL A 1 679 ? -5.532 -38.672 3.908 1.00 96.44 679 VAL A C 1
ATOM 5015 O O . VAL A 1 679 ? -4.550 -38.634 3.161 1.00 96.44 679 VAL A O 1
ATOM 5018 N N . THR A 1 680 ? -6.415 -39.664 3.813 1.00 94.88 680 THR A N 1
ATOM 5019 C CA . THR A 1 680 ? -6.459 -40.631 2.708 1.00 94.88 680 THR A CA 1
ATOM 5020 C C . THR A 1 680 ? -7.903 -41.060 2.468 1.00 94.88 680 THR A C 1
ATOM 5022 O O . THR A 1 680 ? -8.548 -41.582 3.371 1.00 94.88 680 THR A O 1
ATOM 5025 N N . THR A 1 681 ? -8.409 -40.836 1.248 1.00 92.25 681 THR A N 1
ATOM 5026 C CA . THR A 1 681 ? -9.777 -41.205 0.818 1.00 92.25 681 THR A CA 1
ATOM 5027 C C . THR A 1 681 ? -10.874 -40.785 1.811 1.00 92.25 681 THR A C 1
ATOM 5029 O O . THR A 1 681 ? -11.635 -41.633 2.267 1.00 92.25 681 THR A O 1
ATOM 5032 N N . GLY A 1 682 ? -10.920 -39.498 2.179 1.00 93.81 682 GLY A N 1
ATOM 5033 C CA . GLY A 1 682 ? -11.909 -38.940 3.118 1.00 93.81 682 GLY A CA 1
ATOM 5034 C C . GLY A 1 682 ? -11.652 -39.227 4.604 1.00 93.81 682 GLY A C 1
ATOM 5035 O O . GLY A 1 682 ? -12.413 -38.785 5.448 1.00 93.81 682 GLY A O 1
ATOM 5036 N N . VAL A 1 683 ? -10.582 -39.952 4.960 1.00 97.69 683 VAL A N 1
ATOM 5037 C CA . VAL A 1 683 ? -10.269 -40.267 6.364 1.00 97.69 683 VAL A CA 1
ATOM 5038 C C . VAL A 1 683 ? -8.977 -39.590 6.801 1.00 97.69 683 VAL A C 1
ATOM 5040 O O . VAL A 1 683 ? -7.897 -39.891 6.282 1.00 97.69 683 VAL A O 1
ATOM 5043 N N . LEU A 1 684 ? -9.069 -38.721 7.808 1.00 98.31 684 LEU A N 1
ATOM 5044 C CA . LEU A 1 684 ? -7.923 -38.191 8.541 1.00 98.31 684 LEU A CA 1
ATOM 5045 C C . LEU A 1 684 ? -7.377 -39.261 9.496 1.00 98.31 684 LEU A C 1
ATOM 5047 O O . LEU A 1 684 ? -8.105 -39.807 10.319 1.00 98.31 684 LEU A O 1
ATOM 5051 N N . THR A 1 685 ? -6.074 -39.530 9.427 1.00 97.75 685 THR A N 1
ATOM 5052 C CA . THR A 1 685 ? -5.355 -40.436 10.336 1.00 97.75 685 THR A CA 1
ATOM 5053 C C . THR A 1 685 ? -4.290 -39.663 11.114 1.00 97.75 685 THR A C 1
ATOM 5055 O O . THR A 1 685 ? -3.373 -39.125 10.496 1.00 97.75 685 THR A O 1
ATOM 5058 N N . LEU A 1 686 ? -4.349 -39.656 12.451 1.00 97.44 686 LEU A N 1
ATOM 5059 C CA . LEU A 1 686 ? -3.347 -39.031 13.332 1.00 97.44 686 LEU A CA 1
ATOM 5060 C C . LEU A 1 686 ? -2.518 -40.082 14.089 1.00 97.44 686 LEU A C 1
ATOM 5062 O O . LEU A 1 686 ? -3.067 -41.053 14.625 1.00 97.44 686 LEU A O 1
ATOM 5066 N N . ARG A 1 687 ? -1.191 -39.888 14.145 1.00 94.19 687 ARG A N 1
ATOM 5067 C CA . ARG A 1 687 ? -0.221 -40.826 14.746 1.00 94.19 687 ARG A CA 1
ATOM 5068 C C . ARG A 1 687 ? 0.838 -40.086 15.565 1.00 94.19 687 ARG A C 1
ATOM 5070 O O . ARG A 1 687 ? 1.805 -39.559 15.024 1.00 94.19 687 ARG A O 1
ATOM 5077 N N . SER A 1 688 ? 0.652 -40.076 16.878 1.00 91.62 688 SER A N 1
ATOM 5078 C CA . SER A 1 688 ? 1.581 -39.528 17.870 1.00 91.62 688 SER A CA 1
ATOM 5079 C C . SER A 1 688 ? 2.960 -40.199 17.847 1.00 91.62 688 SER A C 1
ATOM 5081 O O . SER A 1 688 ? 3.108 -41.355 17.450 1.00 91.62 688 SER A O 1
ATOM 5083 N N . GLN A 1 689 ? 3.965 -39.466 18.324 1.00 90.19 689 GLN A N 1
ATOM 5084 C CA . GLN A 1 689 ? 5.314 -39.958 18.626 1.00 90.19 689 GLN A CA 1
ATOM 5085 C C . GLN A 1 689 ? 5.550 -39.891 20.146 1.00 90.19 689 GLN A C 1
ATOM 5087 O O . GLN A 1 689 ? 4.746 -39.308 20.878 1.00 90.19 689 GLN A O 1
ATOM 5092 N N . ASP A 1 690 ? 6.643 -40.471 20.644 1.00 89.56 690 ASP A N 1
ATOM 5093 C CA . ASP A 1 690 ? 6.924 -40.531 22.089 1.00 89.56 690 ASP A CA 1
ATOM 5094 C C . ASP A 1 690 ? 7.044 -39.137 22.739 1.00 89.56 690 ASP A C 1
ATOM 5096 O O . ASP A 1 690 ? 6.660 -38.938 23.892 1.00 89.56 690 ASP A O 1
ATOM 5100 N N . ASP A 1 691 ? 7.518 -38.146 21.981 1.00 92.00 691 ASP A N 1
ATOM 5101 C CA . ASP A 1 691 ? 7.752 -36.765 22.407 1.00 92.00 691 ASP A CA 1
ATOM 5102 C C . ASP A 1 691 ? 6.802 -35.729 21.768 1.00 92.00 691 ASP A C 1
ATOM 5104 O O . ASP A 1 691 ? 6.726 -34.596 22.262 1.00 92.00 691 ASP A O 1
ATOM 5108 N N . ARG A 1 692 ? 6.034 -36.103 20.729 1.00 92.94 692 ARG A N 1
ATOM 5109 C CA . ARG A 1 692 ? 5.166 -35.196 19.950 1.00 92.94 692 ARG A CA 1
ATOM 5110 C C . ARG A 1 692 ? 3.711 -35.668 19.813 1.00 92.94 692 ARG A C 1
ATOM 5112 O O . ARG A 1 692 ? 3.423 -36.777 19.366 1.00 92.94 692 ARG A O 1
ATOM 5119 N N . THR A 1 693 ? 2.796 -34.767 20.172 1.00 93.31 693 THR A N 1
ATOM 5120 C CA . THR A 1 693 ? 1.338 -34.892 20.003 1.00 93.31 693 THR A CA 1
ATOM 5121 C C . THR A 1 693 ? 0.979 -34.716 18.530 1.00 93.31 693 THR A C 1
ATOM 5123 O O . THR A 1 693 ? 1.354 -33.703 17.943 1.00 93.31 693 THR A O 1
ATOM 5126 N N . ALA A 1 694 ? 0.233 -35.660 17.956 1.00 95.31 694 ALA A N 1
ATOM 5127 C CA . ALA A 1 694 ? -0.367 -35.497 16.635 1.00 95.31 694 ALA A CA 1
ATOM 5128 C C . ALA A 1 694 ? -1.680 -34.719 16.750 1.00 95.31 694 ALA A C 1
ATOM 5130 O O . ALA A 1 694 ? -2.444 -34.940 17.693 1.00 95.31 694 ALA A O 1
ATOM 5131 N N . ARG A 1 695 ? -1.948 -33.812 15.810 1.00 96.75 695 ARG A N 1
ATOM 5132 C CA . ARG A 1 695 ? -3.133 -32.947 15.847 1.00 96.75 695 ARG A CA 1
ATOM 5133 C C . ARG A 1 695 ? -3.643 -32.597 14.454 1.00 96.75 695 ARG A C 1
ATOM 5135 O O . ARG A 1 695 ? -2.860 -32.513 13.514 1.00 96.75 695 ARG A O 1
ATOM 5142 N N . ALA A 1 696 ? -4.930 -32.308 14.360 1.00 97.94 696 ALA A N 1
ATOM 5143 C CA . ALA A 1 696 ? -5.497 -31.453 13.329 1.00 97.94 696 ALA A CA 1
ATOM 5144 C C . ALA A 1 696 ? -6.356 -30.387 14.014 1.00 97.94 696 ALA A C 1
ATOM 5146 O O . ALA A 1 696 ? -7.128 -30.708 14.921 1.00 97.94 696 ALA A O 1
ATOM 5147 N N . VAL A 1 697 ? -6.194 -29.129 13.605 1.00 97.94 697 VAL A N 1
ATOM 5148 C CA . VAL A 1 697 ? -6.982 -28.003 14.123 1.00 97.94 697 VAL A CA 1
ATOM 5149 C C . VAL A 1 697 ? -7.513 -27.123 12.996 1.00 97.94 697 VAL A C 1
ATOM 5151 O O . VAL A 1 697 ? -6.875 -27.003 11.949 1.00 97.94 697 VAL A O 1
ATOM 5154 N N . GLN A 1 698 ? -8.664 -26.501 13.228 1.00 95.94 698 GLN A N 1
ATOM 5155 C CA . GLN A 1 698 ? -9.289 -25.534 12.326 1.00 95.94 698 GLN A CA 1
ATOM 5156 C C . GLN A 1 698 ? -9.929 -24.422 13.160 1.00 95.94 698 GLN A C 1
ATOM 5158 O O . GLN A 1 698 ? -10.664 -24.705 14.104 1.00 95.94 698 GLN A O 1
ATOM 5163 N N . ASP A 1 699 ? -9.661 -23.167 12.814 1.00 93.62 699 ASP A N 1
ATOM 5164 C CA . ASP A 1 699 ? -10.369 -22.002 13.346 1.00 93.62 699 ASP A CA 1
ATOM 5165 C C . ASP A 1 699 ? -11.718 -21.832 12.628 1.00 93.62 699 ASP A C 1
ATOM 5167 O O . ASP A 1 699 ? -11.796 -22.010 11.408 1.00 93.62 699 ASP A O 1
ATOM 5171 N N . THR A 1 700 ? -12.772 -21.449 13.360 1.00 92.75 700 THR A N 1
ATOM 5172 C CA . THR A 1 700 ? -14.108 -21.184 12.787 1.00 92.75 700 THR A CA 1
ATOM 5173 C C . THR A 1 700 ? -14.083 -20.100 11.712 1.00 92.75 700 THR A C 1
ATOM 5175 O O . THR A 1 700 ? -14.890 -20.139 10.790 1.00 92.75 700 THR A O 1
ATOM 5178 N N . GLY A 1 701 ? -13.167 -19.129 11.821 1.00 89.50 701 GLY A N 1
ATOM 5179 C CA . GLY A 1 701 ? -13.084 -17.977 10.914 1.00 89.50 701 GLY A CA 1
ATOM 5180 C C . GLY A 1 701 ? -14.259 -16.996 11.034 1.00 89.50 701 GLY A C 1
ATOM 5181 O O . GLY A 1 701 ? -14.426 -16.141 10.174 1.00 89.50 701 GLY A O 1
ATOM 5182 N N . LEU A 1 702 ? -15.055 -17.142 12.095 1.00 93.12 702 LEU A N 1
ATOM 5183 C CA . LEU A 1 702 ? -16.189 -16.313 12.504 1.00 93.12 702 LEU A CA 1
ATOM 5184 C C . LEU A 1 702 ? -16.324 -16.375 14.032 1.00 93.12 702 LEU A C 1
ATOM 5186 O O . LEU A 1 702 ? -15.790 -17.302 14.658 1.00 93.12 702 LEU A O 1
ATOM 5190 N N . LEU A 1 703 ? -17.054 -15.434 14.632 1.00 95.12 703 LEU A N 1
ATOM 5191 C CA . LEU A 1 703 ? -17.402 -15.484 16.053 1.00 95.12 703 LEU A CA 1
ATOM 5192 C C . LEU A 1 703 ? -18.717 -16.251 16.240 1.00 95.12 703 LEU A C 1
ATOM 5194 O O . LEU A 1 703 ? -19.702 -16.000 15.542 1.00 95.12 703 LEU A O 1
ATOM 5198 N N . LEU A 1 704 ? -18.760 -17.163 17.210 1.00 96.19 704 LEU A N 1
ATOM 5199 C CA . LEU A 1 704 ? -19.989 -17.872 17.561 1.00 96.19 704 LEU A CA 1
ATOM 5200 C C . LEU A 1 704 ? -21.015 -16.928 18.196 1.00 96.19 704 LEU A C 1
ATOM 5202 O O . LEU A 1 704 ? -20.660 -16.076 19.009 1.00 96.19 704 LEU A O 1
ATOM 5206 N N . ALA A 1 705 ? -22.296 -17.151 17.890 1.00 95.81 705 ALA A N 1
ATOM 5207 C CA . ALA A 1 705 ? -23.427 -16.514 18.562 1.00 95.81 705 ALA A CA 1
ATOM 5208 C C . ALA A 1 705 ? -23.321 -16.630 20.088 1.00 95.81 705 ALA A C 1
ATOM 5210 O O . ALA A 1 705 ? -23.040 -17.719 20.591 1.00 95.81 705 ALA A O 1
ATOM 5211 N N . ALA A 1 706 ? -23.578 -15.546 20.822 1.00 94.06 706 ALA A N 1
ATOM 5212 C CA . ALA A 1 706 ? -23.464 -15.515 22.280 1.00 94.06 706 ALA A CA 1
ATOM 5213 C C . ALA A 1 706 ? -24.594 -16.291 22.987 1.00 94.06 706 ALA A C 1
ATOM 5215 O O . ALA A 1 706 ? -25.764 -16.211 22.603 1.00 94.06 706 ALA A O 1
ATOM 5216 N N . SER A 1 707 ? -24.249 -16.989 24.074 1.00 95.06 707 SER A N 1
ATOM 5217 C CA . SER A 1 707 ? -25.173 -17.746 24.939 1.00 95.06 707 SER A CA 1
ATOM 5218 C C . SER A 1 707 ? -26.069 -18.768 24.212 1.00 95.06 707 SER A C 1
ATOM 5220 O O . SER A 1 707 ? -27.223 -18.956 24.602 1.00 95.06 707 SER A O 1
ATOM 5222 N N . GLN A 1 708 ? -25.565 -19.423 23.159 1.00 97.19 708 GLN A N 1
ATOM 5223 C CA . GLN A 1 708 ? -26.293 -20.441 22.386 1.00 97.19 708 GLN A CA 1
ATOM 5224 C C . GLN A 1 708 ? -25.714 -21.847 22.584 1.00 97.19 708 GLN A C 1
ATOM 5226 O O . GLN A 1 708 ? -24.509 -22.014 22.757 1.00 97.19 708 GLN A O 1
ATOM 5231 N N . ASP A 1 709 ? -26.571 -22.868 22.511 1.00 97.44 709 ASP A N 1
ATOM 5232 C CA . ASP A 1 709 ? -26.169 -24.276 22.604 1.00 97.44 709 ASP A CA 1
ATOM 5233 C C . ASP A 1 709 ? -25.690 -24.818 21.247 1.00 97.44 709 ASP A C 1
ATOM 5235 O O . ASP A 1 709 ? -26.475 -24.972 20.310 1.00 97.44 709 ASP A O 1
ATOM 5239 N N . TYR A 1 710 ? -24.415 -25.199 21.169 1.00 98.31 710 TYR A N 1
ATOM 5240 C CA . TYR A 1 710 ? -23.803 -25.843 20.007 1.00 98.31 710 TYR A CA 1
ATOM 5241 C C . TYR A 1 710 ? -23.622 -27.352 20.223 1.00 98.31 710 TYR A C 1
ATOM 5243 O O . TYR A 1 710 ? -23.530 -27.864 21.344 1.00 98.31 710 TYR A O 1
ATOM 5251 N N . THR A 1 711 ? -23.552 -28.102 19.121 1.00 98.25 711 THR A N 1
ATOM 5252 C CA . THR A 1 711 ? -23.182 -29.525 19.126 1.00 98.25 711 THR A CA 1
ATOM 5253 C C . THR A 1 711 ? -22.185 -29.807 18.010 1.00 98.25 711 THR A C 1
ATOM 5255 O O . THR A 1 711 ? -22.549 -29.828 16.837 1.00 98.25 711 THR A O 1
ATOM 5258 N N . LEU A 1 712 ? -20.941 -30.080 18.398 1.00 98.50 712 LEU A N 1
ATOM 5259 C CA . LEU A 1 712 ? -19.912 -30.625 17.523 1.00 98.50 712 LEU A CA 1
ATOM 5260 C C . LEU A 1 712 ? -20.091 -32.147 17.436 1.00 98.50 712 LEU A C 1
ATOM 5262 O O . LEU A 1 712 ? -19.970 -32.868 18.432 1.00 98.50 712 LEU A O 1
ATOM 5266 N N . ASN A 1 713 ? -20.370 -32.632 16.232 1.00 98.44 713 ASN A N 1
ATOM 5267 C CA . ASN A 1 713 ? -20.477 -34.041 15.880 1.00 98.44 713 ASN A CA 1
ATOM 5268 C C . ASN A 1 713 ? -19.155 -34.492 15.249 1.00 98.44 713 ASN A C 1
ATOM 5270 O O . ASN A 1 713 ? -18.660 -33.843 14.329 1.00 98.44 713 ASN A O 1
ATOM 5274 N N . VAL A 1 714 ? -18.590 -35.607 15.713 1.00 98.56 714 VAL A N 1
ATOM 5275 C CA . VAL A 1 714 ? -17.345 -36.168 15.167 1.00 98.56 714 VAL A CA 1
ATOM 5276 C C . VAL A 1 714 ? -17.495 -37.667 14.964 1.00 98.56 714 VAL A C 1
ATOM 5278 O O . VAL A 1 714 ? -17.709 -38.406 15.925 1.00 98.56 714 VAL A O 1
ATOM 5281 N N . ARG A 1 715 ? -17.346 -38.138 13.727 1.00 98.38 715 ARG A N 1
ATOM 5282 C CA . ARG A 1 715 ? -17.346 -39.563 13.397 1.00 98.38 715 ARG A CA 1
ATOM 5283 C C . ARG A 1 715 ? -15.919 -40.092 13.427 1.00 98.38 715 ARG A C 1
ATOM 5285 O O . ARG A 1 715 ? -15.119 -39.799 12.542 1.00 98.38 715 ARG A O 1
ATOM 5292 N N . ALA A 1 716 ? -15.589 -40.849 14.469 1.00 98.19 716 ALA A N 1
ATOM 5293 C CA . ALA A 1 716 ? -14.222 -41.257 14.780 1.00 98.19 716 ALA A CA 1
ATOM 5294 C C . ALA A 1 716 ? -14.116 -42.724 15.223 1.00 98.19 716 ALA A C 1
ATOM 5296 O O . ALA A 1 716 ? -15.108 -43.366 15.580 1.00 98.19 716 ALA A O 1
ATOM 5297 N N . ARG A 1 717 ? -12.887 -43.243 15.222 1.00 97.19 717 ARG A N 1
ATOM 5298 C CA . ARG A 1 717 ? -12.486 -44.479 15.911 1.00 97.19 717 ARG A CA 1
ATOM 5299 C C . ARG A 1 717 ? -11.041 -44.374 16.394 1.00 97.19 717 ARG A C 1
ATOM 5301 O O . ARG A 1 717 ? -10.240 -43.645 15.809 1.00 97.19 717 ARG A O 1
ATOM 5308 N N . ALA A 1 718 ? -10.682 -45.128 17.429 1.00 95.56 718 ALA A N 1
ATOM 5309 C CA . ALA A 1 718 ? -9.317 -45.150 17.948 1.00 95.56 718 ALA A CA 1
ATOM 5310 C C . ALA A 1 718 ? -8.844 -46.560 18.306 1.00 95.56 718 ALA A C 1
ATOM 5312 O O . ALA A 1 718 ? -9.567 -47.354 18.905 1.00 95.56 718 ALA A O 1
ATOM 5313 N N . THR A 1 719 ? -7.582 -46.853 17.997 1.00 91.62 719 THR A N 1
ATOM 5314 C CA . THR A 1 719 ? -6.906 -48.073 18.457 1.00 91.62 719 THR A CA 1
ATOM 5315 C C . THR A 1 719 ? -5.876 -47.708 19.514 1.00 91.62 719 THR A C 1
ATOM 5317 O O . THR A 1 719 ? -4.966 -46.940 19.206 1.00 91.62 719 THR A O 1
ATOM 5320 N N . ASN A 1 720 ? -5.984 -48.304 20.707 1.00 80.12 720 ASN A N 1
ATOM 5321 C CA . ASN A 1 720 ? -5.168 -48.053 21.907 1.00 80.12 720 ASN A CA 1
ATOM 5322 C C . ASN A 1 720 ? -5.250 -46.611 22.454 1.00 80.12 720 ASN A C 1
ATOM 5324 O O . ASN A 1 720 ? -5.408 -45.645 21.706 1.00 80.12 720 ASN A O 1
ATOM 5328 N N . GLY A 1 721 ? -5.070 -46.460 23.769 1.00 79.94 721 GLY A N 1
ATOM 5329 C CA . GLY A 1 721 ? -5.090 -45.160 24.452 1.00 79.94 721 GLY A CA 1
ATOM 5330 C C . GLY A 1 721 ? -6.448 -44.450 24.392 1.00 79.94 721 GLY A C 1
ATOM 5331 O O . GLY A 1 721 ? -7.483 -45.089 24.199 1.00 79.94 721 GLY A O 1
ATOM 5332 N N . ALA A 1 722 ? -6.423 -43.132 24.575 1.00 87.31 722 ALA A N 1
ATOM 5333 C CA . ALA A 1 722 ? -7.596 -42.260 24.538 1.00 87.31 722 ALA A CA 1
ATOM 5334 C C . ALA A 1 722 ? -7.215 -40.917 23.879 1.00 87.31 722 ALA A C 1
ATOM 5336 O O . ALA A 1 722 ? -6.683 -40.033 24.551 1.00 87.31 722 ALA A O 1
ATOM 5337 N N . PRO A 1 723 ? -7.379 -40.791 22.549 1.00 93.75 723 PRO A N 1
ATOM 5338 C CA . PRO A 1 723 ? -7.288 -39.516 21.844 1.00 93.75 723 PRO A CA 1
ATOM 5339 C C . PRO A 1 723 ? -8.539 -38.645 22.034 1.00 93.75 723 PRO A C 1
ATOM 5341 O O . PRO A 1 723 ? -9.668 -39.137 22.126 1.00 93.75 723 PRO A O 1
ATOM 5344 N N . THR A 1 724 ? -8.321 -37.333 22.011 1.00 95.38 724 THR A N 1
ATOM 5345 C CA . THR A 1 724 ? -9.318 -36.297 22.285 1.00 95.38 724 THR A CA 1
ATOM 5346 C C . THR A 1 724 ? -9.917 -35.744 20.993 1.00 95.38 724 THR A C 1
ATOM 5348 O O . THR A 1 724 ? -9.191 -35.445 20.045 1.00 95.38 724 THR A O 1
ATOM 5351 N N . VAL A 1 725 ? -11.230 -35.509 20.984 1.00 97.69 725 VAL A N 1
ATOM 5352 C CA . VAL A 1 725 ? -11.903 -34.651 19.992 1.00 97.69 725 VAL A CA 1
ATOM 5353 C C . VAL A 1 725 ? -12.720 -33.585 20.721 1.00 97.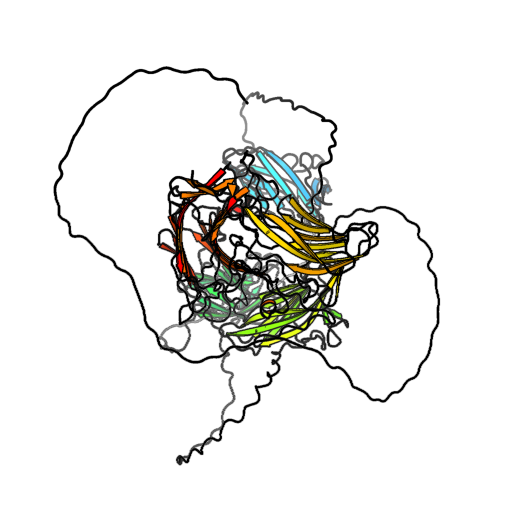69 725 VAL A C 1
ATOM 5355 O O . VAL A 1 725 ? -13.357 -33.886 21.733 1.00 97.69 725 VAL A O 1
ATOM 5358 N N . GLY A 1 726 ? -12.681 -32.336 20.261 1.00 97.50 726 GLY A N 1
ATOM 5359 C CA . GLY A 1 726 ? -13.280 -31.225 20.998 1.00 97.50 726 GLY A CA 1
ATOM 5360 C C . GLY A 1 726 ? -13.269 -29.882 20.280 1.00 97.50 726 GLY A C 1
ATOM 5361 O O . GLY A 1 726 ? -12.841 -29.763 19.132 1.00 97.50 726 GLY A O 1
ATOM 5362 N N . PHE A 1 727 ? -13.746 -28.873 20.999 1.00 98.12 727 PHE A N 1
ATOM 5363 C CA . PHE A 1 727 ? -13.854 -27.488 20.573 1.00 98.12 727 PHE A CA 1
ATOM 5364 C C . PHE A 1 727 ? -13.362 -26.564 21.690 1.00 98.12 727 PHE A C 1
ATOM 5366 O O . PHE A 1 727 ? -13.763 -26.727 22.844 1.00 98.12 727 PHE A O 1
ATOM 5373 N N . GLN A 1 728 ? -12.498 -25.610 21.351 1.00 97.62 728 GLN A N 1
ATOM 5374 C CA . GLN A 1 728 ? -12.087 -24.530 22.244 1.00 97.62 728 GLN A CA 1
ATOM 5375 C C . GLN A 1 728 ? -12.855 -23.251 21.895 1.00 97.62 728 GLN A C 1
ATOM 5377 O O . GLN A 1 728 ? -12.927 -22.886 20.721 1.00 97.62 728 GLN A O 1
ATOM 5382 N N . VAL A 1 729 ? -13.374 -22.554 22.906 1.00 94.56 729 VAL A N 1
ATOM 5383 C CA . VAL A 1 729 ? -13.915 -21.192 22.792 1.00 94.56 729 VAL A CA 1
ATOM 5384 C C . VAL A 1 729 ? -13.509 -20.394 24.031 1.00 94.56 729 VAL A C 1
ATOM 5386 O O . VAL A 1 729 ? -13.724 -20.831 25.162 1.00 94.56 729 VAL A O 1
ATOM 5389 N N . GLY A 1 730 ? -12.831 -19.264 23.822 1.00 86.19 730 GLY A N 1
ATOM 5390 C CA . GLY A 1 730 ? -12.101 -18.580 24.894 1.00 86.19 730 GLY A CA 1
ATOM 5391 C C . GLY A 1 730 ? -11.115 -19.521 25.606 1.00 86.19 730 GLY A C 1
ATOM 5392 O O . GLY A 1 730 ? -10.379 -20.279 24.964 1.00 86.19 730 GLY A O 1
ATOM 5393 N N . ASP A 1 731 ? -11.135 -19.503 26.939 1.00 87.94 731 ASP A N 1
ATOM 5394 C CA . ASP A 1 731 ? -10.348 -20.403 27.796 1.00 87.94 731 ASP A CA 1
ATOM 5395 C C . ASP A 1 731 ? -10.982 -21.800 27.991 1.00 87.94 731 ASP A C 1
ATOM 5397 O O . ASP A 1 731 ? -10.341 -22.693 28.555 1.00 87.94 731 ASP A O 1
ATOM 5401 N N . GLU A 1 732 ? -12.227 -22.030 27.553 1.00 94.25 732 GLU A N 1
ATOM 5402 C CA . GLU A 1 732 ? -12.914 -23.311 27.758 1.00 94.25 732 GLU A CA 1
ATOM 5403 C C . GLU A 1 732 ? -12.660 -24.303 26.614 1.00 94.25 732 GLU A C 1
ATOM 5405 O O . GLU A 1 732 ? -12.767 -23.976 25.432 1.00 94.25 732 GLU A O 1
ATOM 5410 N N . PHE A 1 733 ? -12.343 -25.555 26.971 1.00 96.56 733 PHE A N 1
ATOM 5411 C CA . PHE A 1 733 ? -12.105 -26.646 26.022 1.00 96.56 733 PHE A CA 1
ATOM 5412 C C . PHE A 1 733 ? -13.072 -27.815 26.246 1.00 96.56 733 PHE A C 1
ATOM 5414 O O . PHE A 1 733 ? -12.815 -28.749 27.018 1.00 96.56 733 PHE A O 1
ATOM 5421 N N . HIS A 1 734 ? -14.198 -27.772 25.540 1.00 97.62 734 HIS A N 1
ATOM 5422 C CA . HIS A 1 734 ? -15.231 -28.801 25.575 1.00 97.62 734 HIS A CA 1
ATOM 5423 C C . HIS A 1 734 ? -14.788 -29.991 24.719 1.00 97.62 734 HIS A C 1
ATOM 5425 O O . HIS A 1 734 ? -14.498 -29.836 23.534 1.00 97.62 734 HIS A O 1
ATOM 5431 N N . HIS A 1 735 ? -14.710 -31.194 25.289 1.00 97.44 735 HIS A N 1
ATOM 5432 C CA . HIS A 1 735 ? -14.123 -32.335 24.584 1.00 97.44 735 HIS A CA 1
ATOM 5433 C C . HIS A 1 735 ? -14.635 -33.696 25.069 1.00 97.44 735 HIS A C 1
ATOM 5435 O O . HIS A 1 735 ? -15.200 -33.827 26.155 1.00 97.44 735 HIS A O 1
ATOM 5441 N N . LEU A 1 736 ? -14.396 -34.728 24.259 1.00 96.56 736 LEU A N 1
ATOM 5442 C CA . LEU A 1 736 ? -14.642 -36.135 24.570 1.00 96.56 736 LEU A CA 1
ATOM 5443 C C . LEU A 1 736 ? -13.453 -37.012 24.157 1.00 96.56 736 LEU A C 1
ATOM 5445 O O . LEU A 1 736 ? -12.604 -36.619 23.359 1.00 96.56 736 LEU A O 1
ATOM 5449 N N . GLN A 1 737 ? -13.414 -38.223 24.715 1.00 95.56 737 GLN A N 1
ATOM 5450 C CA . GLN A 1 737 ? -12.372 -39.219 24.472 1.00 95.56 737 GLN A CA 1
ATOM 5451 C C . GLN A 1 737 ? -12.873 -40.322 23.531 1.00 95.56 737 GLN A C 1
ATOM 5453 O O . GLN A 1 737 ? -13.843 -41.024 23.838 1.00 95.56 737 GLN A O 1
ATOM 5458 N N . VAL A 1 738 ? -12.193 -40.501 22.398 1.00 95.12 738 VAL A N 1
ATOM 5459 C CA . VAL A 1 738 ? -12.501 -41.539 21.406 1.00 95.12 738 VAL A CA 1
ATOM 5460 C C . VAL A 1 738 ? -11.841 -42.843 21.847 1.00 95.12 738 VAL A C 1
ATOM 5462 O O . VAL A 1 738 ? -10.621 -42.957 21.868 1.00 95.12 738 VAL A O 1
ATOM 5465 N N . THR A 1 739 ? -12.648 -43.831 22.231 1.00 87.88 739 THR A N 1
ATOM 5466 C CA . THR A 1 739 ? -12.172 -45.085 22.856 1.00 87.88 739 THR A CA 1
ATOM 5467 C C . THR A 1 739 ? -12.694 -46.364 22.192 1.00 87.88 739 THR A C 1
ATOM 5469 O O . THR A 1 739 ? -12.296 -47.459 22.587 1.00 87.88 739 THR A O 1
ATOM 5472 N N . ASP A 1 740 ? -13.562 -46.258 21.180 1.00 91.75 740 ASP A N 1
ATOM 5473 C CA . ASP A 1 740 ? -14.061 -47.413 20.426 1.00 91.75 740 ASP A CA 1
ATOM 5474 C C . ASP A 1 740 ? -13.179 -47.653 19.176 1.00 91.75 740 ASP A C 1
ATOM 5476 O O . ASP A 1 740 ? -12.933 -46.711 18.416 1.00 91.75 740 ASP A O 1
ATOM 5480 N N . PRO A 1 741 ? -12.690 -48.886 18.927 1.00 93.75 741 PRO A N 1
ATOM 5481 C CA . PRO A 1 741 ? -11.958 -49.232 17.704 1.00 93.75 741 PRO A CA 1
ATOM 5482 C C . PRO A 1 741 ? -12.863 -49.403 16.470 1.00 93.75 741 PRO A C 1
ATOM 5484 O O . PRO A 1 741 ? -12.367 -49.643 15.369 1.00 93.75 741 PRO A O 1
ATOM 5487 N N . THR A 1 742 ? -14.184 -49.301 16.627 1.00 96.38 742 THR A N 1
ATOM 5488 C CA . THR A 1 742 ? -15.166 -49.234 15.538 1.00 96.38 742 THR A CA 1
ATOM 5489 C C . THR A 1 742 ? -15.656 -47.800 15.336 1.00 96.38 742 THR A C 1
ATOM 5491 O O . THR A 1 742 ? -15.611 -46.990 16.256 1.00 96.38 742 THR A O 1
ATOM 5494 N N . TRP A 1 743 ? -16.112 -47.468 14.123 1.00 97.50 743 TRP A N 1
ATOM 5495 C CA . TRP A 1 743 ? -16.622 -46.129 13.806 1.00 97.50 743 TRP A CA 1
ATOM 5496 C C . TRP A 1 743 ? -17.837 -45.765 14.667 1.00 97.50 743 TRP A C 1
ATOM 5498 O O . TRP A 1 743 ? -18.851 -46.469 14.634 1.00 97.50 743 TRP A O 1
ATOM 5508 N N . ARG A 1 744 ? -17.741 -44.645 15.390 1.00 97.44 744 ARG A N 1
ATOM 5509 C CA . ARG A 1 744 ? -18.803 -44.074 16.227 1.00 97.44 744 ARG A CA 1
ATOM 5510 C C . ARG A 1 744 ? -18.953 -42.584 15.987 1.00 97.44 744 ARG A C 1
ATOM 5512 O O . ARG A 1 744 ? -17.974 -41.892 15.728 1.00 97.44 744 ARG A O 1
ATOM 5519 N N . ASP A 1 745 ? -20.175 -42.110 16.177 1.00 97.12 745 ASP A N 1
ATOM 5520 C CA . ASP A 1 745 ? -20.511 -40.694 16.180 1.00 97.12 745 ASP A CA 1
ATOM 5521 C C . ASP A 1 745 ? -20.442 -40.178 17.629 1.00 97.12 745 ASP A C 1
ATOM 5523 O O . ASP A 1 745 ? -21.162 -40.652 18.513 1.00 97.12 745 ASP A O 1
ATOM 5527 N N . TYR A 1 746 ? -19.540 -39.234 17.883 1.00 97.50 746 TYR A N 1
ATOM 5528 C CA . TYR A 1 746 ? -19.343 -38.558 19.165 1.00 97.50 746 TYR A CA 1
ATOM 5529 C C . TYR A 1 746 ? -20.005 -37.178 19.121 1.00 97.50 746 TYR A C 1
ATOM 5531 O O . TYR A 1 746 ? -19.935 -36.498 18.101 1.00 97.50 746 TYR A O 1
ATOM 5539 N N . GLN A 1 747 ? -20.628 -36.749 20.223 1.00 98.00 747 GLN A N 1
ATOM 5540 C CA . GLN A 1 747 ? -21.273 -35.434 20.328 1.00 98.00 747 GLN A CA 1
ATOM 5541 C C . GLN A 1 747 ? -20.714 -34.642 21.506 1.00 98.00 747 GLN A C 1
ATOM 5543 O O . GLN A 1 747 ? -21.050 -34.916 22.659 1.00 98.00 747 GLN A O 1
ATOM 5548 N N . VAL A 1 748 ? -19.892 -33.640 21.208 1.00 98.06 748 VAL A N 1
ATOM 5549 C CA . VAL A 1 748 ? -19.458 -32.631 22.177 1.00 98.06 748 VAL A CA 1
ATOM 5550 C C . VAL A 1 748 ? -20.507 -31.522 22.174 1.00 98.06 748 VAL A C 1
ATOM 5552 O O . VAL A 1 748 ? -20.771 -30.924 21.133 1.00 98.06 748 VAL A O 1
ATOM 5555 N N . ARG A 1 749 ? -21.135 -31.268 23.324 1.00 97.75 749 ARG A N 1
ATOM 5556 C CA . ARG A 1 749 ? -22.161 -30.226 23.484 1.00 97.75 749 ARG A CA 1
ATOM 5557 C C . ARG A 1 749 ? -21.686 -29.182 24.476 1.00 97.75 749 ARG A C 1
ATOM 5559 O O . ARG A 1 749 ? -21.125 -29.548 25.508 1.00 97.75 749 ARG A O 1
ATOM 5566 N N . PHE A 1 750 ? -21.932 -27.920 24.163 1.00 97.12 750 PHE A N 1
ATOM 5567 C CA . PHE A 1 750 ? -21.539 -26.781 24.982 1.00 97.12 750 PHE A CA 1
ATOM 5568 C C . PHE A 1 750 ? -22.457 -25.590 24.710 1.00 97.12 750 PHE A C 1
ATOM 5570 O O . PHE A 1 750 ? -23.054 -25.505 23.639 1.00 97.12 750 PHE A O 1
ATOM 5577 N N . THR A 1 751 ? -22.542 -24.677 25.671 1.00 96.81 751 THR A N 1
ATOM 5578 C CA . THR A 1 751 ? -23.139 -23.353 25.474 1.00 96.81 751 THR A CA 1
ATOM 5579 C C . THR A 1 751 ? -21.997 -22.371 25.228 1.00 96.81 751 THR A C 1
ATOM 5581 O O . THR A 1 751 ? -20.992 -22.424 25.936 1.00 96.81 751 THR A O 1
ATOM 5584 N N . SER A 1 752 ? -22.109 -21.504 24.224 1.00 95.25 752 SER A N 1
ATOM 5585 C CA . SER A 1 752 ? -21.104 -20.473 23.948 1.00 95.25 752 SER A CA 1
ATOM 5586 C C . SER A 1 752 ? -21.049 -19.399 25.053 1.00 95.25 752 SER A C 1
ATOM 5588 O O . SER A 1 752 ? -22.015 -19.241 25.809 1.00 95.25 752 SER A O 1
ATOM 5590 N N . PRO A 1 753 ? -19.942 -18.632 25.156 1.00 93.19 753 PRO A N 1
ATOM 5591 C CA . PRO A 1 753 ? -19.810 -17.553 26.134 1.00 93.19 753 PRO A CA 1
ATOM 5592 C C . PRO A 1 753 ? -20.889 -16.465 26.023 1.00 93.19 753 PRO A C 1
ATOM 5594 O O . PRO A 1 753 ? -21.626 -16.357 25.041 1.00 93.19 753 PRO A O 1
ATOM 5597 N N . VAL A 1 754 ? -20.963 -15.613 27.050 1.00 91.44 754 VAL A N 1
ATOM 5598 C CA . VAL A 1 754 ? -21.906 -14.477 27.099 1.00 91.44 754 VAL A CA 1
ATOM 5599 C C . VAL A 1 754 ? -21.569 -13.348 26.117 1.00 91.44 754 VAL A C 1
ATOM 5601 O O . VAL A 1 754 ? -22.426 -12.512 25.851 1.00 91.44 754 VAL A O 1
ATOM 5604 N N . THR A 1 755 ? -20.360 -13.347 25.552 1.00 90.12 755 THR A N 1
ATOM 5605 C CA . THR A 1 755 ? -19.955 -12.523 24.404 1.00 90.12 755 THR A CA 1
ATOM 5606 C C . THR A 1 755 ? -19.713 -13.409 23.181 1.00 90.12 755 THR A C 1
ATOM 5608 O O . THR A 1 755 ? -19.417 -14.598 23.317 1.00 90.12 755 THR A O 1
ATOM 5611 N N . GLN A 1 756 ? -19.843 -12.845 21.977 1.00 92.00 756 GLN A N 1
ATOM 5612 C CA . GLN A 1 756 ? -19.457 -13.537 20.744 1.00 92.00 756 GLN A CA 1
ATOM 5613 C C . GLN A 1 756 ? -17.935 -13.726 20.728 1.00 92.00 756 GLN A C 1
ATOM 5615 O O . GLN A 1 756 ? -17.196 -12.785 21.005 1.00 92.00 756 GLN A O 1
ATOM 5620 N N . GLN A 1 757 ? -17.463 -14.939 20.432 1.00 91.56 757 GLN A N 1
ATOM 5621 C CA . GLN A 1 757 ? -16.034 -15.277 20.438 1.00 91.56 757 GLN A CA 1
ATOM 5622 C C . GLN A 1 757 ? -15.693 -16.252 19.309 1.00 91.56 757 GLN A C 1
ATOM 5624 O O . GLN A 1 757 ? -16.497 -17.122 18.963 1.00 91.56 757 GLN A O 1
ATOM 5629 N N . ALA A 1 758 ? -14.488 -16.128 18.750 1.00 91.44 758 ALA A N 1
ATOM 5630 C CA . ALA A 1 758 ? -13.939 -17.113 17.823 1.00 91.44 758 ALA A CA 1
ATOM 5631 C C . ALA A 1 758 ? -13.686 -18.450 18.540 1.00 91.44 758 ALA A C 1
ATOM 5633 O O . ALA A 1 758 ? -13.423 -18.488 19.745 1.00 91.44 758 ALA A O 1
ATOM 5634 N N . GLY A 1 759 ? -13.731 -19.553 17.793 1.00 94.31 759 GLY A N 1
ATOM 5635 C CA . GLY A 1 759 ? -13.474 -20.882 18.338 1.00 94.31 759 GLY A CA 1
ATOM 5636 C C . GLY A 1 759 ? -12.636 -21.760 17.416 1.00 94.31 759 GLY A C 1
ATOM 5637 O O . GLY A 1 759 ? -12.377 -21.429 16.257 1.00 94.31 759 GLY A O 1
ATOM 5638 N N . LYS A 1 760 ? -12.175 -22.888 17.954 1.00 97.50 760 LYS A N 1
ATOM 5639 C CA . LYS A 1 760 ? -11.231 -23.788 17.286 1.00 97.50 760 LYS A CA 1
ATOM 5640 C C . LYS A 1 760 ? -11.630 -25.246 17.475 1.00 97.50 760 LYS A C 1
ATOM 5642 O O . LYS A 1 760 ? -11.802 -25.714 18.598 1.00 97.50 760 LYS A O 1
ATOM 5647 N N . PHE A 1 761 ? -11.724 -25.988 16.379 1.00 98.00 761 PHE A N 1
ATOM 5648 C CA . PHE A 1 761 ? -11.879 -27.440 16.387 1.00 98.00 761 PHE A CA 1
ATOM 5649 C C . PHE A 1 761 ? -10.529 -28.102 16.695 1.00 98.00 761 PHE A C 1
ATOM 5651 O O . PHE A 1 761 ? -9.513 -27.730 16.109 1.00 98.00 761 PHE A O 1
ATOM 5658 N N . HIS A 1 762 ? -10.518 -29.098 17.584 1.00 97.94 762 HIS A N 1
ATOM 5659 C CA . HIS A 1 762 ? -9.333 -29.884 17.938 1.00 97.94 762 HIS A CA 1
ATOM 5660 C C . HIS A 1 762 ? -9.591 -31.382 17.769 1.00 97.94 762 HIS A C 1
ATOM 5662 O O . HIS A 1 762 ? -10.485 -31.955 18.395 1.00 97.94 762 HIS A O 1
ATOM 5668 N N . LEU A 1 763 ? -8.735 -32.032 16.984 1.00 98.06 763 LEU A N 1
ATOM 5669 C CA . LEU A 1 763 ? -8.624 -33.483 16.869 1.00 98.06 763 LEU A CA 1
ATOM 5670 C C . LEU A 1 763 ? -7.196 -33.835 17.301 1.00 98.06 763 LEU A C 1
ATOM 5672 O O . LEU A 1 763 ? -6.254 -33.523 16.577 1.00 98.06 763 LEU A O 1
ATOM 5676 N N . GLU A 1 764 ? -6.995 -34.415 18.487 1.00 95.88 764 GLU A N 1
ATOM 5677 C CA . GLU A 1 764 ? -5.652 -34.571 19.070 1.00 95.88 764 GLU A CA 1
ATOM 5678 C C . GLU A 1 764 ? -5.373 -35.973 19.609 1.00 95.88 764 GLU A C 1
ATOM 5680 O O . GLU A 1 764 ? -6.186 -36.594 20.294 1.00 95.88 764 GLU A O 1
ATOM 5685 N N . ARG A 1 765 ? -4.148 -36.449 19.370 1.00 93.25 765 ARG A N 1
ATOM 5686 C CA . ARG A 1 765 ? -3.598 -37.651 19.988 1.00 93.25 765 ARG A CA 1
ATOM 5687 C C . ARG A 1 765 ? -2.280 -37.328 20.684 1.00 93.25 765 ARG A C 1
ATOM 5689 O O . ARG A 1 765 ? -1.299 -36.955 20.041 1.00 93.25 765 ARG A O 1
ATOM 5696 N N . TRP A 1 766 ? -2.275 -37.465 22.007 1.00 91.31 766 TRP A N 1
ATOM 5697 C CA . TRP A 1 766 ? -1.169 -37.045 22.866 1.00 91.31 766 TRP A CA 1
ATOM 5698 C C . TRP A 1 766 ? 0.130 -37.833 22.625 1.00 91.31 766 TRP A C 1
ATOM 5700 O O . TRP A 1 766 ? 0.118 -38.977 22.174 1.00 91.31 766 TRP A O 1
ATOM 5710 N N . LYS A 1 767 ? 1.267 -37.213 22.946 1.00 91.19 767 LYS A N 1
ATOM 5711 C CA . LYS A 1 767 ? 2.593 -37.845 22.889 1.00 91.19 767 LYS A CA 1
ATOM 5712 C C . LYS A 1 767 ? 2.749 -39.035 23.841 1.00 91.19 767 LYS A C 1
ATOM 5714 O O . LYS A 1 767 ? 2.171 -39.046 24.926 1.00 91.19 767 LYS A O 1
ATOM 5719 N N . GLY A 1 768 ? 3.556 -40.018 23.443 1.00 84.62 768 GLY A N 1
ATOM 5720 C CA . GLY A 1 768 ? 3.762 -41.278 24.177 1.00 84.62 768 GLY A CA 1
ATOM 5721 C C . GLY A 1 768 ? 2.674 -42.334 23.950 1.00 84.62 768 GLY A C 1
ATOM 5722 O O . GLY A 1 768 ? 2.795 -43.459 24.430 1.00 84.62 768 GLY A O 1
ATOM 5723 N N . ASP A 1 769 ? 1.614 -41.993 23.217 1.00 87.75 769 ASP A N 1
ATOM 5724 C CA . ASP A 1 769 ? 0.423 -42.823 23.074 1.00 87.75 769 ASP A CA 1
ATOM 5725 C C . ASP A 1 769 ? 0.501 -43.646 21.768 1.00 87.75 769 ASP A C 1
ATOM 5727 O O . ASP A 1 769 ? 0.313 -43.119 20.672 1.00 87.75 769 ASP A O 1
ATOM 5731 N N . THR A 1 770 ? 0.795 -44.947 21.866 1.00 80.00 770 THR A N 1
ATOM 5732 C CA . THR A 1 770 ? 1.251 -45.834 20.760 1.00 80.00 770 THR A CA 1
ATOM 5733 C C . THR A 1 770 ? 0.177 -46.278 19.751 1.00 80.00 770 THR A C 1
ATOM 5735 O O . THR A 1 770 ? 0.316 -47.298 19.069 1.00 80.00 770 THR A O 1
ATOM 5738 N N . GLY A 1 771 ? -0.933 -45.552 19.679 1.00 85.56 771 GLY A N 1
ATOM 5739 C CA . GLY A 1 771 ? -2.113 -45.909 18.899 1.00 85.56 771 GLY A CA 1
ATOM 5740 C C . GLY A 1 771 ? -2.355 -45.053 17.656 1.00 85.56 771 GLY A C 1
ATOM 5741 O O . GLY A 1 771 ? -1.446 -44.460 17.080 1.00 85.56 771 GLY A O 1
ATOM 5742 N N . ILE A 1 772 ? -3.619 -45.007 17.236 1.00 92.69 772 ILE A N 1
ATOM 5743 C CA . ILE A 1 772 ? -4.098 -44.261 16.063 1.00 92.69 772 ILE A CA 1
ATOM 5744 C C . ILE A 1 772 ? -5.419 -43.579 16.437 1.00 92.69 772 ILE A C 1
ATOM 5746 O O . ILE A 1 772 ? -6.223 -44.179 17.154 1.00 92.69 772 ILE A O 1
ATOM 5750 N N . LEU A 1 773 ? -5.638 -42.344 15.981 1.00 97.00 773 LEU A N 1
ATOM 5751 C CA . LEU A 1 773 ? -6.978 -41.759 15.832 1.00 97.00 773 LEU A CA 1
ATOM 5752 C C . LEU A 1 773 ? -7.300 -41.706 14.334 1.00 97.00 773 LEU A C 1
ATOM 5754 O O . LEU A 1 773 ? -6.476 -41.227 13.555 1.00 97.00 773 LEU A O 1
ATOM 5758 N N . GLU A 1 774 ? -8.479 -42.178 13.945 1.00 97.88 774 GLU A N 1
ATOM 5759 C CA . GLU A 1 774 ? -9.027 -42.007 12.597 1.00 97.88 774 GLU A CA 1
ATOM 5760 C C . GLU A 1 774 ? -10.352 -41.240 12.688 1.00 97.88 774 GLU A C 1
ATOM 5762 O O . GLU A 1 774 ? -11.187 -41.547 13.545 1.00 97.88 774 GLU A O 1
ATOM 5767 N N . VAL A 1 775 ? -10.536 -40.244 11.819 1.00 98.50 775 VAL A N 1
ATOM 5768 C CA . VAL A 1 775 ? -11.724 -39.378 11.753 1.00 98.50 775 VAL A CA 1
ATOM 5769 C C . VAL A 1 775 ? -12.244 -39.359 10.317 1.00 98.50 775 VAL A C 1
ATOM 5771 O O . VAL A 1 775 ? -11.463 -39.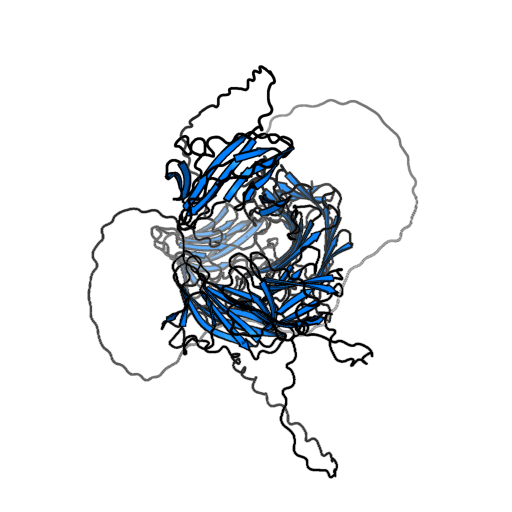214 9.380 1.00 98.50 775 VAL A O 1
ATOM 5774 N N . ASP A 1 776 ? -13.550 -39.558 10.167 1.00 97.81 776 ASP A N 1
ATOM 5775 C CA . ASP A 1 776 ? -14.276 -39.704 8.897 1.00 97.81 776 ASP A CA 1
ATOM 5776 C C . ASP A 1 776 ? -15.121 -38.457 8.601 1.00 97.81 776 ASP A C 1
ATOM 5778 O O . ASP A 1 776 ? -15.117 -37.968 7.479 1.00 97.81 776 ASP A O 1
ATOM 5782 N N . THR A 1 777 ? -15.783 -37.886 9.616 1.00 98.19 777 THR A N 1
ATOM 5783 C CA . THR A 1 777 ? -16.463 -36.587 9.495 1.00 98.19 777 THR A CA 1
ATOM 5784 C C . THR A 1 777 ? -16.376 -35.748 10.771 1.00 98.19 777 THR A C 1
ATOM 5786 O O . THR A 1 777 ? -16.296 -36.273 11.886 1.00 98.19 777 THR A O 1
ATOM 5789 N N . VAL A 1 778 ? -16.435 -34.430 10.600 1.00 98.62 778 VAL A N 1
ATOM 5790 C CA . VAL A 1 778 ? -16.546 -33.397 11.636 1.00 98.62 778 VAL A CA 1
ATOM 5791 C C . VAL A 1 778 ? -17.625 -32.408 11.183 1.00 98.62 778 VAL A C 1
ATOM 5793 O O . VAL A 1 778 ? -17.602 -31.979 10.034 1.00 98.62 778 VAL A O 1
ATOM 5796 N N . SER A 1 779 ? -18.584 -32.073 12.049 1.00 98.31 779 SER A N 1
ATOM 5797 C CA . SER A 1 779 ? -19.732 -31.219 11.701 1.00 98.31 779 SER A CA 1
ATOM 5798 C C . SER A 1 779 ? -20.262 -30.443 12.911 1.00 98.31 779 SER A C 1
ATOM 5800 O O . SER A 1 779 ? -20.527 -31.026 13.967 1.00 98.31 779 SER A O 1
ATOM 5802 N N . MET A 1 780 ? -20.449 -29.134 12.757 1.00 98.25 780 MET A N 1
ATOM 5803 C CA . MET A 1 780 ? -21.077 -28.238 13.725 1.00 98.25 780 MET A CA 1
ATOM 5804 C C . MET A 1 780 ? -21.838 -27.145 12.968 1.00 98.25 780 MET A C 1
ATOM 5806 O O . MET A 1 780 ? -21.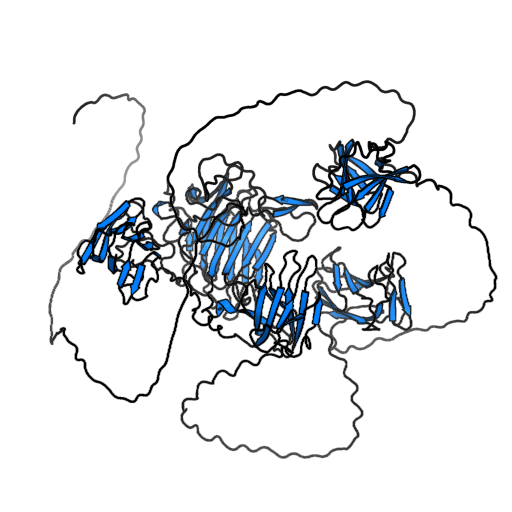238 -26.275 12.344 1.00 98.25 780 MET A O 1
ATOM 5810 N N . THR A 1 781 ? -23.167 -27.174 13.028 1.00 97.81 781 THR A N 1
ATOM 5811 C CA . THR A 1 781 ? -24.007 -26.216 12.299 1.00 97.81 781 THR A CA 1
ATOM 5812 C C . THR A 1 781 ? -24.192 -24.901 13.048 1.00 97.81 781 THR A C 1
ATOM 5814 O O . THR A 1 781 ? -24.306 -24.902 14.275 1.00 97.81 781 THR A O 1
ATOM 5817 N N . ALA A 1 782 ? -24.340 -23.812 12.297 1.00 97.75 782 ALA A N 1
ATOM 5818 C CA . ALA A 1 782 ? -24.784 -22.517 12.795 1.00 97.75 782 ALA A CA 1
ATOM 5819 C C . ALA A 1 782 ? -26.184 -22.585 13.427 1.00 97.75 782 ALA A C 1
ATOM 5821 O O . ALA A 1 782 ? -27.035 -23.386 13.026 1.00 97.75 782 ALA A O 1
ATOM 5822 N N . VAL A 1 783 ? -26.428 -21.713 14.398 1.00 96.81 783 VAL A N 1
ATOM 5823 C CA . VAL A 1 783 ? -27.659 -21.597 15.192 1.00 96.81 783 VAL A CA 1
ATOM 5824 C C . VAL A 1 783 ? -28.375 -20.261 14.971 1.00 96.81 783 VAL A C 1
ATOM 5826 O O . VAL A 1 783 ? -29.589 -20.190 15.164 1.00 96.81 783 VAL A O 1
ATOM 5829 N N . GLY A 1 784 ? -27.660 -19.237 14.496 1.00 95.06 784 GLY A N 1
ATOM 5830 C CA . GLY A 1 784 ? -28.146 -17.873 14.302 1.00 95.06 784 GLY A CA 1
ATOM 5831 C C . GLY A 1 784 ? -27.617 -16.909 15.365 1.00 95.06 784 GLY A C 1
ATOM 5832 O O . GLY A 1 784 ? -27.656 -17.197 16.561 1.00 95.06 784 GLY A O 1
ATOM 5833 N N . GLY A 1 785 ? -27.163 -15.735 14.919 1.00 93.25 785 GLY A N 1
ATOM 5834 C CA . GLY A 1 785 ? -26.514 -14.725 15.763 1.00 93.25 785 GLY A CA 1
ATOM 5835 C C . GLY A 1 785 ? -24.984 -14.821 15.787 1.00 93.25 785 GLY A C 1
ATOM 5836 O O . GLY A 1 785 ? -24.345 -14.121 16.573 1.00 93.25 785 GLY A O 1
ATOM 5837 N N . GLU A 1 786 ? -24.390 -15.684 14.959 1.00 96.06 786 GLU A N 1
ATOM 5838 C CA . GLU A 1 786 ? -22.964 -15.659 14.632 1.00 96.06 786 GLU A CA 1
ATOM 5839 C C . GLU A 1 786 ? -22.567 -14.291 14.068 1.00 96.06 786 GLU A C 1
ATOM 5841 O O . GLU A 1 786 ? -23.389 -13.581 13.485 1.00 96.06 786 GLU A O 1
ATOM 5846 N N . TRP A 1 787 ? -21.293 -13.936 14.216 1.00 94.56 787 TRP A N 1
ATOM 5847 C CA . TRP A 1 787 ? -20.750 -12.697 13.676 1.00 94.56 787 TRP A CA 1
ATOM 5848 C C . TRP A 1 787 ? -19.590 -12.949 12.721 1.00 94.56 787 TRP A C 1
ATOM 5850 O O . TRP A 1 787 ? -18.698 -13.759 12.981 1.00 94.56 787 TRP A O 1
ATOM 5860 N N . LEU A 1 788 ? -19.602 -12.188 11.633 1.00 94.56 788 LEU A N 1
ATOM 5861 C CA . LEU A 1 788 ? -18.510 -12.039 10.690 1.00 94.56 788 LEU A CA 1
ATOM 5862 C C . LEU A 1 788 ? -18.525 -10.588 10.210 1.00 94.56 788 LEU A C 1
ATOM 5864 O O . LEU A 1 788 ? -19.593 -10.066 9.871 1.00 94.56 788 LEU A O 1
ATOM 5868 N N . ASP A 1 789 ? -17.358 -9.953 10.179 1.00 93.38 789 ASP A N 1
ATOM 5869 C CA . ASP A 1 789 ? -17.218 -8.534 9.829 1.00 93.38 789 ASP A CA 1
ATOM 5870 C C . ASP A 1 789 ? -17.762 -8.275 8.417 1.00 93.38 789 ASP A C 1
ATOM 5872 O O . ASP A 1 789 ? -18.441 -7.284 8.172 1.00 93.38 789 ASP A O 1
ATOM 5876 N N . THR A 1 790 ? -17.570 -9.247 7.522 1.00 93.19 790 THR A N 1
ATOM 5877 C CA . THR A 1 790 ? -18.020 -9.247 6.127 1.00 93.19 790 THR A CA 1
ATOM 5878 C C . THR A 1 790 ? -18.992 -10.406 5.886 1.00 93.19 790 THR A C 1
ATOM 5880 O O . THR A 1 790 ? -18.556 -11.513 5.561 1.00 93.19 790 THR A O 1
ATOM 5883 N N . PRO A 1 791 ? -20.317 -10.215 6.045 1.00 91.75 791 PRO A N 1
ATOM 5884 C CA . PRO A 1 791 ? -21.280 -11.313 5.926 1.00 91.75 791 PRO A CA 1
ATOM 5885 C C . PRO A 1 791 ? -21.328 -11.962 4.539 1.00 91.75 791 PRO A C 1
ATOM 5887 O O . PRO A 1 791 ? -21.627 -13.155 4.411 1.00 91.75 791 PRO A O 1
ATOM 5890 N N . HIS A 1 792 ? -21.034 -11.184 3.498 1.00 91.50 792 HIS A N 1
ATOM 5891 C CA . HIS A 1 792 ? -21.044 -11.601 2.102 1.00 91.50 792 HIS A CA 1
ATOM 5892 C C . HIS A 1 792 ? -19.687 -11.242 1.482 1.00 91.50 792 HIS A C 1
ATOM 5894 O O . HIS A 1 792 ? -19.405 -10.057 1.330 1.00 91.50 792 HIS A O 1
ATOM 5900 N N . PRO A 1 793 ? -18.822 -12.227 1.161 1.00 88.00 793 PRO A N 1
ATOM 5901 C CA . PRO A 1 793 ? -17.443 -11.944 0.769 1.00 88.00 793 PRO A CA 1
ATOM 5902 C C . PRO A 1 793 ? -17.360 -11.226 -0.578 1.00 88.00 793 PRO A C 1
ATOM 5904 O O . PRO A 1 793 ? -16.490 -10.386 -0.753 1.00 88.00 793 PRO A O 1
ATOM 5907 N N . ILE A 1 794 ? -18.282 -11.508 -1.505 1.00 91.31 794 ILE A N 1
ATOM 5908 C CA . ILE A 1 794 ? -18.536 -10.646 -2.664 1.00 91.31 794 ILE A CA 1
ATOM 5909 C C . ILE A 1 794 ? -19.628 -9.649 -2.239 1.00 91.31 794 ILE A C 1
ATOM 5911 O O . ILE A 1 794 ? -20.737 -10.100 -1.926 1.00 91.31 794 ILE A O 1
ATOM 5915 N N . PRO A 1 795 ? -19.354 -8.333 -2.213 1.00 91.56 795 PRO A N 1
ATOM 5916 C CA . PRO A 1 795 ? -20.332 -7.331 -1.814 1.00 91.56 795 PRO A CA 1
ATOM 5917 C C . PRO A 1 795 ? -21.435 -7.183 -2.867 1.00 91.56 795 PRO A C 1
ATOM 5919 O O . PRO A 1 795 ? -21.201 -7.320 -4.069 1.00 91.56 795 PRO A O 1
ATOM 5922 N N . ALA A 1 796 ? -22.651 -6.883 -2.413 1.00 91.81 796 ALA A N 1
ATOM 5923 C CA . ALA A 1 796 ? -23.772 -6.552 -3.288 1.00 91.81 796 ALA A CA 1
ATOM 5924 C C . ALA A 1 796 ? -23.782 -5.049 -3.614 1.00 91.81 796 ALA A C 1
ATOM 5926 O O . ALA A 1 796 ? -23.331 -4.240 -2.812 1.00 91.81 796 ALA A O 1
ATOM 5927 N N . GLN A 1 797 ? -24.332 -4.678 -4.773 1.00 94.69 797 GLN A N 1
ATOM 5928 C CA . GLN A 1 797 ? -24.363 -3.290 -5.237 1.00 94.69 797 GLN A CA 1
ATOM 5929 C C . GLN A 1 797 ? -25.218 -2.381 -4.335 1.00 94.69 797 GLN A C 1
ATOM 5931 O O . GLN A 1 797 ? -26.451 -2.485 -4.304 1.00 94.69 797 GLN A O 1
ATOM 5936 N N . THR A 1 798 ? -24.562 -1.452 -3.641 1.00 94.06 798 THR A N 1
ATOM 5937 C CA . THR A 1 798 ? -25.202 -0.514 -2.711 1.00 94.06 798 THR A CA 1
ATOM 5938 C C . THR A 1 798 ? -25.897 0.627 -3.458 1.00 94.06 798 THR A C 1
ATOM 5940 O O . THR A 1 798 ? -25.274 1.438 -4.139 1.00 94.06 798 THR A O 1
ATOM 5943 N N . THR A 1 799 ? -27.225 0.692 -3.332 1.00 93.69 799 THR A N 1
ATOM 5944 C CA . THR A 1 799 ? -28.103 1.595 -4.112 1.00 93.69 799 THR A CA 1
ATOM 5945 C C . THR A 1 799 ? -28.892 2.594 -3.263 1.00 93.69 799 THR A C 1
ATOM 5947 O O . THR A 1 799 ? -29.675 3.375 -3.802 1.00 93.69 799 THR A O 1
ATOM 5950 N N . GLN A 1 800 ? -28.709 2.578 -1.942 1.00 95.19 800 GLN A N 1
ATOM 5951 C CA . GLN A 1 800 ? -29.343 3.513 -1.011 1.00 95.19 800 GLN A CA 1
ATOM 5952 C C . GLN A 1 800 ? -28.301 4.509 -0.500 1.00 95.19 800 GLN A C 1
ATOM 5954 O O . GLN A 1 800 ? -27.147 4.136 -0.293 1.00 95.19 800 GLN A O 1
ATOM 5959 N N . THR A 1 801 ? -28.708 5.761 -0.284 1.00 97.31 801 THR A N 1
ATOM 5960 C CA . THR A 1 801 ? -27.872 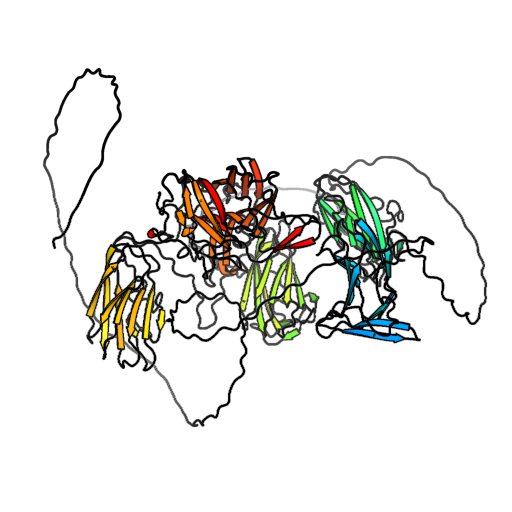6.737 0.419 1.00 97.31 801 THR A CA 1
ATOM 5961 C C . THR A 1 801 ? -27.743 6.323 1.882 1.00 97.31 801 THR A C 1
ATOM 5963 O O . THR A 1 801 ? -28.754 6.216 2.580 1.00 97.31 801 THR A O 1
ATOM 5966 N N . LEU A 1 802 ? -26.512 6.128 2.353 1.00 97.31 802 LEU A N 1
ATOM 5967 C CA . LEU A 1 802 ? -26.220 6.068 3.781 1.00 97.31 802 LEU A CA 1
ATOM 5968 C C . LEU A 1 802 ? -26.260 7.493 4.333 1.00 97.31 802 LEU A C 1
ATOM 5970 O O . LEU A 1 802 ? -25.598 8.378 3.795 1.00 97.31 802 LEU A O 1
ATOM 5974 N N . VAL A 1 803 ? -26.996 7.697 5.421 1.00 97.25 803 VAL A N 1
ATOM 5975 C CA . VAL A 1 803 ? -26.835 8.853 6.307 1.00 97.25 803 VAL A CA 1
ATOM 5976 C C . VAL A 1 803 ? -26.655 8.298 7.710 1.00 97.25 803 VAL A C 1
ATOM 5978 O O . VAL A 1 803 ? -27.465 7.482 8.150 1.00 97.25 803 VAL A O 1
ATOM 5981 N N . GLU A 1 804 ? -25.597 8.724 8.388 1.00 96.00 804 GLU A N 1
ATOM 5982 C CA . GLU A 1 804 ? -25.341 8.408 9.786 1.00 96.00 804 GLU A CA 1
ATOM 5983 C C . GLU A 1 804 ? -25.118 9.699 10.569 1.00 96.00 804 GLU A C 1
ATOM 5985 O O . GLU A 1 804 ? -24.309 10.536 10.171 1.00 96.00 804 GLU A O 1
ATOM 5990 N N . GLU A 1 805 ? -25.850 9.852 11.669 1.00 94.00 805 GLU A N 1
ATOM 5991 C CA . GLU A 1 805 ? -25.835 11.043 12.536 1.00 94.00 805 GLU A CA 1
ATOM 5992 C C . GLU A 1 805 ? -25.493 10.673 13.995 1.00 94.00 805 GLU A C 1
ATOM 5994 O O . GLU A 1 805 ? -25.504 11.534 14.860 1.00 94.00 805 GLU A O 1
ATOM 5999 N N . PHE A 1 806 ? -25.167 9.399 14.271 1.00 91.31 806 PHE A N 1
ATOM 6000 C CA . PHE A 1 806 ? -24.641 8.860 15.543 1.00 91.31 806 PHE A CA 1
ATOM 6001 C C . PHE A 1 806 ? -25.455 9.131 16.833 1.00 91.31 806 PHE A C 1
ATOM 6003 O O . PHE A 1 806 ? -25.040 8.697 17.910 1.00 91.31 806 PHE A O 1
ATOM 6010 N N . ASP A 1 807 ? -26.637 9.751 16.739 1.00 87.94 807 ASP A N 1
ATOM 6011 C CA . ASP A 1 807 ? -27.601 9.969 17.835 1.00 87.94 807 ASP A CA 1
ATOM 6012 C C . ASP A 1 807 ? -27.938 8.671 18.604 1.00 87.94 807 ASP A C 1
ATOM 6014 O O . ASP A 1 807 ? -27.981 8.661 19.836 1.00 87.94 807 ASP A O 1
ATOM 6018 N N . ASP A 1 808 ? -28.131 7.560 17.880 1.00 86.38 808 ASP A N 1
ATOM 6019 C CA . ASP A 1 808 ? -28.390 6.217 18.430 1.00 86.38 808 ASP A CA 1
ATOM 6020 C C . ASP A 1 808 ? -27.093 5.388 18.641 1.00 86.38 808 ASP A C 1
ATOM 6022 O O . ASP A 1 808 ? -27.142 4.183 18.904 1.00 86.38 808 ASP A O 1
ATOM 6026 N N . GLY A 1 809 ? -25.915 6.020 18.564 1.00 88.50 809 GLY A N 1
ATOM 6027 C CA . GLY A 1 809 ? -24.600 5.380 18.678 1.00 88.50 809 GLY A CA 1
ATOM 6028 C C . GLY A 1 809 ? -24.076 4.852 17.339 1.00 88.50 809 GLY A C 1
ATOM 6029 O O . GLY A 1 809 ? -24.302 5.454 16.291 1.00 88.50 809 GLY A O 1
ATOM 6030 N N . ILE A 1 810 ? -23.348 3.731 17.363 1.00 90.62 810 ILE A N 1
ATOM 6031 C CA . ILE A 1 810 ? -22.801 3.083 16.160 1.00 90.62 810 ILE A CA 1
ATOM 6032 C C . ILE A 1 810 ? -23.454 1.723 15.917 1.00 90.62 810 ILE A C 1
ATOM 6034 O O . ILE A 1 810 ? -23.376 0.810 16.737 1.00 90.62 810 ILE A O 1
ATOM 6038 N N . ASP A 1 811 ? -24.107 1.612 14.765 1.00 91.62 811 ASP A N 1
ATOM 6039 C CA . ASP A 1 811 ? -24.843 0.426 14.341 1.00 91.62 811 ASP A CA 1
ATOM 6040 C C . ASP A 1 811 ? -23.885 -0.639 13.764 1.00 91.62 811 ASP A C 1
ATOM 6042 O O . ASP A 1 811 ? -23.312 -0.405 12.692 1.00 91.62 811 ASP A O 1
ATOM 6046 N N . PRO A 1 812 ? -23.706 -1.807 14.416 1.00 92.25 812 PRO A N 1
ATOM 6047 C CA . PRO A 1 812 ? -22.830 -2.867 13.918 1.00 92.25 812 PRO A CA 1
ATOM 6048 C C . PRO A 1 812 ? -23.303 -3.462 12.583 1.00 92.25 812 PRO A C 1
ATOM 6050 O O . PRO A 1 812 ? -22.497 -4.023 11.843 1.00 92.25 812 PRO A O 1
ATOM 6053 N N . ASP A 1 813 ? -24.578 -3.342 12.206 1.00 91.19 813 ASP A N 1
ATOM 6054 C CA . ASP A 1 813 ? -25.028 -3.809 10.890 1.00 91.19 813 ASP A CA 1
ATOM 6055 C C . ASP A 1 813 ? -24.680 -2.831 9.751 1.00 91.19 813 ASP A C 1
ATOM 6057 O O . ASP A 1 813 ? -24.705 -3.233 8.590 1.00 91.19 813 ASP A O 1
ATOM 6061 N N . LYS A 1 814 ? -24.219 -1.608 10.064 1.00 94.00 814 LYS A N 1
ATOM 6062 C CA . LYS A 1 814 ? -23.697 -0.630 9.086 1.00 94.00 814 LYS A CA 1
ATOM 6063 C C . LYS A 1 814 ? -22.186 -0.394 9.169 1.00 94.00 814 LYS A C 1
ATOM 6065 O O . LYS A 1 814 ? -21.562 -0.090 8.150 1.00 94.00 814 LYS A O 1
ATOM 6070 N N . TRP A 1 815 ? -21.601 -0.486 10.363 1.00 96.62 815 TRP A N 1
ATOM 6071 C CA . TRP A 1 815 ? -20.242 -0.029 10.664 1.00 96.62 815 TRP A CA 1
ATOM 6072 C C . TRP A 1 815 ? -19.411 -1.085 11.391 1.00 96.62 815 TRP A C 1
ATOM 6074 O O . TRP A 1 815 ? -19.932 -1.920 12.123 1.00 96.62 815 TRP A O 1
ATOM 6084 N N . LEU A 1 816 ? -18.096 -0.992 11.211 1.00 97.56 816 LEU A N 1
ATOM 6085 C CA . LEU A 1 816 ? -17.071 -1.767 11.894 1.00 97.56 816 LEU A CA 1
ATOM 6086 C C . LEU A 1 816 ? -16.162 -0.819 12.681 1.00 97.56 816 LEU A C 1
ATOM 6088 O O . LEU A 1 816 ? -15.713 0.190 12.142 1.00 97.56 816 LEU A O 1
ATOM 6092 N N . ILE A 1 817 ? -15.851 -1.148 13.934 1.00 97.94 817 ILE A N 1
ATOM 6093 C CA . ILE A 1 817 ? -14.819 -0.453 14.720 1.00 97.94 817 ILE A CA 1
ATOM 6094 C C . ILE A 1 817 ? -13.470 -1.124 14.459 1.00 97.94 817 ILE A C 1
ATOM 6096 O O . ILE A 1 817 ? -13.388 -2.348 14.516 1.00 97.94 817 ILE A O 1
ATOM 6100 N N . VAL A 1 818 ? -12.423 -0.351 14.166 1.00 97.44 818 VAL A N 1
ATOM 6101 C CA . VAL A 1 818 ? -11.103 -0.878 13.777 1.00 97.44 818 VAL A CA 1
ATOM 6102 C C . VAL A 1 818 ? -10.279 -1.289 14.999 1.00 97.44 818 VAL A C 1
ATOM 6104 O O . VAL A 1 818 ? -10.080 -0.488 15.910 1.00 97.44 818 VAL A O 1
ATOM 6107 N N . ASP A 1 819 ? -9.723 -2.502 14.955 1.00 95.88 819 ASP A N 1
ATOM 6108 C CA . ASP A 1 819 ? -8.697 -2.992 15.880 1.00 95.88 819 ASP A CA 1
ATOM 6109 C C . ASP A 1 819 ? -7.479 -3.506 15.089 1.00 95.88 819 ASP A C 1
ATOM 6111 O O . ASP A 1 819 ? -7.422 -4.663 14.662 1.00 95.88 819 ASP A O 1
ATOM 6115 N N . ARG A 1 820 ? -6.522 -2.613 14.791 1.00 93.50 820 ARG A N 1
ATOM 6116 C CA . ARG A 1 820 ? -5.352 -2.932 13.949 1.00 93.50 820 ARG A CA 1
ATOM 6117 C C . ARG A 1 820 ? -4.247 -1.877 14.044 1.00 93.50 820 ARG A C 1
ATOM 6119 O O . ARG A 1 820 ? -4.523 -0.683 14.125 1.00 93.50 820 ARG A O 1
ATOM 6126 N N . ALA A 1 821 ? -2.989 -2.303 13.906 1.00 92.44 821 ALA A N 1
ATOM 6127 C CA . ALA A 1 821 ? -1.829 -1.420 13.735 1.00 92.44 821 ALA A CA 1
ATOM 6128 C C . ALA A 1 821 ? -1.185 -1.509 12.342 1.00 92.44 821 ALA A C 1
ATOM 6130 O O . ALA A 1 821 ? -1.091 -2.588 11.750 1.00 92.44 821 ALA A O 1
ATOM 6131 N N . TRP A 1 822 ? -0.706 -0.367 11.841 1.00 90.31 822 TRP A N 1
ATOM 6132 C CA . TRP A 1 822 ? 0.070 -0.218 10.605 1.00 90.31 822 TRP A CA 1
ATOM 6133 C C . TRP A 1 822 ? 0.863 1.099 10.624 1.00 90.31 822 TRP A C 1
ATOM 6135 O O . TRP A 1 822 ? 0.611 1.959 11.461 1.00 90.31 822 TRP A O 1
ATOM 6145 N N . GLY A 1 823 ? 1.799 1.289 9.688 1.00 78.25 823 GLY A N 1
ATOM 6146 C CA . GLY A 1 823 ? 2.370 2.616 9.405 1.00 78.25 823 GLY A CA 1
ATOM 6147 C C . GLY A 1 823 ? 3.491 3.126 10.326 1.00 78.25 823 GLY A C 1
ATOM 6148 O O . GLY A 1 823 ? 3.787 4.317 10.294 1.00 78.25 823 GLY A O 1
ATOM 6149 N N . GLY A 1 824 ? 4.145 2.251 11.098 1.00 88.38 824 GLY A N 1
ATOM 6150 C CA . GLY A 1 824 ? 5.419 2.555 11.765 1.00 88.38 824 GLY A CA 1
ATOM 6151 C C . GLY A 1 824 ? 5.437 2.287 13.270 1.00 88.38 824 GLY A C 1
ATOM 6152 O O . GLY A 1 824 ? 4.810 1.348 13.757 1.00 88.38 824 GLY A O 1
ATOM 6153 N N . ASP A 1 825 ? 6.197 3.102 14.000 1.00 92.06 825 ASP A N 1
ATOM 6154 C CA . ASP A 1 825 ? 6.416 3.019 15.446 1.00 92.06 825 ASP A CA 1
ATOM 6155 C C . ASP A 1 825 ? 5.239 3.635 16.232 1.00 92.06 825 ASP A C 1
ATOM 6157 O O . ASP A 1 825 ? 5.360 4.689 16.861 1.00 92.06 825 ASP A O 1
ATOM 6161 N N . ASN A 1 826 ? 4.073 2.989 16.162 1.00 95.31 826 ASN A N 1
ATOM 6162 C CA . ASN A 1 826 ? 2.833 3.391 16.835 1.00 95.31 826 ASN A CA 1
ATOM 6163 C C . ASN A 1 826 ? 2.155 2.203 17.557 1.00 95.31 826 ASN A C 1
ATOM 6165 O O . ASN A 1 826 ? 2.731 1.117 17.636 1.00 95.31 826 ASN A O 1
ATOM 6169 N N . GLY A 1 827 ? 0.976 2.429 18.147 1.00 96.12 827 GLY A N 1
ATOM 6170 C CA . GLY A 1 827 ? 0.165 1.413 18.836 1.00 96.12 827 GLY A CA 1
ATOM 6171 C C . GLY A 1 827 ? -1.146 1.058 18.120 1.00 96.12 827 GLY A C 1
ATOM 6172 O O . GLY A 1 827 ? -2.026 0.454 18.729 1.00 96.12 827 GLY A O 1
ATOM 6173 N N . GLY A 1 828 ? -1.292 1.431 16.846 1.00 96.94 828 GLY A N 1
ATOM 6174 C CA . GLY A 1 828 ? -2.487 1.179 16.038 1.00 96.94 828 GLY A CA 1
ATOM 6175 C C . GLY A 1 828 ? -3.742 1.938 16.466 1.00 96.94 828 GLY A C 1
ATOM 6176 O O . GLY A 1 828 ? -3.680 2.907 17.223 1.00 96.94 828 GLY A O 1
ATOM 6177 N N . LEU A 1 829 ? -4.882 1.491 15.942 1.00 97.94 829 LEU A N 1
ATOM 6178 C CA . LEU A 1 829 ? -6.227 1.896 16.353 1.00 97.94 829 LEU A CA 1
ATOM 6179 C C . LEU A 1 829 ? -6.828 0.791 17.223 1.00 97.94 829 LEU A C 1
ATOM 6181 O O . LEU A 1 829 ? -6.597 -0.385 16.934 1.00 97.94 829 LEU A O 1
ATOM 6185 N N . ILE A 1 830 ? -7.586 1.179 18.251 1.00 97.44 830 ILE A N 1
ATOM 6186 C CA . ILE A 1 830 ? -8.271 0.254 19.166 1.00 97.44 830 ILE A CA 1
ATOM 6187 C C . ILE A 1 830 ? -9.727 0.672 19.432 1.00 97.44 830 ILE A C 1
ATOM 6189 O O . ILE A 1 830 ? -10.040 1.869 19.340 1.00 97.44 830 ILE A O 1
ATOM 6193 N N . PRO A 1 831 ? -10.606 -0.266 19.835 1.00 96.62 831 PRO A N 1
ATOM 6194 C CA . PRO A 1 831 ? -12.012 0.029 20.101 1.00 96.62 831 PRO A CA 1
ATOM 6195 C C . PRO A 1 831 ? -12.242 0.980 21.282 1.00 96.62 831 PRO A C 1
ATOM 6197 O O . PRO A 1 831 ? -13.131 1.825 21.214 1.00 96.62 831 PRO A O 1
ATOM 6200 N N . GLU A 1 832 ? -11.433 0.918 22.344 1.00 95.81 832 GLU A N 1
ATOM 6201 C CA . GLU A 1 832 ? -11.652 1.709 23.570 1.00 95.81 832 GLU A CA 1
ATOM 6202 C C . GLU A 1 832 ? -11.367 3.212 23.412 1.00 95.81 832 GLU A C 1
ATOM 6204 O O . GLU A 1 832 ? -11.697 4.006 24.296 1.00 95.81 832 GLU A O 1
ATOM 6209 N N . ASN A 1 833 ? -10.781 3.621 22.284 1.00 97.69 833 ASN A N 1
ATOM 6210 C CA . ASN A 1 833 ? -10.644 5.028 21.910 1.00 97.69 833 ASN A CA 1
ATOM 6211 C C . ASN A 1 833 ? -11.841 5.554 21.083 1.00 97.69 833 ASN A C 1
ATOM 6213 O O . ASN A 1 833 ? -11.865 6.740 20.742 1.00 97.69 833 ASN A O 1
ATOM 6217 N N . VAL A 1 834 ? -12.838 4.715 20.775 1.00 97.69 834 VAL A N 1
ATOM 6218 C CA . VAL A 1 834 ? -14.119 5.113 20.168 1.00 97.69 834 VAL A CA 1
ATOM 6219 C C . VAL A 1 834 ? -15.145 5.382 21.271 1.00 97.69 834 VAL A C 1
ATOM 6221 O O . VAL A 1 834 ? -15.309 4.590 22.195 1.00 97.69 834 VAL A O 1
ATOM 6224 N N . SER A 1 835 ? -15.857 6.508 21.201 1.00 95.12 835 SER A N 1
ATOM 6225 C CA . SER A 1 835 ? -16.916 6.851 22.164 1.00 95.12 835 SER A CA 1
ATOM 6226 C C . SER A 1 835 ? -17.927 7.849 21.589 1.00 95.12 835 SER A C 1
ATOM 6228 O O . SER A 1 835 ? -17.723 8.388 20.504 1.00 95.12 835 SER A O 1
ATOM 6230 N N . PHE A 1 836 ? -19.019 8.108 22.314 1.00 90.56 836 PHE A N 1
ATOM 6231 C CA . PHE A 1 836 ? -20.091 9.027 21.910 1.00 90.56 836 PHE A CA 1
ATOM 6232 C C . PHE A 1 836 ? -20.344 10.059 23.006 1.00 90.56 836 PHE A C 1
ATOM 6234 O O . PHE A 1 836 ? -20.367 9.713 24.189 1.00 90.56 836 PHE A O 1
ATOM 6241 N N . ALA A 1 837 ? -20.555 11.318 22.622 1.00 89.25 837 ALA A N 1
ATOM 6242 C CA . ALA A 1 837 ? -21.036 12.356 23.530 1.00 89.25 837 ALA A CA 1
ATOM 6243 C C . ALA A 1 837 ? -21.807 13.435 22.761 1.00 89.25 837 ALA A C 1
ATOM 6245 O O . ALA A 1 837 ? -21.337 13.908 21.727 1.00 89.25 837 ALA A O 1
ATOM 6246 N N . ASP A 1 838 ? -22.962 13.837 23.298 1.00 85.12 838 ASP A N 1
ATOM 6247 C CA . ASP A 1 838 ? -23.814 14.918 22.776 1.00 85.12 838 ASP A CA 1
ATOM 6248 C C . ASP A 1 838 ? -24.219 14.758 21.290 1.00 85.12 838 ASP A C 1
ATOM 6250 O O . ASP A 1 838 ? -24.236 15.736 20.547 1.00 85.12 838 ASP A O 1
ATOM 6254 N N . GLY A 1 839 ? -24.520 13.524 20.857 1.00 85.56 839 GLY A N 1
ATOM 6255 C CA . GLY A 1 839 ? -24.870 13.176 19.465 1.00 85.56 839 GLY A CA 1
ATOM 6256 C C . GLY A 1 839 ? -23.668 13.006 18.525 1.00 85.56 839 GLY A C 1
ATOM 6257 O O . GLY A 1 839 ? -23.829 12.671 17.363 1.00 85.56 839 GLY A O 1
ATOM 6258 N N . VAL A 1 840 ? -22.442 13.212 19.017 1.00 94.06 840 VAL A N 1
ATOM 6259 C CA . VAL A 1 840 ? -21.232 13.275 18.188 1.00 94.06 840 VAL A CA 1
ATOM 6260 C C . VAL A 1 840 ? -20.306 12.094 18.487 1.00 94.06 840 VAL A C 1
ATOM 6262 O O . VAL A 1 840 ? -19.927 11.862 19.643 1.00 94.06 840 VAL A O 1
ATOM 6265 N N . LEU A 1 841 ? -19.884 11.388 17.435 1.00 97.19 841 LEU A N 1
ATOM 6266 C CA . LEU A 1 841 ? -18.854 10.349 17.491 1.00 97.19 841 LEU A CA 1
ATOM 6267 C C . LEU A 1 841 ? -17.494 10.980 17.832 1.00 97.19 841 LEU A C 1
ATOM 6269 O O . LEU A 1 841 ? -17.071 11.963 17.219 1.00 97.19 841 LEU A O 1
ATOM 6273 N N . LYS A 1 842 ? -16.795 10.396 18.805 1.00 97.69 842 LYS A N 1
ATOM 6274 C CA . LYS A 1 842 ? -15.477 10.820 19.286 1.00 97.69 842 LYS A CA 1
ATOM 6275 C C . LYS A 1 842 ? -14.456 9.723 18.989 1.00 97.69 842 LYS A C 1
ATOM 6277 O O . LYS A 1 842 ? -14.532 8.631 19.554 1.00 97.69 842 LYS A O 1
ATOM 6282 N N . LEU A 1 843 ? -13.488 10.035 18.134 1.00 98.62 843 LEU A N 1
ATOM 6283 C CA . LEU A 1 843 ? -12.343 9.184 17.826 1.00 98.62 843 LEU A CA 1
ATOM 6284 C C . LEU A 1 843 ? -11.120 9.775 18.533 1.00 98.62 843 LEU A C 1
ATOM 6286 O O . LEU A 1 843 ? -10.654 10.863 18.189 1.00 98.62 843 LEU A O 1
ATOM 6290 N N . LYS A 1 844 ? -10.640 9.101 19.580 1.00 98.44 844 LYS A N 1
ATOM 6291 C CA . LYS A 1 844 ? -9.557 9.593 20.438 1.00 98.44 844 LYS A CA 1
ATOM 6292 C C . LYS A 1 844 ? -8.183 9.135 19.942 1.00 98.44 844 LYS A C 1
ATOM 6294 O O . LYS A 1 844 ? -8.017 8.008 19.486 1.00 98.44 844 LYS A O 1
ATOM 6299 N N . ALA A 1 845 ? -7.182 9.992 20.113 1.00 98.44 845 ALA A N 1
ATOM 6300 C CA . ALA A 1 845 ? -5.774 9.669 19.929 1.00 98.44 845 ALA A CA 1
ATOM 6301 C C . ALA A 1 845 ? -4.948 9.979 21.191 1.00 98.44 845 ALA A C 1
ATOM 6303 O O . ALA A 1 845 ? -5.212 10.955 21.895 1.00 98.44 845 ALA A O 1
ATOM 6304 N N . HIS A 1 846 ? -3.934 9.158 21.468 1.00 98.56 846 HIS A N 1
ATOM 6305 C CA . HIS A 1 846 ? -2.962 9.301 22.558 1.00 98.56 846 HIS A CA 1
ATOM 6306 C C . HIS A 1 846 ? -1.607 9.728 21.989 1.00 98.56 846 HIS A C 1
ATOM 6308 O O . HIS A 1 846 ? -1.031 8.995 21.188 1.00 98.56 846 HIS A O 1
ATOM 6314 N N . GLY A 1 847 ? -1.089 10.888 22.387 1.00 98.25 847 GLY A N 1
ATOM 6315 C CA . GLY A 1 847 ? 0.219 11.377 21.942 1.00 98.25 847 GLY A CA 1
ATOM 6316 C C . GLY A 1 847 ? 1.373 10.810 22.773 1.00 98.25 847 GLY A C 1
ATOM 6317 O O . GLY A 1 847 ? 1.181 9.956 23.642 1.00 98.25 847 GLY A O 1
ATOM 6318 N N . ASP A 1 848 ? 2.592 11.293 22.533 1.00 98.25 848 ASP A N 1
ATOM 6319 C CA . ASP A 1 848 ? 3.799 10.845 23.245 1.00 98.25 848 ASP A CA 1
ATOM 6320 C C . ASP A 1 848 ? 3.891 11.348 24.696 1.00 98.25 848 ASP A C 1
ATOM 6322 O O . ASP A 1 848 ? 4.744 10.889 25.456 1.00 98.25 848 ASP A O 1
ATOM 6326 N N . ARG A 1 849 ? 2.974 12.228 25.127 1.00 97.88 849 ARG A N 1
ATOM 6327 C CA . ARG A 1 849 ? 2.838 12.643 26.535 1.00 97.88 849 ARG A CA 1
ATOM 6328 C C . ARG A 1 849 ? 1.739 11.881 27.286 1.00 97.88 849 ARG A C 1
ATOM 6330 O O . ARG A 1 849 ? 1.520 12.169 28.463 1.00 97.88 849 ARG A O 1
ATOM 6337 N N . TYR A 1 850 ? 1.055 10.928 26.641 1.00 98.19 850 TYR A N 1
ATOM 6338 C CA . TYR A 1 850 ? -0.008 10.146 27.275 1.00 98.19 850 TYR A CA 1
ATOM 6339 C C . TYR A 1 850 ? 0.524 9.321 28.452 1.00 98.19 850 TYR A C 1
ATOM 6341 O O . TYR A 1 850 ? 1.457 8.531 28.314 1.00 98.19 850 TYR A O 1
ATOM 6349 N N . SER A 1 851 ? -0.103 9.486 29.618 1.00 96.06 851 SER A N 1
ATOM 6350 C CA . SER A 1 851 ? 0.324 8.846 30.877 1.00 96.06 851 SER A CA 1
ATOM 6351 C C . SER A 1 851 ? -0.695 7.859 31.464 1.00 96.06 851 SER A C 1
ATOM 6353 O O . SER A 1 851 ? -0.535 7.395 32.595 1.00 96.06 851 SER A O 1
ATOM 6355 N N . GLY A 1 852 ? -1.748 7.534 30.708 1.00 96.06 852 GLY A N 1
ATOM 6356 C CA . GLY A 1 852 ? -2.757 6.551 31.102 1.00 96.06 852 GLY A CA 1
ATOM 6357 C C . GLY A 1 852 ? -2.351 5.099 30.829 1.00 96.06 852 GLY A C 1
ATOM 6358 O O . GLY A 1 852 ? -1.279 4.808 30.304 1.00 96.06 852 GLY A O 1
ATOM 6359 N N . THR A 1 853 ? -3.238 4.175 31.203 1.00 96.00 853 THR A N 1
ATOM 6360 C CA . THR A 1 853 ? -3.009 2.719 31.156 1.00 96.00 853 THR A CA 1
ATOM 6361 C C . THR A 1 853 ? -3.757 2.006 30.029 1.00 96.00 853 THR A C 1
ATOM 6363 O O . THR A 1 853 ? -3.829 0.782 30.048 1.00 96.00 853 THR A O 1
ATOM 6366 N N . GLN A 1 854 ? -4.368 2.736 29.091 1.00 96.50 854 GLN A N 1
ATOM 6367 C CA . GLN A 1 854 ? -4.968 2.114 27.913 1.00 96.50 854 GLN A CA 1
ATOM 6368 C C . GLN A 1 854 ? -3.842 1.722 26.952 1.00 96.50 854 GLN A C 1
ATOM 6370 O O . GLN A 1 854 ? -3.152 2.591 26.414 1.00 96.50 854 GLN A O 1
ATOM 6375 N N . GLU A 1 855 ? -3.635 0.420 26.779 1.00 96.12 855 GLU A N 1
ATOM 6376 C CA . GLU A 1 855 ? -2.660 -0.131 25.840 1.00 96.12 855 GLU A CA 1
ATOM 6377 C C . GLU A 1 855 ? -3.312 -0.331 24.469 1.00 96.12 855 GLU A C 1
ATOM 6379 O O . GLU A 1 855 ? -4.434 -0.820 24.365 1.00 96.12 855 GLU A O 1
ATOM 6384 N N . GLY A 1 856 ? -2.589 0.056 23.422 1.00 95.56 856 GLY A N 1
ATOM 6385 C CA . GLY A 1 856 ? -2.821 -0.371 22.052 1.00 95.56 856 GLY A CA 1
ATOM 6386 C C . GLY A 1 856 ? -1.962 -1.579 21.676 1.00 95.56 856 GLY A C 1
ATOM 6387 O O . GLY A 1 856 ? -1.307 -2.220 22.509 1.00 95.56 856 GLY A O 1
ATOM 6388 N N . HIS A 1 857 ? -1.924 -1.865 20.378 1.00 94.06 857 HIS A N 1
ATOM 6389 C CA . HIS A 1 857 ? -1.192 -2.989 19.797 1.00 94.06 857 HIS A CA 1
ATOM 6390 C C . HIS A 1 857 ? 0.282 -2.995 20.221 1.00 94.06 857 HIS A C 1
ATOM 6392 O O . HIS A 1 857 ? 0.957 -1.967 20.255 1.00 94.06 857 HIS A O 1
ATOM 6398 N N . GLY A 1 858 ? 0.786 -4.183 20.560 1.00 92.50 858 GLY A N 1
ATOM 6399 C CA . GLY A 1 858 ? 2.150 -4.363 21.066 1.00 92.50 858 GLY A CA 1
ATOM 6400 C C . GLY A 1 858 ? 2.370 -3.950 22.529 1.00 92.50 858 GLY A C 1
ATOM 6401 O O . GLY A 1 858 ? 3.515 -3.990 22.975 1.00 92.50 858 GLY A O 1
ATOM 6402 N N . GLY A 1 859 ? 1.318 -3.587 23.276 1.00 93.12 859 GLY A N 1
ATOM 6403 C CA . GLY A 1 859 ? 1.423 -3.134 24.671 1.00 93.12 859 GLY A CA 1
ATOM 6404 C C . GLY A 1 859 ? 1.909 -1.686 24.793 1.00 93.12 859 GLY A C 1
ATOM 6405 O O . GLY A 1 859 ? 2.632 -1.335 25.726 1.00 93.12 859 GLY A O 1
ATOM 6406 N N . ARG A 1 860 ? 1.587 -0.850 23.798 1.00 94.69 860 ARG A N 1
ATOM 6407 C CA . ARG A 1 860 ? 2.041 0.544 23.700 1.00 94.69 860 ARG A CA 1
ATOM 6408 C C . ARG A 1 860 ? 0.923 1.493 24.114 1.00 94.69 860 ARG A C 1
ATOM 6410 O O . ARG A 1 860 ? -0.165 1.404 23.566 1.00 94.69 860 ARG A O 1
ATOM 6417 N N . THR A 1 861 ? 1.179 2.427 25.027 1.00 96.50 861 THR A N 1
ATOM 6418 C CA . THR A 1 861 ? 0.167 3.410 25.464 1.00 96.50 861 THR A CA 1
ATOM 6419 C C . THR A 1 861 ? 0.191 4.720 24.664 1.00 96.50 861 THR A C 1
ATOM 6421 O O . THR A 1 861 ? -0.845 5.373 24.548 1.00 96.50 861 THR A O 1
ATOM 6424 N N . THR A 1 862 ? 1.334 5.109 24.080 1.00 96.62 862 THR A N 1
ATOM 6425 C CA . THR A 1 862 ? 1.456 6.305 23.217 1.00 96.62 862 THR A CA 1
ATOM 6426 C C . THR A 1 862 ? 1.261 5.977 21.739 1.00 96.62 862 THR A C 1
ATOM 6428 O O . THR A 1 862 ? 1.497 4.848 21.308 1.00 96.62 862 THR A O 1
ATOM 6431 N N . ARG A 1 863 ? 0.869 6.977 20.942 1.00 97.38 863 ARG A N 1
ATOM 6432 C CA . ARG A 1 863 ? 0.585 6.857 19.499 1.00 97.38 863 ARG A CA 1
ATOM 6433 C C . ARG A 1 863 ? -0.477 5.794 19.199 1.00 97.38 863 ARG A C 1
ATOM 6435 O O . ARG A 1 863 ? -0.336 5.002 18.269 1.00 97.38 863 ARG A O 1
ATOM 6442 N N . VAL A 1 864 ? -1.524 5.767 20.022 1.00 98.44 864 VAL A N 1
ATOM 6443 C CA . VAL A 1 864 ? -2.693 4.888 19.874 1.00 98.44 864 VAL A CA 1
ATOM 6444 C C . VAL A 1 864 ? -3.872 5.739 19.420 1.00 98.44 864 VAL A C 1
ATOM 6446 O O . VAL A 1 864 ? -4.166 6.750 20.055 1.00 98.44 864 VAL A O 1
ATOM 6449 N N . GLY A 1 865 ? -4.513 5.369 18.318 1.00 98.31 865 GLY A N 1
ATOM 6450 C CA . GLY A 1 865 ? -5.623 6.101 17.706 1.00 98.31 865 GLY A CA 1
ATOM 6451 C C . GLY A 1 865 ? -6.978 5.410 17.861 1.00 98.31 865 GLY A C 1
ATOM 6452 O O . GLY A 1 865 ? -7.137 4.495 18.674 1.00 98.31 865 GLY A O 1
ATOM 6453 N N . ALA A 1 866 ? -7.931 5.828 17.030 1.00 98.44 866 ALA A N 1
ATOM 6454 C CA . ALA A 1 866 ? -9.245 5.214 16.856 1.00 98.44 866 ALA A CA 1
ATOM 6455 C C . ALA A 1 866 ? -9.705 5.333 15.402 1.00 98.44 866 ALA A C 1
ATOM 6457 O O . ALA A 1 866 ? -9.336 6.280 14.706 1.00 98.44 866 ALA A O 1
ATOM 6458 N N . GLY A 1 867 ? -10.568 4.421 14.961 1.00 98.12 867 GLY A N 1
ATOM 6459 C CA . GLY A 1 867 ? -11.213 4.530 13.659 1.00 98.12 867 GLY A CA 1
ATOM 6460 C C . GLY A 1 867 ? -12.376 3.568 13.482 1.00 98.12 867 GLY A C 1
ATOM 6461 O O . GLY A 1 867 ? -12.523 2.592 14.219 1.00 98.12 867 GLY A O 1
ATOM 6462 N N . ILE A 1 868 ? -13.196 3.868 12.482 1.00 98.19 868 ILE A N 1
ATOM 6463 C CA . ILE A 1 868 ? -14.332 3.065 12.037 1.00 98.19 868 ILE A CA 1
ATOM 6464 C C . ILE A 1 868 ? -14.277 2.897 10.516 1.00 98.19 868 ILE A C 1
ATOM 6466 O O . ILE A 1 868 ? -13.660 3.703 9.821 1.00 98.19 868 ILE A O 1
ATOM 6470 N N . ALA A 1 869 ? -14.936 1.869 9.996 1.00 97.94 869 ALA A N 1
ATOM 6471 C CA . ALA A 1 869 ? -15.107 1.632 8.567 1.00 97.94 869 ALA A CA 1
ATOM 6472 C C . ALA A 1 869 ? -16.549 1.212 8.264 1.00 97.94 869 ALA A C 1
ATOM 6474 O O . ALA A 1 869 ? -17.191 0.581 9.104 1.00 97.94 869 ALA A O 1
ATOM 6475 N N . THR A 1 870 ? -17.075 1.516 7.078 1.00 97.50 870 THR A N 1
ATOM 6476 C CA . THR A 1 870 ? -18.358 0.937 6.655 1.00 97.50 870 THR A CA 1
ATOM 6477 C C . THR A 1 870 ? -18.237 -0.583 6.565 1.00 97.50 870 THR A C 1
ATOM 6479 O O . THR A 1 870 ? -17.224 -1.132 6.120 1.00 97.50 870 THR A O 1
ATOM 6482 N N . ARG A 1 871 ? -19.281 -1.281 7.006 1.00 94.81 871 ARG A N 1
ATOM 6483 C CA . ARG A 1 871 ? -19.354 -2.740 6.934 1.00 94.81 871 ARG A CA 1
ATOM 6484 C C . ARG A 1 871 ? -19.629 -3.203 5.509 1.00 94.81 871 ARG A C 1
ATOM 6486 O O . ARG A 1 871 ? -18.917 -4.074 5.006 1.00 94.81 871 ARG A O 1
ATOM 6493 N N . ASP A 1 872 ? -20.609 -2.553 4.883 1.00 94.44 872 ASP A N 1
ATOM 6494 C CA . ASP A 1 872 ? -20.880 -2.597 3.448 1.00 94.44 872 ASP A CA 1
ATOM 6495 C C . ASP A 1 872 ? -19.832 -1.815 2.641 1.00 94.44 872 ASP A C 1
ATOM 6497 O O . ASP A 1 872 ? -19.132 -0.934 3.153 1.00 94.44 872 ASP A O 1
ATOM 6501 N N . TYR A 1 873 ? -19.768 -2.127 1.348 1.00 95.75 873 TYR A N 1
ATOM 6502 C CA . TYR A 1 873 ? -18.877 -1.497 0.378 1.00 95.75 873 TYR A CA 1
ATOM 6503 C C . TYR A 1 873 ? -19.654 -0.497 -0.489 1.00 95.75 873 TYR A C 1
ATOM 6505 O O . TYR A 1 873 ? -20.845 -0.665 -0.760 1.00 95.75 873 TYR A O 1
ATOM 6513 N N . TYR A 1 874 ? -18.964 0.542 -0.944 1.00 96.50 874 TYR A N 1
ATOM 6514 C CA . TYR A 1 874 ? -19.500 1.645 -1.735 1.00 96.50 874 TYR A CA 1
ATOM 6515 C C . TYR A 1 874 ? -18.559 1.901 -2.921 1.00 96.50 874 TYR A C 1
ATOM 6517 O O . TYR A 1 874 ? -17.339 1.890 -2.756 1.00 96.50 874 TYR A O 1
ATOM 6525 N N . ALA A 1 875 ? -19.120 2.069 -4.119 1.00 95.69 875 ALA A N 1
ATOM 6526 C CA . ALA A 1 875 ? -18.378 2.357 -5.351 1.00 95.69 875 ALA A CA 1
ATOM 6527 C C . ALA A 1 875 ? -18.539 3.843 -5.738 1.00 95.69 875 ALA A C 1
ATOM 6529 O O . ALA A 1 875 ? -18.648 4.672 -4.835 1.00 95.69 875 ALA A O 1
ATOM 6530 N N . SER A 1 876 ? -18.565 4.198 -7.033 1.00 96.81 876 SER A N 1
ATOM 6531 C CA . SER A 1 876 ? -18.776 5.591 -7.466 1.00 96.81 876 SER A CA 1
ATOM 6532 C C . SER A 1 876 ? -19.923 6.271 -6.705 1.00 96.81 876 SER A C 1
ATOM 6534 O O . SER A 1 876 ? -20.970 5.668 -6.437 1.00 96.81 876 SER A O 1
ATOM 6536 N N . GLY A 1 877 ? -19.731 7.531 -6.321 1.00 97.50 877 GLY A N 1
ATOM 6537 C CA . GLY A 1 877 ? -20.626 8.220 -5.399 1.00 97.50 877 GLY A CA 1
ATOM 6538 C C . GLY A 1 877 ? -20.051 9.498 -4.800 1.00 97.50 877 GLY A C 1
ATOM 6539 O O . GLY A 1 877 ? -18.869 9.818 -4.947 1.00 97.50 877 GLY A O 1
ATOM 6540 N N . LYS A 1 878 ? -20.912 10.215 -4.074 1.00 98.44 878 LYS A N 1
ATOM 6541 C CA . LYS A 1 878 ? -20.541 11.364 -3.245 1.00 98.44 878 LYS A CA 1
ATOM 6542 C C . LYS A 1 878 ? -20.516 10.960 -1.774 1.00 98.44 878 LYS A C 1
ATOM 6544 O O . LYS A 1 878 ? -21.554 10.622 -1.210 1.00 98.44 878 LYS A O 1
ATOM 6549 N N . TYR A 1 879 ? -19.341 11.048 -1.172 1.00 98.75 879 TYR A N 1
ATOM 6550 C CA . TYR A 1 879 ? -19.066 10.833 0.242 1.00 98.75 879 TYR A CA 1
ATOM 6551 C C . TYR A 1 879 ? -18.898 12.203 0.900 1.00 98.75 879 TYR A C 1
ATOM 6553 O O . TYR A 1 879 ? -18.224 13.070 0.341 1.00 98.75 879 TYR A O 1
ATOM 6561 N N . VAL A 1 880 ? -19.499 12.419 2.068 1.00 98.75 880 VAL A N 1
ATOM 6562 C CA . VAL A 1 880 ? -19.352 13.644 2.864 1.00 98.75 880 VAL A CA 1
ATOM 6563 C C . VAL A 1 880 ? -19.198 13.270 4.333 1.00 98.75 880 VAL A C 1
ATOM 6565 O O . VAL A 1 880 ? -20.070 12.616 4.903 1.00 98.75 880 VAL A O 1
ATOM 6568 N N . VAL A 1 881 ? -18.108 13.713 4.956 1.00 98.81 881 VAL A N 1
ATOM 6569 C CA . VAL A 1 881 ? -17.862 13.598 6.396 1.00 98.81 881 VAL A CA 1
ATOM 6570 C C . VAL A 1 881 ? -17.892 14.988 7.002 1.00 98.81 881 VAL A C 1
ATOM 6572 O O . VAL A 1 881 ? -17.108 15.863 6.637 1.00 98.81 881 VAL A O 1
ATOM 6575 N N . ARG A 1 882 ? -18.790 15.181 7.961 1.00 98.75 882 ARG A N 1
ATOM 6576 C CA . ARG A 1 882 ? -18.903 16.415 8.723 1.00 98.75 882 ARG A CA 1
ATOM 6577 C C . ARG A 1 882 ? -18.098 16.280 10.005 1.00 98.75 882 ARG A C 1
ATOM 6579 O O . ARG A 1 882 ? -18.533 15.619 10.948 1.00 98.75 882 ARG A O 1
ATOM 6586 N N . ALA A 1 883 ? -16.912 16.876 10.025 1.00 98.56 883 ALA A N 1
ATOM 6587 C CA . ALA A 1 883 ? -15.919 16.649 11.071 1.00 98.56 883 ALA A CA 1
ATOM 6588 C C . ALA A 1 883 ? -15.322 17.944 11.622 1.00 98.56 883 ALA A C 1
ATOM 6590 O O . ALA A 1 883 ? -15.221 18.951 10.924 1.00 98.56 883 ALA A O 1
ATOM 6591 N N . LYS A 1 884 ? -14.900 17.898 12.887 1.00 98.50 884 LYS A N 1
ATOM 6592 C CA . LYS A 1 884 ? -14.097 18.934 13.542 1.00 98.50 884 LYS A CA 1
ATOM 6593 C C . LYS A 1 884 ? -12.726 18.357 13.838 1.00 98.50 884 LYS A C 1
ATOM 6595 O O . LYS A 1 884 ? -12.606 17.344 14.529 1.00 98.50 884 LYS A O 1
ATOM 6600 N N . ILE A 1 885 ? -11.712 19.014 13.292 1.00 98.38 885 ILE A N 1
ATOM 6601 C CA . ILE A 1 885 ? -10.348 18.494 13.248 1.00 98.38 885 ILE A CA 1
ATOM 6602 C C . ILE A 1 885 ? -9.566 19.000 14.471 1.00 98.38 885 ILE A C 1
ATOM 6604 O O . ILE A 1 885 ? -9.637 20.195 14.776 1.00 98.38 885 ILE A O 1
ATOM 6608 N N . PRO A 1 886 ? -8.838 18.131 15.196 1.00 97.56 886 PRO A N 1
ATOM 6609 C CA . PRO A 1 886 ? -7.991 18.552 16.305 1.00 97.56 886 PRO A CA 1
ATOM 6610 C C . PRO A 1 886 ? -6.777 19.336 15.797 1.00 97.56 886 PRO A C 1
ATOM 6612 O O . PRO A 1 886 ? -6.189 18.980 14.783 1.00 97.56 886 PRO A O 1
ATOM 6615 N N . ALA A 1 887 ? -6.362 20.369 16.533 1.00 95.75 887 ALA A N 1
ATOM 6616 C CA . ALA A 1 887 ? -5.257 21.259 16.150 1.00 95.75 887 ALA A CA 1
ATOM 6617 C C . ALA A 1 887 ? -3.855 20.790 16.601 1.00 95.75 887 ALA A C 1
ATOM 6619 O O . ALA A 1 887 ? -2.900 21.563 16.540 1.00 95.75 887 ALA A O 1
ATOM 6620 N N . GLU A 1 888 ? -3.725 19.550 17.077 1.00 97.25 888 GLU A N 1
ATOM 6621 C CA . GLU A 1 888 ? -2.457 18.978 17.551 1.00 97.25 888 GLU A CA 1
ATOM 6622 C C . GLU A 1 888 ? -1.749 18.234 16.407 1.00 97.25 888 GLU A C 1
ATOM 6624 O O . GLU A 1 888 ? -2.349 17.374 15.762 1.00 97.25 888 GLU A O 1
ATOM 6629 N N . LEU A 1 889 ? -0.471 18.543 16.163 1.00 96.94 889 LEU A N 1
ATOM 6630 C CA . LEU A 1 889 ? 0.346 17.862 15.148 1.00 96.94 889 LEU A CA 1
ATOM 6631 C C . LEU A 1 889 ? 0.705 16.422 15.561 1.00 96.94 889 LEU A C 1
ATOM 6633 O O . LEU A 1 889 ? 0.558 16.016 16.710 1.00 96.94 889 LEU A O 1
ATOM 6637 N N . GLY A 1 890 ? 1.199 15.640 14.602 1.00 95.62 890 GLY A N 1
ATOM 6638 C CA . GLY A 1 890 ? 1.703 14.274 14.776 1.00 95.62 890 GLY A CA 1
ATOM 6639 C C . GLY A 1 890 ? 0.650 13.169 14.695 1.00 95.62 890 GLY A C 1
ATOM 6640 O O . GLY A 1 890 ? 1.013 12.012 14.481 1.00 95.62 890 GLY A O 1
ATOM 6641 N N . ALA A 1 891 ? -0.636 13.513 14.798 1.00 97.00 891 ALA A N 1
ATOM 6642 C CA . ALA A 1 891 ? -1.749 12.633 14.458 1.00 97.00 891 ALA A CA 1
ATOM 6643 C C . ALA A 1 891 ? -2.421 13.097 13.157 1.00 97.00 891 ALA A C 1
ATOM 6645 O O . ALA A 1 891 ? -2.676 14.282 12.961 1.00 97.00 891 ALA A O 1
ATOM 6646 N N . VAL A 1 892 ? -2.720 12.143 12.283 1.00 97.44 892 VAL A N 1
ATOM 6647 C CA . VAL A 1 892 ? -3.469 12.329 11.039 1.00 97.44 892 VAL A CA 1
ATOM 6648 C C . VAL A 1 892 ? -4.942 12.132 11.333 1.00 97.44 892 VAL A C 1
ATOM 6650 O O . VAL A 1 892 ? -5.312 11.071 11.828 1.00 97.44 892 VAL A O 1
ATOM 6653 N N . SER A 1 893 ? -5.784 13.092 10.969 1.00 98.38 893 SER A N 1
ATOM 6654 C CA . SER A 1 893 ? -7.203 12.821 10.726 1.00 98.38 893 SER A CA 1
ATOM 6655 C C . SER A 1 893 ? -7.363 12.395 9.267 1.00 98.38 893 SER A C 1
ATOM 6657 O O . SER A 1 893 ? -6.875 13.093 8.377 1.00 98.38 893 SER A O 1
ATOM 6659 N N . ALA A 1 894 ? -8.000 11.247 9.029 1.00 97.88 894 ALA A N 1
ATOM 6660 C CA . ALA A 1 894 ? -8.176 10.688 7.693 1.00 97.88 894 ALA A CA 1
ATOM 6661 C C . ALA A 1 894 ? -9.606 10.195 7.442 1.00 97.88 894 ALA A C 1
ATOM 6663 O O . ALA A 1 894 ? -10.218 9.563 8.311 1.00 97.88 894 ALA A O 1
ATOM 6664 N N . PHE A 1 895 ? -10.098 10.437 6.225 1.00 98.44 895 PHE A N 1
ATOM 6665 C CA . PHE A 1 895 ? -11.325 9.862 5.670 1.00 98.44 895 PHE A CA 1
ATOM 6666 C C . PHE A 1 895 ? -10.971 9.247 4.319 1.00 98.44 895 PHE A C 1
ATOM 6668 O O . PHE A 1 895 ? -10.541 9.980 3.430 1.00 98.44 895 PHE A O 1
ATOM 6675 N N . TRP A 1 896 ? -11.103 7.933 4.154 1.00 96.50 896 TRP A N 1
ATOM 6676 C CA . TRP A 1 896 ? -10.600 7.281 2.948 1.00 96.50 896 TRP A CA 1
ATOM 6677 C C . TRP A 1 896 ? -11.423 6.085 2.486 1.00 96.50 896 TRP A C 1
ATOM 6679 O O . TRP A 1 896 ? -11.951 5.309 3.282 1.00 96.50 896 TRP A O 1
ATOM 6689 N N . ASN A 1 897 ? -11.528 5.921 1.172 1.00 95.38 897 ASN A N 1
ATOM 6690 C CA . ASN A 1 897 ? -11.984 4.667 0.583 1.00 95.38 897 ASN A CA 1
ATOM 6691 C C . ASN A 1 897 ? -10.839 3.649 0.685 1.00 95.38 897 ASN A C 1
ATOM 6693 O O . ASN A 1 897 ? -9.697 4.016 0.435 1.00 95.38 897 ASN A O 1
ATOM 6697 N N . PHE A 1 898 ? -11.119 2.379 0.986 1.00 92.56 898 PHE A N 1
ATOM 6698 C CA . PHE A 1 898 ? -10.112 1.313 0.955 1.00 92.56 898 PHE A CA 1
ATOM 6699 C C . PHE A 1 898 ? -10.684 -0.044 0.521 1.00 92.56 898 PHE A C 1
ATOM 6701 O O . PHE A 1 898 ? -11.727 -0.487 1.013 1.00 92.56 898 PHE A O 1
ATOM 6708 N N . HIS A 1 899 ? -9.969 -0.716 -0.380 1.00 91.69 899 HIS A N 1
ATOM 6709 C CA . HIS A 1 899 ? -10.182 -2.100 -0.800 1.00 91.69 899 HIS A CA 1
ATOM 6710 C C . HIS A 1 899 ? -8.819 -2.760 -1.055 1.00 91.69 899 HIS A C 1
ATOM 6712 O O . HIS A 1 899 ? -8.057 -2.287 -1.902 1.00 91.69 899 HIS A O 1
ATOM 6718 N N . TYR A 1 900 ? -8.519 -3.864 -0.368 1.00 89.00 900 TYR A N 1
ATOM 6719 C CA . TYR A 1 900 ? -7.283 -4.635 -0.556 1.00 89.00 900 TYR A CA 1
ATOM 6720 C C . TYR A 1 900 ? -7.512 -5.900 -1.392 1.00 89.00 900 TYR A C 1
ATOM 6722 O O . TYR A 1 900 ? -8.310 -6.766 -1.025 1.00 89.00 900 TYR A O 1
ATOM 6730 N N . ILE A 1 901 ? -6.716 -6.074 -2.449 1.00 88.44 901 ILE A N 1
ATOM 6731 C CA . ILE A 1 901 ? -6.646 -7.322 -3.213 1.00 88.44 901 ILE A CA 1
ATOM 6732 C C . ILE A 1 901 ? -5.198 -7.800 -3.364 1.00 88.44 901 ILE A C 1
ATOM 6734 O O . ILE A 1 901 ? -4.261 -7.042 -3.610 1.00 88.44 901 ILE A O 1
ATOM 6738 N N . GLU A 1 902 ? -5.009 -9.100 -3.192 1.00 91.19 902 GLU A N 1
ATOM 6739 C CA . GLU A 1 902 ? -3.748 -9.805 -3.354 1.00 91.19 902 GLU A CA 1
ATOM 6740 C C . GLU A 1 902 ? -3.962 -10.920 -4.371 1.00 91.19 902 GLU A C 1
ATOM 6742 O O . GLU A 1 902 ? -4.810 -11.787 -4.175 1.00 91.19 902 GLU A O 1
ATOM 6747 N N . HIS A 1 903 ? -3.199 -10.861 -5.457 1.00 90.12 903 HIS A N 1
ATOM 6748 C CA . HIS A 1 903 ? -3.294 -11.772 -6.585 1.00 90.12 903 HIS A CA 1
ATOM 6749 C C . HIS A 1 903 ? -2.348 -12.964 -6.460 1.00 90.12 903 HIS A C 1
ATOM 6751 O O . HIS A 1 903 ? -1.301 -12.908 -5.792 1.00 90.12 903 HIS A O 1
ATOM 6757 N N . PHE A 1 904 ? -2.706 -14.032 -7.169 1.00 91.56 904 PHE A N 1
ATOM 6758 C CA . PHE A 1 904 ? -2.063 -15.342 -7.093 1.00 91.56 904 PHE A CA 1
ATOM 6759 C C . PHE A 1 904 ? -1.607 -15.847 -8.477 1.00 91.56 904 PHE A C 1
ATOM 6761 O O . PHE A 1 904 ? -2.214 -15.481 -9.478 1.00 91.56 904 PHE A O 1
ATOM 6768 N N . PRO A 1 905 ? -0.524 -16.646 -8.597 1.00 90.88 905 PRO A N 1
ATOM 6769 C CA . PRO A 1 905 ? 0.082 -16.961 -9.901 1.00 90.88 905 PRO A CA 1
ATOM 6770 C C . PRO A 1 905 ? -0.785 -17.781 -10.876 1.00 90.88 905 PRO A C 1
ATOM 6772 O O . PRO A 1 905 ? -0.426 -17.902 -12.048 1.00 90.88 905 PRO A O 1
ATOM 6775 N N . ASP A 1 906 ? -1.897 -18.353 -10.412 1.00 88.88 906 ASP A N 1
ATOM 6776 C CA . ASP A 1 906 ? -2.942 -18.989 -11.223 1.00 88.88 906 ASP A CA 1
ATOM 6777 C C . ASP A 1 906 ? -4.020 -18.014 -11.745 1.00 88.88 906 ASP A C 1
ATOM 6779 O O . ASP A 1 906 ? -4.877 -18.420 -12.529 1.00 88.88 906 ASP A O 1
ATOM 6783 N N . GLU A 1 907 ? -3.945 -16.733 -11.379 1.00 88.62 907 GLU A N 1
ATOM 6784 C CA . GLU A 1 907 ? -4.786 -15.643 -11.880 1.00 88.62 907 GLU A CA 1
ATOM 6785 C C . GLU A 1 907 ? -4.049 -14.833 -12.960 1.00 88.62 907 GLU A C 1
ATOM 6787 O O . GLU A 1 907 ? -2.881 -14.471 -12.795 1.00 88.62 907 GLU A O 1
ATOM 6792 N N . ASP A 1 908 ? -4.732 -14.454 -14.047 1.00 86.38 908 ASP A N 1
ATOM 6793 C CA . ASP A 1 908 ? -4.131 -13.613 -15.098 1.00 86.38 908 ASP A CA 1
ATOM 6794 C C . ASP A 1 908 ? -3.718 -12.221 -14.573 1.00 86.38 908 ASP A C 1
ATOM 6796 O O . ASP A 1 908 ? -2.733 -11.642 -15.034 1.00 86.38 908 ASP A O 1
ATOM 6800 N N . ASP A 1 909 ? -4.430 -11.684 -13.576 1.00 86.31 909 ASP A N 1
ATOM 6801 C CA . ASP A 1 909 ? -4.156 -10.373 -12.975 1.00 86.31 909 ASP A CA 1
ATOM 6802 C C . ASP A 1 909 ? -2.791 -10.300 -12.275 1.00 86.31 909 ASP A C 1
ATOM 6804 O O . ASP A 1 909 ? -2.128 -9.264 -12.381 1.00 86.31 909 ASP A O 1
ATOM 6808 N N . TYR A 1 910 ? -2.317 -11.386 -11.648 1.00 88.88 910 TYR A N 1
ATOM 6809 C CA . TYR A 1 910 ? -0.983 -11.461 -11.026 1.00 88.88 910 TYR A CA 1
ATOM 6810 C C . TYR A 1 910 ? 0.140 -11.111 -12.011 1.00 88.88 910 TYR A C 1
ATOM 6812 O O . TYR A 1 910 ? 1.162 -10.549 -11.630 1.00 88.88 910 TYR A O 1
ATOM 6820 N N . TRP A 1 911 ? -0.060 -11.417 -13.293 1.00 87.56 911 TRP A N 1
ATOM 6821 C CA . TRP A 1 911 ? 0.938 -11.253 -14.344 1.00 87.56 911 TRP A CA 1
ATOM 6822 C C . TRP A 1 911 ? 0.903 -9.882 -15.037 1.00 87.56 911 TRP A C 1
ATOM 6824 O O . TRP A 1 911 ? 1.725 -9.631 -15.920 1.00 87.56 911 TRP A O 1
ATOM 6834 N N . GLN A 1 912 ? -0.027 -8.997 -14.662 1.00 86.62 912 GLN A N 1
ATOM 6835 C CA . GLN A 1 912 ? -0.194 -7.678 -15.288 1.00 86.62 912 GLN A CA 1
ATOM 6836 C C . GLN A 1 912 ? 0.532 -6.542 -14.533 1.00 86.62 912 GLN A C 1
ATOM 6838 O O . GLN A 1 912 ? 0.903 -5.543 -15.158 1.00 86.62 912 GLN A O 1
ATOM 6843 N N . GLU A 1 913 ? 0.828 -6.710 -13.236 1.00 85.19 913 GLU A N 1
ATOM 6844 C CA . GLU A 1 913 ? 1.597 -5.753 -12.415 1.00 85.19 913 GLU A CA 1
ATOM 6845 C C . GLU A 1 913 ? 2.868 -6.368 -11.799 1.00 85.19 913 GLU A C 1
ATOM 6847 O O . GLU A 1 913 ? 2.878 -7.555 -11.487 1.00 85.19 913 GLU A O 1
ATOM 6852 N N . PRO A 1 914 ? 3.917 -5.563 -11.525 1.00 81.12 914 PRO A N 1
ATOM 6853 C CA . PRO A 1 914 ? 5.043 -5.946 -10.675 1.00 81.12 914 PRO A CA 1
ATOM 6854 C C . PRO A 1 914 ? 4.612 -6.312 -9.252 1.00 81.12 914 PRO A C 1
ATOM 6856 O O . PRO A 1 914 ? 5.170 -7.227 -8.648 1.00 81.12 914 PRO A O 1
ATOM 6859 N N . SER A 1 915 ? 3.617 -5.597 -8.712 1.00 83.44 915 SER A N 1
ATOM 6860 C CA . SER A 1 915 ? 3.048 -5.901 -7.404 1.00 83.44 915 SER A CA 1
ATOM 6861 C C . SER A 1 915 ? 1.834 -6.813 -7.531 1.00 83.44 915 SER A C 1
ATOM 6863 O O . SER A 1 915 ? 0.802 -6.444 -8.093 1.00 83.44 915 SER A O 1
ATOM 6865 N N . ARG A 1 916 ? 1.942 -7.987 -6.907 1.00 86.06 916 ARG A N 1
ATOM 6866 C CA . ARG A 1 916 ? 0.806 -8.883 -6.658 1.00 86.06 916 ARG A CA 1
ATOM 6867 C C . ARG A 1 916 ? -0.165 -8.340 -5.600 1.00 86.06 916 ARG A C 1
ATOM 6869 O O . ARG A 1 916 ? -1.278 -8.830 -5.510 1.00 86.06 916 ARG A O 1
ATOM 6876 N N . ILE A 1 917 ? 0.270 -7.390 -4.768 1.00 86.12 917 ILE A N 1
ATOM 6877 C CA . ILE A 1 917 ? -0.541 -6.744 -3.725 1.00 86.12 917 ILE A CA 1
ATOM 6878 C C . ILE A 1 917 ? -0.991 -5.383 -4.248 1.00 86.12 917 ILE A C 1
ATOM 6880 O O . ILE A 1 917 ? -0.160 -4.614 -4.736 1.00 86.12 917 ILE A O 1
ATOM 6884 N N . ARG A 1 918 ? -2.286 -5.087 -4.145 1.00 85.12 918 ARG A N 1
ATOM 6885 C CA . ARG A 1 918 ? -2.898 -3.882 -4.701 1.00 85.12 918 ARG A CA 1
ATOM 6886 C C . ARG A 1 918 ? -3.943 -3.298 -3.749 1.00 85.12 918 ARG A C 1
ATOM 6888 O O . ARG A 1 918 ? -4.678 -4.028 -3.086 1.00 85.12 918 ARG A O 1
ATOM 6895 N N . ASN A 1 919 ? -4.026 -1.975 -3.738 1.00 85.12 919 ASN A N 1
ATOM 6896 C CA . ASN A 1 919 ? -5.055 -1.182 -3.078 1.00 85.12 919 ASN A CA 1
ATOM 6897 C C . ASN A 1 919 ? -5.850 -0.377 -4.120 1.00 85.12 919 ASN A C 1
ATOM 6899 O O . ASN A 1 919 ? -5.284 0.185 -5.063 1.00 85.12 919 ASN A O 1
ATOM 6903 N N . THR A 1 920 ? -7.164 -0.330 -3.912 1.00 86.69 920 THR A N 1
ATOM 6904 C CA . THR A 1 920 ? -8.064 0.711 -4.419 1.00 86.69 920 THR A CA 1
ATOM 6905 C C . THR A 1 920 ? -8.364 1.629 -3.233 1.00 86.69 920 THR A C 1
ATOM 6907 O O . THR A 1 920 ? -8.867 1.158 -2.214 1.00 86.69 920 THR A O 1
ATOM 6910 N N . GLU A 1 921 ? -8.015 2.911 -3.333 1.00 91.50 921 GLU A N 1
ATOM 6911 C CA . GLU A 1 921 ? -8.035 3.850 -2.207 1.00 91.50 921 GLU A CA 1
ATOM 6912 C C . GLU A 1 921 ? -8.142 5.317 -2.676 1.00 91.50 921 GLU A C 1
ATOM 6914 O O . GLU A 1 921 ? -7.694 5.677 -3.769 1.00 91.50 921 GLU A O 1
ATOM 6919 N N . ILE A 1 922 ? -8.836 6.156 -1.900 1.00 95.50 922 ILE A N 1
ATOM 6920 C CA . ILE A 1 922 ? -9.082 7.579 -2.207 1.00 95.50 922 ILE A CA 1
ATOM 6921 C C . ILE A 1 922 ? -9.106 8.342 -0.892 1.00 95.50 922 ILE A C 1
ATOM 6923 O O . ILE A 1 922 ? -9.978 8.077 -0.067 1.00 95.50 922 ILE A O 1
ATOM 6927 N N . ASP A 1 923 ? -8.206 9.307 -0.730 1.00 93.88 923 ASP A N 1
ATOM 6928 C CA . ASP A 1 923 ? -7.876 9.841 0.588 1.00 93.88 923 ASP A CA 1
ATOM 6929 C C . ASP A 1 923 ? -8.282 11.302 0.761 1.00 93.88 923 ASP A C 1
ATOM 6931 O O . ASP A 1 923 ? -8.021 12.139 -0.103 1.00 93.88 923 ASP A O 1
ATOM 6935 N N . TRP A 1 924 ? -8.816 11.619 1.936 1.00 96.38 924 TRP A N 1
ATOM 6936 C CA . TRP A 1 924 ? -8.575 12.877 2.632 1.00 96.38 924 TRP A CA 1
ATOM 6937 C C . TRP A 1 924 ? -7.648 12.588 3.817 1.00 96.38 924 TRP A C 1
ATOM 6939 O O . TRP A 1 924 ? -8.052 11.857 4.717 1.00 96.38 924 TRP A O 1
ATOM 6949 N N . GLU A 1 925 ? -6.451 13.181 3.870 1.00 96.38 925 GLU A N 1
ATOM 6950 C CA . GLU A 1 925 ? -5.592 13.148 5.071 1.00 96.38 925 GLU A CA 1
ATOM 6951 C C . GLU A 1 925 ? -5.063 14.543 5.431 1.00 96.38 925 GLU A C 1
ATOM 6953 O O . GLU A 1 925 ? -4.663 15.304 4.550 1.00 96.38 925 GLU A O 1
ATOM 6958 N N . PHE A 1 926 ? -4.991 14.877 6.721 1.00 93.88 926 PHE A N 1
ATOM 6959 C CA . PHE A 1 926 ? -4.352 16.110 7.209 1.00 93.88 926 PHE A CA 1
ATOM 6960 C C . PHE A 1 926 ? -3.933 15.979 8.687 1.00 93.88 926 PHE A C 1
ATOM 6962 O O . PHE A 1 926 ? -4.557 15.215 9.433 1.00 93.88 926 PHE A O 1
ATOM 6969 N N . PRO A 1 927 ? -2.897 16.711 9.146 1.00 97.12 927 PRO A N 1
ATOM 6970 C CA . PRO A 1 927 ? -2.115 17.725 8.427 1.00 97.12 927 PRO A CA 1
ATOM 6971 C C . PRO A 1 927 ? -1.017 17.115 7.537 1.00 97.12 927 PRO A C 1
ATOM 6973 O O . PRO A 1 927 ? -0.677 15.941 7.665 1.00 97.12 927 PRO A O 1
ATOM 6976 N N . THR A 1 928 ? -0.443 17.919 6.639 1.00 95.25 928 THR A N 1
ATOM 6977 C CA . THR A 1 928 ? 0.690 17.525 5.775 1.00 95.25 928 THR A CA 1
ATOM 6978 C C . THR A 1 928 ? 1.530 18.742 5.371 1.00 95.25 928 THR A C 1
ATOM 6980 O O . THR A 1 928 ? 1.083 19.882 5.482 1.00 95.25 928 THR A O 1
ATOM 6983 N N . ASP A 1 929 ? 2.742 18.512 4.881 1.00 93.56 929 ASP A N 1
ATOM 6984 C CA . ASP A 1 929 ? 3.454 19.409 3.961 1.00 93.56 929 ASP A CA 1
ATOM 6985 C C . ASP A 1 929 ? 2.800 19.383 2.562 1.00 93.56 929 ASP A C 1
ATOM 6987 O O . ASP A 1 929 ? 2.044 18.455 2.250 1.00 93.56 929 ASP A O 1
ATOM 6991 N N . LEU A 1 930 ? 3.094 20.358 1.697 1.00 91.12 930 LEU A N 1
ATOM 6992 C CA . LEU A 1 930 ? 2.681 20.320 0.286 1.00 91.12 930 LEU A CA 1
ATOM 6993 C C . LEU A 1 930 ? 3.651 19.509 -0.591 1.00 91.12 930 LEU A C 1
ATOM 6995 O O . LEU A 1 930 ? 3.314 19.186 -1.731 1.00 91.12 930 LEU A O 1
ATOM 6999 N N . SER A 1 931 ? 4.841 19.184 -0.080 1.00 85.69 931 SER A N 1
ATOM 7000 C CA . SER A 1 931 ? 5.937 18.521 -0.801 1.00 85.69 931 SER A CA 1
ATOM 7001 C C . SER A 1 931 ? 6.294 19.215 -2.134 1.00 85.69 931 SER A C 1
ATOM 7003 O O . SER A 1 931 ? 6.700 18.567 -3.100 1.00 85.69 931 SER A O 1
ATOM 7005 N N . ASN A 1 932 ? 6.112 20.537 -2.213 1.00 79.75 932 ASN A N 1
ATOM 7006 C CA . ASN A 1 932 ? 6.068 21.302 -3.467 1.00 79.75 932 ASN A CA 1
ATOM 7007 C C . ASN A 1 932 ? 7.453 21.804 -3.944 1.00 79.75 932 ASN A C 1
ATOM 7009 O O . ASN A 1 932 ? 7.585 22.310 -5.060 1.00 79.75 932 ASN A O 1
ATOM 7013 N N . GLY A 1 933 ? 8.485 21.670 -3.103 1.00 77.25 933 GLY A N 1
ATOM 7014 C CA . GLY A 1 933 ? 9.865 22.067 -3.398 1.00 77.25 933 GLY A CA 1
ATOM 7015 C C . GLY A 1 933 ? 10.280 23.478 -2.949 1.00 77.25 933 GLY A C 1
ATOM 7016 O O . GLY A 1 933 ? 11.455 23.826 -3.124 1.00 77.25 933 GLY A O 1
ATOM 7017 N N . THR A 1 934 ? 9.403 24.279 -2.329 1.00 78.56 934 THR A N 1
ATOM 7018 C CA . THR A 1 934 ? 9.769 25.566 -1.707 1.00 78.56 934 THR A CA 1
ATOM 7019 C C . THR A 1 934 ? 10.760 25.379 -0.560 1.00 78.56 934 THR A C 1
ATOM 7021 O O . THR A 1 934 ? 10.888 24.301 0.014 1.00 78.56 934 THR A O 1
ATOM 7024 N N . MET A 1 935 ? 11.517 26.434 -0.238 1.00 75.62 935 MET A N 1
ATOM 7025 C CA . MET A 1 935 ? 12.493 26.399 0.862 1.00 75.62 935 MET A CA 1
ATOM 7026 C C . MET A 1 935 ? 11.825 26.237 2.232 1.00 75.62 935 MET A C 1
ATOM 7028 O O . MET A 1 935 ? 12.388 25.578 3.097 1.00 75.62 935 MET A O 1
ATOM 7032 N N . ASP A 1 936 ? 10.632 26.795 2.408 1.00 84.94 936 ASP A N 1
ATOM 7033 C CA . ASP A 1 936 ? 9.766 26.578 3.566 1.00 84.94 936 ASP A CA 1
ATOM 7034 C C . ASP A 1 936 ? 8.491 25.886 3.063 1.00 84.94 936 ASP A C 1
ATOM 7036 O O . ASP A 1 936 ? 7.834 26.407 2.159 1.00 84.94 936 ASP A O 1
ATOM 7040 N N . ASP A 1 937 ? 8.211 24.687 3.569 1.00 85.69 937 ASP A N 1
ATOM 7041 C CA . ASP A 1 937 ? 7.054 23.841 3.239 1.00 85.69 937 ASP A CA 1
ATOM 7042 C C . ASP A 1 937 ? 6.617 23.069 4.510 1.00 85.69 937 ASP A C 1
ATOM 7044 O O . ASP A 1 937 ? 6.815 21.852 4.616 1.00 85.69 937 ASP A O 1
ATOM 7048 N N . PRO A 1 938 ? 6.132 23.788 5.544 1.00 92.94 938 PRO A N 1
ATOM 7049 C CA . PRO A 1 938 ? 5.836 23.207 6.847 1.00 92.94 938 PRO A CA 1
ATOM 7050 C C . PRO A 1 938 ? 4.535 22.397 6.847 1.00 92.94 938 PRO A C 1
ATOM 7052 O O . PRO A 1 938 ? 3.574 22.690 6.128 1.00 92.94 938 PRO A O 1
ATOM 7055 N N . ILE A 1 939 ? 4.476 21.413 7.741 1.00 95.88 939 ILE A N 1
ATOM 7056 C CA . ILE A 1 939 ? 3.296 20.590 7.979 1.00 95.88 939 ILE A CA 1
ATOM 7057 C C . ILE A 1 939 ? 2.203 21.454 8.615 1.00 95.88 939 ILE A C 1
ATOM 7059 O O . ILE A 1 939 ? 2.389 22.051 9.677 1.00 95.88 939 ILE A O 1
ATOM 7063 N N . SER A 1 940 ? 1.043 21.526 7.960 1.00 95.94 940 SER A N 1
ATOM 7064 C CA . SER A 1 940 ? -0.005 22.487 8.306 1.00 95.94 940 SER A CA 1
ATOM 7065 C C . SER A 1 940 ? -1.411 21.916 8.153 1.00 95.94 940 SER A C 1
ATOM 7067 O O . SER A 1 940 ? -1.683 21.117 7.260 1.00 95.94 940 SER A O 1
ATOM 7069 N N . PHE A 1 941 ? -2.333 22.402 8.987 1.00 97.50 941 PHE A N 1
ATOM 7070 C CA . PHE A 1 941 ? -3.781 22.202 8.838 1.00 97.50 941 PHE A CA 1
ATOM 7071 C C . PHE A 1 941 ? -4.420 23.141 7.797 1.00 97.50 941 PHE A C 1
ATOM 7073 O O . PHE A 1 941 ? -5.634 23.103 7.605 1.00 97.50 941 PHE A O 1
ATOM 7080 N N . ASN A 1 942 ? -3.627 23.978 7.118 1.00 96.25 942 ASN A N 1
ATOM 7081 C CA . ASN A 1 942 ? -4.019 24.559 5.830 1.00 96.25 942 ASN A CA 1
ATOM 7082 C C . ASN A 1 942 ? -3.900 23.543 4.684 1.00 96.25 942 ASN A C 1
ATOM 7084 O O . ASN A 1 942 ? -4.473 23.769 3.626 1.00 96.25 942 ASN A O 1
ATOM 7088 N N . ASN A 1 943 ? -3.141 22.461 4.873 1.00 95.50 943 ASN A N 1
ATOM 7089 C CA . ASN A 1 943 ? -2.770 21.549 3.803 1.00 95.50 943 ASN A CA 1
ATOM 7090 C C . ASN A 1 943 ? -3.485 20.204 3.965 1.00 95.50 943 ASN A C 1
ATOM 7092 O O . ASN A 1 943 ? -3.686 19.723 5.084 1.00 95.50 943 ASN A O 1
ATOM 7096 N N . GLY A 1 944 ? -3.774 19.554 2.842 1.00 94.94 944 GLY A N 1
ATOM 7097 C CA . GLY A 1 944 ? -4.329 18.208 2.794 1.00 94.94 944 GLY A CA 1
ATOM 7098 C C . GLY A 1 944 ? -3.640 17.304 1.782 1.00 94.94 944 GLY A C 1
ATOM 7099 O O . GLY A 1 944 ? -3.030 17.748 0.803 1.00 94.94 944 GLY A O 1
ATOM 7100 N N . ARG A 1 945 ? -3.784 16.003 2.016 1.00 94.94 945 ARG A N 1
ATOM 7101 C CA . ARG A 1 945 ? -3.522 14.945 1.047 1.00 94.94 945 ARG A CA 1
ATOM 7102 C C . ARG A 1 945 ? -4.836 14.558 0.396 1.00 94.94 945 ARG A C 1
ATOM 7104 O O . ARG A 1 945 ? -5.815 14.290 1.086 1.00 94.94 945 ARG A O 1
ATOM 7111 N N . ALA A 1 946 ? -4.812 14.559 -0.927 1.00 94.56 946 ALA A N 1
ATOM 7112 C CA . ALA A 1 946 ? -5.913 14.197 -1.806 1.00 94.56 946 ALA A CA 1
ATOM 7113 C C . ALA A 1 946 ? -5.436 13.047 -2.707 1.00 94.56 946 ALA A C 1
ATOM 7115 O O . ALA A 1 946 ? -5.364 13.187 -3.930 1.00 94.56 946 ALA A O 1
ATOM 7116 N N . ASN A 1 947 ? -4.938 11.960 -2.101 1.00 90.75 947 ASN A N 1
ATOM 7117 C CA . ASN A 1 947 ? -4.325 10.883 -2.878 1.00 90.75 947 ASN A CA 1
ATOM 7118 C C . ASN A 1 947 ? -5.400 10.016 -3.547 1.00 90.75 947 ASN A C 1
ATOM 7120 O O . ASN A 1 947 ? -6.512 9.861 -3.043 1.00 90.75 947 ASN A O 1
ATOM 7124 N N . SER A 1 948 ? -5.048 9.408 -4.677 1.00 91.12 948 SER A N 1
ATOM 7125 C CA . SER A 1 948 ? -5.865 8.377 -5.316 1.00 91.12 948 SER A CA 1
ATOM 7126 C C . SER A 1 948 ? -4.978 7.208 -5.729 1.00 91.12 948 SER A C 1
ATOM 7128 O O . SER A 1 948 ? -3.925 7.402 -6.340 1.00 91.12 948 SER A O 1
ATOM 7130 N N . TRP A 1 949 ? -5.377 6.001 -5.347 1.00 88.06 949 TRP A N 1
ATOM 7131 C CA . TRP A 1 949 ? -4.632 4.763 -5.529 1.00 88.06 949 TRP A CA 1
ATOM 7132 C C . TRP A 1 949 ? -5.522 3.729 -6.199 1.00 88.06 949 TRP A C 1
ATOM 7134 O O . TRP A 1 949 ? -6.608 3.443 -5.710 1.00 88.06 949 TRP A O 1
ATOM 7144 N N . GLY A 1 950 ? -5.059 3.123 -7.287 1.00 78.69 950 GLY A N 1
ATOM 7145 C CA . GLY A 1 950 ? -5.826 2.100 -7.993 1.00 78.69 950 GLY A CA 1
ATOM 7146 C C . GLY A 1 950 ? -5.968 2.424 -9.470 1.00 78.69 950 GLY A C 1
ATOM 7147 O O . GLY A 1 950 ? -5.034 2.924 -10.095 1.00 78.69 950 GLY A O 1
ATOM 7148 N N . GLY A 1 951 ? -7.134 2.114 -10.027 1.00 72.81 951 GLY A N 1
ATOM 7149 C CA . GLY A 1 951 ? -7.432 2.373 -11.429 1.00 72.81 951 GLY A CA 1
ATOM 7150 C C . GLY A 1 951 ? -6.691 1.464 -12.397 1.00 72.81 951 GLY A C 1
ATOM 7151 O O . GLY A 1 951 ? -6.467 0.282 -12.130 1.00 72.81 951 GLY A O 1
ATOM 7152 N N . LYS A 1 952 ? -6.414 1.994 -13.588 1.00 68.69 952 LYS A N 1
ATOM 7153 C CA . LYS A 1 952 ? -6.199 1.183 -14.791 1.00 68.69 952 LYS A CA 1
ATOM 7154 C C . LYS A 1 952 ? -4.737 1.035 -15.219 1.00 68.69 952 LYS A C 1
ATOM 7156 O O . LYS A 1 952 ? -4.473 0.712 -16.376 1.00 68.69 952 LYS A O 1
ATOM 7161 N N . LEU A 1 953 ? -3.761 1.262 -14.336 1.00 56.44 953 LEU A N 1
ATOM 7162 C CA . LEU A 1 953 ? -2.327 1.371 -14.675 1.00 56.44 953 LEU A CA 1
ATOM 7163 C C . LEU A 1 953 ? -1.610 0.058 -15.093 1.00 56.44 953 LEU A C 1
ATOM 7165 O O . LEU A 1 953 ? -0.382 -0.003 -15.148 1.00 56.44 953 LEU A O 1
ATOM 7169 N N . GLY A 1 954 ? -2.382 -0.935 -15.543 1.00 52.84 954 GLY A N 1
ATOM 7170 C CA . GLY A 1 954 ? -2.032 -2.355 -15.697 1.00 52.84 954 GLY A CA 1
ATOM 7171 C C . GLY A 1 954 ? -2.605 -3.210 -14.553 1.00 52.84 954 GLY A C 1
ATOM 7172 O O . GLY A 1 954 ? -2.616 -4.434 -14.629 1.00 52.84 954 GLY A O 1
ATOM 7173 N N . GLY A 1 955 ? -3.133 -2.541 -13.530 1.00 53.53 955 GLY A N 1
ATOM 7174 C CA . GLY A 1 955 ? -3.779 -3.064 -12.339 1.00 53.53 955 GLY A CA 1
ATOM 7175 C C . GLY A 1 955 ? -3.902 -1.940 -11.308 1.00 53.53 955 GLY A C 1
ATOM 7176 O O . GLY A 1 955 ? -3.436 -0.820 -11.528 1.00 53.53 955 GLY A O 1
ATOM 7177 N N . GLU A 1 956 ? -4.535 -2.245 -10.182 1.00 59.66 956 GLU A N 1
ATOM 7178 C CA . GLU A 1 956 ? -4.630 -1.333 -9.038 1.00 59.66 956 GLU A CA 1
ATOM 7179 C C . GLU A 1 956 ? -3.298 -1.216 -8.269 1.00 59.66 956 GLU A C 1
ATOM 7181 O O . GLU A 1 956 ? -2.344 -1.946 -8.537 1.00 59.66 956 GLU A O 1
ATOM 7186 N N . GLY A 1 957 ? -3.234 -0.317 -7.280 1.00 52.34 957 GLY A N 1
ATOM 7187 C CA . GLY A 1 957 ? -2.017 -0.013 -6.520 1.00 52.34 957 GLY A CA 1
ATOM 7188 C C . GLY A 1 957 ? -1.117 1.071 -7.125 1.00 52.34 957 GLY A C 1
ATOM 7189 O O . GLY A 1 957 ? -0.002 1.281 -6.652 1.00 52.34 957 GLY A O 1
ATOM 7190 N N . ALA A 1 958 ? -1.581 1.787 -8.152 1.00 62.34 958 ALA A N 1
ATOM 7191 C CA . ALA A 1 958 ? -0.851 2.908 -8.730 1.00 62.34 958 ALA A CA 1
ATOM 7192 C C . ALA A 1 958 ? -1.242 4.247 -8.081 1.00 62.34 958 ALA A C 1
ATOM 7194 O O . ALA A 1 958 ? -2.415 4.615 -8.067 1.00 62.34 958 ALA A O 1
ATOM 7195 N N . HIS A 1 959 ? -0.251 5.010 -7.616 1.00 79.50 959 HIS A N 1
ATOM 7196 C CA . HIS A 1 959 ? -0.425 6.234 -6.822 1.00 79.50 959 HIS A CA 1
ATOM 7197 C C . HIS A 1 959 ? -0.564 7.523 -7.652 1.00 79.50 959 HIS A C 1
ATOM 7199 O O . HIS A 1 959 ? 0.226 7.777 -8.567 1.00 79.50 959 HIS A O 1
ATOM 7205 N N . HIS A 1 960 ? -1.503 8.381 -7.259 1.00 84.31 960 HIS A N 1
ATOM 7206 C CA . HIS A 1 960 ? -1.536 9.813 -7.537 1.00 84.31 960 HIS A CA 1
ATOM 7207 C C . HIS A 1 960 ? -1.438 10.600 -6.209 1.00 84.31 960 HIS A C 1
ATOM 7209 O O . HIS A 1 960 ? -2.399 10.581 -5.441 1.00 84.31 960 HIS A O 1
ATOM 7215 N N . PRO A 1 961 ? -0.314 11.290 -5.923 1.00 82.94 961 PRO A N 1
ATOM 7216 C CA . PRO A 1 961 ? -0.153 12.103 -4.717 1.00 82.94 961 PRO A CA 1
ATOM 7217 C C . PRO A 1 961 ? -0.765 13.502 -4.886 1.00 82.94 961 PRO A C 1
ATOM 7219 O O . PRO A 1 961 ? -0.082 14.439 -5.301 1.00 82.94 961 PRO A O 1
ATOM 7222 N N . GLY A 1 962 ? -2.037 13.673 -4.529 1.00 87.06 962 GLY A N 1
ATOM 7223 C CA . GLY A 1 962 ? -2.619 15.008 -4.380 1.00 87.06 962 GLY A CA 1
ATOM 7224 C C . GLY A 1 962 ? -2.062 15.707 -3.135 1.00 87.06 962 GLY A C 1
ATOM 7225 O O . GLY A 1 962 ? -2.117 15.161 -2.030 1.00 87.06 962 GLY A O 1
ATOM 7226 N N . ARG A 1 963 ? -1.520 16.915 -3.296 1.00 90.25 963 ARG A N 1
ATOM 7227 C CA . ARG A 1 963 ? -1.073 17.808 -2.213 1.00 90.25 963 ARG A CA 1
ATOM 7228 C C . ARG A 1 963 ? -1.713 19.167 -2.441 1.00 90.25 963 ARG A C 1
ATOM 7230 O O . ARG A 1 963 ? -1.544 19.738 -3.517 1.00 90.25 963 ARG A O 1
ATOM 7237 N N . VAL A 1 964 ? -2.508 19.633 -1.482 1.00 93.88 964 VAL A N 1
ATOM 7238 C CA . VAL A 1 964 ? -3.447 20.743 -1.699 1.00 93.88 964 VAL A CA 1
ATOM 7239 C C . VAL A 1 964 ? -3.412 21.720 -0.527 1.00 93.88 964 VAL A C 1
ATOM 7241 O O . VAL A 1 964 ? -3.350 21.290 0.620 1.00 93.88 964 VAL A O 1
ATOM 7244 N N . ASP A 1 965 ? -3.462 23.020 -0.817 1.00 93.81 965 ASP A N 1
ATOM 7245 C CA . ASP A 1 965 ? -3.673 24.090 0.168 1.00 93.81 965 ASP A CA 1
ATOM 7246 C C . ASP A 1 965 ? -5.151 24.503 0.117 1.00 93.81 965 ASP A C 1
ATOM 7248 O O . ASP A 1 965 ? -5.696 24.782 -0.952 1.00 93.81 965 ASP A O 1
ATOM 7252 N N . PHE A 1 966 ? -5.811 24.522 1.270 1.00 91.44 966 PHE A N 1
ATOM 7253 C CA . PHE A 1 966 ? -7.206 24.930 1.432 1.00 91.44 966 PHE A CA 1
ATOM 7254 C C . PHE A 1 966 ? -7.384 26.457 1.401 1.00 91.44 966 PHE A C 1
ATOM 7256 O O . PHE A 1 966 ? -8.513 26.947 1.358 1.00 91.44 966 PHE A O 1
ATOM 7263 N N . GLY A 1 967 ? -6.296 27.222 1.544 1.00 90.31 967 GLY A N 1
ATOM 7264 C CA . GLY A 1 967 ? -6.304 28.660 1.820 1.00 90.31 967 GLY A CA 1
ATOM 7265 C C . GLY A 1 967 ? -6.779 29.021 3.237 1.00 90.31 967 GLY A C 1
ATOM 7266 O O . GLY A 1 967 ? -6.913 30.203 3.564 1.00 90.31 967 GLY A O 1
ATOM 7267 N N . ARG A 1 968 ? -7.068 28.021 4.084 1.00 92.56 968 ARG A N 1
ATOM 7268 C CA . ARG A 1 968 ? -7.634 28.165 5.436 1.00 92.56 968 ARG A CA 1
ATOM 7269 C C . ARG A 1 968 ? -7.321 26.957 6.316 1.00 92.56 968 ARG A C 1
ATOM 7271 O O . ARG A 1 968 ? -7.341 25.827 5.852 1.00 92.56 968 ARG A O 1
ATOM 7278 N N . ASN A 1 969 ? -7.094 27.198 7.603 1.00 96.44 969 ASN A N 1
ATOM 7279 C CA . ASN A 1 969 ? -6.858 26.142 8.584 1.00 96.44 969 ASN A CA 1
ATOM 7280 C C . ASN A 1 969 ? -8.179 25.414 8.910 1.00 96.44 969 ASN A C 1
ATOM 7282 O O . ASN A 1 969 ? -9.124 26.069 9.346 1.00 96.44 969 ASN A O 1
ATOM 7286 N N . VAL A 1 970 ? -8.251 24.089 8.726 1.00 97.12 970 VAL A N 1
ATOM 7287 C CA . VAL A 1 970 ? -9.465 23.289 9.027 1.00 97.12 970 VAL A CA 1
ATOM 7288 C C . VAL A 1 970 ? -9.557 22.792 10.474 1.00 97.12 970 VAL A C 1
ATOM 7290 O O . VAL A 1 970 ? -10.603 22.305 10.899 1.00 97.12 970 VAL A O 1
ATOM 7293 N N . ALA A 1 971 ? -8.496 22.954 11.264 1.00 97.44 971 ALA A N 1
ATOM 7294 C CA . ALA A 1 971 ? -8.476 22.695 12.702 1.00 97.44 971 ALA A CA 1
ATOM 7295 C C . ALA A 1 971 ? -8.804 23.964 13.519 1.00 97.44 971 ALA A C 1
ATOM 7297 O O . ALA A 1 971 ? -8.233 24.221 14.579 1.00 97.44 971 ALA A O 1
ATOM 7298 N N . ASP A 1 972 ? -9.740 24.787 13.029 1.00 97.44 972 ASP A N 1
ATOM 7299 C CA . ASP A 1 972 ? -10.103 26.076 13.640 1.00 97.44 972 ASP A CA 1
ATOM 7300 C C . ASP A 1 972 ? -11.120 25.978 14.804 1.00 97.44 972 ASP A C 1
ATOM 7302 O O . ASP A 1 972 ? -11.564 26.993 15.355 1.00 97.44 972 ASP A O 1
ATOM 7306 N N . GLY A 1 973 ? -11.489 24.747 15.177 1.00 97.44 973 GLY A N 1
ATOM 7307 C CA . GLY A 1 973 ? -12.456 24.418 16.226 1.00 97.44 973 GLY A CA 1
ATOM 7308 C C . GLY A 1 973 ? -13.913 24.276 15.759 1.00 97.44 973 GLY A C 1
ATOM 7309 O O . GLY A 1 973 ? -14.777 23.974 16.588 1.00 97.44 973 GLY A O 1
ATOM 7310 N N . LYS A 1 974 ? -14.215 24.469 14.467 1.00 98.06 974 LYS A N 1
ATOM 7311 C CA . LYS A 1 974 ? -15.551 24.250 13.877 1.00 98.06 974 LYS A CA 1
ATOM 7312 C C . LYS A 1 974 ? -15.678 22.888 13.190 1.00 98.06 974 LYS A C 1
ATOM 7314 O O . LYS A 1 974 ? -14.693 22.214 12.920 1.00 98.06 974 LYS A O 1
ATOM 7319 N N . PHE A 1 975 ? -16.924 22.506 12.911 1.00 98.44 975 PHE A N 1
ATOM 7320 C CA . PHE A 1 975 ? -17.230 21.423 11.978 1.00 98.44 975 PHE A CA 1
ATOM 7321 C C . PHE A 1 975 ? -17.189 21.941 10.538 1.00 98.44 975 PHE A C 1
ATOM 7323 O O . PHE A 1 975 ? -17.790 22.981 10.255 1.00 98.44 975 PHE A O 1
ATOM 7330 N N . HIS A 1 976 ? -16.538 21.179 9.665 1.00 98.56 976 HIS A N 1
ATOM 7331 C CA . HIS A 1 976 ? -16.465 21.379 8.220 1.00 98.56 976 HIS A CA 1
ATOM 7332 C C . HIS A 1 976 ? -17.004 20.147 7.485 1.00 98.56 976 HIS A C 1
ATOM 7334 O O . HIS A 1 976 ? -16.893 19.027 7.990 1.00 98.56 976 HIS A O 1
ATOM 7340 N N . ASP A 1 977 ? -17.573 20.352 6.297 1.00 98.69 977 ASP A N 1
ATOM 7341 C CA . ASP A 1 977 ? -18.073 19.271 5.439 1.00 98.69 977 ASP A CA 1
ATOM 7342 C C . ASP A 1 977 ? -16.984 18.871 4.425 1.00 98.69 977 ASP A C 1
ATOM 7344 O O . ASP A 1 977 ? -16.807 19.517 3.388 1.00 98.69 977 ASP A O 1
ATOM 7348 N N . PHE A 1 978 ? -16.236 17.806 4.725 1.00 98.62 978 PHE A N 1
ATOM 7349 C CA . PHE A 1 978 ? -15.204 17.240 3.852 1.00 98.62 978 PHE A CA 1
ATOM 7350 C C . PHE A 1 978 ? -15.841 16.253 2.879 1.00 98.62 978 PHE A C 1
ATOM 7352 O O . PHE A 1 978 ? -16.449 15.272 3.302 1.00 98.62 978 PHE A O 1
ATOM 7359 N N . GLY A 1 979 ? -15.710 16.494 1.577 1.00 98.31 979 GLY A N 1
ATOM 7360 C CA . GLY A 1 979 ? -16.335 15.672 0.544 1.00 98.31 979 GLY A CA 1
ATOM 7361 C C . GLY A 1 979 ? -15.343 15.023 -0.414 1.00 98.31 979 GLY A C 1
ATOM 7362 O O . GLY A 1 979 ? -14.311 15.614 -0.737 1.00 98.31 979 GLY A O 1
ATOM 7363 N N . ILE A 1 980 ? -15.706 13.831 -0.885 1.00 98.56 980 ILE A N 1
ATOM 7364 C CA . ILE A 1 980 ? -15.085 13.103 -1.996 1.00 98.56 980 ILE A CA 1
ATOM 7365 C C . ILE A 1 980 ? -16.212 12.755 -2.975 1.00 98.56 980 ILE A C 1
ATOM 7367 O O . ILE A 1 980 ? -17.154 12.047 -2.627 1.00 98.56 980 ILE A O 1
ATOM 7371 N N . GLU A 1 981 ? -16.143 13.267 -4.197 1.00 98.06 981 GLU A N 1
ATOM 7372 C CA . GLU A 1 981 ? -17.079 12.980 -5.284 1.00 98.06 981 GLU A CA 1
ATOM 7373 C C . GLU A 1 981 ? -16.334 12.187 -6.362 1.00 98.06 981 GLU A C 1
ATOM 7375 O O . GLU A 1 981 ? -15.523 12.724 -7.120 1.00 98.06 981 GLU A O 1
ATOM 7380 N N . TRP A 1 982 ? -16.549 10.871 -6.359 1.00 97.00 982 TRP A N 1
ATOM 7381 C CA . TRP A 1 982 ? -15.795 9.901 -7.146 1.00 97.00 982 TRP A CA 1
ATOM 7382 C C . TRP A 1 982 ? -16.661 9.289 -8.244 1.00 97.00 982 TRP A C 1
ATOM 7384 O O . TRP A 1 982 ? -17.759 8.786 -8.006 1.00 97.00 982 TRP A O 1
ATOM 7394 N N . HIS A 1 983 ? -16.107 9.301 -9.450 1.00 95.81 983 HIS A N 1
ATOM 7395 C CA . HIS A 1 983 ? -16.660 8.710 -10.653 1.00 95.81 983 HIS A CA 1
ATOM 7396 C C . HIS A 1 983 ? -15.689 7.650 -11.186 1.00 95.81 983 HIS A C 1
ATOM 7398 O O . HIS A 1 983 ? -14.553 7.974 -11.549 1.00 95.81 983 HIS A O 1
ATOM 7404 N N . SER A 1 984 ? -16.131 6.395 -11.266 1.00 92.88 984 SER A N 1
ATOM 7405 C CA . SER A 1 984 ? -15.384 5.305 -11.908 1.00 92.88 984 SER A CA 1
ATOM 7406 C C . SER A 1 984 ? -15.488 5.363 -13.440 1.00 92.88 984 SER A C 1
ATOM 7408 O O . SER A 1 984 ? -14.687 4.746 -14.146 1.00 92.88 984 SER A O 1
ATOM 7410 N N . GLY A 1 985 ? -16.422 6.158 -13.971 1.00 91.19 985 GLY A N 1
ATOM 7411 C CA . GLY A 1 985 ? -16.585 6.473 -15.385 1.00 91.19 985 GLY A CA 1
ATOM 7412 C C . GLY A 1 985 ? -17.421 5.458 -16.172 1.00 91.19 985 GLY A C 1
ATOM 7413 O O . GLY A 1 985 ? -18.025 4.530 -15.635 1.00 91.19 985 GLY A O 1
ATOM 7414 N N . GLY A 1 986 ? -17.441 5.634 -17.496 1.00 86.19 986 GLY A N 1
ATOM 7415 C CA . GLY A 1 986 ? -18.228 4.807 -18.421 1.00 86.19 986 GLY A CA 1
ATOM 7416 C C . GLY A 1 986 ? -19.421 5.559 -19.023 1.00 86.19 986 GLY A C 1
ATOM 7417 O O . GLY A 1 986 ? -19.722 6.682 -18.647 1.00 86.19 986 GLY A O 1
ATOM 7418 N N . ASN A 1 987 ? -20.079 4.992 -20.041 1.00 84.50 987 ASN A N 1
ATOM 7419 C CA . ASN A 1 987 ? -21.152 5.654 -20.820 1.00 84.50 987 ASN A CA 1
ATOM 7420 C C . ASN A 1 987 ? -20.810 7.041 -21.434 1.00 84.50 987 ASN A C 1
ATOM 7422 O O . ASN A 1 987 ? -21.698 7.709 -21.961 1.00 84.50 987 ASN A O 1
ATOM 7426 N N . GLY A 1 988 ? -19.537 7.453 -21.430 1.00 81.19 988 GLY A N 1
ATOM 7427 C CA . GLY A 1 988 ? -19.076 8.782 -21.858 1.00 81.19 988 GLY A CA 1
ATOM 7428 C C . GLY A 1 988 ? -18.586 9.673 -20.709 1.00 81.19 988 GLY A C 1
ATOM 7429 O O . GLY A 1 988 ? -17.934 10.679 -20.974 1.00 81.19 988 GLY A O 1
ATOM 7430 N N . GLU A 1 989 ? -18.837 9.280 -19.459 1.00 83.50 989 GLU A N 1
ATOM 7431 C CA . GLU A 1 989 ? -18.222 9.847 -18.259 1.00 83.50 989 GLU A CA 1
ATOM 7432 C C . GLU A 1 989 ? -16.718 9.519 -18.245 1.00 83.50 989 GLU A C 1
ATOM 7434 O O . GLU A 1 989 ? -16.322 8.358 -18.422 1.00 83.50 989 GLU A O 1
ATOM 7439 N N . ILE A 1 990 ? -15.879 10.537 -18.036 1.00 87.56 990 ILE A N 1
ATOM 7440 C CA . ILE A 1 990 ? -14.441 10.360 -17.797 1.00 87.56 990 ILE A CA 1
ATOM 7441 C C . ILE A 1 990 ? -14.261 10.020 -16.307 1.00 87.56 990 ILE A C 1
ATOM 7443 O O . ILE A 1 990 ? -14.808 10.747 -15.470 1.00 87.56 990 ILE A O 1
ATOM 7447 N N . PRO A 1 991 ? -13.517 8.951 -15.955 1.00 91.94 991 PRO A N 1
ATOM 7448 C CA . PRO A 1 991 ? -13.228 8.627 -14.560 1.00 91.94 991 PRO A CA 1
ATOM 7449 C C . PRO A 1 991 ? -12.505 9.795 -13.883 1.00 91.94 991 PRO A C 1
ATOM 7451 O O . PRO A 1 991 ? -11.570 10.360 -14.454 1.00 91.94 991 PRO A O 1
ATOM 7454 N N . LYS A 1 992 ? -12.935 10.176 -12.681 1.00 94.62 992 LYS A N 1
ATOM 7455 C CA . LYS A 1 992 ? -12.387 11.321 -11.939 1.00 94.62 992 LYS A CA 1
ATOM 7456 C C . LYS A 1 992 ? -12.675 11.220 -10.445 1.00 94.62 992 LYS A C 1
ATOM 7458 O O . LYS A 1 992 ? -13.632 10.568 -10.032 1.00 94.62 992 LYS A O 1
ATOM 7463 N N . VAL A 1 993 ? -11.894 11.937 -9.649 1.00 96.75 993 VAL A N 1
ATOM 7464 C CA . VAL A 1 993 ? -12.200 12.232 -8.246 1.00 96.75 993 VAL A CA 1
ATOM 7465 C C . VAL A 1 993 ? -12.142 13.742 -8.048 1.00 96.75 993 VAL A C 1
ATOM 7467 O O . VAL A 1 993 ? -11.246 14.410 -8.567 1.00 96.75 993 VAL A O 1
ATOM 7470 N N . ILE A 1 994 ? -13.117 14.276 -7.317 1.00 97.69 994 ILE A N 1
ATOM 7471 C CA . ILE A 1 994 ? -13.221 15.684 -6.942 1.00 97.69 994 ILE A CA 1
ATOM 7472 C C . ILE A 1 994 ? -13.278 15.753 -5.414 1.00 97.69 994 ILE A C 1
ATOM 7474 O O . ILE A 1 994 ? -14.116 15.105 -4.791 1.00 97.69 994 ILE A O 1
ATOM 7478 N N . TRP A 1 995 ? -12.409 16.551 -4.803 1.00 98.06 995 TRP A N 1
ATOM 7479 C CA . TRP A 1 995 ? -12.368 16.770 -3.360 1.00 98.06 995 TRP A CA 1
ATOM 7480 C C . TRP A 1 995 ? -12.960 18.138 -3.030 1.00 98.06 995 TRP A C 1
ATOM 7482 O O . TRP A 1 995 ? -12.590 19.146 -3.640 1.00 98.06 995 TRP A O 1
ATOM 7492 N N . THR A 1 996 ? -13.868 18.185 -2.053 1.00 97.94 996 THR A N 1
ATOM 7493 C CA . THR A 1 996 ? -14.577 19.414 -1.668 1.00 97.94 996 THR A CA 1
ATOM 7494 C C . THR A 1 996 ? -14.452 19.728 -0.180 1.00 97.94 996 THR A C 1
ATOM 7496 O O . THR A 1 996 ? -14.416 18.806 0.632 1.00 97.94 996 THR A O 1
ATOM 7499 N N . LEU A 1 997 ? -14.484 21.010 0.186 1.00 97.81 997 LEU A N 1
ATOM 7500 C CA . LEU A 1 997 ? -14.497 21.487 1.574 1.00 97.81 997 LEU A CA 1
ATOM 7501 C C . LEU A 1 997 ? -15.604 22.535 1.757 1.00 97.81 997 LEU A C 1
ATOM 7503 O O . LEU A 1 997 ? -15.594 23.577 1.105 1.00 97.81 997 LEU A O 1
ATOM 7507 N N . ASP A 1 998 ? -16.574 22.262 2.629 1.00 97.62 998 ASP A N 1
ATOM 7508 C CA . ASP A 1 998 ? -17.810 23.051 2.798 1.00 97.62 998 ASP A CA 1
ATOM 7509 C C . ASP A 1 998 ? -18.600 23.249 1.483 1.00 97.62 998 ASP A C 1
ATOM 7511 O O . ASP A 1 998 ? -19.275 24.258 1.273 1.00 97.62 998 ASP A O 1
ATOM 7515 N N . GLY A 1 999 ? -18.502 22.271 0.575 1.00 93.31 999 GLY A N 1
ATOM 7516 C CA . GLY A 1 999 ? -19.146 22.281 -0.745 1.00 93.31 999 GLY A CA 1
ATOM 7517 C C . GLY A 1 999 ? -18.389 23.029 -1.852 1.00 93.31 999 GLY A C 1
ATOM 7518 O O . GLY A 1 999 ? -18.852 23.027 -2.991 1.00 93.31 999 GLY A O 1
ATOM 7519 N N . GLU A 1 1000 ? -17.237 23.634 -1.556 1.00 96.44 1000 GLU A N 1
ATOM 7520 C CA . GLU A 1 1000 ? -16.330 24.238 -2.544 1.00 96.44 1000 GLU A CA 1
ATOM 7521 C C . GLU A 1 1000 ? -15.358 23.186 -3.104 1.00 96.44 1000 GLU A C 1
ATOM 7523 O O . GLU A 1 1000 ? -14.820 22.390 -2.338 1.00 96.44 1000 GLU A O 1
ATOM 7528 N N . GLU A 1 1001 ? -15.129 23.158 -4.423 1.00 97.12 1001 GLU A N 1
ATOM 7529 C CA . GLU A 1 1001 ? -14.139 22.271 -5.057 1.00 97.12 1001 GLU A CA 1
ATOM 7530 C C . GLU A 1 1001 ? -12.715 22.757 -4.755 1.00 97.12 1001 GLU A C 1
ATOM 7532 O O . GLU A 1 1001 ? -12.316 23.835 -5.190 1.00 97.12 1001 GLU A O 1
ATOM 7537 N N . ILE A 1 1002 ? -11.957 21.945 -4.014 1.00 95.38 1002 ILE A N 1
ATOM 7538 C CA . ILE A 1 1002 ? -10.561 22.213 -3.641 1.00 95.38 1002 ILE A CA 1
ATOM 7539 C C . ILE A 1 1002 ? -9.601 21.561 -4.637 1.00 95.38 1002 ILE A C 1
ATOM 7541 O O . ILE A 1 1002 ? -8.565 22.133 -4.973 1.00 95.38 1002 ILE A O 1
ATOM 7545 N N . TYR A 1 1003 ? -9.925 20.351 -5.103 1.00 95.88 1003 TYR A N 1
ATOM 7546 C CA . TYR A 1 1003 ? -9.042 19.593 -5.982 1.00 95.88 1003 TYR A CA 1
ATOM 7547 C C . TYR A 1 1003 ? -9.790 18.622 -6.891 1.00 95.88 1003 TYR A C 1
ATOM 7549 O O . TYR A 1 1003 ? -10.887 18.166 -6.573 1.00 95.88 1003 TYR A O 1
ATOM 7557 N N . ARG A 1 1004 ? -9.162 18.280 -8.017 1.00 95.19 1004 ARG A N 1
ATOM 7558 C CA . ARG A 1 1004 ? -9.701 17.394 -9.046 1.00 95.19 1004 ARG A CA 1
ATOM 7559 C C . ARG A 1 1004 ? -8.579 16.589 -9.688 1.00 95.19 1004 ARG A C 1
ATOM 7561 O O . ARG A 1 1004 ? -7.612 17.163 -10.185 1.00 95.19 1004 ARG A O 1
ATOM 7568 N N . HIS A 1 1005 ? -8.760 15.275 -9.755 1.00 93.06 1005 HIS A N 1
ATOM 7569 C CA . HIS A 1 1005 ? -7.924 14.374 -10.540 1.00 93.06 1005 HIS A CA 1
ATOM 7570 C C . HIS A 1 1005 ? -8.782 13.677 -11.601 1.00 93.06 1005 HIS A C 1
ATOM 7572 O O . HIS A 1 1005 ? -9.813 13.093 -11.274 1.00 93.06 1005 HIS A O 1
ATOM 7578 N N . GLU A 1 1006 ? -8.372 13.737 -12.870 1.00 91.81 1006 GLU A N 1
ATOM 7579 C CA . GLU A 1 1006 ? -9.058 13.078 -13.990 1.00 91.81 1006 GLU A CA 1
ATOM 7580 C C . GLU A 1 1006 ? -8.197 11.936 -14.549 1.00 91.81 1006 GLU A C 1
ATOM 7582 O O . GLU A 1 1006 ? -6.981 12.067 -14.713 1.00 91.81 1006 GLU A O 1
ATOM 7587 N N . GLY A 1 1007 ? -8.838 10.800 -14.825 1.00 87.19 1007 GLY A N 1
ATOM 7588 C CA . GLY A 1 1007 ? -8.219 9.594 -15.365 1.00 87.19 1007 GLY A CA 1
ATOM 7589 C C . GLY A 1 1007 ? -8.036 9.626 -16.884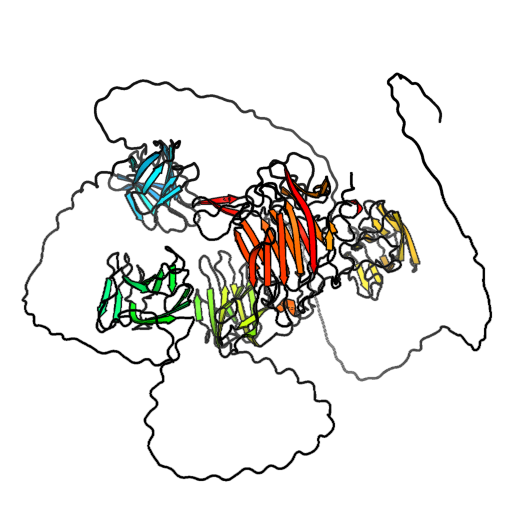 1.00 87.19 1007 GLY A C 1
ATOM 7590 O O . GLY A 1 1007 ? -8.329 10.607 -17.568 1.00 87.19 1007 GLY A O 1
ATOM 7591 N N . ALA A 1 1008 ? -7.530 8.527 -17.445 1.00 81.88 1008 ALA A N 1
ATOM 7592 C CA . ALA A 1 1008 ? -7.147 8.476 -18.850 1.00 81.88 1008 ALA A CA 1
ATOM 7593 C C . ALA A 1 1008 ? -8.265 7.911 -19.735 1.00 81.88 1008 ALA A C 1
ATOM 7595 O O . ALA A 1 1008 ? -8.764 6.809 -19.532 1.00 81.88 1008 ALA A O 1
ATOM 7596 N N . ALA A 1 1009 ? -8.573 8.611 -20.830 1.00 78.56 1009 ALA A N 1
ATOM 7597 C CA . ALA A 1 1009 ? -9.539 8.150 -21.834 1.00 78.56 1009 ALA A CA 1
ATOM 7598 C C . ALA A 1 1009 ? -9.122 6.858 -22.587 1.00 78.56 1009 ALA A C 1
ATOM 7600 O O . ALA A 1 1009 ? -9.872 6.360 -23.426 1.00 78.56 1009 ALA A O 1
ATOM 7601 N N . PHE A 1 1010 ? -7.915 6.332 -22.350 1.00 81.25 1010 PHE A N 1
ATOM 7602 C CA . PHE A 1 1010 ? -7.451 5.021 -22.811 1.00 81.25 1010 PHE A CA 1
ATOM 7603 C C . PHE A 1 1010 ? -6.299 4.524 -21.923 1.00 81.25 1010 PHE A C 1
ATOM 7605 O O . PHE A 1 1010 ? -5.673 5.311 -21.216 1.00 81.25 1010 PHE A O 1
ATOM 7612 N N . GLY A 1 1011 ? -5.992 3.226 -22.009 1.00 83.31 1011 GLY A N 1
ATOM 7613 C CA . GLY A 1 1011 ? -4.815 2.632 -21.370 1.00 83.31 1011 GLY A CA 1
ATOM 7614 C C . GLY A 1 1011 ? -4.750 2.830 -19.855 1.00 83.31 1011 GLY A C 1
ATOM 7615 O O . GLY A 1 1011 ? -5.609 2.295 -19.162 1.00 83.31 1011 GLY A O 1
ATOM 7616 N N . GLN A 1 1012 ? -3.734 3.532 -19.361 1.00 83.44 1012 GLN A N 1
ATOM 7617 C CA . GLN A 1 1012 ? -3.285 3.516 -17.965 1.00 83.44 1012 GLN A CA 1
ATOM 7618 C C . GLN A 1 1012 ? -3.617 4.796 -17.162 1.00 83.44 1012 GLN A C 1
ATOM 7620 O O . GLN A 1 1012 ? -3.198 5.894 -17.539 1.00 83.44 1012 GLN A O 1
ATOM 7625 N N . ASP A 1 1013 ? -4.290 4.650 -16.012 1.00 86.00 1013 ASP A N 1
ATOM 7626 C CA . ASP A 1 1013 ? -4.665 5.733 -15.081 1.00 86.00 1013 ASP A CA 1
ATOM 7627 C C . ASP A 1 1013 ? -4.622 5.316 -13.594 1.00 86.00 1013 ASP A C 1
ATOM 7629 O O . ASP A 1 1013 ? -4.203 4.206 -13.278 1.00 86.00 1013 ASP A O 1
ATOM 7633 N N . ASN A 1 1014 ? -5.019 6.236 -12.706 1.00 87.38 1014 ASN A N 1
ATOM 7634 C CA . ASN A 1 1014 ? -4.967 6.121 -11.246 1.00 87.38 1014 ASN A CA 1
ATOM 7635 C C . ASN A 1 1014 ? -6.350 6.160 -10.556 1.00 87.38 1014 ASN A C 1
ATOM 7637 O O . ASN A 1 1014 ? -6.395 6.231 -9.333 1.00 87.38 1014 ASN A O 1
ATOM 7641 N N . ILE A 1 1015 ? -7.467 6.182 -11.299 1.00 91.25 1015 ILE A N 1
ATOM 7642 C CA . ILE A 1 1015 ? -8.802 6.414 -10.712 1.00 91.25 1015 ILE A CA 1
ATOM 7643 C C . ILE A 1 1015 ? -9.468 5.080 -10.351 1.00 91.25 1015 ILE A C 1
ATOM 7645 O O . ILE A 1 1015 ? -9.686 4.265 -11.249 1.00 91.25 1015 ILE A O 1
ATOM 7649 N N . PRO A 1 1016 ? -9.855 4.843 -9.086 1.00 91.69 1016 PRO A N 1
ATOM 7650 C CA . PRO A 1 1016 ? -10.513 3.607 -8.689 1.00 91.69 1016 PRO A CA 1
ATOM 7651 C C . PRO A 1 1016 ? -11.812 3.284 -9.421 1.00 91.69 1016 PRO A C 1
ATOM 7653 O O . PRO A 1 1016 ? -12.532 4.157 -9.908 1.00 91.69 1016 PRO A O 1
ATOM 7656 N N . TYR A 1 1017 ? -12.130 1.991 -9.418 1.00 90.81 1017 TYR A N 1
ATOM 7657 C CA . TYR A 1 1017 ? -13.374 1.449 -9.964 1.00 90.81 1017 TYR A CA 1
ATOM 7658 C C . TYR A 1 1017 ? -13.968 0.304 -9.120 1.00 90.81 1017 TYR A C 1
ATOM 7660 O O . TYR A 1 1017 ? -15.087 -0.116 -9.391 1.00 90.81 1017 TYR A O 1
ATOM 7668 N N . ARG A 1 1018 ? -13.269 -0.216 -8.096 1.00 92.00 1018 ARG A N 1
ATOM 7669 C CA . ARG A 1 1018 ? -13.810 -1.269 -7.215 1.00 92.00 1018 ARG A CA 1
ATOM 7670 C C . ARG A 1 1018 ? -14.548 -0.693 -6.015 1.00 92.00 1018 ARG A C 1
ATOM 7672 O O . ARG A 1 1018 ? -14.055 0.233 -5.381 1.00 92.00 1018 ARG A O 1
ATOM 7679 N N . ALA A 1 1019 ? -15.676 -1.302 -5.657 1.00 94.81 1019 ALA A N 1
ATOM 7680 C CA . ALA A 1 1019 ? -16.394 -0.993 -4.427 1.00 94.81 1019 ALA A CA 1
ATOM 7681 C C . ALA A 1 1019 ? -15.487 -1.182 -3.197 1.00 94.81 1019 ALA A C 1
ATOM 7683 O O . ALA A 1 1019 ? -14.887 -2.242 -3.010 1.00 94.81 1019 ALA A O 1
ATOM 7684 N N . ALA A 1 1020 ? -15.412 -0.158 -2.355 1.00 94.75 1020 ALA A N 1
ATOM 7685 C CA . ALA A 1 1020 ? -14.486 -0.040 -1.237 1.00 94.75 1020 ALA A CA 1
ATOM 7686 C C . ALA A 1 1020 ? -15.234 0.195 0.080 1.00 94.75 1020 ALA A C 1
ATOM 7688 O O . ALA A 1 1020 ? -16.357 0.703 0.087 1.00 94.75 1020 ALA A O 1
ATOM 7689 N N . ARG A 1 1021 ? -14.611 -0.141 1.209 1.00 95.75 1021 ARG A N 1
ATOM 7690 C CA . ARG A 1 1021 ? -15.079 0.340 2.515 1.00 95.75 1021 ARG A CA 1
ATOM 7691 C C . ARG A 1 1021 ? -14.725 1.810 2.662 1.00 95.75 1021 ARG A C 1
ATOM 7693 O O . ARG A 1 1021 ? -13.672 2.222 2.184 1.00 95.75 1021 ARG A O 1
ATOM 7700 N N . PHE A 1 1022 ? -15.556 2.582 3.352 1.00 97.88 1022 PHE A N 1
ATOM 7701 C CA . PHE A 1 1022 ? -15.230 3.959 3.707 1.00 97.88 1022 PHE A CA 1
ATOM 7702 C C . PHE A 1 1022 ? -14.792 4.040 5.166 1.00 97.88 1022 PHE A C 1
ATOM 7704 O O . PHE A 1 1022 ? -15.555 3.697 6.068 1.00 97.88 1022 PHE A O 1
ATOM 7711 N N . TRP A 1 1023 ? -13.547 4.449 5.378 1.00 97.94 1023 TRP A N 1
ATOM 7712 C CA . TRP A 1 1023 ? -12.852 4.500 6.656 1.00 97.94 1023 TRP A CA 1
ATOM 7713 C C . TRP A 1 1023 ? -12.764 5.938 7.164 1.00 97.94 1023 TRP A C 1
ATOM 7715 O O . TRP A 1 1023 ? -12.590 6.881 6.394 1.00 97.94 1023 TRP A O 1
ATOM 7725 N N . ILE A 1 1024 ? -12.878 6.103 8.479 1.00 98.69 1024 ILE A N 1
ATOM 7726 C CA . ILE A 1 1024 ? -12.817 7.383 9.190 1.00 98.69 1024 ILE A CA 1
ATOM 7727 C C . ILE A 1 1024 ? -11.989 7.145 10.450 1.00 98.69 1024 ILE A C 1
ATOM 7729 O O . ILE A 1 1024 ? -12.343 6.296 11.268 1.00 98.69 1024 ILE A O 1
ATOM 7733 N N . GLY A 1 1025 ? -10.887 7.872 10.631 1.00 98.19 1025 GLY A N 1
ATOM 7734 C CA . GLY A 1 1025 ? -9.958 7.586 11.723 1.00 98.19 1025 GLY A CA 1
ATOM 7735 C C . GLY A 1 1025 ? -9.018 8.726 12.088 1.00 98.19 1025 GLY A C 1
ATOM 7736 O O . GLY A 1 1025 ? -8.795 9.653 11.312 1.00 98.19 1025 GLY A O 1
ATOM 7737 N N . ILE A 1 1026 ? -8.439 8.614 13.283 1.00 98.50 1026 ILE A N 1
ATOM 7738 C CA . ILE A 1 1026 ? -7.296 9.411 13.724 1.00 98.50 1026 ILE A CA 1
ATOM 7739 C C . ILE A 1 1026 ? -6.120 8.481 14.049 1.00 98.50 1026 ILE A C 1
ATOM 7741 O O . ILE A 1 1026 ? -6.245 7.598 14.898 1.00 98.50 1026 ILE A O 1
ATOM 7745 N N . TRP A 1 1027 ? -4.995 8.634 13.344 1.00 97.62 1027 TRP A N 1
ATOM 7746 C CA . TRP A 1 1027 ? -3.897 7.656 13.335 1.00 97.62 1027 TRP A CA 1
ATOM 7747 C C . TRP A 1 1027 ? -2.498 8.298 13.275 1.00 97.62 1027 TRP A C 1
ATOM 7749 O O . TRP A 1 1027 ? -2.367 9.509 13.130 1.00 97.62 1027 TRP A O 1
ATOM 7759 N N . PHE A 1 1028 ? -1.435 7.502 13.436 1.00 97.44 1028 PHE A N 1
ATOM 7760 C CA . PHE A 1 1028 ? -0.058 7.997 13.595 1.00 97.44 1028 PHE A CA 1
ATOM 7761 C C . PHE A 1 1028 ? 0.895 7.437 12.520 1.00 97.44 1028 PHE A C 1
ATOM 7763 O O . PHE A 1 1028 ? 1.319 6.284 12.648 1.00 97.44 1028 PHE A O 1
ATOM 7770 N N . PRO A 1 1029 ? 1.314 8.222 11.509 1.00 93.94 1029 PRO A N 1
ATOM 7771 C CA . PRO A 1 1029 ? 2.234 7.789 10.450 1.00 93.94 1029 PRO A CA 1
ATOM 7772 C C . PRO A 1 1029 ? 3.699 7.774 10.924 1.00 93.94 1029 PRO A C 1
ATOM 7774 O O . PRO A 1 1029 ? 4.567 8.425 10.345 1.00 93.94 1029 PRO A O 1
ATOM 7777 N N . ALA A 1 1030 ? 3.968 7.061 12.018 1.00 89.94 1030 ALA A N 1
ATOM 7778 C CA . ALA A 1 1030 ? 5.210 7.088 12.792 1.00 89.94 1030 ALA A CA 1
ATOM 7779 C C . ALA A 1 1030 ? 6.383 6.323 12.134 1.00 89.94 1030 ALA A C 1
ATOM 7781 O O . ALA A 1 1030 ? 7.052 5.508 12.772 1.00 89.94 1030 ALA A O 1
ATOM 7782 N N . ALA A 1 1031 ? 6.609 6.541 10.839 1.00 89.06 1031 ALA A N 1
ATOM 7783 C CA . ALA A 1 1031 ? 7.658 5.904 10.041 1.00 89.06 1031 ALA A CA 1
ATOM 7784 C C . ALA A 1 1031 ? 8.953 6.741 9.928 1.00 89.06 1031 ALA A C 1
ATOM 7786 O O . ALA A 1 1031 ? 9.911 6.298 9.295 1.00 89.06 1031 ALA A O 1
ATOM 7787 N N . GLY A 1 1032 ? 8.985 7.931 10.540 1.00 91.12 1032 GLY A N 1
ATOM 7788 C CA . GLY A 1 1032 ? 9.996 8.965 10.312 1.00 91.12 1032 GLY A CA 1
ATOM 7789 C C . GLY A 1 1032 ? 9.678 9.821 9.081 1.00 91.12 1032 GLY A C 1
ATOM 7790 O O . GLY A 1 1032 ? 9.216 9.316 8.058 1.00 91.12 1032 GLY A O 1
ATOM 7791 N N . TYR A 1 1033 ? 9.919 11.130 9.169 1.00 92.31 1033 TYR A N 1
ATOM 7792 C CA . TYR A 1 1033 ? 9.757 12.054 8.043 1.00 92.31 1033 TYR A CA 1
ATOM 7793 C C . TYR A 1 1033 ? 10.771 13.201 8.078 1.00 92.31 1033 TYR A C 1
ATOM 7795 O O . TYR A 1 1033 ? 11.357 13.492 9.120 1.00 92.31 1033 TYR A O 1
ATOM 7803 N N . LYS A 1 1034 ? 10.957 13.858 6.928 1.00 90.69 1034 LYS A N 1
ATOM 7804 C CA . LYS A 1 1034 ? 11.781 15.059 6.760 1.00 90.69 1034 LYS A CA 1
ATOM 7805 C C . LYS A 1 1034 ? 10.892 16.220 6.319 1.00 90.69 1034 LYS A C 1
ATOM 7807 O O . LYS A 1 1034 ? 10.671 16.414 5.129 1.00 90.69 1034 LYS A O 1
ATOM 7812 N N . GLU A 1 1035 ? 10.381 16.976 7.284 1.00 90.94 1035 GLU A N 1
ATOM 7813 C CA . GLU A 1 1035 ? 9.706 18.251 7.013 1.00 90.94 1035 GLU A CA 1
ATOM 7814 C C . GLU A 1 1035 ? 10.739 19.290 6.555 1.00 90.94 1035 GLU A C 1
ATOM 7816 O O . GLU A 1 1035 ? 11.891 19.235 6.993 1.00 90.94 1035 GLU A O 1
ATOM 7821 N N . ARG A 1 1036 ? 10.353 20.249 5.706 1.00 87.12 1036 ARG A N 1
ATOM 7822 C CA . ARG A 1 1036 ? 11.248 21.319 5.257 1.00 87.12 1036 ARG A CA 1
ATOM 7823 C C . ARG A 1 1036 ? 10.816 22.670 5.825 1.00 87.12 1036 ARG A C 1
ATOM 7825 O O . ARG A 1 1036 ? 9.783 23.202 5.437 1.00 87.12 1036 ARG A O 1
ATOM 7832 N N . VAL A 1 1037 ? 11.613 23.228 6.735 1.00 85.44 1037 VAL A N 1
ATOM 7833 C CA . VAL A 1 1037 ? 11.272 24.440 7.499 1.00 85.44 1037 VAL A CA 1
ATOM 7834 C C . VAL A 1 1037 ? 12.407 25.457 7.399 1.00 85.44 1037 VAL A C 1
ATOM 7836 O O . VAL A 1 1037 ? 13.555 25.143 7.704 1.00 85.44 1037 VAL A O 1
ATOM 7839 N N . ASN A 1 1038 ? 12.097 26.686 6.981 1.00 84.81 1038 ASN A N 1
ATOM 7840 C CA . ASN A 1 1038 ? 13.047 27.794 6.781 1.00 84.81 1038 ASN A CA 1
ATOM 7841 C C . ASN A 1 1038 ? 14.300 27.443 5.937 1.00 84.81 1038 ASN A C 1
ATOM 7843 O O . ASN A 1 1038 ? 15.348 28.067 6.084 1.00 84.81 1038 ASN A O 1
ATOM 7847 N N . GLY A 1 1039 ? 14.202 26.462 5.036 1.00 77.88 1039 GLY A N 1
ATOM 7848 C CA . GLY A 1 1039 ? 15.291 25.970 4.182 1.00 77.88 1039 GLY A CA 1
ATOM 7849 C C . GLY A 1 1039 ? 15.891 24.629 4.618 1.00 77.88 1039 GLY A C 1
ATOM 7850 O O . GLY A 1 1039 ? 16.389 23.898 3.759 1.00 77.88 1039 GLY A O 1
ATOM 7851 N N . GLU A 1 1040 ? 15.809 24.284 5.906 1.00 87.12 1040 GLU A N 1
ATOM 7852 C CA . GLU A 1 1040 ? 16.425 23.092 6.506 1.00 87.12 1040 GLU A CA 1
ATOM 7853 C C . GLU A 1 1040 ? 15.458 21.893 6.558 1.00 87.12 1040 GLU A C 1
ATOM 7855 O O . GLU A 1 1040 ? 14.239 22.060 6.588 1.00 87.12 1040 GLU A O 1
ATOM 7860 N N . TYR A 1 1041 ? 15.998 20.668 6.594 1.00 88.44 1041 TYR A N 1
ATOM 7861 C CA . TYR A 1 1041 ? 15.209 19.442 6.780 1.00 88.44 1041 TYR A CA 1
ATOM 7862 C C . TYR A 1 1041 ? 15.171 19.012 8.252 1.00 88.44 1041 TYR A C 1
ATOM 7864 O O . TYR A 1 1041 ? 16.183 18.573 8.803 1.00 88.44 1041 TYR A O 1
ATOM 7872 N N . VAL A 1 1042 ? 13.987 19.061 8.859 1.00 93.38 1042 VAL A N 1
ATOM 7873 C CA . VAL A 1 1042 ? 13.727 18.684 10.254 1.00 93.38 1042 VAL A CA 1
ATOM 7874 C C . VAL A 1 1042 ? 13.247 17.231 10.326 1.00 93.38 1042 VAL A C 1
ATOM 7876 O O . VAL A 1 1042 ? 12.310 16.847 9.626 1.00 93.38 1042 VAL A O 1
ATOM 7879 N N . ASP A 1 1043 ? 13.873 16.417 11.180 1.00 95.94 1043 ASP A N 1
ATOM 7880 C CA . ASP A 1 1043 ? 13.371 15.076 11.506 1.00 95.94 1043 ASP A CA 1
ATOM 7881 C C . ASP A 1 1043 ? 12.070 15.159 12.309 1.00 95.94 1043 ASP A C 1
ATOM 7883 O O . ASP A 1 1043 ? 12.020 15.820 13.348 1.00 95.94 1043 ASP A O 1
ATOM 7887 N N . ARG A 1 1044 ? 11.043 14.443 11.845 1.00 95.19 1044 ARG A N 1
ATOM 7888 C CA . ARG A 1 1044 ? 9.741 14.291 12.506 1.00 95.19 1044 ARG A CA 1
ATOM 7889 C C . ARG A 1 1044 ? 9.415 12.824 12.752 1.00 95.19 1044 ARG A C 1
ATOM 7891 O O . ARG A 1 1044 ? 9.848 11.953 11.994 1.00 95.19 1044 ARG A O 1
ATOM 7898 N N . VAL A 1 1045 ? 8.593 12.552 13.766 1.00 95.38 1045 VAL A N 1
ATOM 7899 C CA . VAL A 1 1045 ? 8.039 11.215 14.054 1.00 95.38 1045 VAL A CA 1
ATOM 7900 C C . VAL A 1 1045 ? 7.280 10.664 12.843 1.00 95.38 1045 VAL A C 1
ATOM 7902 O O . VAL A 1 1045 ? 7.433 9.491 12.501 1.00 95.38 1045 VAL A O 1
ATOM 7905 N N . GLY A 1 1046 ? 6.503 11.511 12.169 1.00 94.19 1046 GLY A N 1
ATOM 7906 C CA . GLY A 1 1046 ? 5.783 11.170 10.948 1.00 94.19 1046 GLY A CA 1
ATOM 7907 C C . GLY A 1 1046 ? 5.497 12.388 10.078 1.00 94.19 1046 GLY A C 1
ATOM 7908 O O . GLY A 1 1046 ? 5.798 13.521 10.448 1.00 94.19 1046 GLY A O 1
ATOM 7909 N N . TRP A 1 1047 ? 4.876 12.171 8.919 1.00 93.31 1047 TRP A N 1
ATOM 7910 C CA . TRP A 1 1047 ? 4.564 13.254 7.973 1.00 93.31 1047 TRP A CA 1
ATOM 7911 C C . TRP A 1 1047 ? 3.431 14.194 8.427 1.00 93.31 1047 TRP A C 1
ATOM 7913 O O . TRP A 1 1047 ? 3.198 15.218 7.795 1.00 93.31 1047 TRP A O 1
ATOM 7923 N N . ALA A 1 1048 ? 2.774 13.883 9.548 1.00 95.75 1048 ALA A N 1
ATOM 7924 C CA . ALA A 1 1048 ? 1.871 14.786 10.264 1.00 95.75 1048 ALA A CA 1
ATOM 7925 C C . ALA A 1 1048 ? 2.574 15.623 11.356 1.00 95.75 1048 ALA A C 1
ATOM 7927 O O . ALA A 1 1048 ? 1.919 16.419 12.027 1.00 95.75 1048 ALA A O 1
ATOM 7928 N N . GLY A 1 1049 ? 3.885 15.453 11.558 1.00 96.12 1049 GLY A N 1
ATOM 7929 C CA . GLY A 1 1049 ? 4.680 16.144 12.578 1.00 96.12 1049 GLY A CA 1
ATOM 7930 C C . GLY A 1 1049 ? 4.958 15.274 13.808 1.00 96.12 1049 GLY A C 1
ATOM 7931 O O . GLY A 1 1049 ? 5.038 14.046 13.706 1.00 96.12 1049 GLY A O 1
ATOM 7932 N N . ASP A 1 1050 ? 5.097 15.916 14.971 1.00 97.31 1050 ASP A N 1
ATOM 7933 C CA . ASP A 1 1050 ? 5.451 15.266 16.241 1.00 97.31 1050 ASP A CA 1
ATOM 7934 C C . ASP A 1 1050 ? 4.273 15.294 17.236 1.00 97.31 1050 ASP A C 1
ATOM 7936 O O . ASP A 1 1050 ? 3.745 16.375 17.511 1.00 97.31 1050 ASP A O 1
ATOM 7940 N N . PRO A 1 1051 ? 3.855 14.145 17.808 1.00 96.81 1051 PRO A N 1
ATOM 7941 C CA . PRO A 1 1051 ? 2.635 14.028 18.610 1.00 96.81 1051 PRO A CA 1
ATOM 7942 C C . PRO A 1 1051 ? 2.836 14.454 20.074 1.00 96.81 1051 PRO A C 1
ATOM 7944 O O . PRO A 1 1051 ? 2.602 13.690 21.010 1.00 96.81 1051 PRO A O 1
ATOM 7947 N N . GLU A 1 1052 ? 3.276 15.693 20.285 1.00 97.12 1052 GLU A N 1
ATOM 7948 C CA . GLU A 1 1052 ? 3.675 16.267 21.580 1.00 97.12 1052 GLU A CA 1
ATOM 7949 C C . GLU A 1 1052 ? 2.484 16.669 22.489 1.00 97.12 1052 GLU A C 1
ATOM 7951 O O . GLU A 1 1052 ? 2.485 17.705 23.158 1.00 97.12 1052 GLU A O 1
ATOM 7956 N N . PHE A 1 1053 ? 1.462 15.817 22.567 1.00 98.00 1053 PHE A N 1
ATOM 7957 C CA . PHE A 1 1053 ? 0.239 16.003 23.356 1.00 98.00 1053 PHE A CA 1
ATOM 7958 C C . PHE A 1 1053 ? -0.050 14.783 24.258 1.00 98.00 1053 PHE A C 1
ATOM 7960 O O . PHE A 1 1053 ? 0.543 13.719 24.084 1.00 98.00 1053 PHE A O 1
ATOM 7967 N N . ASP A 1 1054 ? -0.929 14.927 25.263 1.00 98.38 1054 ASP A N 1
ATOM 7968 C CA . ASP A 1 1054 ? -1.417 13.778 26.059 1.00 98.38 1054 ASP A CA 1
ATOM 7969 C C . ASP A 1 1054 ? -2.463 13.007 25.255 1.00 98.38 1054 ASP A C 1
ATOM 7971 O O . ASP A 1 1054 ? -2.238 11.876 24.833 1.00 98.38 1054 ASP A O 1
ATOM 7975 N N . SER A 1 1055 ? -3.597 13.643 24.979 1.00 98.06 1055 SER A N 1
ATOM 7976 C CA . SER A 1 1055 ? -4.613 13.087 24.104 1.00 98.06 1055 SER A CA 1
ATOM 7977 C C . SER A 1 1055 ? -5.401 14.173 23.383 1.00 98.06 1055 SER A C 1
ATOM 7979 O O . SER A 1 1055 ? -5.530 15.295 23.870 1.00 98.06 1055 SER A O 1
ATOM 7981 N N . THR A 1 1056 ? -5.895 13.830 22.197 1.00 98.19 1056 THR A N 1
ATOM 7982 C CA . THR A 1 1056 ? -6.701 14.703 21.338 1.00 98.19 1056 THR A CA 1
ATOM 7983 C C . THR A 1 1056 ? -7.842 13.904 20.706 1.00 98.19 1056 THR A C 1
ATOM 7985 O O . THR A 1 1056 ? -7.871 12.675 20.821 1.00 98.19 1056 THR A O 1
ATOM 7988 N N . VAL A 1 1057 ? -8.819 14.580 20.100 1.00 98.38 1057 VAL A N 1
ATOM 7989 C CA . VAL A 1 1057 ? -10.056 13.950 19.606 1.00 98.38 1057 VAL A CA 1
ATOM 7990 C C . VAL A 1 1057 ? -10.444 14.510 18.241 1.00 98.38 1057 VAL A C 1
ATOM 7992 O O . VAL A 1 1057 ? -10.598 15.719 18.083 1.00 98.38 1057 VAL A O 1
ATOM 7995 N N . LEU A 1 1058 ? -10.656 13.609 17.285 1.00 98.69 1058 LEU A N 1
ATOM 7996 C CA . LEU A 1 1058 ? -11.389 13.862 16.049 1.00 98.69 1058 LEU A CA 1
ATOM 7997 C C . LEU A 1 1058 ? -12.884 13.650 16.321 1.00 98.69 1058 LEU A C 1
ATOM 7999 O O . LEU A 1 1058 ? -13.288 12.604 16.832 1.00 98.69 1058 LEU A O 1
ATOM 8003 N N . GLU A 1 1059 ? -13.703 14.652 16.009 1.00 98.50 1059 GLU A N 1
ATOM 8004 C CA . GLU A 1 1059 ? -15.150 14.608 16.238 1.00 98.50 1059 GLU A CA 1
ATOM 8005 C C . GLU A 1 1059 ? -15.912 14.525 14.914 1.00 98.50 1059 GLU A C 1
ATOM 8007 O O . GLU A 1 1059 ? -15.682 15.355 14.033 1.00 98.50 1059 GLU A O 1
ATOM 8012 N N . ILE A 1 1060 ? -16.845 13.575 14.796 1.00 98.44 1060 ILE A N 1
ATOM 8013 C CA . ILE A 1 1060 ? -17.688 13.379 13.608 1.00 98.44 1060 ILE A CA 1
ATOM 8014 C C . ILE A 1 1060 ? -19.157 13.625 13.980 1.00 98.44 1060 ILE A C 1
ATOM 8016 O O . ILE A 1 1060 ? -19.712 12.935 14.833 1.00 98.44 1060 ILE A O 1
ATOM 8020 N N . ASP A 1 1061 ? -19.755 14.628 13.339 1.00 97.81 1061 ASP A N 1
ATOM 8021 C CA . ASP A 1 1061 ? -21.150 15.077 13.501 1.00 97.81 1061 ASP A CA 1
ATOM 8022 C C . ASP A 1 1061 ? -22.091 14.244 12.613 1.00 97.81 1061 ASP A C 1
ATOM 8024 O O . ASP A 1 1061 ? -23.205 13.914 12.998 1.00 97.81 1061 ASP A O 1
ATOM 8028 N N . ARG A 1 1062 ? -21.637 13.907 11.394 1.00 97.88 1062 ARG A N 1
ATOM 8029 C CA . ARG A 1 1062 ? -22.442 13.224 10.372 1.00 97.88 1062 ARG A CA 1
ATOM 8030 C C . ARG A 1 1062 ? -21.577 12.586 9.288 1.00 97.88 1062 ARG A C 1
ATOM 8032 O O . ARG A 1 1062 ? -20.539 13.139 8.919 1.00 97.88 1062 ARG A O 1
ATOM 8039 N N . VAL A 1 1063 ? -22.046 11.481 8.714 1.00 98.56 1063 VAL A N 1
ATOM 8040 C CA . VAL A 1 1063 ? -21.537 10.914 7.455 1.00 98.56 1063 VAL A CA 1
ATOM 8041 C C . VAL A 1 1063 ? -22.689 10.738 6.472 1.00 98.56 1063 VAL A C 1
ATOM 8043 O O . VAL A 1 1063 ? -23.768 10.287 6.844 1.00 98.56 1063 VAL A O 1
ATOM 8046 N N . GLU A 1 1064 ? -22.460 11.064 5.205 1.00 98.56 1064 GLU A N 1
ATOM 8047 C CA . GLU A 1 1064 ? -23.376 10.776 4.103 1.00 98.56 1064 GLU A CA 1
ATOM 8048 C C . GLU A 1 1064 ? -22.620 10.125 2.943 1.00 98.56 1064 GLU A C 1
ATOM 8050 O O . GLU A 1 1064 ? -21.561 10.605 2.547 1.00 98.56 1064 GLU A O 1
ATOM 8055 N N . ILE A 1 1065 ? -23.167 9.045 2.381 1.00 98.62 1065 ILE A N 1
ATOM 8056 C CA . ILE A 1 1065 ? -22.653 8.415 1.159 1.00 98.62 1065 ILE A CA 1
ATOM 8057 C C . ILE A 1 1065 ? -23.823 8.220 0.199 1.00 98.62 1065 ILE A C 1
ATOM 8059 O O . ILE A 1 1065 ? -24.718 7.425 0.476 1.00 98.62 1065 ILE A O 1
ATOM 8063 N N . THR A 1 1066 ? -23.816 8.925 -0.933 1.00 98.50 1066 THR A N 1
ATOM 8064 C CA . THR A 1 1066 ? -24.803 8.793 -2.017 1.00 98.50 1066 THR A CA 1
ATOM 8065 C C . THR A 1 1066 ? -24.166 8.083 -3.220 1.00 98.50 1066 THR A C 1
ATOM 8067 O O . THR A 1 1066 ? -23.375 8.709 -3.930 1.00 98.50 1066 THR A O 1
ATOM 8070 N N . PRO A 1 1067 ? -24.493 6.801 -3.477 1.00 98.00 1067 PRO A N 1
ATOM 8071 C CA . PRO A 1 1067 ? -23.947 6.041 -4.605 1.00 98.00 1067 PRO A CA 1
ATOM 8072 C C . PRO A 1 1067 ? -24.420 6.549 -5.978 1.00 98.00 1067 PRO A C 1
ATOM 8074 O O . PRO A 1 1067 ? -25.617 6.751 -6.193 1.00 98.00 1067 PRO A O 1
ATOM 8077 N N . PHE A 1 1068 ? -23.501 6.674 -6.937 1.00 96.75 1068 PHE A N 1
ATOM 8078 C CA . PHE A 1 1068 ? -23.785 7.007 -8.339 1.00 96.75 1068 PHE A CA 1
ATOM 8079 C C . PHE A 1 1068 ? -24.048 5.767 -9.205 1.00 96.75 1068 PHE A C 1
ATOM 8081 O O . PHE A 1 1068 ? -24.879 5.840 -10.110 1.00 96.75 1068 PHE A O 1
ATOM 8088 N N . ASN A 1 1069 ? -23.443 4.617 -8.872 1.00 95.00 1069 ASN A N 1
ATOM 8089 C CA . ASN A 1 1069 ? -23.639 3.335 -9.566 1.00 95.00 1069 ASN A CA 1
ATOM 8090 C C . ASN A 1 1069 ? -23.253 3.379 -11.059 1.00 95.00 1069 ASN A C 1
ATOM 8092 O O . ASN A 1 1069 ? -24.020 2.970 -11.938 1.00 95.00 1069 ASN A O 1
ATOM 8096 N N . GLU A 1 1070 ? -22.068 3.911 -11.347 1.00 95.12 1070 GLU A N 1
ATOM 8097 C CA . GLU A 1 1070 ? -21.540 4.080 -12.697 1.00 95.12 1070 GLU A CA 1
ATOM 8098 C C . GLU A 1 1070 ? -21.143 2.751 -13.374 1.00 95.12 1070 GLU A C 1
ATOM 8100 O O . GLU A 1 1070 ? -20.861 1.758 -12.703 1.00 95.12 1070 GLU A O 1
ATOM 8105 N N . PRO A 1 1071 ? -21.108 2.694 -14.724 1.00 93.25 1071 PRO A N 1
ATOM 8106 C CA . PRO A 1 1071 ? -20.929 1.439 -15.465 1.00 93.25 1071 PRO A CA 1
ATOM 8107 C C . PRO A 1 1071 ? -19.615 0.692 -15.216 1.00 93.25 1071 PRO A C 1
ATOM 8109 O O . PRO A 1 1071 ? -19.541 -0.496 -15.526 1.00 93.25 1071 PRO A O 1
ATOM 8112 N N . ASN A 1 1072 ? -18.587 1.381 -14.717 1.00 91.62 1072 ASN A N 1
ATOM 8113 C CA . ASN A 1 1072 ? -17.288 0.791 -14.409 1.00 91.62 1072 ASN A CA 1
ATOM 8114 C C . ASN A 1 1072 ? -17.203 0.223 -12.974 1.00 91.62 1072 ASN A C 1
ATOM 8116 O O . ASN A 1 1072 ? -16.206 -0.426 -12.660 1.00 91.62 1072 ASN A O 1
ATOM 8120 N N . ASP A 1 1073 ? -18.217 0.429 -12.121 1.00 94.06 1073 ASP A N 1
ATOM 8121 C CA . ASP A 1 1073 ? -18.212 -0.025 -10.724 1.00 94.06 1073 ASP A CA 1
ATOM 8122 C C . ASP A 1 1073 ? -18.127 -1.559 -10.609 1.00 94.06 1073 ASP A C 1
ATOM 8124 O O . ASP A 1 1073 ? -19.053 -2.296 -10.964 1.00 94.06 1073 ASP A O 1
ATOM 8128 N N . ALA A 1 1074 ? -17.020 -2.051 -10.052 1.00 93.12 1074 ALA A N 1
ATOM 8129 C CA . ALA A 1 1074 ? -16.733 -3.468 -9.880 1.00 93.12 1074 ALA A CA 1
ATOM 8130 C C . ALA A 1 1074 ? -16.961 -3.933 -8.433 1.00 93.12 1074 ALA A C 1
ATOM 8132 O O . ALA A 1 1074 ? -16.360 -3.427 -7.486 1.00 93.12 1074 ALA A O 1
ATOM 8133 N N . TRP A 1 1075 ? -17.788 -4.966 -8.279 1.00 94.12 1075 TRP A N 1
ATOM 8134 C CA . TRP A 1 1075 ? -18.195 -5.528 -6.991 1.00 94.12 1075 TRP A CA 1
ATOM 8135 C C . TRP A 1 1075 ? -17.572 -6.920 -6.828 1.00 94.12 1075 TRP A C 1
ATOM 8137 O O . TRP A 1 1075 ? -18.051 -7.900 -7.398 1.00 94.12 1075 TRP A O 1
ATOM 8147 N N . VAL A 1 1076 ? -16.448 -6.988 -6.110 1.00 91.50 1076 VAL A N 1
ATOM 8148 C CA . VAL A 1 1076 ? -15.626 -8.200 -5.915 1.00 91.50 1076 VAL A CA 1
ATOM 8149 C C . VAL A 1 1076 ? -15.185 -8.326 -4.456 1.00 91.50 1076 VAL A C 1
ATOM 8151 O O . VAL A 1 1076 ? -15.304 -7.370 -3.694 1.00 91.50 1076 VAL A O 1
ATOM 8154 N N . ALA A 1 1077 ? -14.671 -9.492 -4.070 1.00 91.31 1077 ALA A N 1
ATOM 8155 C CA . ALA A 1 1077 ? -14.150 -9.724 -2.727 1.00 91.31 1077 ALA A CA 1
ATOM 8156 C C . ALA A 1 1077 ? -12.751 -9.122 -2.522 1.00 91.31 1077 ALA A C 1
ATOM 8158 O O . ALA A 1 1077 ? -11.879 -9.312 -3.369 1.00 91.31 1077 ALA A O 1
ATOM 8159 N N . GLU A 1 1078 ? -12.513 -8.504 -1.360 1.00 90.62 1078 GLU A N 1
ATOM 8160 C CA . GLU A 1 1078 ? -11.146 -8.350 -0.845 1.00 90.62 1078 GLU A CA 1
ATOM 8161 C C . GLU A 1 1078 ? -10.566 -9.730 -0.491 1.00 90.62 1078 GLU A C 1
ATOM 8163 O O . GLU A 1 1078 ? -11.297 -10.649 -0.108 1.00 90.62 1078 GLU A O 1
ATOM 8168 N N . THR A 1 1079 ? -9.240 -9.873 -0.519 1.00 90.06 1079 THR A N 1
ATOM 8169 C CA . THR A 1 1079 ? -8.582 -11.143 -0.151 1.00 90.06 1079 THR A CA 1
ATOM 8170 C C . THR A 1 1079 ? -8.610 -11.416 1.362 1.00 90.06 1079 THR A C 1
ATOM 8172 O O . THR A 1 1079 ? -8.676 -12.573 1.776 1.00 90.06 1079 THR A O 1
ATOM 8175 N N . TRP A 1 1080 ? -8.581 -10.371 2.203 1.00 88.50 1080 TRP A N 1
ATOM 8176 C CA . TRP A 1 1080 ? -8.491 -10.492 3.672 1.00 88.50 1080 TRP A CA 1
ATOM 8177 C C . TRP A 1 1080 ? -9.484 -9.580 4.436 1.00 88.50 1080 TRP A C 1
ATOM 8179 O O . TRP A 1 1080 ? -9.053 -8.771 5.263 1.00 88.50 1080 TRP A O 1
ATOM 8189 N N . PRO A 1 1081 ? -10.807 -9.701 4.201 1.00 89.88 1081 PRO A N 1
ATOM 8190 C CA . PRO A 1 1081 ? -11.804 -8.710 4.625 1.00 89.88 1081 PRO A CA 1
ATOM 8191 C C . PRO A 1 1081 ? -12.223 -8.774 6.107 1.00 89.88 1081 PRO A C 1
ATOM 8193 O O . PRO A 1 1081 ? -13.047 -7.967 6.530 1.00 89.88 1081 PRO A O 1
ATOM 8196 N N . ASN A 1 1082 ? -11.717 -9.733 6.892 1.00 90.31 1082 ASN A N 1
ATOM 8197 C CA . ASN A 1 1082 ? -12.161 -10.025 8.265 1.00 90.31 1082 ASN A CA 1
ATOM 8198 C C . ASN A 1 1082 ? -10.971 -10.123 9.238 1.00 90.31 1082 ASN A C 1
ATOM 8200 O O . ASN A 1 1082 ? -9.861 -10.453 8.818 1.00 90.31 1082 ASN A O 1
ATOM 8204 N N . GLY A 1 1083 ? -11.229 -9.950 10.538 1.00 85.00 1083 GLY A N 1
ATOM 8205 C CA . GLY A 1 1083 ? -10.255 -10.175 11.617 1.00 85.00 1083 GLY A CA 1
ATOM 8206 C C . GLY A 1 1083 ? -9.409 -8.957 12.002 1.00 85.00 1083 GLY A C 1
ATOM 8207 O O . GLY A 1 1083 ? -8.310 -9.129 12.524 1.00 85.00 1083 GLY A O 1
ATOM 8208 N N . TRP A 1 1084 ? -9.910 -7.749 11.731 1.00 88.06 1084 TRP A N 1
ATOM 8209 C CA . TRP A 1 1084 ? -9.242 -6.458 11.981 1.00 88.06 1084 TRP A CA 1
ATOM 8210 C C . TRP A 1 1084 ? -10.143 -5.457 12.722 1.00 88.06 1084 TRP A C 1
ATOM 8212 O O . TRP A 1 1084 ? -9.949 -4.242 12.626 1.00 88.06 1084 TRP A O 1
ATOM 8222 N N . TYR A 1 1085 ? -11.193 -5.966 13.365 1.00 94.12 1085 TYR A N 1
ATOM 8223 C CA . TYR A 1 1085 ? -12.327 -5.188 13.843 1.00 94.12 1085 TYR A CA 1
ATOM 8224 C C . TYR A 1 1085 ? -12.840 -5.726 15.181 1.00 94.12 1085 TYR A C 1
ATOM 8226 O O . TYR A 1 1085 ? -12.719 -6.919 15.462 1.00 94.12 1085 TYR A O 1
ATOM 8234 N N . ALA A 1 1086 ? -13.443 -4.844 15.976 1.00 93.69 1086 ALA A N 1
ATOM 8235 C CA . ALA A 1 1086 ? -14.042 -5.182 17.263 1.00 93.69 1086 ALA A CA 1
ATOM 8236 C C . ALA A 1 1086 ? -15.210 -6.173 17.116 1.00 93.69 1086 ALA A C 1
ATOM 8238 O O . ALA A 1 1086 ? -16.017 -6.071 16.185 1.00 93.69 1086 ALA A O 1
ATOM 8239 N N . ALA A 1 1087 ? -15.372 -7.071 18.086 1.00 90.44 1087 ALA A N 1
ATOM 8240 C CA . ALA A 1 1087 ? -16.594 -7.851 18.227 1.00 90.44 1087 ALA A CA 1
ATOM 8241 C C . ALA A 1 1087 ? -17.758 -6.939 18.680 1.00 90.44 1087 ALA A C 1
ATOM 8243 O O . ALA A 1 1087 ? -17.538 -6.009 19.454 1.00 90.44 1087 ALA A O 1
ATOM 8244 N N . PRO A 1 1088 ? -19.027 -7.222 18.324 1.00 88.25 1088 PRO A N 1
ATOM 8245 C CA . PRO A 1 1088 ? -20.176 -6.405 18.749 1.00 88.25 1088 PRO A CA 1
ATOM 8246 C C . PRO A 1 1088 ? -20.348 -6.230 20.269 1.00 88.25 1088 PRO A C 1
ATOM 8248 O O . PRO A 1 1088 ? -21.025 -5.307 20.711 1.00 88.25 1088 PRO A O 1
ATOM 8251 N N . GLY A 1 1089 ? -19.742 -7.101 21.086 1.00 86.62 1089 GLY A N 1
ATOM 8252 C CA . GLY A 1 1089 ? -19.708 -6.962 22.549 1.00 86.62 1089 GLY A CA 1
ATOM 8253 C C . GLY A 1 1089 ? -18.711 -5.920 23.080 1.00 86.62 1089 GLY A C 1
ATOM 8254 O O . GLY A 1 1089 ? -18.719 -5.648 24.277 1.00 86.62 1089 GLY A O 1
ATOM 8255 N N . GLU A 1 1090 ? -17.866 -5.365 22.212 1.00 89.62 1090 GLU A N 1
ATOM 8256 C CA . GLU A 1 1090 ? -16.828 -4.366 22.509 1.00 89.62 1090 GLU A CA 1
ATOM 8257 C C . GLU A 1 1090 ? -17.222 -2.965 21.995 1.00 89.62 1090 GLU A C 1
ATOM 8259 O O . GLU A 1 1090 ? -16.479 -2.001 22.162 1.00 89.62 1090 GLU A O 1
ATOM 8264 N N . TYR A 1 1091 ? -18.406 -2.835 21.381 1.00 91.50 1091 TYR A N 1
ATOM 8265 C CA . TYR A 1 1091 ? -18.917 -1.566 20.861 1.00 91.50 1091 TYR A CA 1
ATOM 8266 C C . TYR A 1 1091 ? -19.333 -0.645 22.025 1.00 91.50 1091 TYR A C 1
ATOM 8268 O O . TYR A 1 1091 ? -19.942 -1.125 22.990 1.00 91.50 1091 TYR A O 1
ATOM 8276 N N . PRO A 1 1092 ? -19.061 0.675 21.964 1.00 89.00 1092 PRO A N 1
ATOM 8277 C CA . PRO A 1 1092 ? -19.387 1.574 23.064 1.00 89.00 1092 PRO A CA 1
ATOM 8278 C C . PRO A 1 1092 ? -20.900 1.678 23.277 1.00 89.00 1092 PRO A C 1
ATOM 8280 O O . PRO A 1 1092 ? -21.650 2.061 22.380 1.00 89.00 1092 PRO A O 1
ATOM 8283 N N . THR A 1 1093 ? -21.357 1.386 24.493 1.00 76.38 1093 THR A N 1
ATOM 8284 C CA . THR A 1 1093 ? -22.751 1.612 24.891 1.00 76.38 1093 THR A CA 1
ATOM 8285 C C . THR A 1 1093 ? -23.038 3.105 25.035 1.00 76.38 1093 THR A C 1
ATOM 8287 O O . THR A 1 1093 ? -22.256 3.809 25.678 1.00 76.38 1093 THR A O 1
ATOM 8290 N N . LEU A 1 1094 ? -24.197 3.567 24.551 1.00 66.19 1094 LEU A N 1
ATOM 8291 C CA . LEU A 1 1094 ? -24.755 4.870 24.938 1.00 66.19 1094 LEU A CA 1
ATOM 8292 C C . LEU A 1 1094 ? -24.849 4.985 26.475 1.00 66.19 1094 LEU A C 1
ATOM 8294 O O . LEU A 1 1094 ? -25.236 4.020 27.143 1.00 66.19 1094 LEU A O 1
ATOM 8298 N N . GLY A 1 1095 ? -24.468 6.150 27.013 1.00 52.09 1095 GLY A N 1
ATOM 8299 C CA . GLY A 1 1095 ? -24.343 6.432 28.456 1.00 52.09 1095 GLY A CA 1
ATOM 8300 C C . GLY A 1 1095 ? -25.551 7.102 29.107 1.00 52.09 1095 GLY A C 1
ATOM 8301 O O . GLY A 1 1095 ? -26.289 7.818 28.399 1.00 52.09 1095 GLY A O 1
#

Secondary structure (DSSP, 8-state):
------------------------------------------------------------------------------------------------------------------------------------------------SSS-TTTS-TTSEE---TT-EEEEEEEBTEEEEEEE--SS--EEEEEEEE--TT-EEEEEEEEEEEBS-EEEEEESTTSTT-EEEESSSSEEEEPPTT--EEEEEEEE-SS-SSEEEEEEEEEEESSPPPPPP-PPPPPP------------------------PPPPPTTSPPBP--TTTT-TTTTTT-EE---TT-EEEEETTEEEEE-BTTB-EEEEEEEE--TT-EEEEEEEES-TT-SS-EEEEEESBTBTT-EEEESSEEEEE--S-SEEEEEEEE-TT--S-EEEEEEEEEESS-PPPPP------PPP--------------PPPPPP------PPPPPP-B---TTTT-TTTTTT-EEEES--EEES--SSSS-EEEE--BTTB-EEEEEEEE-PPTT-EEEEEEEEEEEES--EEEEEESSBSS-EEEEE--SS-EEEEEEEEB-SS--EEEEEEEE---SS-EEEEEEEEEEEESPPPPPPPSTT--PPPPP----PPPTTSB-STTTT-TTTTTT-EEESEEEETTEEEE---SS--EEEEEEEEEEEPTT-EEEEEEEEEEESS--EEEEEETTEEEEEE---SS-EEEEEEEEPPSS-EEEEEEEEE-TT--SEEEEEEEE-B--S--B-S-SSSSPP---S-EEE--TT---TTTEEEB-B--SSSS--B-GGGEEEETTEEEEEEE-TT--S---BTTTB-SSBBEEEEESS-B-SEEEEEEEE----TT-EEEEEEEEEEE--TTSGGGGTSS-SEEEEEEEEEESB---S--S-B--BTTEEE--EE-SSSSSS--EE--EEE-SS-S-SSS-EEEEEEEE--BTTBPPEEEEEETTEEEEEEE--SSS------B-BEEEEEEE---S-EEEEETTEEEEESBTTB---SSEEEEEEEEEEEEE---TT-B----SS-SSSB--GGGSPPP-

Radius of gyration: 41.85 Å; chains: 1; bounding box: 138×113×136 Å

Foldseek 3Di:
DDDDDDDDDDDDDDDDDDDDDDDDDDDDDDDDDDDDDDDDDDDDDDDDDDDDDDDDDDDDDDDDDDDDDDDDDDDDDDDDDDDDDDDDDDDDDDPDDDDDDDDDDDDDDDDDDDDDDDDDDDDDDDDDDDDDDDDDDFDFFFDDCLQVLVVFLPPWDWPKDDPWEWDWDADPHGIWIKTGAEQGIKTKTKDKTWDDAQWKKWKDKDKADFQFQKKKWKAQQAHHGDIDIDSDDRDIDGHHHPGTMIMIMMITDHPTPGIMTIRPTTMGTDDDDDPDDDDDDDDDDDDDDDDDDDDDDDDYDDDDDDDDDDDDDPPDFDWWPDPLQQCCVWCVQKAWPKDQPWEWTDDNSKIKTGAELRIKGKIKHKTFDDAFWKKKKFWAFPDPPWPWFKKKKKAQQDHHGDIWIDRGMTIDGHHRDGIIMIMIITDRPRPTMTMTRGMTMGIDDDDDDDDDDDDDDDDDDDDDDDDDDDDDDDDDDDDDDDDDPDPPPDDFDFQDQPCQFCLVPQVQKDWPFDDKDWDQDGPDDRIWIKDWAEAVGKTKIKHKGFQADALFKKKKKKKKEKFWPWKKKKWKADQWPDTAIFIDHHHDIDMAMAMTGGHHGGGIIMIMIITDHDNIGMMMIIGRTTMTTDFDAQDAPPVPDHWDAFDDDDAAADFFDWLDDCQQCCVWCPQKDWDCWGDDNSKIKHFAAQAGKTKIKHKSLWWAAAFAKKKKKWWKAKDFDWWWWFKDWDNDTFIDTHYHNDTDIDIGMDTHHRFTTIMMTMGIDDHNTGMMMMTRGITMGHRDRIDWLANDQFADADADKDKDQCQQHDDSVWKFKFQDDDQADAQEEDQVQWDDDPSKTKKKAFAPQADDCDGGHPRHPHQYIIKMKTSGWAFAWKKKFWWADAPFFQKKWKKKWWFKAAAISNDSLCNHHSGSIAIFMWMWIDFFFLPPPDLATAGALQKTWGKGFFPFQSTTGDIDTDIFGNVDRRNPRHIKIWMWRFDPDDPPGFGKIFIDINRHTGDIDTFDPGGHGRGDQETTMIMTMMGGNQHWDFHRHNRHTDIASHRRGHRPDRMDIMMTRMIIIRHPPHPSHHRHGGSQSTDRGDGPVSHYDDD

pLDDT: mean 76.54, std 25.76, range [19.94, 98.81]

Sequence (1095 aa):
MQCLSLGTPAKVLGIGCHRGTKRVHNGPVVDIPLPLTPPVRLVPNVRRHSPSMSTSAHITGKSVRETHPFQSFPSSGEPIVLPSRRRGTGKESLMGVKAVKFCSVSVITGAVVMAVMTPGTVASGAISTSLDSGTQASSTAGVVNGDFETRSVSPWIDDSTGNASANLIEEAGDHAALLAPADDGNARLIQVVPVSSDTEYFLDAAIESRGATAVVGVKGHQGKWTQLESAELPLTFRTSAGVTEIEIYLQAWKRQTGGVLIDDVVLSDGTEPPPPSPTPTPDPTATVEPSPEPTLTAGPSPEPSPSDEPTSDPSAPAALDLRNANFSDGRDHWQNGSHGGASATVDAGVLTLNPSDGGTARVIQQVTVEPNSDYTIFLDRADPRGEAAAYVRVKGHQGKWTEAEHESRLLFRTSDVTEVELSIHAWKGQQDIARVDALRAYLGNISPQPTPSSSPTATQSPSTSPTPTATPTPSPTQPEPTAEPTPTPTAPVDSGVDNSGFEDGLNGWTVESGTPKLVGDAPEGAAAVELIPASNNTVRLSQPVGGLEPKTKYTFAVKTRTTGDVWASFGVEQGVQKPKSNSVRESQWSEKRFTFHTGKNDRDVNLYLQAYQTDVAGSVFFDDVRVVAGDLPAPPPPAGASWPSAPETISLPTPGSEIVRNGDFSQGDASWVVDLGRVTTGVLTLRSQDDRTARAVQDTGLLLAASQDYTLNVRARATNGAPTVGFQVGDEFHHLQVTDPTWRDYQVRFTSPVTQQAGKFHLERWKGDTGILEVDTVSMTAVGGEWLDTPHPIPAQTTQTLVEEFDDGIDPDKWLIVDRAWGGDNGGLIPENVSFADGVLKLKAHGDRYSGTQEGHGGRTTRVGAGIATRDYYASGKYVVRAKIPAELGAVSAFWNFHYIEHFPDEDDYWQEPSRIRNTEIDWEFPTDLSNGTMDDPISFNNGRANSWGGKLGGEGAHHPGRVDFGRNVADGKFHDFGIEWHSGGNGEIPKVIWTLDGEEIYRHEGAAFGQDNIPYRAARFWIGIWFPAAGYKERVNGEYVDRVGWAGDPEFDSTVLEIDRVEITPFNEPNDAWVAETWPNGWYAAPGEYPTLG